Protein AF-0000000077506772 (afdb_homodimer)

Secondary structure (DSSP, 8-state):
--TTTHHHHGGGS---------------THHHHHH-TT--HHHHHHHHTS-HHHHHHHHHHHHHTT-HHHHHHHHHHHHHHHHHHHHHHHHHHHHHTT------STT-HHHHHHHHHHHHHHHHHHHHHHHHTT------HHHHHHHHTTHHHHHHHHHHHHTT-HHHHHHHHHHHHHH-TT-HHHHHHHHHHHHSTT--GGG---SS--HHHHHHHHHHHHHHTT-HHHHHHHHHHHHHHHHHHHHHHHHHTTSPP--------HHHHHHHHHHHHHHHHHHHHHHTTEETTEE-TTHHHHHHHHHHHHHHHTT-HHHHHHHHHHHHHH-TT-HHHHHHHHHHHHSTT--GGG----HHHHHHHHHHHHHHHHHHHHHHHHGGGS--TT-SS-TT----SS-----SS-------------SGGGS-PPP--SS-SS-SS--TT-EEEE-HHHHTSTT--EEETSS-HHHHHHHHHHHHTSEES-TTTS-S-SSSTT---EE--HHHHHHHHHTT-S------/--TTTHHHHGGGS---------------THHHHHH-SS--HHHHHHHHTS-HHHHHHHHHHHHHTT-HHHHHHHHHHHHHHHHHHHHHHHHHHHHHTT------STT-HHHHHHHHHHHHHHHHHHHHHHHHTT------HHHHHHHHTTHHHHHHHHHHHHHT-HHHHHHHHHHHHHH-TT-HHHHHHHHHHHHSTT--GGG---SS--HHHHHHHHHHHHHHTT-HHHHHHHHHHHHHHHHHHHHHHHHHTTSPP--------HHHHHHHHHHHHHHHHHHHHHHTTEETTEE-TTHHHHHHHHHHHHHHHTT-HHHHHHHHHHHHHH-TT-HHHHHHHHHHHHSTT--GGG----HHHHHHHHHHHHHHHHHHHHHHHHGGGS--TT-SS-TT----SS-----SS-------------SGGGS-PPP--SS-SS-SS--TT-EEEE-HHHHTSTT--EEETSS-HHHHHHHHHHHHTSEES-SSSS-SSSSSTT---EE--HHHHHHHHHTT-S------

Solvent-accessible surface area (backbone atoms only — not comparable to full-atom values): 57548 Å² total; per-residue (Å²): 129,71,74,70,57,60,71,62,59,67,63,63,71,64,74,75,78,71,78,76,69,67,72,81,67,74,78,73,66,52,68,64,48,68,74,42,69,87,53,50,70,66,54,46,55,53,48,66,67,44,53,30,64,58,31,37,49,51,12,44,50,22,48,56,65,66,36,36,71,52,15,43,50,26,31,53,49,14,52,50,34,44,51,53,52,53,53,51,52,43,53,27,48,63,72,25,62,80,56,83,64,80,88,77,44,75,95,33,66,67,62,43,49,49,50,35,45,40,51,24,28,28,45,31,51,51,43,43,33,70,71,49,70,54,60,71,67,71,59,61,48,67,57,51,50,37,56,75,45,32,44,54,26,41,53,34,16,46,27,27,43,76,71,64,38,55,57,57,11,39,12,22,43,40,36,18,33,56,67,37,70,85,40,63,62,56,53,51,33,51,52,52,47,64,68,37,82,88,52,56,79,81,35,61,35,64,74,65,83,52,67,27,58,54,26,36,51,51,10,50,52,26,47,76,67,68,35,43,70,59,13,47,56,24,38,54,51,12,51,57,41,41,54,52,52,51,50,48,48,42,56,59,36,48,46,42,68,75,67,72,74,79,52,45,36,52,48,49,36,49,39,54,54,49,50,52,31,51,53,49,39,54,45,40,60,57,60,72,18,47,54,96,62,35,56,40,74,52,43,74,45,46,53,25,54,52,45,19,52,35,24,48,78,67,66,37,56,65,55,18,35,18,24,47,38,39,28,32,75,79,43,74,79,42,65,68,62,52,49,49,53,55,52,44,53,72,38,90,88,43,54,78,85,44,55,40,57,47,64,71,60,50,52,53,50,48,52,53,50,50,53,49,50,51,52,50,50,49,29,66,58,52,39,82,77,49,77,65,82,74,62,77,65,55,83,73,55,60,76,53,86,84,62,66,65,81,58,89,75,68,70,72,74,70,74,69,74,68,66,74,78,66,72,84,67,72,62,91,76,76,69,68,53,83,57,59,61,47,66,44,90,72,53,88,72,47,40,68,66,26,43,25,75,74,54,63,21,89,87,32,62,42,41,40,56,64,42,49,71,69,20,45,51,17,36,5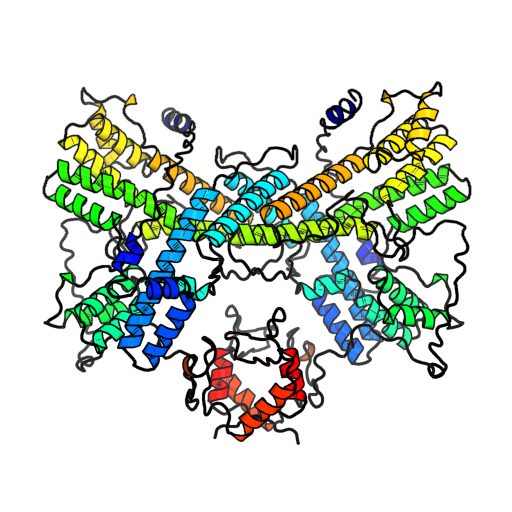2,54,22,37,64,73,20,53,75,10,28,69,63,93,65,48,37,42,66,79,37,89,84,41,75,30,45,30,42,31,73,66,39,42,52,48,24,48,68,68,64,25,44,56,75,59,74,80,132,131,70,74,72,59,61,71,63,60,68,63,63,70,64,75,74,77,70,79,75,68,67,74,80,68,74,80,73,67,51,69,64,48,67,75,42,68,86,51,50,72,68,54,46,54,53,49,68,68,44,55,29,66,58,31,39,49,51,11,43,50,23,48,57,66,67,35,37,70,52,16,41,52,26,31,53,49,15,53,50,35,44,51,52,50,52,51,51,51,43,51,27,48,62,70,25,61,80,55,84,64,80,86,77,45,77,95,34,64,67,61,44,49,48,51,36,46,40,50,24,27,28,45,30,51,51,44,44,33,71,70,49,70,52,59,71,69,69,57,61,49,66,57,53,51,38,55,74,45,33,46,56,27,39,54,35,15,46,27,28,44,77,72,62,38,55,55,58,10,40,13,21,42,40,35,18,34,56,66,36,70,84,41,65,60,56,55,51,34,52,53,53,48,65,68,36,83,88,53,55,80,83,36,61,36,63,73,63,85,53,67,26,58,54,27,36,51,50,10,51,52,24,46,76,67,67,34,42,71,59,13,46,55,24,39,54,50,13,51,55,42,40,54,52,51,49,50,48,48,42,57,60,35,48,48,43,68,75,68,73,72,78,53,42,36,51,47,48,35,50,40,53,54,48,50,51,32,53,51,46,39,54,45,39,59,58,58,72,19,46,54,97,64,36,60,41,76,52,43,75,45,44,52,26,54,54,45,19,53,34,26,50,79,68,66,37,57,64,54,20,35,18,23,48,37,39,27,32,73,80,43,74,79,42,66,67,63,52,49,49,51,54,53,45,55,72,37,91,87,42,54,79,85,45,54,41,59,47,64,70,61,50,53,52,52,48,52,53,51,51,54,50,49,49,51,51,50,47,28,68,57,52,37,82,76,49,76,65,83,72,63,80,67,54,83,73,55,62,74,54,88,85,64,68,68,82,59,88,75,68,70,70,72,70,74,69,75,65,65,76,76,68,72,83,69,73,63,92,77,75,68,70,54,84,58,63,59,50,70,44,92,72,51,87,71,42,41,71,66,25,42,22,74,75,54,49,22,91,85,32,65,42,41,39,52,66,43,49,72,70,21,44,52,13,36,52,57,21,33,66,75,19,55,72,7,45,61,60,93,66,45,40,39,59,67,41,88,85,40,74,27,45,27,40,32,74,66,37,42,52,49,20,49,69,68,66,20,47,56,73,73,77,79,132

Radius of gyration: 35.48 Å; Cα contacts (8 Å, |Δi|>4): 1233; chains: 2; bounding box: 88×103×74 Å

Sequence (1048 aa):
MSSYWLLLVCVLAVCEFPGCQPEIASFAPTLVEQHAEGTSQEELQELLGTPYFELYSKGKDAYLDEEWDRCVWFMEKAVMVHKHVAEHKFRCRQRCFNQSVEPSFNGHSTLQMMRKFMKRAACNDRCEQDRLDGMRWEGVNEIQDEMDARFPYDYMQLCYYKLGDLQKAAGSAYTFLQMNLNHNIMRTNIAFYRQIEAVQQEWFRDREKNDWKHKFMDGMDHYLMNQFEDARDSLEAALELWYEEYEKCRSSCERPNNMVIKKNDLWLSLTDRYVELLLCRRNCIVRMSHIEGRFVEQLLANMFHYLQYVYFQLKDYPNVMRNAATYLIFYPTDPMMTQNVDYFLTLPWASEDMLEVRPKAAAVYEVVELERKLLLDIQQNFGDEYVIDGLQGNAWYQDEPNASPPRPNEEEEEEEEEEEIVEEWEEKVEPRVTRDARYGYNMPGVTLVKGPRDLKGPKRMVADGVASEEECKMLSHLAKGGTEGNGYEGDKHVHTEFERFDGLTVLQAAEVCGEGGIRKIASPMSSYWLLLVCVLAVCEFPGCQPEIASFAPTLVEQHAEGTSQEELQELLGTPYFELYSKGKDAYLDEEWDRCVWFMEKAVMVHKHVAEHKFRCRQRCFNQSVEPSFNGHSTLQMMRKFMKRAACNDRCEQDRLDGMRWEGVNEIQDEMDARFPYDYMQLCYYKLGDLQKAAGSAYTFLQMNLNHNIMRTNIAFYRQIEAVQQEWFRDREKNDWKHKFMDGMDHYLMNQFEDARDSLEAALELWYEEYEKCRSSCERPNNMVIKKNDLWLSLTDRYVELLLCRRNCIVRMSHIEGRFVEQLLANMFHYLQYVYFQLKDYPNVMRNAATYLIFYPTDPMMTQNVDYFLTLPWASEDMLEVRPKAAAVYEVVELERKLLLDIQQNFGDEYVIDGLQGNAWYQDEPNASPPRPNEEEEEEEEEEEIVEEWEEKVEPRVTRDARYGYNMPGVTLVKGPRDLKGPKRMVADGVASEEECKMLSHLAKGGTEGNGYEGDKHVHTEFERFDGLTVLQAAEVCGEGGIRKIASP

Foldseek 3Di:
DVVVPVVVPVVPVFDPPPPPPPDPPDPPPPLLVVLCVPPPPVRSVVLLLDQLLLLQLQLLVCLLVLVLVSNLVSLSSSLSSLVVLLVQLLVQLVVLVDDDDPPPPPPCVVVVVVVSVVSSVVSSQVSSCVRSVNCPSLDDLVSNVCSVLLQSLLSNLQSCVVVVNLLSNLCSLLQNCLSVVPQVLSVVVNVLSVPDPVRDPVSSHHPPDDPLLVLQVQLVVCLVVVVLVSNLVSLVVSLVSLLVVLSSQLSVLLGDHPDDQPDPDPVVSVVVSVLSSLVSSLCSLQSSQGHSSAGAALVNLVSLVSNLVSCVSVVVLLSVLQSLLQSCLQPVVDPVSVVVLVVSCPDPVDDPVSNHYDSSSSVVQVVNVVSLVVLVVVCVVVPPVDDDPPSPDRSRRSPDPPRDHPDPPDPPPPPCPVPCPDDPVPPSDRRDRSDPSVVPVPDPQFAFPAACVNVVHSHDTDTPSPAPPQQVQLVVVLLVQQDQADLPPRHSADRDPPDRDSDQDVVSSVVSVVVVRRDDRPDD/DVVVPVVVPVVPVFDPPPPPPPDPPDPPPPLLVVLCVPPDPVRSVVLLLDQLLLLQLQLLVCLLVLVLVSNLVSLSSSLSSLVVLLVQLLVQCVVLVDDDDPPPPPPCVVVVVVVSVVSSVVSSQVSSCVRSVNCCSLPDQVSNVCSVLLQSLLSNLQSCVVVVNLLSNLQSLLQNCLSVVPQVLSVVVNVLSVPDPVRDPVSSHHPPDDPLLVLQVQLVVCLVVVVLVSNLVSLVVSLVSLLVVLSSQLSVLLRDHPDPQPDPDPVVSVVVSVLSSLVSSLCSLQSSQGHSSAGAALVNLVSLVSNLVSCVSVVVLLSNLQSLLQSCLQPVVDPVSVVVLVVSCPDPVDDPVSNHYDSSSVVVQVVNVVSLVVLVVVCVVVPPVDDDPPSPDRSRRSPPPPRDHPDPPDPPPPPCPVPCPDDPVPPSDRRDRSPCSVVPVPPPQFAQPAACVNLQHSHDTDTPSVAPPQQVQLVVVLLVQADQAPLPPRHSANGDPPHRDSDQDVVSSVVSVVVRRGDDPPDD

InterPro domains:
  IPR011990 Tetratricopeptide-like helical domain superfamily [G3DSA:1.25.40.10] (53-202)
  IPR052284 Collagen-modifying leprecan protein [PTHR13986] (37-428)
  IPR056585 Leprecan-like alpha-helical domain [PF23557] (54-344)

Structure (mmCIF, N/CA/C/O backbone):
data_AF-0000000077506772-model_v1
#
loop_
_entity.id
_entity.type
_entity.pdbx_description
1 polymer 'P3H2 protein'
#
loop_
_atom_site.group_PDB
_atom_site.id
_atom_site.type_symbol
_atom_site.label_atom_id
_atom_site.label_alt_id
_atom_site.label_comp_id
_atom_site.label_asym_id
_atom_site.label_entity_id
_atom_site.label_seq_id
_atom_site.pdbx_PDB_ins_code
_atom_site.Cartn_x
_atom_site.Cartn_y
_atom_site.Cartn_z
_atom_site.occupancy
_atom_site.B_iso_or_equiv
_atom_site.auth_seq_id
_atom_site.auth_comp_id
_atom_site.auth_asym_id
_atom_site.auth_atom_id
_atom_site.pdbx_PDB_model_num
ATOM 1 N N . MET A 1 1 ? 36.344 -27.406 7.359 1 26.38 1 MET A N 1
ATOM 2 C CA . MET A 1 1 ? 35.5 -26.297 7.762 1 26.38 1 MET A CA 1
ATOM 3 C C . MET A 1 1 ? 35.625 -25.125 6.781 1 26.38 1 MET A C 1
ATOM 5 O O . MET A 1 1 ? 34.75 -24.25 6.762 1 26.38 1 MET A O 1
ATOM 9 N N . SER A 1 2 ? 36.844 -24.984 6.176 1 29.03 2 SER A N 1
ATOM 10 C CA . SER A 1 2 ? 37.312 -23.906 5.297 1 29.03 2 SER A CA 1
ATOM 11 C C . SER A 1 2 ? 36.656 -24 3.926 1 29.03 2 SER A C 1
ATOM 13 O O . SER A 1 2 ? 36.406 -22.969 3.271 1 29.03 2 SER A O 1
ATOM 15 N N . SER A 1 3 ? 36.469 -25.25 3.428 1 28.92 3 SER A N 1
ATOM 16 C CA . SER A 1 3 ? 36.062 -25.484 2.039 1 28.92 3 SER A CA 1
ATOM 17 C C . SER A 1 3 ? 34.625 -25.078 1.803 1 28.92 3 SER A C 1
ATOM 19 O O . SER A 1 3 ? 34.125 -25.141 0.672 1 28.92 3 SER A O 1
ATOM 21 N N . TYR A 1 4 ? 33.812 -25.062 2.902 1 29.53 4 TYR A N 1
ATOM 22 C CA . TYR A 1 4 ? 32.406 -24.781 2.73 1 29.53 4 TYR A CA 1
ATOM 23 C C . TYR A 1 4 ? 32.188 -23.328 2.332 1 29.53 4 TYR A C 1
ATOM 25 O O . TYR A 1 4 ? 31.094 -22.984 1.853 1 29.53 4 TYR A O 1
ATOM 33 N N . TRP A 1 5 ? 33.219 -22.391 2.672 1 30.34 5 TRP A N 1
ATOM 34 C CA . TRP A 1 5 ? 33.031 -20.953 2.469 1 30.34 5 TRP A CA 1
ATOM 35 C C . TRP A 1 5 ? 33.156 -20.594 0.995 1 30.34 5 TRP A C 1
ATOM 37 O O . TRP A 1 5 ? 32.625 -19.562 0.552 1 30.34 5 TRP A O 1
ATOM 47 N N . LEU A 1 6 ? 34.062 -21.297 0.215 1 28.55 6 LEU A N 1
ATOM 48 C CA . LEU A 1 6 ? 34.406 -20.844 -1.133 1 28.55 6 LEU A CA 1
ATOM 49 C C . LEU A 1 6 ? 33.188 -20.984 -2.057 1 28.55 6 LEU A C 1
ATOM 51 O O . LEU A 1 6 ? 33 -20.172 -2.951 1 28.55 6 LEU A O 1
ATOM 55 N N . LEU A 1 7 ? 32.438 -22.094 -1.924 1 27.47 7 LEU A N 1
ATOM 56 C CA . LEU A 1 7 ? 31.359 -22.297 -2.887 1 27.47 7 LEU A CA 1
ATOM 57 C C . LEU A 1 7 ? 30.281 -21.219 -2.74 1 27.47 7 LEU A C 1
ATOM 59 O O . LEU A 1 7 ? 29.5 -20.984 -3.664 1 27.47 7 LEU A O 1
ATOM 63 N N . LEU A 1 8 ? 30.266 -20.516 -1.53 1 27.64 8 LEU A N 1
ATOM 64 C CA . LEU A 1 8 ? 29.203 -19.531 -1.335 1 27.64 8 LEU A CA 1
ATOM 65 C C . LEU A 1 8 ? 29.453 -18.281 -2.162 1 27.64 8 LEU A C 1
ATOM 67 O O . LEU A 1 8 ? 28.516 -17.609 -2.584 1 27.64 8 LEU A O 1
ATOM 71 N N . VAL A 1 9 ? 30.797 -17.891 -2.406 1 26.92 9 VAL A N 1
ATOM 72 C CA . VAL A 1 9 ? 31.109 -16.562 -2.932 1 26.92 9 VAL A CA 1
ATOM 73 C C . VAL A 1 9 ? 30.688 -16.469 -4.398 1 26.92 9 VAL A C 1
ATOM 75 O O . VAL A 1 9 ? 30.203 -15.43 -4.848 1 26.92 9 VAL A O 1
ATOM 78 N N . CYS A 1 10 ? 31.031 -17.609 -5.191 1 25.41 10 CYS A N 1
ATOM 79 C CA . CYS A 1 10 ? 30.953 -17.391 -6.629 1 25.41 10 CYS A CA 1
ATOM 80 C C . CYS A 1 10 ? 29.531 -17.125 -7.066 1 25.41 10 CYS A C 1
ATOM 82 O O . CYS A 1 10 ? 29.281 -16.781 -8.227 1 25.41 10 CYS A O 1
ATOM 84 N N . VAL A 1 11 ? 28.656 -17.641 -6.234 1 25.16 11 VAL A N 1
ATOM 85 C CA . VAL A 1 11 ? 27.344 -17.594 -6.855 1 25.16 11 VAL A CA 1
ATOM 86 C C . VAL A 1 11 ? 26.859 -16.141 -6.941 1 25.16 11 VAL A C 1
ATOM 88 O O . VAL A 1 11 ? 25.766 -15.867 -7.449 1 25.16 11 VAL A O 1
ATOM 91 N N . LEU A 1 12 ? 27.672 -15.211 -6.305 1 24.67 12 LEU A N 1
ATOM 92 C CA . LEU A 1 12 ? 27 -13.922 -6.254 1 24.67 12 LEU A CA 1
ATOM 93 C C . LEU A 1 12 ? 26.953 -13.273 -7.637 1 24.67 12 LEU A C 1
ATOM 95 O O . LEU A 1 12 ? 26.484 -12.141 -7.785 1 24.67 12 LEU A O 1
ATOM 99 N N . ALA A 1 13 ? 27.938 -13.695 -8.531 1 22.44 13 ALA A N 1
ATOM 100 C CA . ALA A 1 13 ? 27.906 -12.828 -9.703 1 22.44 13 ALA A CA 1
ATOM 101 C C . ALA A 1 13 ? 26.578 -12.938 -10.445 1 22.44 13 ALA A C 1
ATOM 103 O O . ALA A 1 13 ? 26.359 -13.891 -11.203 1 22.44 13 ALA A O 1
ATOM 104 N N . VAL A 1 14 ? 25.562 -12.992 -9.75 1 22.75 14 VAL A N 1
ATOM 105 C CA . VAL A 1 14 ? 24.297 -13.25 -10.438 1 22.75 14 VAL A CA 1
ATOM 106 C C . VAL A 1 14 ? 24.203 -12.383 -11.688 1 22.75 14 VAL A C 1
ATOM 108 O O . VAL A 1 14 ? 24.578 -11.203 -11.664 1 22.75 14 VAL A O 1
ATOM 111 N N . CYS A 1 15 ? 24.078 -13.078 -12.867 1 21.41 15 CYS A N 1
ATOM 112 C CA . CYS A 1 15 ? 23.719 -12.812 -14.258 1 21.41 15 CYS A CA 1
ATOM 113 C C . CYS A 1 15 ? 22.625 -11.758 -14.344 1 21.41 15 CYS A C 1
ATOM 115 O O . CYS A 1 15 ? 21.672 -11.766 -13.555 1 21.41 15 CYS A O 1
ATOM 117 N N . GLU A 1 16 ? 23 -10.586 -14.828 1 22.73 16 GLU A N 1
ATOM 118 C CA . GLU A 1 16 ? 22.094 -9.617 -15.445 1 22.73 16 GLU A CA 1
ATOM 119 C C . GLU A 1 16 ? 21.078 -10.305 -16.344 1 22.73 16 GLU A C 1
ATOM 121 O O . GLU A 1 16 ? 21.453 -11.086 -17.234 1 22.73 16 GLU A O 1
ATOM 126 N N . PHE A 1 17 ? 20.062 -10.914 -15.852 1 23.48 17 PHE A N 1
ATOM 127 C CA . PHE A 1 17 ? 19.047 -11.367 -16.797 1 23.48 17 PHE A CA 1
ATOM 128 C C . PHE A 1 17 ? 18.891 -10.383 -17.938 1 23.48 17 PHE A C 1
ATOM 130 O O . PHE A 1 17 ? 18.625 -9.195 -17.719 1 23.48 17 PHE A O 1
ATOM 137 N N . PRO A 1 18 ? 19.719 -10.469 -19.016 1 24.31 18 PRO A N 1
ATOM 138 C CA . PRO A 1 18 ? 19.438 -9.688 -20.219 1 24.31 18 PRO A CA 1
ATOM 139 C C . PRO A 1 18 ? 17.938 -9.539 -20.5 1 24.31 18 PRO A C 1
ATOM 141 O O . PRO A 1 18 ? 17.141 -10.32 -19.984 1 24.31 18 PRO A O 1
ATOM 144 N N . GLY A 1 19 ? 17.578 -8.375 -21.094 1 24.19 19 GLY A N 1
ATOM 145 C CA . GLY A 1 19 ? 16.344 -7.863 -21.672 1 24.19 19 GLY A CA 1
ATOM 146 C C . GLY A 1 19 ? 15.672 -8.836 -22.625 1 24.19 19 GLY A C 1
ATOM 147 O O . GLY A 1 19 ? 15.969 -8.836 -23.828 1 24.19 19 GLY A O 1
ATOM 148 N N . CYS A 1 20 ? 15.703 -10.094 -22.469 1 23.72 20 CYS A N 1
ATOM 149 C CA . CYS A 1 20 ? 15 -10.844 -23.5 1 23.72 20 CYS A CA 1
ATOM 150 C C . CYS A 1 20 ? 13.719 -10.133 -23.922 1 23.72 20 CYS A C 1
ATOM 152 O O . CYS A 1 20 ? 12.805 -9.969 -23.109 1 23.72 20 CYS A O 1
ATOM 154 N N . GLN A 1 21 ? 13.93 -9.102 -24.766 1 24.16 21 GLN A N 1
ATOM 155 C CA . GLN A 1 21 ? 12.82 -8.562 -25.547 1 24.16 21 GLN A CA 1
ATOM 156 C C . GLN A 1 21 ? 12.016 -9.68 -26.203 1 24.16 21 GLN A C 1
ATOM 158 O O . GLN A 1 21 ? 12.43 -10.219 -27.234 1 24.16 21 GLN A O 1
ATOM 163 N N . PRO A 1 22 ? 11.648 -10.703 -25.594 1 24.72 22 PRO A N 1
ATOM 164 C CA . PRO A 1 22 ? 10.984 -11.531 -26.594 1 24.72 22 PRO A CA 1
ATOM 165 C C . PRO A 1 22 ? 10.047 -10.734 -27.5 1 24.72 22 PRO A C 1
ATOM 167 O O . PRO A 1 22 ? 9.555 -9.672 -27.094 1 24.72 22 PRO A O 1
ATOM 170 N N . GLU A 1 23 ? 10.25 -10.859 -28.812 1 25.41 23 GLU A N 1
ATOM 171 C CA . GLU A 1 23 ? 9.305 -10.445 -29.844 1 25.41 23 GLU A CA 1
ATOM 172 C C . GLU A 1 23 ? 7.863 -10.586 -29.359 1 25.41 23 GLU A C 1
ATOM 174 O O . GLU A 1 23 ? 7.543 -11.516 -28.609 1 25.41 23 GLU A O 1
ATOM 179 N N . ILE A 1 24 ? 7.18 -9.555 -29.312 1 28.41 24 ILE A N 1
ATOM 180 C CA . ILE A 1 24 ? 5.727 -9.477 -29.188 1 28.41 24 ILE A CA 1
ATOM 181 C C . ILE A 1 24 ? 5.078 -10.617 -29.953 1 28.41 24 ILE A C 1
ATOM 183 O O . ILE A 1 24 ? 4.977 -10.57 -31.188 1 28.41 24 ILE A O 1
ATOM 187 N N . ALA A 1 25 ? 5.426 -11.859 -29.75 1 26.33 25 ALA A N 1
ATOM 188 C CA . ALA A 1 25 ? 4.648 -12.852 -30.484 1 26.33 25 ALA A CA 1
ATOM 189 C C . ALA A 1 25 ? 3.166 -12.5 -30.484 1 26.33 25 ALA A C 1
ATOM 191 O O . ALA A 1 25 ? 2.654 -11.945 -29.516 1 26.33 25 ALA A O 1
ATOM 192 N N . SER A 1 26 ? 2.586 -12.289 -31.641 1 28.58 26 SER A N 1
ATOM 193 C CA . SER A 1 26 ? 1.168 -12.188 -31.969 1 28.58 26 SER A CA 1
ATOM 194 C C . SER A 1 26 ? 0.313 -12.984 -30.984 1 28.58 26 SER A C 1
ATOM 196 O O . SER A 1 26 ? 0.691 -14.078 -30.562 1 28.58 26 SER A O 1
ATOM 198 N N . PHE A 1 27 ? -0.353 -12.375 -30.141 1 32.47 27 PHE A N 1
ATOM 199 C CA . PHE A 1 27 ? -1.376 -12.82 -29.203 1 32.47 27 PHE A CA 1
ATOM 200 C C . PHE A 1 27 ? -2.068 -14.078 -29.719 1 32.47 27 PHE A C 1
ATOM 202 O O . PHE A 1 27 ? -2.627 -14.078 -30.812 1 32.47 27 PHE A O 1
ATOM 209 N N . ALA A 1 28 ? -1.65 -15.234 -29.359 1 32.09 28 ALA A N 1
ATOM 210 C CA . ALA A 1 28 ? -2.109 -16.531 -29.844 1 32.09 28 ALA A CA 1
ATOM 211 C C . ALA A 1 28 ? -3.633 -16.609 -29.828 1 32.09 28 ALA A C 1
ATOM 213 O O . ALA A 1 28 ? -4.262 -16.469 -28.781 1 32.09 28 ALA A O 1
ATOM 214 N N . PRO A 1 29 ? -4.469 -16.406 -30.781 1 36.69 29 PRO A N 1
ATOM 215 C CA . PRO A 1 29 ? -5.828 -16.828 -31.141 1 36.69 29 PRO A CA 1
ATOM 216 C C . PRO A 1 29 ? -6.207 -18.172 -30.531 1 36.69 29 PRO A C 1
ATOM 218 O O . PRO A 1 29 ? -7.359 -18.594 -30.641 1 36.69 29 PRO A O 1
ATOM 221 N N . THR A 1 30 ? -5.234 -18.797 -29.938 1 38.59 30 THR A N 1
ATOM 222 C CA . THR A 1 30 ? -5.445 -20.234 -29.828 1 38.59 30 THR A CA 1
ATOM 223 C C . THR A 1 30 ? -6.32 -20.562 -28.609 1 38.59 30 THR A C 1
ATOM 225 O O . THR A 1 30 ? -7.113 -21.5 -28.641 1 38.59 30 THR A O 1
ATOM 228 N N . LEU A 1 31 ? -6.07 -19.844 -27.516 1 41.41 31 LEU A N 1
ATOM 229 C CA . LEU A 1 31 ? -6.82 -20.344 -26.375 1 41.41 31 LEU A CA 1
ATOM 230 C C . LEU A 1 31 ? -8.312 -20.125 -26.562 1 41.41 31 LEU A C 1
ATOM 232 O O . LEU A 1 31 ? -9.125 -21 -26.219 1 41.41 31 LEU A O 1
ATOM 236 N N . VAL A 1 32 ? -8.641 -18.859 -27.031 1 45.62 32 VAL A N 1
ATOM 237 C CA . VAL A 1 32 ? -10.039 -18.578 -27.344 1 45.62 32 VAL A CA 1
ATOM 238 C C . VAL A 1 32 ? -10.539 -19.547 -28.406 1 45.62 32 VAL A C 1
ATOM 240 O O . VAL A 1 32 ? -11.695 -19.969 -28.391 1 45.62 32 VAL A O 1
ATOM 243 N N . GLU A 1 33 ? -9.594 -19.891 -29.219 1 44.72 33 GLU A N 1
ATOM 244 C CA . GLU A 1 33 ? -9.992 -20.734 -30.344 1 44.72 33 GLU A CA 1
ATOM 245 C C . GLU A 1 33 ? -10.391 -22.125 -29.875 1 44.72 33 GLU A C 1
ATOM 247 O O . GLU A 1 33 ? -11.289 -22.75 -30.438 1 44.72 33 GLU A O 1
ATOM 252 N N . GLN A 1 34 ? -9.719 -22.578 -28.891 1 45.19 34 GLN A N 1
ATOM 253 C CA . GLN A 1 34 ? -10.055 -23.953 -28.516 1 45.19 34 GLN A CA 1
ATOM 254 C C . GLN A 1 34 ? -11.453 -24.031 -27.922 1 45.19 34 GLN A C 1
ATOM 256 O O . GLN A 1 34 ? -12.164 -25.016 -28.109 1 45.19 34 GLN A O 1
ATOM 261 N N . HIS A 1 35 ? -11.781 -23.047 -27.062 1 49.31 35 HIS A N 1
ATOM 262 C CA . HIS A 1 35 ? -13.062 -23.203 -26.391 1 49.31 35 HIS A CA 1
ATOM 263 C C . HIS A 1 35 ? -14.203 -22.609 -27.203 1 49.31 35 HIS A C 1
ATOM 265 O O . HIS A 1 35 ? -15.375 -22.797 -26.875 1 49.31 35 HIS A O 1
ATOM 271 N N . ALA A 1 36 ? -13.797 -21.812 -28.25 1 49.72 36 ALA A N 1
ATOM 272 C CA . ALA A 1 36 ? -14.836 -21.172 -29.062 1 49.72 36 ALA A CA 1
ATOM 273 C C . ALA A 1 36 ? -15.336 -22.125 -30.156 1 49.72 36 ALA A C 1
ATOM 275 O O . ALA A 1 36 ? -15.359 -21.781 -31.328 1 49.72 36 ALA A O 1
ATOM 276 N N . GLU A 1 37 ? -15.352 -23.344 -29.875 1 52.47 37 GLU A N 1
ATOM 277 C CA . GLU A 1 37 ? -16 -24.125 -30.906 1 52.47 37 GLU A CA 1
ATOM 278 C C . GLU A 1 37 ? -17.469 -23.734 -31.062 1 52.47 37 GLU A C 1
ATOM 280 O O . GLU A 1 37 ? -18.219 -23.688 -30.078 1 52.47 37 GLU A O 1
ATOM 285 N N . GLY A 1 38 ? -17.875 -23.266 -32.188 1 58.5 38 GLY A N 1
ATOM 286 C CA . GLY A 1 38 ? -19.219 -22.984 -32.656 1 58.5 38 GLY A CA 1
ATOM 287 C C . GLY A 1 38 ? -19.625 -21.531 -32.5 1 58.5 38 GLY A C 1
ATOM 288 O O . GLY A 1 38 ? -20.734 -21.141 -32.844 1 58.5 38 GLY A O 1
ATOM 289 N N . THR A 1 39 ? -18.812 -20.875 -31.688 1 64.19 39 THR A N 1
ATOM 290 C CA . THR A 1 39 ? -19.25 -19.5 -31.438 1 64.19 39 THR A CA 1
ATOM 291 C C . THR A 1 39 ? -18.719 -18.562 -32.531 1 64.19 39 THR A C 1
ATOM 293 O O . THR A 1 39 ? -17.562 -18.672 -32.938 1 64.19 39 THR A O 1
ATOM 296 N N . SER A 1 40 ? -19.594 -17.906 -33.219 1 73.69 40 SER A N 1
ATOM 297 C CA . SER A 1 40 ? -19.219 -16.906 -34.219 1 73.69 40 SER A CA 1
ATOM 298 C C . SER A 1 40 ? -18.234 -15.898 -33.625 1 73.69 40 SER A C 1
ATOM 300 O O . SER A 1 40 ? -18.141 -15.734 -32.406 1 73.69 40 SER A O 1
ATOM 302 N N . GLN A 1 41 ? -17.359 -15.391 -34.469 1 76.69 41 GLN A N 1
ATOM 303 C CA . GLN A 1 41 ? -16.375 -14.391 -34.094 1 76.69 41 GLN A CA 1
ATOM 304 C C . GLN A 1 41 ? -17.031 -13.227 -33.344 1 76.69 41 GLN A C 1
ATOM 306 O O . GLN A 1 41 ? -16.469 -12.703 -32.406 1 76.69 41 GLN A O 1
ATOM 311 N N . GLU A 1 42 ? -18.156 -12.836 -33.812 1 76.81 42 GLU A N 1
ATOM 312 C CA . GLU A 1 42 ? -18.875 -11.734 -33.188 1 76.81 42 GLU A CA 1
ATOM 313 C C . GLU A 1 42 ? -19.328 -12.117 -31.781 1 76.81 42 GLU A C 1
ATOM 315 O O . GLU A 1 42 ? -19.203 -11.312 -30.859 1 76.81 42 GLU A O 1
ATOM 320 N N . GLU A 1 43 ? -19.75 -13.289 -31.672 1 76.81 43 GLU A N 1
ATOM 321 C CA . GLU A 1 43 ? -20.188 -13.781 -30.359 1 76.81 43 GLU A CA 1
ATOM 322 C C . GLU A 1 43 ? -19.016 -13.883 -29.391 1 76.81 43 GLU A C 1
ATOM 324 O O . GLU A 1 43 ? -19.172 -13.57 -28.203 1 76.81 43 GLU A O 1
ATOM 329 N N . LEU A 1 44 ? -17.984 -14.242 -29.969 1 78.69 44 LEU A N 1
ATOM 330 C CA . LEU A 1 44 ? -16.781 -14.367 -29.141 1 78.69 44 LEU A CA 1
ATOM 331 C C . LEU A 1 44 ? -16.359 -13.008 -28.594 1 78.69 44 LEU A C 1
ATOM 333 O O . LEU A 1 44 ? -15.992 -12.883 -27.422 1 78.69 44 LEU A O 1
ATOM 337 N N . GLN A 1 45 ? -16.453 -12.047 -29.516 1 77.94 45 GLN A N 1
ATOM 338 C CA . GLN A 1 45 ? -16.062 -10.703 -29.109 1 77.94 45 GLN A CA 1
ATOM 339 C C . GLN A 1 45 ? -17 -10.164 -28.031 1 77.94 45 GLN A C 1
ATOM 341 O O . GLN A 1 45 ? -16.562 -9.5 -27.094 1 77.94 45 GLN A O 1
ATOM 346 N N . GLU A 1 46 ? -18.156 -10.469 -28.188 1 78.19 46 GLU A N 1
ATOM 347 C CA . GLU A 1 46 ? -19.125 -10.047 -27.188 1 78.19 46 GLU A CA 1
ATOM 348 C C . GLU A 1 46 ? -18.875 -10.742 -25.844 1 78.19 46 GLU A C 1
ATOM 350 O O . GLU A 1 46 ? -18.984 -10.125 -24.781 1 78.19 46 GLU A O 1
ATOM 355 N N . LEU A 1 47 ? -18.562 -11.969 -25.969 1 81.31 47 LEU A N 1
ATOM 356 C CA . LEU A 1 47 ? -18.312 -12.766 -24.766 1 81.31 47 LEU A CA 1
ATOM 357 C C . LEU A 1 47 ? -17.078 -12.258 -24.031 1 81.31 47 LEU A C 1
ATOM 359 O O . LEU A 1 47 ? -17.078 -12.148 -22.812 1 81.31 47 LEU A O 1
ATOM 363 N N . LEU A 1 48 ? -16.125 -11.961 -24.797 1 80.44 48 LEU A N 1
ATOM 364 C CA . LEU A 1 48 ? -14.875 -11.5 -24.203 1 80.44 48 LEU A CA 1
ATOM 365 C C . LEU A 1 48 ? -15.047 -10.125 -23.578 1 80.44 48 LEU A C 1
ATOM 367 O O . LEU A 1 48 ? -14.234 -9.719 -22.75 1 80.44 48 LEU A O 1
ATOM 371 N N . GLY A 1 49 ? -16.109 -9.5 -23.984 1 76.94 49 GLY A N 1
ATOM 372 C CA . GLY A 1 49 ? -16.406 -8.203 -23.391 1 76.94 49 GLY A CA 1
ATOM 373 C C . GLY A 1 49 ? -17.25 -8.305 -22.141 1 76.94 49 GLY A C 1
ATOM 374 O O . GLY A 1 49 ? -17.438 -7.316 -21.422 1 76.94 49 GLY A O 1
ATOM 375 N N . THR A 1 50 ? -17.703 -9.523 -21.812 1 80.12 50 THR A N 1
ATOM 376 C CA . THR A 1 50 ? -18.5 -9.75 -20.625 1 80.12 50 THR A CA 1
ATOM 377 C C . THR A 1 50 ? -17.625 -10.18 -19.453 1 80.12 50 THR A C 1
ATOM 379 O O . THR A 1 50 ? -16.812 -11.094 -19.578 1 80.12 50 THR A O 1
ATOM 382 N N . PRO A 1 51 ? -17.766 -9.438 -18.297 1 81.44 51 PRO A N 1
ATOM 383 C CA . PRO A 1 51 ? -16.969 -9.836 -17.141 1 81.44 51 PRO A CA 1
ATOM 384 C C . PRO A 1 51 ? -17.234 -11.281 -16.703 1 81.44 51 PRO A C 1
ATOM 386 O O . PRO A 1 51 ? -18.391 -11.703 -16.656 1 81.44 51 PRO A O 1
ATOM 389 N N . TYR A 1 52 ? -16.219 -12.008 -16.453 1 86.75 52 TYR A N 1
ATOM 390 C CA . TYR A 1 52 ? -16.375 -13.422 -16.125 1 86.75 52 TYR A CA 1
ATOM 391 C C . TYR A 1 52 ? -17.203 -13.609 -14.859 1 86.75 52 TYR A C 1
ATOM 393 O O . TYR A 1 52 ? -17.859 -14.633 -14.695 1 86.75 52 TYR A O 1
ATOM 401 N N . PHE A 1 53 ? -17.094 -12.641 -13.906 1 83.19 53 PHE A N 1
ATOM 402 C CA . PHE A 1 53 ? -17.844 -12.797 -12.672 1 83.19 53 PHE A CA 1
ATOM 403 C C . PHE A 1 53 ? -19.344 -12.758 -12.945 1 83.19 53 PHE A C 1
ATOM 405 O O . PHE A 1 53 ? -20.125 -13.391 -12.242 1 83.19 53 PHE A O 1
ATOM 412 N N . GLU A 1 54 ? -19.766 -12 -13.953 1 83.5 54 GLU A N 1
ATOM 413 C CA . GLU A 1 54 ? -21.172 -11.984 -14.367 1 83.5 54 GLU A CA 1
ATOM 414 C C . GLU A 1 54 ? -21.594 -13.328 -14.961 1 83.5 54 GLU A C 1
ATOM 416 O O . GLU A 1 54 ? -22.672 -13.836 -14.664 1 83.5 54 GLU A O 1
ATOM 421 N N . LEU A 1 55 ? -20.766 -13.797 -15.781 1 89.19 55 LEU A N 1
ATOM 422 C CA . LEU A 1 55 ? -21.016 -15.109 -16.375 1 89.19 55 LEU A CA 1
ATOM 423 C C . LEU A 1 55 ? -21.094 -16.188 -15.297 1 89.19 55 LEU A C 1
ATOM 425 O O . LEU A 1 55 ? -22 -17.031 -15.32 1 89.19 55 LEU A O 1
ATOM 429 N N . TYR A 1 56 ? -20.172 -16.141 -14.406 1 91.56 56 TYR A N 1
ATOM 430 C CA . TYR A 1 56 ? -20.141 -17.078 -13.305 1 91.56 56 TYR A CA 1
ATOM 431 C C . TYR A 1 56 ? -21.422 -17.016 -12.477 1 91.56 56 TYR A C 1
ATOM 433 O O . TYR A 1 56 ? -21.984 -18.047 -12.117 1 91.56 56 TYR A O 1
ATOM 441 N N . SER A 1 57 ? -21.844 -15.828 -12.219 1 86.88 57 SER A N 1
ATOM 442 C CA . SER A 1 57 ? -23.078 -15.625 -11.469 1 86.88 57 SER A CA 1
ATOM 443 C C . SER A 1 57 ? -24.281 -16.188 -12.219 1 86.88 57 SER A C 1
ATOM 445 O O . SER A 1 57 ? -25.141 -16.828 -11.625 1 86.88 57 SER A O 1
ATOM 447 N N . LYS A 1 58 ? -24.344 -15.93 -13.438 1 88.5 58 LYS A N 1
ATOM 448 C CA . LYS A 1 58 ? -25.422 -16.469 -14.258 1 88.5 58 LYS A CA 1
ATOM 449 C C . LYS A 1 58 ? -25.391 -17.984 -14.297 1 88.5 58 LYS A C 1
ATOM 451 O O . LYS A 1 58 ? -26.422 -18.641 -14.359 1 88.5 58 LYS A O 1
ATOM 456 N N . GLY A 1 59 ? -24.172 -18.5 -14.312 1 93.69 59 GLY A N 1
ATOM 457 C CA . GLY A 1 59 ? -24.016 -19.953 -14.234 1 93.69 59 GLY A CA 1
ATOM 458 C C . GLY A 1 59 ? -24.562 -20.531 -12.945 1 93.69 59 GLY A C 1
ATOM 459 O O . GLY A 1 59 ? -25.234 -21.578 -12.961 1 93.69 59 GLY A O 1
ATOM 460 N N . LYS A 1 60 ? -24.281 -19.891 -11.875 1 90.62 60 LYS A N 1
ATOM 461 C CA . LYS A 1 60 ? -24.812 -20.328 -10.586 1 90.62 60 LYS A CA 1
ATOM 462 C C . LYS A 1 60 ? -26.328 -20.266 -10.555 1 90.62 60 LYS A C 1
ATOM 464 O O . LYS A 1 60 ? -26.984 -21.172 -10.039 1 90.62 60 LYS A O 1
ATOM 469 N N . ASP A 1 61 ? -26.875 -19.219 -11.148 1 86.69 61 ASP A N 1
ATOM 470 C CA . ASP A 1 61 ? -28.328 -19.078 -11.234 1 86.69 61 ASP A CA 1
ATOM 471 C C . ASP A 1 61 ? -28.938 -20.203 -12.047 1 86.69 61 ASP A C 1
ATOM 473 O O . ASP A 1 61 ? -29.953 -20.797 -11.648 1 86.69 61 ASP A O 1
ATOM 477 N N . ALA A 1 62 ? -28.359 -20.438 -13.117 1 91.81 62 ALA A N 1
ATOM 478 C CA . ALA A 1 62 ? -28.828 -21.516 -13.977 1 91.81 62 ALA A CA 1
ATOM 479 C C . ALA A 1 62 ? -28.797 -22.859 -13.25 1 91.81 62 ALA A C 1
ATOM 481 O O . ALA A 1 62 ? -29.688 -23.688 -13.414 1 91.81 62 ALA A O 1
ATOM 482 N N . TYR A 1 63 ? -27.797 -23.016 -12.547 1 91.75 63 TYR A N 1
ATOM 483 C CA . TYR A 1 63 ? -27.656 -24.234 -11.742 1 91.75 63 TYR A CA 1
ATOM 484 C C . TYR A 1 63 ? -28.812 -24.359 -10.75 1 91.75 63 TYR A C 1
ATOM 486 O O . TYR A 1 63 ? -29.422 -25.422 -10.625 1 91.75 63 TYR A O 1
ATOM 494 N N . LEU A 1 64 ? -29.125 -23.344 -10.078 1 85.38 64 LEU A N 1
ATOM 495 C CA . LEU A 1 64 ? -30.188 -23.328 -9.078 1 85.38 64 LEU A CA 1
ATOM 496 C C . LEU A 1 64 ? -31.547 -23.547 -9.719 1 85.38 64 LEU A C 1
ATOM 498 O O . LEU A 1 64 ? -32.438 -24.172 -9.125 1 85.38 64 LEU A O 1
ATOM 502 N N . ASP A 1 65 ? -31.656 -23.109 -10.891 1 84.94 65 ASP A N 1
ATOM 503 C CA . ASP A 1 65 ? -32.906 -23.234 -11.617 1 84.94 65 ASP A CA 1
ATOM 504 C C . ASP A 1 65 ? -33 -24.578 -12.344 1 84.94 65 ASP A C 1
ATOM 506 O O . ASP A 1 65 ? -33.969 -24.844 -13.047 1 84.94 65 ASP A O 1
ATOM 510 N N . GLU A 1 66 ? -32.062 -25.328 -12.195 1 90.69 66 GLU A N 1
ATOM 511 C CA . GLU A 1 66 ? -31.953 -26.656 -12.812 1 90.69 66 GLU A CA 1
ATOM 512 C C . GLU A 1 66 ? -32 -26.562 -14.336 1 90.69 66 GLU A C 1
ATOM 514 O O . GLU A 1 66 ? -32.625 -27.391 -14.992 1 90.69 66 GLU A O 1
ATOM 519 N N . GLU A 1 67 ? -31.562 -25.453 -14.773 1 94.5 67 GLU A N 1
ATOM 520 C CA . GLU A 1 67 ? -31.328 -25.297 -16.203 1 94.5 67 GLU A CA 1
ATOM 521 C C . GLU A 1 67 ? -29.922 -25.75 -16.578 1 94.5 67 GLU A C 1
ATOM 523 O O . GLU A 1 67 ? -29.031 -24.922 -16.812 1 94.5 67 GLU A O 1
ATOM 528 N N . TRP A 1 68 ? -29.797 -26.969 -16.828 1 95.19 68 TRP A N 1
ATOM 529 C CA . TRP A 1 68 ? -28.484 -27.594 -16.859 1 95.19 68 TRP A CA 1
ATOM 530 C C . TRP A 1 68 ? -27.703 -27.188 -18.109 1 95.19 68 TRP A C 1
ATOM 532 O O . TRP A 1 68 ? -26.484 -26.984 -18.062 1 95.19 68 TRP A O 1
ATOM 542 N N . ASP A 1 69 ? -28.359 -27.031 -19.234 1 95.56 69 ASP A N 1
ATOM 543 C CA . ASP A 1 69 ? -27.688 -26.594 -20.453 1 95.56 69 ASP A CA 1
ATOM 544 C C . ASP A 1 69 ? -27.125 -25.188 -20.297 1 95.56 69 ASP A C 1
ATOM 546 O O . ASP A 1 69 ? -25.984 -24.922 -20.688 1 95.56 69 ASP A O 1
ATOM 550 N N . ARG A 1 70 ? -27.844 -24.359 -19.688 1 94.88 70 ARG A N 1
ATOM 551 C CA . ARG A 1 70 ? -27.406 -23 -19.453 1 94.88 70 ARG A CA 1
ATOM 552 C C . ARG A 1 70 ? -26.297 -22.938 -18.406 1 94.88 70 ARG A C 1
ATOM 554 O O . ARG A 1 70 ? -25.359 -22.156 -18.531 1 94.88 70 ARG A O 1
ATOM 561 N N . CYS A 1 71 ? -26.438 -23.75 -17.438 1 95.88 71 CYS A N 1
ATOM 562 C CA . CYS A 1 71 ? -25.406 -23.859 -16.422 1 95.88 71 CYS A CA 1
ATOM 563 C C . CYS A 1 71 ? -24.047 -24.141 -17.047 1 95.88 71 CYS A C 1
ATOM 565 O O . CYS A 1 71 ? -23.078 -23.406 -16.828 1 95.88 71 CYS A O 1
ATOM 567 N N . VAL A 1 72 ? -24 -25.172 -17.891 1 96.56 72 VAL A N 1
ATOM 568 C CA . VAL A 1 72 ? -22.75 -25.578 -18.516 1 96.56 72 VAL A CA 1
ATOM 569 C C . VAL A 1 72 ? -22.234 -24.453 -19.422 1 96.56 72 VAL A C 1
ATOM 571 O O . VAL A 1 72 ? -21.047 -24.141 -19.422 1 96.56 72 VAL A O 1
ATOM 574 N N . TRP A 1 73 ? -23.156 -23.844 -20.109 1 94.44 73 TRP A N 1
ATOM 575 C CA . TRP A 1 73 ? -22.766 -22.797 -21.047 1 94.44 73 TRP A CA 1
ATOM 576 C C . TRP A 1 73 ? -22.125 -21.625 -20.297 1 94.44 73 TRP A C 1
ATOM 578 O O . TRP A 1 73 ? -21.016 -21.203 -20.641 1 94.44 73 TRP A O 1
ATOM 588 N N . PHE A 1 74 ? -22.75 -21.125 -19.281 1 94.06 74 PHE A N 1
ATOM 589 C CA . PHE A 1 74 ? -22.266 -19.969 -18.547 1 94.06 74 PHE A CA 1
ATOM 590 C C . PHE A 1 74 ? -20.984 -20.297 -17.797 1 94.06 74 PHE A C 1
ATOM 592 O O . PHE A 1 74 ? -20.047 -19.484 -17.766 1 94.06 74 PHE A O 1
ATOM 599 N N . MET A 1 75 ? -20.891 -21.453 -17.234 1 96.06 75 MET A N 1
ATOM 600 C CA . MET A 1 75 ? -19.703 -21.828 -16.469 1 96.06 75 MET A CA 1
ATOM 601 C C . MET A 1 75 ? -18.5 -21.969 -17.391 1 96.06 75 MET A C 1
ATOM 603 O O . MET A 1 75 ? -17.406 -21.484 -17.062 1 96.06 75 MET A O 1
ATOM 607 N N . GLU A 1 76 ? -18.688 -22.594 -18.484 1 95.06 76 GLU A N 1
ATOM 608 C CA . GLU A 1 76 ? -17.578 -22.766 -19.422 1 95.06 76 GLU A CA 1
ATOM 609 C C . GLU A 1 76 ? -17.109 -21.406 -19.953 1 95.06 76 GLU A C 1
ATOM 611 O O . GLU A 1 76 ? -15.906 -21.188 -20.094 1 95.06 76 GLU A O 1
ATOM 616 N N . LYS A 1 77 ? -18.078 -20.594 -20.203 1 93.06 77 LYS A N 1
ATOM 617 C CA . LYS A 1 77 ? -17.719 -19.266 -20.719 1 93.06 77 LYS A CA 1
ATOM 618 C C . LYS A 1 77 ? -17.031 -18.422 -19.641 1 93.06 77 LYS A C 1
ATOM 620 O O . LYS A 1 77 ? -16.125 -17.656 -19.922 1 93.06 77 LYS A O 1
ATOM 625 N N . ALA A 1 78 ? -17.484 -18.531 -18.406 1 92.06 78 ALA A N 1
ATOM 626 C CA . ALA A 1 78 ? -16.844 -17.828 -17.297 1 92.06 78 ALA A CA 1
ATOM 627 C C . ALA A 1 78 ? -15.375 -18.25 -17.172 1 92.06 78 ALA A C 1
ATOM 629 O O . ALA A 1 78 ? -14.492 -17.391 -17 1 92.06 78 ALA A O 1
ATOM 630 N N . VAL A 1 79 ? -15.125 -19.531 -17.266 1 93.31 79 VAL A N 1
ATOM 631 C CA . VAL A 1 79 ? -13.766 -20.047 -17.156 1 93.31 79 VAL A CA 1
ATOM 632 C C . VAL A 1 79 ? -12.93 -19.547 -18.328 1 93.31 79 VAL A C 1
ATOM 634 O O . VAL A 1 79 ? -11.781 -19.141 -18.141 1 93.31 79 VAL A O 1
ATOM 637 N N . MET A 1 80 ? -13.508 -19.562 -19.438 1 90.31 80 MET A N 1
ATOM 638 C CA . MET A 1 80 ? -12.797 -19.125 -20.641 1 90.31 80 MET A CA 1
ATOM 639 C C . MET A 1 80 ? -12.391 -17.656 -20.531 1 90.31 80 MET A C 1
ATOM 641 O O . MET A 1 80 ? -11.242 -17.312 -20.797 1 90.31 80 MET A O 1
ATOM 645 N N . VAL A 1 81 ? -13.32 -16.812 -20.172 1 88.06 81 VAL A N 1
ATOM 646 C CA . VAL A 1 81 ? -13.039 -15.383 -20.078 1 88.06 81 VAL A CA 1
ATOM 647 C C . VAL A 1 81 ? -12.047 -15.125 -18.938 1 88.06 81 VAL A C 1
ATOM 649 O O . VAL A 1 81 ? -11.156 -14.281 -19.062 1 88.06 81 VAL A O 1
ATOM 652 N N . HIS A 1 82 ? -12.219 -15.812 -17.844 1 88.44 82 HIS A N 1
ATOM 653 C CA . HIS A 1 82 ? -11.281 -15.695 -16.734 1 88.44 82 HIS A CA 1
ATOM 654 C C . HIS A 1 82 ? -9.859 -16 -17.188 1 88.44 82 HIS A C 1
ATOM 656 O O . HIS A 1 82 ? -8.922 -15.281 -16.828 1 88.44 82 HIS A O 1
ATOM 662 N N . LYS A 1 83 ? -9.68 -17.031 -17.891 1 88.06 83 LYS A N 1
ATOM 663 C CA . LYS A 1 83 ? -8.367 -17.422 -18.406 1 88.06 83 LYS A CA 1
ATOM 664 C C . LYS A 1 83 ? -7.812 -16.359 -19.359 1 88.06 83 LYS A C 1
ATOM 666 O O . LYS A 1 83 ? -6.613 -16.062 -19.328 1 88.06 83 LYS A O 1
ATOM 671 N N . HIS A 1 84 ? -8.711 -15.875 -20.156 1 86.62 84 HIS A N 1
ATOM 672 C CA . HIS A 1 84 ? -8.328 -14.828 -21.094 1 86.62 84 HIS A CA 1
ATOM 673 C C . HIS A 1 84 ? -7.809 -13.594 -20.359 1 86.62 84 HIS A C 1
ATOM 675 O O . HIS A 1 84 ? -6.754 -13.062 -20.719 1 86.62 84 HIS A O 1
ATOM 681 N N . VAL A 1 85 ? -8.508 -13.203 -19.406 1 85.19 85 VAL A N 1
ATOM 682 C CA . VAL A 1 85 ? -8.133 -12.031 -18.625 1 85.19 85 VAL A CA 1
ATOM 683 C C . VAL A 1 85 ? -6.828 -12.297 -17.875 1 85.19 85 VAL A C 1
ATOM 685 O O . VAL A 1 85 ? -5.941 -11.445 -17.844 1 85.19 85 VAL A O 1
ATOM 688 N N . ALA A 1 86 ? -6.715 -13.43 -17.266 1 86 86 ALA A N 1
ATOM 689 C CA . ALA A 1 86 ? -5.523 -13.797 -16.5 1 86 86 ALA A CA 1
ATOM 690 C C . ALA A 1 86 ? -4.281 -13.781 -17.391 1 86 86 ALA A C 1
ATOM 692 O O . ALA A 1 86 ? -3.219 -13.312 -16.969 1 86 86 ALA A O 1
ATOM 693 N N . GLU A 1 87 ? -4.445 -14.297 -18.578 1 88.06 87 GLU A N 1
ATOM 694 C CA . GLU A 1 87 ? -3.322 -14.352 -19.516 1 88.06 87 GLU A CA 1
ATOM 695 C C . GLU A 1 87 ? -2.875 -12.945 -19.922 1 88.06 87 GLU A C 1
ATOM 697 O O . GLU A 1 87 ? -1.676 -12.672 -19.984 1 88.06 87 GLU A O 1
ATOM 702 N N . HIS A 1 88 ? -3.799 -12.117 -20.172 1 87.44 88 HIS A N 1
ATOM 703 C CA . HIS A 1 88 ? -3.457 -10.758 -20.578 1 87.44 88 HIS A CA 1
ATOM 704 C C . HIS A 1 88 ? -2.857 -9.977 -19.406 1 87.44 88 HIS A C 1
ATOM 706 O O . HIS A 1 88 ? -1.929 -9.188 -19.594 1 87.44 88 HIS A O 1
ATOM 712 N N . LYS A 1 89 ? -3.41 -10.164 -18.281 1 86.12 89 LYS A N 1
ATOM 713 C CA . LYS A 1 89 ? -2.836 -9.516 -17.109 1 86.12 89 LYS A CA 1
ATOM 714 C C . LYS A 1 89 ? -1.395 -9.961 -16.875 1 86.12 89 LYS A C 1
ATOM 716 O O . LYS A 1 89 ? -0.534 -9.148 -16.531 1 86.12 89 LYS A O 1
ATOM 721 N N . PHE A 1 90 ? -1.145 -11.219 -17.062 1 90.12 90 PHE A N 1
ATOM 722 C CA . PHE A 1 90 ? 0.205 -11.75 -16.922 1 90.12 90 PHE A CA 1
ATOM 723 C C . PHE A 1 90 ? 1.155 -11.094 -17.922 1 90.12 90 PHE A C 1
ATOM 725 O O . PHE A 1 90 ? 2.244 -10.656 -17.547 1 90.12 90 PHE A O 1
ATOM 732 N N . ARG A 1 91 ? 0.722 -11.016 -19.094 1 91.5 91 ARG A N 1
ATOM 733 C CA . ARG A 1 91 ? 1.563 -10.43 -20.141 1 91.5 91 ARG A CA 1
ATOM 734 C C . ARG A 1 91 ? 1.843 -8.953 -19.844 1 91.5 91 ARG A C 1
ATOM 736 O O . ARG A 1 91 ? 2.951 -8.469 -20.078 1 91.5 91 ARG A O 1
ATOM 743 N N . CYS A 1 92 ? 0.844 -8.25 -19.391 1 90.06 92 CYS A N 1
ATOM 744 C CA . CYS A 1 92 ? 1.029 -6.844 -19.047 1 90.06 92 CYS A CA 1
ATOM 745 C C . CYS A 1 92 ? 2.016 -6.695 -17.891 1 90.06 92 CYS A C 1
ATOM 747 O O . CYS A 1 92 ? 2.908 -5.848 -17.938 1 90.06 92 CYS A O 1
ATOM 749 N N . ARG A 1 93 ? 1.913 -7.516 -16.875 1 89.88 93 ARG A N 1
ATOM 750 C CA . ARG A 1 93 ? 2.795 -7.449 -15.711 1 89.88 93 ARG A CA 1
ATOM 751 C C . ARG A 1 93 ? 4.23 -7.793 -16.094 1 89.88 93 ARG A C 1
ATOM 753 O O . ARG A 1 93 ? 5.176 -7.223 -15.547 1 89.88 93 ARG A O 1
ATOM 760 N N . GLN A 1 94 ? 4.34 -8.703 -17.062 1 90.12 94 GLN A N 1
ATOM 761 C CA . GLN A 1 94 ? 5.672 -9.047 -17.547 1 90.12 94 GLN A CA 1
ATOM 762 C C . GLN A 1 94 ? 6.297 -7.887 -18.312 1 90.12 94 GLN A C 1
ATOM 764 O O . GLN A 1 94 ? 7.473 -7.57 -18.109 1 90.12 94 GLN A O 1
ATOM 769 N N . ARG A 1 95 ? 5.512 -7.273 -19.094 1 90.12 95 ARG A N 1
ATOM 770 C CA . ARG A 1 95 ? 5.984 -6.164 -19.922 1 90.12 95 ARG A CA 1
ATOM 771 C C . ARG A 1 95 ? 6.391 -4.977 -19.047 1 90.12 95 ARG A C 1
ATOM 773 O O . ARG A 1 95 ? 7.371 -4.289 -19.344 1 90.12 95 ARG A O 1
ATOM 780 N N . CYS A 1 96 ? 5.684 -4.773 -18 1 91.44 96 CYS A N 1
ATOM 781 C CA . CYS A 1 96 ? 5.844 -3.557 -17.203 1 91.44 96 CYS A CA 1
ATOM 782 C C . CYS A 1 96 ? 6.703 -3.814 -15.977 1 91.44 96 CYS A C 1
ATOM 784 O O . CYS A 1 96 ? 6.91 -2.914 -15.164 1 91.44 96 CYS A O 1
ATOM 786 N N . PHE A 1 97 ? 7.23 -4.957 -15.82 1 85.5 97 PHE A N 1
ATOM 787 C CA . PHE A 1 97 ? 7.941 -5.363 -14.617 1 85.5 97 PHE A CA 1
ATOM 788 C C . PHE A 1 97 ? 9.156 -4.477 -14.375 1 85.5 97 PHE A C 1
ATOM 790 O O . PHE A 1 97 ? 9.406 -4.051 -13.25 1 85.5 97 PHE A O 1
ATOM 797 N N . ASN A 1 98 ? 9.961 -4.219 -15.344 1 78.69 98 ASN A N 1
ATOM 798 C CA . ASN A 1 98 ? 11.211 -3.498 -15.156 1 78.69 98 ASN A CA 1
ATOM 799 C C . ASN A 1 98 ? 11.164 -2.111 -15.789 1 78.69 98 ASN A C 1
ATOM 801 O O . ASN A 1 98 ? 11.836 -1.862 -16.797 1 78.69 98 ASN A O 1
ATOM 805 N N . GLN A 1 99 ? 10.43 -1.291 -15.047 1 80.94 99 GLN A N 1
ATOM 806 C CA . GLN A 1 99 ? 10.383 0.091 -15.516 1 80.94 99 GLN A CA 1
ATOM 807 C C . GLN A 1 99 ? 11.617 0.869 -15.055 1 80.94 99 GLN A C 1
ATOM 809 O O . GLN A 1 99 ? 12.078 0.694 -13.922 1 80.94 99 GLN A O 1
ATOM 814 N N . SER A 1 100 ? 12.297 1.492 -15.953 1 79.31 100 SER A N 1
ATOM 815 C CA . SER A 1 100 ? 13.461 2.301 -15.609 1 79.31 100 SER A CA 1
ATOM 816 C C . SER A 1 100 ? 13.078 3.754 -15.359 1 79.31 100 SER A C 1
ATOM 818 O O . SER A 1 100 ? 12.18 4.285 -16.016 1 79.31 100 SER A O 1
ATOM 820 N N . VAL A 1 101 ? 13.547 4.215 -14.242 1 81.88 101 VAL A N 1
ATOM 821 C CA . VAL A 1 101 ? 13.367 5.633 -13.953 1 81.88 101 VAL A CA 1
ATOM 822 C C . VAL A 1 101 ? 14.734 6.301 -13.766 1 81.88 101 VAL A C 1
ATOM 824 O O . VAL A 1 101 ? 15.664 5.688 -13.242 1 81.88 101 VAL A O 1
ATOM 827 N N . GLU A 1 102 ? 14.844 7.504 -14.336 1 81.94 102 GLU A N 1
ATOM 828 C CA . GLU A 1 102 ? 16.062 8.273 -14.109 1 81.94 102 GLU A CA 1
ATOM 829 C C . GLU A 1 102 ? 16.266 8.547 -12.625 1 81.94 102 GLU A C 1
ATOM 831 O O . GLU A 1 102 ? 15.32 8.844 -11.898 1 81.94 102 GLU A O 1
ATOM 836 N N . PRO A 1 103 ? 17.5 8.273 -12.219 1 81.25 103 PRO A N 1
ATOM 837 C CA . PRO A 1 103 ? 17.797 8.594 -10.82 1 81.25 103 PRO A CA 1
ATOM 838 C C . PRO A 1 103 ? 17.812 10.102 -10.555 1 81.25 103 PRO A C 1
ATOM 840 O O . PRO A 1 103 ? 18.891 10.695 -10.43 1 81.25 103 PRO A O 1
ATOM 843 N N . SER A 1 104 ? 16.734 10.805 -10.555 1 79.81 104 SER A N 1
ATOM 844 C CA . SER A 1 104 ? 16.641 12.258 -10.438 1 79.81 104 SER A CA 1
ATOM 845 C C . SER A 1 104 ? 16.344 12.672 -9.008 1 79.81 104 SER A C 1
ATOM 847 O O . SER A 1 104 ? 16.359 13.867 -8.68 1 79.81 104 SER A O 1
ATOM 849 N N . PHE A 1 105 ? 16.094 11.719 -8.195 1 80.62 105 PHE A N 1
ATOM 850 C CA . PHE A 1 105 ? 15.75 12.07 -6.82 1 80.62 105 PHE A CA 1
ATOM 851 C C . PHE A 1 105 ? 16.891 11.734 -5.871 1 80.62 105 PHE A C 1
ATOM 853 O O . PHE A 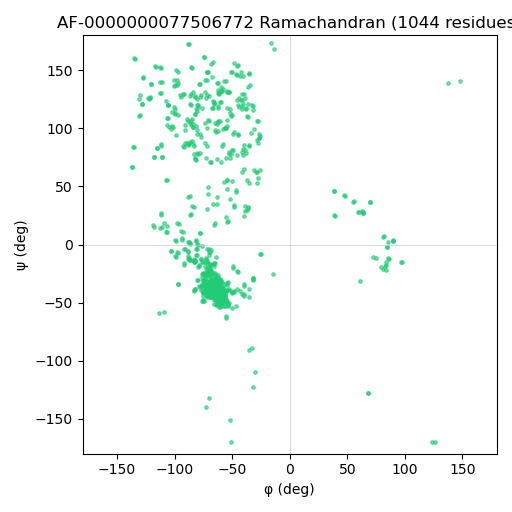1 105 ? 16.719 10.969 -4.926 1 80.62 105 PHE A O 1
ATOM 860 N N . ASN A 1 106 ? 18.047 12.281 -6.184 1 75.94 106 ASN A N 1
ATOM 861 C CA . ASN A 1 106 ? 19.234 11.992 -5.402 1 75.94 106 ASN A CA 1
ATOM 862 C C . ASN A 1 106 ? 19.016 12.273 -3.918 1 75.94 106 ASN A C 1
ATOM 864 O O . ASN A 1 106 ? 18.406 13.281 -3.557 1 75.94 106 ASN A O 1
ATOM 868 N N . GLY A 1 107 ? 19.391 11.328 -3.107 1 80 107 GLY A N 1
ATOM 869 C CA . GLY A 1 107 ? 19.297 11.484 -1.664 1 80 107 GLY A CA 1
ATOM 870 C C . GLY A 1 107 ? 17.938 11.117 -1.102 1 80 107 GLY A C 1
ATOM 871 O O . GLY A 1 107 ? 17.766 11.078 0.116 1 80 107 GLY A O 1
ATOM 872 N N . HIS A 1 108 ? 17 10.953 -1.984 1 87.69 108 HIS A N 1
ATOM 873 C CA . HIS A 1 108 ? 15.656 10.609 -1.557 1 87.69 108 HIS A CA 1
ATOM 874 C C . HIS A 1 108 ? 15.234 9.25 -2.109 1 87.69 108 HIS A C 1
ATOM 876 O O . HIS A 1 108 ? 14.367 9.172 -2.982 1 87.69 108 HIS A O 1
ATOM 882 N N . SER A 1 109 ? 15.773 8.156 -1.515 1 82.94 109 SER A N 1
ATOM 883 C CA . SER A 1 109 ? 15.617 6.793 -2.006 1 82.94 109 SER A CA 1
ATOM 884 C C . SER A 1 109 ? 14.156 6.363 -2.008 1 82.94 109 SER A C 1
ATOM 886 O O . SER A 1 109 ? 13.711 5.668 -2.92 1 82.94 109 SER A O 1
ATOM 888 N N . THR A 1 110 ? 13.438 6.824 -0.975 1 86.25 110 THR A N 1
ATOM 889 C CA . THR A 1 110 ? 12.023 6.457 -0.9 1 86.25 110 THR A CA 1
ATOM 890 C C . THR A 1 110 ? 11.25 7.059 -2.066 1 86.25 110 THR A C 1
ATOM 892 O O . THR A 1 110 ? 10.484 6.359 -2.738 1 86.25 110 THR A O 1
ATOM 895 N N . LEU A 1 111 ? 11.477 8.32 -2.326 1 90.06 111 LEU A N 1
ATOM 896 C CA . LEU A 1 111 ? 10.789 8.984 -3.428 1 90.06 111 LEU A CA 1
ATOM 897 C C . LEU A 1 111 ? 11.18 8.359 -4.766 1 90.06 111 LEU A C 1
ATOM 899 O O . LEU A 1 111 ? 10.328 8.188 -5.645 1 90.06 111 LEU A O 1
ATOM 903 N N . GLN A 1 112 ? 12.438 8.016 -4.891 1 89.38 112 GLN A N 1
ATOM 904 C CA . GLN A 1 112 ? 12.922 7.387 -6.117 1 89.38 112 GLN A CA 1
ATOM 905 C C . GLN A 1 112 ? 12.234 6.043 -6.352 1 89.38 112 GLN A C 1
ATOM 907 O O . GLN A 1 112 ? 11.836 5.734 -7.477 1 89.38 112 GLN A O 1
ATOM 912 N N . MET A 1 113 ? 12.148 5.301 -5.316 1 87.75 113 MET A N 1
ATOM 913 C CA . MET A 1 113 ? 11.539 3.979 -5.441 1 87.75 113 MET A CA 1
ATOM 914 C C . MET A 1 113 ? 10.047 4.09 -5.715 1 87.75 113 MET A C 1
ATOM 916 O O . MET A 1 113 ? 9.5 3.336 -6.523 1 87.75 113 MET A O 1
ATOM 920 N N . MET A 1 114 ? 9.445 5.012 -5.039 1 90 114 MET A N 1
ATOM 921 C CA . MET A 1 114 ? 8.016 5.211 -5.273 1 90 114 MET A CA 1
ATOM 922 C C . MET A 1 114 ? 7.754 5.625 -6.719 1 90 114 MET A C 1
ATOM 924 O O . MET A 1 114 ? 6.785 5.172 -7.332 1 90 114 MET A O 1
ATOM 928 N N . ARG A 1 115 ? 8.602 6.449 -7.219 1 90.44 115 ARG A N 1
ATOM 929 C CA . ARG A 1 115 ? 8.508 6.84 -8.625 1 90.44 115 ARG A CA 1
ATOM 930 C C . ARG A 1 115 ? 8.539 5.617 -9.531 1 90.44 115 ARG A C 1
ATOM 932 O O . ARG A 1 115 ? 7.766 5.523 -10.484 1 90.44 115 ARG A O 1
ATOM 939 N N . LYS A 1 116 ? 9.406 4.699 -9.211 1 89.44 116 LYS A N 1
ATOM 940 C CA . LYS A 1 116 ? 9.516 3.461 -9.984 1 89.44 116 LYS A CA 1
ATOM 941 C C . LYS A 1 116 ? 8.234 2.637 -9.883 1 89.44 116 LYS A C 1
ATOM 943 O O . LYS A 1 116 ? 7.742 2.131 -10.891 1 89.44 116 LYS A O 1
ATOM 948 N N . PHE A 1 117 ? 7.727 2.469 -8.703 1 89 117 PHE A N 1
ATOM 949 C CA . PHE A 1 117 ? 6.512 1.695 -8.484 1 89 117 PHE A CA 1
ATOM 950 C C . PHE A 1 117 ? 5.332 2.328 -9.219 1 89 117 PHE A C 1
ATOM 952 O O . PHE A 1 117 ? 4.52 1.625 -9.828 1 89 117 PHE A O 1
ATOM 959 N N . MET A 1 118 ? 5.305 3.594 -9.156 1 90.19 118 MET A N 1
ATOM 960 C CA . MET A 1 118 ? 4.188 4.301 -9.766 1 90.19 118 MET A CA 1
ATOM 961 C C . MET A 1 118 ? 4.262 4.227 -11.289 1 90.19 118 MET A C 1
ATOM 963 O O . MET A 1 118 ? 3.236 4.145 -11.961 1 90.19 118 MET A O 1
ATOM 967 N N . LYS A 1 119 ? 5.438 4.309 -11.805 1 90.94 119 LYS A N 1
ATOM 968 C CA . LYS A 1 119 ? 5.609 4.133 -13.242 1 90.94 119 LYS A CA 1
ATOM 969 C C . LYS A 1 119 ? 5.191 2.73 -13.68 1 90.94 119 LYS A C 1
ATOM 971 O O . LYS A 1 119 ? 4.547 2.564 -14.719 1 90.94 119 LYS A O 1
ATOM 976 N N . ARG A 1 120 ? 5.555 1.731 -12.93 1 90.25 120 ARG A N 1
ATOM 977 C CA . ARG A 1 120 ? 5.133 0.359 -13.188 1 90.25 120 ARG A CA 1
ATOM 978 C C . ARG A 1 120 ? 3.613 0.24 -13.156 1 90.25 120 ARG A C 1
ATOM 980 O O . ARG A 1 120 ? 3.02 -0.399 -14.031 1 90.25 120 ARG A O 1
ATOM 987 N N . ALA A 1 121 ? 3.041 0.813 -12.102 1 89.12 121 ALA A N 1
ATOM 988 C CA . ALA A 1 121 ? 1.587 0.78 -11.969 1 89.12 121 ALA A CA 1
ATOM 989 C C . ALA A 1 121 ? 0.908 1.417 -13.172 1 89.12 121 ALA A C 1
ATOM 991 O O . ALA A 1 121 ? -0.068 0.879 -13.703 1 89.12 121 ALA A O 1
ATOM 992 N N . ALA A 1 122 ? 1.432 2.525 -13.633 1 89.5 122 ALA A N 1
ATOM 993 C CA . ALA A 1 122 ? 0.867 3.225 -14.781 1 89.5 122 ALA A CA 1
ATOM 994 C C . ALA A 1 122 ? 1.007 2.389 -16.047 1 89.5 122 ALA A C 1
ATOM 996 O O . ALA A 1 122 ? 0.081 2.32 -16.859 1 89.5 122 ALA A O 1
ATOM 997 N N . CYS A 1 123 ? 2.174 1.832 -16.234 1 91.56 123 CYS A N 1
ATOM 998 C CA . CYS A 1 123 ? 2.416 0.951 -17.375 1 91.56 123 CYS A CA 1
ATOM 999 C C . CYS A 1 123 ? 1.417 -0.2 -17.391 1 91.56 123 CYS A C 1
ATOM 1001 O O . CYS A 1 123 ? 0.821 -0.492 -18.438 1 91.56 123 CYS A O 1
ATOM 1003 N N . ASN A 1 124 ? 1.253 -0.847 -16.25 1 88 124 ASN A N 1
ATOM 1004 C CA . ASN A 1 124 ? 0.303 -1.948 -16.141 1 88 124 ASN A CA 1
ATOM 1005 C C . ASN A 1 124 ? -1.121 -1.494 -16.453 1 88 124 ASN A C 1
ATOM 1007 O O . ASN A 1 124 ? -1.861 -2.189 -17.141 1 88 124 ASN A O 1
ATOM 1011 N N . ASP A 1 125 ? -1.481 -0.408 -15.906 1 84.31 125 ASP A N 1
ATOM 1012 C CA . ASP A 1 125 ? -2.826 0.125 -16.109 1 84.31 125 ASP A CA 1
ATOM 1013 C C . ASP A 1 125 ? -3.098 0.399 -17.578 1 84.31 125 ASP A C 1
ATOM 1015 O O . ASP A 1 125 ? -4.152 0.033 -18.109 1 84.31 125 ASP A O 1
ATOM 1019 N N . ARG A 1 126 ? -2.195 1.019 -18.25 1 86.38 126 ARG A N 1
ATOM 1020 C CA . ARG A 1 126 ? -2.332 1.317 -19.672 1 86.38 126 ARG A CA 1
ATOM 1021 C C . ARG A 1 126 ? -2.389 0.037 -20.5 1 86.38 126 ARG A C 1
ATOM 1023 O O . ARG A 1 126 ? -3.203 -0.081 -21.406 1 86.38 126 ARG A O 1
ATOM 1030 N N . CYS A 1 127 ? -1.517 -0.841 -20.172 1 88.56 127 CYS A N 1
ATOM 1031 C CA . CYS A 1 127 ? -1.466 -2.115 -20.875 1 88.56 127 CYS A CA 1
ATOM 1032 C C . CYS A 1 127 ? -2.783 -2.869 -20.734 1 88.56 127 CYS A C 1
ATOM 1034 O O . CYS A 1 127 ? -3.307 -3.402 -21.719 1 88.56 127 CYS A O 1
ATOM 1036 N N . GLU A 1 128 ? -3.279 -2.922 -19.578 1 83.62 128 GLU A N 1
ATOM 1037 C CA . GLU A 1 128 ? -4.531 -3.633 -19.344 1 83.62 128 GLU A CA 1
ATOM 1038 C C . GLU A 1 128 ? -5.707 -2.926 -20.016 1 83.62 128 GLU A C 1
ATOM 1040 O O . GLU A 1 128 ? -6.633 -3.576 -20.5 1 83.62 128 GLU A O 1
ATOM 1045 N N . GLN A 1 129 ? -5.652 -1.636 -20.016 1 80.94 129 GLN A N 1
ATOM 1046 C CA . GLN A 1 129 ? -6.699 -0.879 -20.688 1 80.94 129 GLN A CA 1
ATOM 1047 C C . GLN A 1 129 ? -6.68 -1.143 -22.203 1 80.94 129 GLN A C 1
ATOM 1049 O O . GLN A 1 129 ? -7.734 -1.272 -22.828 1 80.94 129 GLN A O 1
ATOM 1054 N N . ASP A 1 130 ? -5.594 -1.168 -22.734 1 82.94 130 ASP A N 1
ATOM 1055 C CA . ASP A 1 130 ? -5.434 -1.377 -24.172 1 82.94 130 ASP A CA 1
ATOM 1056 C C . ASP A 1 130 ? -5.867 -2.785 -24.578 1 82.94 130 ASP A C 1
ATOM 1058 O O . ASP A 1 130 ? -6.496 -2.971 -25.625 1 82.94 130 ASP A O 1
ATOM 1062 N N . ARG A 1 131 ? -5.613 -3.686 -23.719 1 80.06 131 ARG A N 1
ATOM 1063 C CA . ARG A 1 131 ? -5.785 -5.082 -24.109 1 80.06 131 ARG A CA 1
ATOM 1064 C C . ARG A 1 131 ? -7.148 -5.605 -23.656 1 80.06 131 ARG A C 1
ATOM 1066 O O . ARG A 1 131 ? -7.703 -6.516 -24.281 1 80.06 131 ARG A O 1
ATOM 1073 N N . LEU A 1 132 ? -7.652 -5.191 -22.578 1 77.75 132 LEU A N 1
ATOM 1074 C CA . LEU A 1 132 ? -8.883 -5.73 -22.016 1 77.75 132 LEU A CA 1
ATOM 1075 C C . LEU A 1 132 ? -10.008 -4.703 -22.078 1 77.75 132 LEU A C 1
ATOM 1077 O O . LEU A 1 132 ? -11.094 -4.934 -21.547 1 77.75 132 LEU A O 1
ATOM 1081 N N . ASP A 1 133 ? -9.844 -3.775 -23.141 1 64.12 133 ASP A N 1
ATOM 1082 C CA . ASP A 1 133 ? -10.805 -2.709 -23.406 1 64.12 133 ASP A CA 1
ATOM 1083 C C . ASP A 1 133 ? -11.336 -2.123 -22.094 1 64.12 133 ASP A C 1
ATOM 1085 O O . ASP A 1 133 ? -12.539 -1.929 -21.938 1 64.12 133 ASP A O 1
ATOM 1089 N N . GLY A 1 134 ? -10.516 -1.892 -21.281 1 56.44 134 GLY A N 1
ATOM 1090 C CA . GLY A 1 134 ? -10.883 -1.195 -20.062 1 56.44 134 GLY A CA 1
ATOM 1091 C C . GLY A 1 134 ? -11.641 -2.074 -19.078 1 56.44 134 GLY A C 1
ATOM 1092 O O . GLY A 1 134 ? -12.141 -1.588 -18.062 1 56.44 134 GLY A O 1
ATOM 1093 N N . MET A 1 135 ? -12.047 -3.236 -19.594 1 53.22 135 MET A N 1
ATOM 1094 C CA . MET A 1 135 ? -12.828 -4.059 -18.672 1 53.22 135 MET A CA 1
ATOM 1095 C C . MET A 1 135 ? -12.055 -4.309 -17.375 1 53.22 135 MET A C 1
ATOM 1097 O O . MET A 1 135 ? -11.062 -5.039 -17.375 1 53.22 135 MET A O 1
ATOM 1101 N N . ARG A 1 136 ? -12.008 -3.281 -16.578 1 51 136 ARG A N 1
ATOM 1102 C CA . ARG A 1 136 ? -11.461 -3.352 -15.219 1 51 136 ARG A CA 1
ATOM 1103 C C . ARG A 1 136 ? -12.148 -4.445 -14.414 1 51 136 ARG A C 1
ATOM 1105 O O . ARG A 1 136 ? -13.234 -4.23 -13.859 1 51 136 ARG A O 1
ATOM 1112 N N . TRP A 1 137 ? -12.102 -5.672 -14.977 1 51.59 137 TRP A N 1
ATOM 1113 C CA . TRP A 1 137 ? -12.828 -6.734 -14.289 1 51.59 137 TRP A CA 1
ATOM 1114 C C . TRP A 1 137 ? -12.398 -6.84 -12.836 1 51.59 137 TRP A C 1
ATOM 1116 O O . TRP A 1 137 ? -11.414 -7.512 -12.523 1 51.59 137 TRP A O 1
ATOM 1126 N N . GLU A 1 138 ? -12.344 -5.668 -12.164 1 50.75 138 GLU A N 1
ATOM 1127 C CA . GLU A 1 138 ? -12.117 -5.754 -10.727 1 50.75 138 GLU A CA 1
ATOM 1128 C C . GLU A 1 138 ? -13.148 -6.652 -10.055 1 50.75 138 GLU A C 1
ATOM 1130 O O . GLU A 1 138 ? -14.312 -6.273 -9.914 1 50.75 138 GLU A O 1
ATOM 1135 N N . GLY A 1 139 ? -13.273 -7.918 -10.523 1 50.91 139 GLY A N 1
ATOM 1136 C CA . GLY A 1 139 ? -14.148 -8.773 -9.75 1 50.91 139 GLY A CA 1
ATOM 1137 C C . GLY A 1 139 ? -13.969 -8.625 -8.25 1 50.91 139 GLY A C 1
ATOM 1138 O O . GLY A 1 139 ? -12.977 -8.055 -7.797 1 50.91 139 GLY A O 1
ATOM 1139 N N . VAL A 1 140 ? -15.023 -8.82 -7.551 1 57.34 140 VAL A N 1
ATOM 1140 C CA . VAL A 1 140 ? -15.008 -8.977 -6.102 1 57.34 140 VAL A CA 1
ATOM 1141 C C . VAL A 1 140 ? -13.992 -10.055 -5.715 1 57.34 140 VAL A C 1
ATOM 1143 O O . VAL A 1 140 ? -13.93 -11.109 -6.352 1 57.34 140 VAL A O 1
ATOM 1146 N N . ASN A 1 141 ? -12.945 -9.812 -5.004 1 62.47 141 ASN A N 1
ATOM 1147 C CA . ASN A 1 141 ? -11.883 -10.688 -4.523 1 62.47 141 ASN A CA 1
ATOM 1148 C C . ASN A 1 141 ? -12.398 -12.102 -4.25 1 62.47 141 ASN A C 1
ATOM 1150 O O . ASN A 1 141 ? -11.75 -13.086 -4.598 1 62.47 141 ASN A O 1
ATOM 1154 N N . GLU A 1 142 ? -13.633 -12.156 -3.879 1 65.5 142 GLU A N 1
ATOM 1155 C CA . GLU A 1 142 ? -14.164 -13.469 -3.514 1 65.5 142 GLU A CA 1
ATOM 1156 C C . GLU A 1 142 ? -14.398 -14.336 -4.75 1 65.5 142 GLU A C 1
ATOM 1158 O O . GLU A 1 142 ? -14.102 -15.531 -4.742 1 65.5 142 GLU A O 1
ATOM 1163 N N . ILE A 1 143 ? -14.883 -13.727 -5.746 1 76.94 143 ILE A N 1
ATOM 1164 C CA . ILE A 1 143 ? -15.18 -14.461 -6.969 1 76.94 143 ILE A CA 1
ATOM 1165 C C . ILE A 1 143 ? -13.875 -14.891 -7.641 1 76.94 143 ILE A C 1
ATOM 1167 O O . ILE A 1 143 ? -13.781 -16 -8.164 1 76.94 143 ILE A O 1
ATOM 1171 N N . GLN A 1 144 ? -12.953 -14.062 -7.594 1 78.75 144 GLN A N 1
ATOM 1172 C CA . GLN A 1 144 ? -11.656 -14.406 -8.164 1 78.75 144 GLN A CA 1
ATOM 1173 C C . GLN A 1 144 ? -11.055 -15.625 -7.465 1 78.75 144 GLN A C 1
ATOM 1175 O O . GLN A 1 144 ? -10.484 -16.5 -8.117 1 78.75 144 GLN A O 1
ATOM 1180 N N . ASP A 1 145 ? -11.211 -15.664 -6.18 1 76 145 ASP A N 1
ATOM 1181 C CA . ASP A 1 145 ? -10.711 -16.812 -5.422 1 76 145 ASP A CA 1
ATOM 1182 C C . ASP A 1 145 ? -11.406 -18.094 -5.852 1 76 145 ASP A C 1
ATOM 1184 O O . ASP A 1 145 ? -10.766 -19.141 -5.969 1 76 145 ASP A O 1
ATOM 1188 N N . GLU A 1 146 ? -12.641 -17.938 -6.066 1 84 146 GLU A N 1
ATOM 1189 C CA . GLU A 1 146 ? -13.398 -19.109 -6.496 1 84 146 GLU A CA 1
ATOM 1190 C C . GLU A 1 146 ? -12.961 -19.578 -7.883 1 84 146 GLU A C 1
ATOM 1192 O O . GLU A 1 146 ? -12.828 -20.766 -8.133 1 84 146 GLU A O 1
ATOM 1197 N N . MET A 1 147 ? -12.734 -18.625 -8.688 1 87.62 147 MET A N 1
ATOM 1198 C CA . MET A 1 147 ? -12.305 -18.953 -10.039 1 87.62 147 MET A CA 1
ATOM 1199 C C . MET A 1 147 ? -10.93 -19.609 -10.031 1 87.62 147 MET A C 1
ATOM 1201 O O . MET A 1 147 ? -10.711 -20.609 -10.711 1 87.62 147 MET A O 1
ATOM 1205 N N . ASP A 1 148 ? -10.109 -19.094 -9.211 1 80.81 148 ASP A N 1
ATOM 1206 C CA . ASP A 1 148 ? -8.75 -19.609 -9.117 1 80.81 148 ASP A CA 1
ATOM 1207 C C . ASP A 1 148 ? -8.742 -21.016 -8.5 1 80.81 148 ASP A C 1
ATOM 1209 O O . ASP A 1 148 ? -7.902 -21.844 -8.859 1 80.81 148 ASP A O 1
ATOM 1213 N N . ALA A 1 149 ? -9.719 -21.219 -7.66 1 83.06 149 ALA A N 1
ATOM 1214 C CA . ALA A 1 149 ? -9.812 -22.516 -6.988 1 83.06 149 ALA A CA 1
ATOM 1215 C C . ALA A 1 149 ? -10.625 -23.5 -7.828 1 83.06 149 ALA A C 1
ATOM 1217 O O . ALA A 1 149 ? -10.898 -24.625 -7.383 1 83.06 149 ALA A O 1
ATOM 1218 N N . ARG A 1 150 ? -11.094 -23.141 -9.023 1 91.75 150 ARG A N 1
ATOM 1219 C CA . ARG A 1 150 ? -11.766 -23.969 -10.016 1 91.75 150 ARG A CA 1
ATOM 1220 C C . ARG A 1 150 ? -13.156 -24.375 -9.531 1 91.75 150 ARG A C 1
ATOM 1222 O O . ARG A 1 150 ? -13.633 -25.469 -9.859 1 91.75 150 ARG A O 1
ATOM 1229 N N . PHE A 1 151 ? -13.789 -23.516 -8.867 1 91.62 151 PHE A N 1
ATOM 1230 C CA . PHE A 1 151 ? -15.125 -23.781 -8.344 1 91.62 151 PHE A CA 1
ATOM 1231 C C . PHE A 1 151 ? -16.125 -23.953 -9.469 1 91.62 151 PHE A C 1
ATOM 1233 O O . PHE A 1 151 ? -17.094 -24.719 -9.344 1 91.62 151 PHE A O 1
ATOM 1240 N N . PRO A 1 152 ? -15.961 -23.297 -10.531 1 95.75 152 PRO A N 1
ATOM 1241 C CA . PRO A 1 152 ? -16.906 -23.531 -11.625 1 95.75 152 PRO A CA 1
ATOM 1242 C C . PRO A 1 152 ? -17.016 -25.016 -12 1 95.75 152 PRO A C 1
ATOM 1244 O O . PRO A 1 152 ? -18.094 -25.469 -12.375 1 95.75 152 PRO A O 1
ATOM 1247 N N . TYR A 1 153 ? -16 -25.734 -11.883 1 96.12 153 TYR A N 1
ATOM 1248 C CA . TYR A 1 153 ? -16.016 -27.141 -12.25 1 96.12 153 TYR A CA 1
ATOM 1249 C C . TYR A 1 153 ? -16.812 -27.969 -11.25 1 96.12 153 TYR A C 1
ATOM 1251 O O . TYR A 1 153 ? -17.281 -29.062 -11.57 1 96.12 153 TYR A O 1
ATOM 1259 N N . ASP A 1 154 ? -16.875 -27.469 -10.039 1 94.88 154 ASP A N 1
ATOM 1260 C CA . ASP A 1 154 ? -17.734 -28.109 -9.047 1 94.88 154 ASP A CA 1
ATOM 1261 C C . ASP A 1 154 ? -19.203 -28.094 -9.508 1 94.88 154 ASP A C 1
ATOM 1263 O O . ASP A 1 154 ? -19.891 -29.109 -9.414 1 94.88 154 ASP A O 1
ATOM 1267 N N . TYR A 1 155 ? -19.625 -27.062 -10.062 1 95 155 TYR A N 1
ATOM 1268 C CA . TYR A 1 155 ? -20.984 -26.922 -10.578 1 95 155 TYR A CA 1
ATOM 1269 C C . TYR A 1 155 ? -21.156 -27.703 -11.883 1 95 155 TYR A C 1
ATOM 1271 O O . TYR A 1 155 ? -22.141 -28.406 -12.07 1 95 155 TYR A O 1
ATOM 1279 N N . MET A 1 156 ? -20.188 -27.656 -12.719 1 96.94 156 MET A N 1
ATOM 1280 C CA . MET A 1 156 ? -20.281 -28.234 -14.047 1 96.94 156 MET A CA 1
ATOM 1281 C C . MET A 1 156 ? -20.406 -29.75 -13.961 1 96.94 156 MET A C 1
ATOM 1283 O O . MET A 1 156 ? -21.094 -30.375 -14.789 1 96.94 156 MET A O 1
ATOM 1287 N N . GLN A 1 157 ? -19.719 -30.375 -13.016 1 96.31 157 GLN A N 1
ATOM 1288 C CA . GLN A 1 157 ? -19.766 -31.828 -12.961 1 96.31 157 GLN A CA 1
ATOM 1289 C C . GLN A 1 157 ? -21.203 -32.312 -12.789 1 96.31 157 GLN A C 1
ATOM 1291 O O . GLN A 1 157 ? -21.625 -33.281 -13.438 1 96.31 157 GLN A O 1
ATOM 1296 N N . LEU A 1 158 ? -22 -31.688 -11.914 1 95.06 158 LEU A N 1
ATOM 1297 C CA . LEU A 1 158 ? -23.391 -32.094 -11.727 1 95.06 158 LEU A CA 1
ATOM 1298 C C . LEU A 1 158 ? -24.234 -31.719 -12.938 1 95.06 158 LEU A C 1
ATOM 1300 O O . LEU A 1 158 ? -25.109 -32.5 -13.352 1 95.06 158 LEU A O 1
ATOM 1304 N N . CYS A 1 159 ? -23.953 -30.531 -13.445 1 96.38 159 CYS A N 1
ATOM 1305 C CA . CYS A 1 159 ? -24.703 -30.109 -14.617 1 96.38 159 CYS A CA 1
ATOM 1306 C C . CYS A 1 159 ? -24.5 -31.062 -15.773 1 96.38 159 CYS A C 1
ATOM 1308 O O . CYS A 1 159 ? -25.453 -31.453 -16.438 1 96.38 159 CYS A O 1
ATOM 1310 N N . TYR A 1 160 ? -23.328 -31.422 -16.094 1 97.25 160 TYR A N 1
ATOM 1311 C CA . TYR A 1 160 ? -23.031 -32.375 -17.156 1 97.25 160 TYR A CA 1
ATOM 1312 C C . TYR A 1 160 ? -23.672 -33.75 -16.859 1 97.25 160 TYR A C 1
ATOM 1314 O O . TYR A 1 160 ? -24.156 -34.406 -17.766 1 97.25 160 TYR A O 1
ATOM 1322 N N . TYR A 1 161 ? -23.609 -34.156 -15.609 1 96 161 TYR A N 1
ATOM 1323 C CA . TYR A 1 161 ? -24.219 -35.406 -15.219 1 96 161 TYR A CA 1
ATOM 1324 C C . TYR A 1 161 ? -25.719 -35.406 -15.547 1 96 161 TYR A C 1
ATOM 1326 O O . TYR A 1 161 ? -26.234 -36.375 -16.125 1 96 161 TYR A O 1
ATOM 1334 N N . LYS A 1 162 ? -26.359 -34.312 -15.148 1 95.5 162 LYS A N 1
ATOM 1335 C CA . LYS A 1 162 ? -27.781 -34.188 -15.391 1 95.5 162 LYS A CA 1
ATOM 1336 C C . LYS A 1 162 ? -28.094 -34.188 -16.891 1 95.5 162 LYS A C 1
ATOM 1338 O O . LYS A 1 162 ? -29.172 -34.594 -17.312 1 95.5 162 LYS A O 1
ATOM 1343 N N . LEU A 1 163 ? -27.172 -33.781 -17.688 1 96.5 163 LEU A N 1
ATOM 1344 C CA . LEU A 1 163 ? -27.344 -33.719 -19.125 1 96.5 163 LEU A CA 1
ATOM 1345 C C . LEU A 1 163 ? -26.953 -35.062 -19.766 1 96.5 163 LEU A C 1
ATOM 1347 O O . LEU A 1 163 ? -27.125 -35.25 -20.969 1 96.5 163 LEU A O 1
ATOM 1351 N N . GLY A 1 164 ? -26.344 -35.906 -18.922 1 94.75 164 GLY A N 1
ATOM 1352 C CA . GLY A 1 164 ? -25.984 -37.219 -19.391 1 94.75 164 GLY A CA 1
ATOM 1353 C C . GLY A 1 164 ? -24.594 -37.281 -20.016 1 94.75 164 GLY A C 1
ATOM 1354 O O . GLY A 1 164 ? -24.219 -38.281 -20.594 1 94.75 164 GLY A O 1
ATOM 1355 N N . ASP A 1 165 ? -23.938 -36.25 -20 1 96.12 165 ASP A N 1
ATOM 1356 C CA . ASP A 1 165 ? -22.562 -36.219 -20.484 1 96.12 165 ASP A CA 1
ATOM 1357 C C . ASP A 1 165 ? -21.578 -36.688 -19.406 1 96.12 165 ASP A C 1
ATOM 1359 O O . ASP A 1 165 ? -20.906 -35.875 -18.781 1 96.12 165 ASP A O 1
ATOM 1363 N N . LEU A 1 166 ? -21.391 -37.938 -19.297 1 95.81 166 LEU A N 1
ATOM 1364 C CA . LEU A 1 166 ? -20.641 -38.531 -18.203 1 95.81 166 LEU A CA 1
ATOM 1365 C C . LEU A 1 166 ? -19.141 -38.25 -18.344 1 95.81 166 LEU A C 1
ATOM 1367 O O . LEU A 1 166 ? -18.438 -38.094 -17.328 1 95.81 166 LEU A O 1
ATOM 1371 N N . GLN A 1 167 ? -18.688 -38.156 -19.562 1 95.94 167 GLN A N 1
ATOM 1372 C CA . GLN A 1 167 ? -17.281 -37.844 -19.781 1 95.94 167 GLN A CA 1
ATOM 1373 C C . GLN A 1 167 ? -16.906 -36.469 -19.219 1 95.94 167 GLN A C 1
ATOM 1375 O O . GLN A 1 167 ? -15.93 -36.344 -18.469 1 95.94 167 GLN A O 1
ATOM 1380 N N . LYS A 1 168 ? -17.672 -35.5 -19.531 1 96.19 168 LYS A N 1
ATOM 1381 C CA . LYS A 1 168 ? -17.391 -34.156 -19.031 1 96.19 168 LYS A CA 1
ATOM 1382 C C . LYS A 1 168 ? -17.703 -34.031 -17.547 1 96.19 168 LYS A C 1
ATOM 1384 O O . LYS A 1 168 ? -17.047 -33.281 -16.828 1 96.19 168 LYS A O 1
ATOM 1389 N N . ALA A 1 169 ? -18.656 -34.75 -17.094 1 96.62 169 ALA A N 1
ATOM 1390 C CA . ALA A 1 169 ? -18.969 -34.781 -15.672 1 96.62 169 ALA A CA 1
ATOM 1391 C C . ALA A 1 169 ? -17.781 -35.281 -14.859 1 96.62 169 ALA A C 1
ATOM 1393 O O . ALA A 1 169 ? -17.344 -34.625 -13.922 1 96.62 169 ALA A O 1
ATOM 1394 N N . ALA A 1 170 ? -17.297 -36.438 -15.258 1 94.88 170 ALA A N 1
ATOM 1395 C CA . ALA A 1 170 ? -16.141 -37.031 -14.57 1 94.88 170 ALA A CA 1
ATOM 1396 C C . ALA A 1 170 ? -14.914 -36.125 -14.672 1 94.88 170 ALA A C 1
ATOM 1398 O O . ALA A 1 170 ? -14.203 -35.938 -13.688 1 94.88 170 ALA A O 1
ATOM 1399 N N . GLY A 1 171 ? -14.664 -35.562 -15.844 1 94.38 171 GLY A N 1
ATOM 1400 C CA . GLY A 1 171 ? -13.555 -34.656 -16.047 1 94.38 171 GLY A CA 1
ATOM 1401 C C . GLY A 1 171 ? -13.656 -33.406 -15.211 1 94.38 171 GLY A C 1
ATOM 1402 O O . GLY A 1 171 ? -12.648 -32.906 -14.703 1 94.38 171 GLY A O 1
ATOM 1403 N N . SER A 1 172 ? -14.828 -32.906 -15.117 1 95.81 172 SER A N 1
ATOM 1404 C CA . SER A 1 172 ? -15.039 -31.688 -14.312 1 95.81 172 SER A CA 1
ATOM 1405 C C . SER A 1 172 ? -14.828 -31.969 -12.828 1 95.81 172 SER A C 1
ATOM 1407 O O . SER A 1 172 ? -14.227 -31.172 -12.117 1 95.81 172 SER A O 1
ATOM 1409 N N . ALA A 1 173 ? -15.312 -33.062 -12.414 1 94.12 173 ALA A N 1
ATOM 1410 C CA . ALA A 1 173 ? -15.109 -33.469 -11.023 1 94.12 173 ALA A CA 1
ATOM 1411 C C . ALA A 1 173 ? -13.617 -33.594 -10.703 1 94.12 173 ALA A C 1
ATOM 1413 O O . ALA A 1 173 ? -13.148 -33.094 -9.68 1 94.12 173 ALA A O 1
ATOM 1414 N N . TYR A 1 174 ? -12.953 -34.25 -11.578 1 90.38 174 TYR A N 1
ATOM 1415 C CA . TYR A 1 174 ? -11.523 -34.438 -11.406 1 90.38 174 TYR A CA 1
ATOM 1416 C C . TYR A 1 174 ? -10.781 -33.125 -11.422 1 90.38 174 TYR A C 1
ATOM 1418 O O . TYR A 1 174 ? -9.875 -32.875 -10.617 1 90.38 174 TYR A O 1
ATOM 1426 N N . THR A 1 175 ? -11.125 -32.219 -12.32 1 91.5 175 THR A N 1
ATOM 1427 C CA . THR A 1 175 ? -10.5 -30.906 -12.461 1 91.5 175 THR A CA 1
ATOM 1428 C C . THR A 1 175 ? -10.656 -30.094 -11.18 1 91.5 175 THR A C 1
ATOM 1430 O O . THR A 1 175 ? -9.695 -29.469 -10.719 1 91.5 175 THR A O 1
ATOM 1433 N N . PHE A 1 176 ? -11.781 -30.078 -10.617 1 92.12 176 PHE A N 1
ATOM 1434 C CA . PHE A 1 176 ? -12.016 -29.375 -9.359 1 92.12 176 PHE A CA 1
ATOM 1435 C C . PHE A 1 176 ? -11.148 -29.953 -8.25 1 92.12 176 PHE A C 1
ATOM 1437 O O . PHE A 1 176 ? -10.539 -29.219 -7.484 1 92.12 176 PHE A O 1
ATOM 1444 N N . LEU A 1 177 ? -11.102 -31.219 -8.164 1 85.06 177 LEU A N 1
ATOM 1445 C CA . LEU A 1 177 ? -10.406 -31.906 -7.078 1 85.06 177 LEU A CA 1
ATOM 1446 C C . LEU A 1 177 ? -8.914 -31.609 -7.113 1 85.06 177 LEU A C 1
ATOM 1448 O O . LEU A 1 177 ? -8.25 -31.594 -6.07 1 85.06 177 LEU A O 1
ATOM 1452 N N . GLN A 1 178 ? -8.406 -31.344 -8.289 1 79.94 178 GLN A N 1
ATOM 1453 C CA . GLN A 1 178 ? -6.977 -31.062 -8.43 1 79.94 178 GLN A CA 1
ATOM 1454 C C . GLN A 1 178 ? -6.574 -29.844 -7.617 1 79.94 178 GLN A C 1
ATOM 1456 O O . GLN A 1 178 ? -5.434 -29.734 -7.164 1 79.94 178 GLN A O 1
ATOM 1461 N N . MET A 1 179 ? -7.504 -28.891 -7.434 1 80.56 179 MET A N 1
ATOM 1462 C CA . MET A 1 179 ? -7.211 -27.688 -6.668 1 80.56 179 MET A CA 1
ATOM 1463 C C . MET A 1 179 ? -7.824 -27.766 -5.273 1 80.56 179 MET A C 1
ATOM 1465 O O . MET A 1 179 ? -7.566 -26.906 -4.43 1 80.56 179 MET A O 1
ATOM 1469 N N . ASN A 1 180 ? -8.57 -28.812 -5.102 1 81.31 180 ASN A N 1
ATOM 1470 C CA . ASN A 1 180 ? -9.273 -29 -3.836 1 81.31 180 ASN A CA 1
ATOM 1471 C C . ASN A 1 180 ? -9.18 -30.453 -3.359 1 81.31 180 ASN A C 1
ATOM 1473 O O . ASN A 1 180 ? -10.195 -31.125 -3.203 1 81.31 180 ASN A O 1
ATOM 1477 N N . LEU A 1 181 ? -8.062 -30.859 -3.033 1 75.62 181 LEU A N 1
ATOM 1478 C CA . LEU A 1 181 ? -7.715 -32.25 -2.836 1 75.62 181 LEU A CA 1
ATOM 1479 C C . LEU A 1 181 ? -8.422 -32.844 -1.61 1 75.62 181 LEU A C 1
ATOM 1481 O O . LEU A 1 181 ? -8.734 -34.031 -1.564 1 75.62 181 LEU A O 1
ATOM 1485 N N . ASN A 1 182 ? -8.656 -32.031 -0.616 1 74.56 182 ASN A N 1
ATOM 1486 C CA . ASN A 1 182 ? -9.25 -32.5 0.627 1 74.56 182 ASN A CA 1
ATOM 1487 C C . ASN A 1 182 ? -10.758 -32.281 0.662 1 74.56 182 ASN A C 1
ATOM 1489 O O . ASN A 1 182 ? -11.375 -32.344 1.727 1 74.56 182 ASN A O 1
ATOM 1493 N N . HIS A 1 183 ? -11.234 -32.094 -0.434 1 83.25 183 HIS A N 1
ATOM 1494 C CA . HIS A 1 183 ? -12.672 -31.844 -0.499 1 83.25 183 HIS A CA 1
ATOM 1495 C C . HIS A 1 183 ? -13.461 -33.156 -0.475 1 83.25 183 HIS A C 1
ATOM 1497 O O . HIS A 1 183 ? -13.57 -33.844 -1.498 1 83.25 183 HIS A O 1
ATOM 1503 N N . ASN A 1 184 ? -14.211 -33.469 0.535 1 79 184 ASN A N 1
ATOM 1504 C CA . ASN A 1 184 ? -14.828 -34.75 0.779 1 79 184 ASN A CA 1
ATOM 1505 C C . ASN A 1 184 ? -15.984 -35.031 -0.184 1 79 184 ASN A C 1
ATOM 1507 O O . ASN A 1 184 ? -16.125 -36.125 -0.692 1 79 184 ASN A O 1
ATOM 1511 N N . ILE A 1 185 ? -16.781 -34.031 -0.401 1 86.44 185 ILE A N 1
ATOM 1512 C CA . ILE A 1 185 ? -17.938 -34.219 -1.269 1 86.44 185 ILE A CA 1
ATOM 1513 C C . ILE A 1 185 ? -17.484 -34.625 -2.67 1 86.44 185 ILE A C 1
ATOM 1515 O O . ILE A 1 185 ? -18.031 -35.531 -3.26 1 86.44 185 ILE A O 1
ATOM 1519 N N . MET A 1 186 ? -16.5 -33.969 -3.164 1 90.19 186 MET A N 1
ATOM 1520 C CA . MET A 1 186 ? -16.047 -34.25 -4.523 1 90.19 186 MET A CA 1
ATOM 1521 C C . MET A 1 186 ? -15.352 -35.594 -4.598 1 90.19 186 MET A C 1
ATOM 1523 O O . MET A 1 186 ? -15.461 -36.312 -5.609 1 90.19 186 MET A O 1
ATOM 1527 N N . ARG A 1 187 ? -14.672 -35.969 -3.594 1 85.44 187 ARG A N 1
ATOM 1528 C CA . ARG A 1 187 ? -14.086 -37.312 -3.545 1 85.44 187 ARG A CA 1
ATOM 1529 C C . ARG A 1 187 ? -15.164 -38.375 -3.645 1 85.44 187 ARG A C 1
ATOM 1531 O O . ARG A 1 187 ? -15 -39.375 -4.355 1 85.44 187 ARG A O 1
ATOM 1538 N N . THR A 1 188 ? -16.25 -38.094 -2.918 1 86.88 188 THR A N 1
ATOM 1539 C CA . THR A 1 188 ? -17.375 -39 -2.971 1 86.88 188 THR A CA 1
ATOM 1540 C C . THR A 1 188 ? -17.984 -39.031 -4.371 1 86.88 188 THR A C 1
ATOM 1542 O O . THR A 1 188 ? -18.359 -40.094 -4.871 1 86.88 188 THR A O 1
ATOM 1545 N N . ASN A 1 189 ? -18.062 -37.906 -4.988 1 90.44 189 ASN A N 1
ATOM 1546 C CA . ASN A 1 189 ? -18.594 -37.844 -6.352 1 90.44 189 ASN A CA 1
ATOM 1547 C C . ASN A 1 189 ? -17.719 -38.625 -7.328 1 90.44 189 ASN A C 1
ATOM 1549 O O . ASN A 1 189 ? -18.219 -39.281 -8.234 1 90.44 189 ASN A O 1
ATOM 1553 N N . ILE A 1 190 ? -16.406 -38.5 -7.195 1 92.31 190 ILE A N 1
ATOM 1554 C CA . ILE A 1 190 ? -15.484 -39.219 -8.062 1 92.31 190 ILE A CA 1
ATOM 1555 C C . ILE A 1 190 ? -15.68 -40.719 -7.898 1 92.31 190 ILE A C 1
ATOM 1557 O O . ILE A 1 190 ? -15.719 -41.438 -8.891 1 92.31 190 ILE A O 1
ATOM 1561 N N . ALA A 1 191 ? -15.898 -41.125 -6.656 1 87.31 191 ALA A N 1
ATOM 1562 C CA . ALA A 1 191 ? -16.172 -42.531 -6.391 1 87.31 191 ALA A CA 1
ATOM 1563 C C . ALA A 1 191 ? -17.484 -42.969 -7.047 1 87.31 191 ALA A C 1
ATOM 1565 O O . ALA A 1 191 ? -17.562 -44.094 -7.602 1 87.31 191 ALA A O 1
ATOM 1566 N N . PHE A 1 192 ? -18.422 -42.156 -6.965 1 90.62 192 PHE A N 1
ATOM 1567 C CA . PHE A 1 192 ? -19.703 -42.406 -7.605 1 90.62 192 PHE A CA 1
ATOM 1568 C C . PHE A 1 192 ? -19.547 -42.594 -9.109 1 90.62 192 PHE A C 1
ATOM 1570 O O . PHE A 1 192 ? -20.047 -43.531 -9.68 1 90.62 192 PHE A O 1
ATOM 1577 N N . TYR A 1 193 ? -18.859 -41.656 -9.734 1 93.31 193 TYR A N 1
ATOM 1578 C CA . TYR A 1 193 ? -18.656 -41.719 -11.18 1 93.31 193 TYR A CA 1
ATOM 1579 C C . TYR A 1 193 ? -17.875 -43 -11.547 1 93.31 193 TYR A C 1
ATOM 1581 O O . TYR A 1 193 ? -18.141 -43.594 -12.594 1 93.31 193 TYR A O 1
ATOM 1589 N N . ARG A 1 194 ? -17 -43.406 -10.734 1 91.19 194 ARG A N 1
ATOM 1590 C CA . ARG A 1 194 ? -16.188 -44.594 -11 1 91.19 194 ARG A CA 1
ATOM 1591 C C . ARG A 1 194 ? -17.031 -45.875 -10.977 1 91.19 194 ARG A C 1
ATOM 1593 O O . ARG A 1 194 ? -16.688 -46.844 -11.609 1 91.19 194 ARG A O 1
ATOM 1600 N N . GLN A 1 195 ? -18.156 -45.812 -10.273 1 89.5 195 GLN A N 1
ATOM 1601 C CA . GLN A 1 195 ? -19.031 -46.969 -10.125 1 89.5 195 GLN A CA 1
ATOM 1602 C C . GLN A 1 195 ? -19.953 -47.125 -11.328 1 89.5 195 GLN A C 1
ATOM 1604 O O . GLN A 1 195 ? -20.547 -48.188 -11.539 1 89.5 195 GLN A O 1
ATOM 1609 N N . ILE A 1 196 ? -20 -46.094 -12.039 1 91.75 196 ILE A N 1
ATOM 1610 C CA . ILE A 1 196 ? -20.844 -46.188 -13.227 1 91.75 196 ILE A CA 1
ATOM 1611 C C . ILE A 1 196 ? -20.125 -47 -14.32 1 91.75 196 ILE A C 1
ATOM 1613 O O . ILE A 1 196 ? -19 -46.656 -14.703 1 91.75 196 ILE A O 1
ATOM 1617 N N . GLU A 1 197 ? -20.703 -47.938 -14.852 1 90.94 197 GLU A N 1
ATOM 1618 C CA . GLU A 1 197 ? -20.094 -48.875 -15.789 1 90.94 197 GLU A CA 1
ATOM 1619 C C . GLU A 1 197 ? -19.641 -48.156 -17.062 1 90.94 197 GLU A C 1
ATOM 1621 O O . GLU A 1 197 ? -18.594 -48.469 -17.625 1 90.94 197 GLU A O 1
ATOM 1626 N N . ALA A 1 198 ? -20.406 -47.219 -17.484 1 93.19 198 ALA A N 1
ATOM 1627 C CA . ALA A 1 198 ? -20.156 -46.531 -18.75 1 93.19 198 ALA A CA 1
ATOM 1628 C C . ALA A 1 198 ? -18.969 -45.562 -18.641 1 93.19 198 ALA A C 1
ATOM 1630 O O . ALA A 1 198 ? -18.422 -45.125 -19.641 1 93.19 198 ALA A O 1
ATOM 1631 N N . VAL A 1 199 ? -18.562 -45.25 -17.484 1 93.94 199 VAL A N 1
ATOM 1632 C CA . VAL A 1 199 ? -17.531 -44.25 -17.25 1 93.94 199 VAL A CA 1
ATOM 1633 C C . VAL A 1 199 ? -16.156 -44.906 -17.359 1 93.94 199 VAL A C 1
ATOM 1635 O O . VAL A 1 199 ? -15.906 -45.938 -16.75 1 93.94 199 VAL A O 1
ATOM 1638 N N . GLN A 1 200 ? -15.32 -44.281 -18.141 1 92.81 200 GLN A N 1
ATOM 1639 C CA . GLN A 1 200 ? -13.969 -44.812 -18.359 1 92.81 200 GLN A CA 1
ATOM 1640 C C . GLN A 1 200 ? -12.961 -44.094 -17.469 1 92.81 200 GLN A C 1
ATOM 1642 O O . GLN A 1 200 ? -13.086 -42.875 -17.219 1 92.81 200 GLN A O 1
ATOM 1647 N N . GLN A 1 201 ? -11.938 -44.844 -17.125 1 88 201 GLN A N 1
ATOM 1648 C CA . GLN A 1 201 ? -10.906 -44.312 -16.234 1 88 201 GLN A CA 1
ATOM 1649 C C . GLN A 1 201 ? -10.164 -43.156 -16.891 1 88 201 GLN A C 1
ATOM 1651 O O . GLN A 1 201 ? -9.75 -42.188 -16.219 1 88 201 GLN A O 1
ATOM 1656 N N . GLU A 1 202 ? -10.062 -43.125 -18.141 1 86.88 202 GLU A N 1
ATOM 1657 C CA . GLU A 1 202 ? -9.336 -42.125 -18.906 1 86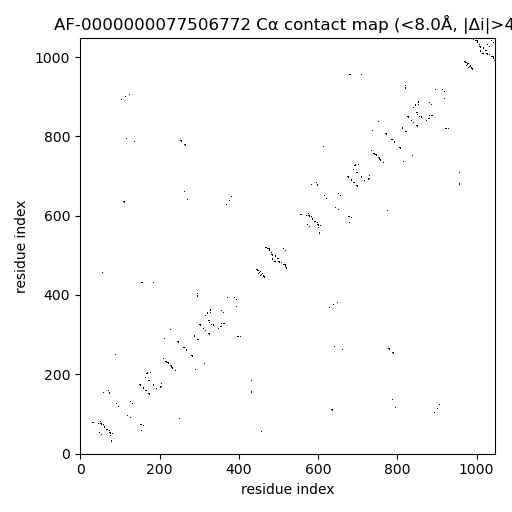.88 202 GLU A CA 1
ATOM 1658 C C . GLU A 1 202 ? -10.078 -40.781 -18.906 1 86.88 202 GLU A C 1
ATOM 1660 O O . GLU A 1 202 ? -9.508 -39.75 -19.234 1 86.88 202 GLU A O 1
ATOM 1665 N N . TRP A 1 203 ? -11.297 -40.812 -18.469 1 91 203 TRP A N 1
ATOM 1666 C CA . TRP A 1 203 ? -12.109 -39.594 -18.5 1 91 203 TRP A CA 1
ATOM 1667 C C . TRP A 1 203 ? -11.812 -38.719 -17.297 1 91 203 TRP A C 1
ATOM 1669 O O . TRP A 1 203 ? -12.188 -37.531 -17.266 1 91 203 TRP A O 1
ATOM 1679 N N . PHE A 1 204 ? -11.133 -39.312 -16.297 1 88.94 204 PHE A N 1
ATOM 1680 C CA . PHE A 1 204 ? -10.727 -38.531 -15.125 1 88.94 204 PHE A CA 1
ATOM 1681 C C . PHE A 1 204 ? -9.445 -37.781 -15.406 1 88.94 204 PHE A C 1
ATOM 1683 O O . PHE A 1 204 ? -8.398 -38.062 -14.812 1 88.94 204 PHE A O 1
ATOM 1690 N N . ARG A 1 205 ? -9.625 -36.719 -16.219 1 83.81 205 ARG A N 1
ATOM 1691 C CA . ARG A 1 205 ? -8.508 -35.906 -16.656 1 83.81 205 ARG A CA 1
ATOM 1692 C C . ARG A 1 205 ? -8.766 -34.406 -16.359 1 83.81 205 ARG A C 1
ATOM 1694 O O . ARG A 1 205 ? -9.891 -33.938 -16.516 1 83.81 205 ARG A O 1
ATOM 1701 N N . ASP A 1 206 ? -7.645 -33.812 -16.016 1 86.06 206 ASP A N 1
ATOM 1702 C CA . ASP A 1 206 ? -7.734 -32.375 -15.758 1 86.06 206 ASP A CA 1
ATOM 1703 C C . ASP A 1 206 ? -8.062 -31.625 -17.047 1 86.06 206 ASP A C 1
ATOM 1705 O O . ASP A 1 206 ? -7.332 -31.719 -18.031 1 86.06 206 ASP A O 1
ATOM 1709 N N . ARG A 1 207 ? -9.094 -30.906 -17 1 88.19 207 ARG A N 1
ATOM 1710 C CA . ARG A 1 207 ? -9.555 -30.172 -18.172 1 88.19 207 ARG A CA 1
ATOM 1711 C C . ARG A 1 207 ? -8.75 -28.891 -18.359 1 88.19 207 ARG A C 1
ATOM 1713 O O . ARG A 1 207 ? -8.812 -28.266 -19.422 1 88.19 207 ARG A O 1
ATOM 1720 N N . GLU A 1 208 ? -8.148 -28.516 -17.344 1 82.62 208 GLU A N 1
ATOM 1721 C CA . GLU A 1 208 ? -7.27 -27.344 -17.469 1 82.62 208 GLU A CA 1
ATOM 1722 C C . GLU A 1 208 ? -5.855 -27.766 -17.859 1 82.62 208 GLU A C 1
ATOM 1724 O O . GLU A 1 208 ? -5.297 -28.703 -17.297 1 82.62 208 GLU A O 1
ATOM 1729 N N . LYS A 1 209 ? -5.598 -27.469 -19.016 1 66.12 209 LYS A N 1
ATOM 1730 C CA . LYS A 1 209 ? -4.324 -27.875 -19.594 1 66.12 209 LYS A CA 1
ATOM 1731 C C . LYS A 1 209 ? -3.154 -27.469 -18.703 1 66.12 209 LYS A C 1
ATOM 1733 O O . LYS A 1 209 ? -3.018 -26.281 -18.359 1 66.12 209 LYS A O 1
ATOM 1738 N N . ASN A 1 210 ? -2.578 -28.422 -18.172 1 77 210 ASN A N 1
ATOM 1739 C CA . ASN A 1 210 ? -1.291 -28.188 -17.531 1 77 210 ASN A CA 1
ATOM 1740 C C . ASN A 1 210 ? -0.15 -28.859 -18.281 1 77 210 ASN A C 1
ATOM 1742 O O . ASN A 1 210 ? 0.224 -29.984 -17.969 1 77 210 ASN A O 1
ATOM 1746 N N . ASP A 1 211 ? 0.389 -28.125 -19.281 1 83.19 211 ASP A N 1
ATOM 1747 C CA . ASP A 1 211 ? 1.33 -28.672 -20.25 1 83.19 211 ASP A CA 1
ATOM 1748 C C . ASP A 1 211 ? 2.594 -29.188 -19.578 1 83.19 211 ASP A C 1
ATOM 1750 O O . ASP A 1 211 ? 3.129 -30.234 -19.953 1 83.19 211 ASP A O 1
ATOM 1754 N N . TRP A 1 212 ? 2.963 -28.578 -18.562 1 89.69 212 TRP A N 1
ATOM 1755 C CA . TRP A 1 212 ? 4.215 -29 -17.938 1 89.69 212 TRP A CA 1
ATOM 1756 C C . TRP A 1 212 ? 4.047 -30.328 -17.219 1 89.69 212 TRP A C 1
ATOM 1758 O O . TRP A 1 212 ? 4.941 -31.172 -17.234 1 89.69 212 TRP A O 1
ATOM 1768 N N . LYS A 1 213 ? 2.877 -30.594 -16.625 1 87.75 213 LYS A N 1
ATOM 1769 C CA . LYS A 1 213 ? 2.598 -31.844 -15.914 1 87.75 213 LYS A CA 1
ATOM 1770 C C . LYS A 1 213 ? 2.609 -33.031 -16.875 1 87.75 213 LYS A C 1
ATOM 1772 O O . LYS A 1 213 ? 3.18 -34.062 -16.578 1 87.75 213 LYS A O 1
ATOM 1777 N N . HIS A 1 214 ? 1.959 -32.781 -18.016 1 86 214 HIS A N 1
ATOM 1778 C CA . HIS A 1 214 ? 1.92 -33.812 -19.031 1 86 214 HIS A CA 1
ATOM 1779 C C . HIS A 1 214 ? 3.322 -34.188 -19.516 1 86 214 HIS A C 1
ATOM 1781 O O . HIS A 1 214 ? 3.662 -35.344 -19.641 1 86 214 HIS A O 1
ATOM 1787 N N . LYS A 1 215 ? 4.062 -33.156 -19.766 1 92.88 215 LYS A N 1
ATOM 1788 C CA . LYS A 1 215 ? 5.426 -33.375 -20.234 1 92.88 215 LYS A CA 1
ATOM 1789 C C . LYS A 1 215 ? 6.258 -34.062 -19.156 1 92.88 215 LYS A C 1
ATOM 1791 O O . LYS A 1 215 ? 7.105 -34.906 -19.453 1 92.88 215 LYS A O 1
ATOM 1796 N N . PHE A 1 216 ? 6.059 -33.75 -17.969 1 93 216 PHE A N 1
ATOM 1797 C CA . PHE A 1 216 ? 6.762 -34.406 -16.859 1 93 216 PHE A CA 1
ATOM 1798 C C . PHE A 1 216 ? 6.402 -35.875 -16.781 1 93 216 PHE A C 1
ATOM 1800 O O . PHE A 1 216 ? 7.285 -36.719 -16.672 1 93 216 PHE A O 1
ATOM 1807 N N . MET A 1 217 ? 5.129 -36.156 -16.859 1 88.31 217 MET A N 1
ATOM 1808 C CA . MET A 1 217 ? 4.668 -37.531 -16.797 1 88.31 217 MET A CA 1
ATOM 1809 C C . MET A 1 217 ? 5.199 -38.344 -17.984 1 88.31 217 MET A C 1
ATOM 1811 O O . MET A 1 217 ? 5.613 -39.5 -17.812 1 88.31 217 MET A O 1
ATOM 1815 N N . ASP A 1 218 ? 5.164 -37.719 -19.141 1 91.56 218 ASP A N 1
ATOM 1816 C CA . ASP A 1 218 ? 5.766 -38.375 -20.297 1 91.56 218 ASP A CA 1
ATOM 1817 C C . ASP A 1 218 ? 7.238 -38.688 -20.047 1 91.56 218 ASP A C 1
ATOM 1819 O O . ASP A 1 218 ? 7.707 -39.781 -20.375 1 91.56 218 ASP A O 1
ATOM 1823 N N . GLY A 1 219 ? 7.918 -37.656 -19.562 1 94.62 219 GLY A N 1
ATOM 1824 C CA . GLY A 1 219 ? 9.328 -37.844 -19.25 1 94.62 219 GLY A CA 1
ATOM 1825 C C . GLY A 1 219 ? 9.586 -38.969 -18.266 1 94.62 219 GLY A C 1
ATOM 1826 O O . GLY A 1 219 ? 10.5 -39.781 -18.469 1 94.62 219 GLY A O 1
ATOM 1827 N N . MET A 1 220 ? 8.766 -39.062 -17.266 1 91.06 220 MET A N 1
ATOM 1828 C CA . MET A 1 220 ? 8.906 -40.094 -16.266 1 91.06 220 MET A CA 1
ATOM 1829 C C . MET A 1 220 ? 8.617 -41.469 -16.859 1 91.06 220 MET A C 1
ATOM 1831 O O . MET A 1 220 ? 9.297 -42.469 -16.547 1 91.06 220 MET A O 1
ATOM 1835 N N . ASP A 1 221 ? 7.594 -41.562 -17.719 1 90.38 221 ASP A N 1
ATOM 1836 C CA . ASP A 1 221 ? 7.281 -42.812 -18.406 1 90.38 221 ASP A CA 1
ATOM 1837 C C . ASP A 1 221 ? 8.461 -43.281 -19.266 1 90.38 221 ASP A C 1
ATOM 1839 O O . ASP A 1 221 ? 8.859 -44.438 -19.188 1 90.38 221 ASP A O 1
ATOM 1843 N N . HIS A 1 222 ? 8.969 -42.375 -20.031 1 95.75 222 HIS A N 1
ATOM 1844 C CA . HIS A 1 222 ? 10.125 -42.688 -20.859 1 95.75 222 HIS A CA 1
ATOM 1845 C C . HIS A 1 222 ? 11.32 -43.125 -20.016 1 95.75 222 HIS A C 1
ATOM 1847 O O . HIS A 1 222 ? 12.047 -44.062 -20.375 1 95.75 222 HIS A O 1
ATOM 1853 N N . TYR A 1 223 ? 11.492 -42.406 -18.953 1 93.69 223 TYR A N 1
ATOM 1854 C CA . TYR A 1 223 ? 12.57 -42.688 -18.016 1 93.69 223 TYR A CA 1
ATOM 1855 C C . TYR A 1 223 ? 12.453 -44.125 -17.5 1 93.69 223 TYR A C 1
ATOM 1857 O O . TYR A 1 223 ? 13.43 -44.875 -17.5 1 93.69 223 TYR A O 1
ATOM 1865 N N . LEU A 1 224 ? 11.297 -44.531 -17.109 1 90.88 224 LEU A N 1
ATOM 1866 C CA . LEU A 1 224 ? 11.047 -45.875 -16.547 1 90.88 224 LEU A CA 1
ATOM 1867 C C . LEU A 1 224 ? 11.188 -46.938 -17.625 1 90.88 224 LEU A C 1
ATOM 1869 O O . LEU A 1 224 ? 11.523 -48.094 -17.312 1 90.88 224 LEU A O 1
ATOM 1873 N N . MET A 1 225 ? 11.008 -46.562 -18.875 1 93.62 225 MET A N 1
ATOM 1874 C CA . MET A 1 225 ? 11.109 -47.5 -19.984 1 93.62 225 MET A CA 1
ATOM 1875 C C . MET A 1 225 ? 12.516 -47.5 -20.578 1 93.62 225 MET A C 1
ATOM 1877 O O . MET A 1 225 ? 12.766 -48.125 -21.609 1 93.62 225 MET A O 1
ATOM 1881 N N . ASN A 1 226 ? 13.383 -46.781 -19.953 1 92.81 226 ASN A N 1
ATOM 1882 C CA . ASN A 1 226 ? 14.781 -46.688 -20.344 1 92.81 226 ASN A CA 1
ATOM 1883 C C . ASN A 1 226 ? 14.93 -46.062 -21.734 1 92.81 226 ASN A C 1
ATOM 1885 O O . ASN A 1 226 ? 15.805 -46.438 -22.5 1 92.81 226 ASN A O 1
ATOM 1889 N N . GLN A 1 227 ? 13.977 -45.25 -22.109 1 96.88 227 GLN A N 1
ATOM 1890 C CA . GLN A 1 227 ? 14.047 -44.438 -23.312 1 96.88 227 GLN A CA 1
ATOM 1891 C C . GLN A 1 227 ? 14.609 -43.062 -23 1 96.88 227 GLN A C 1
ATOM 1893 O O . GLN A 1 227 ? 13.867 -42.062 -22.953 1 96.88 227 GLN A O 1
ATOM 1898 N N . PHE A 1 228 ? 15.898 -42.938 -22.969 1 96.75 228 PHE A N 1
ATOM 1899 C CA . PHE A 1 228 ? 16.531 -41.812 -22.312 1 96.75 228 PHE A CA 1
ATOM 1900 C C . PHE A 1 228 ? 16.531 -40.562 -23.219 1 96.75 228 PHE A C 1
ATOM 1902 O O . PHE A 1 228 ? 16.453 -39.438 -22.75 1 96.75 228 PHE A O 1
ATOM 1909 N N . GLU A 1 229 ? 16.578 -40.75 -24.531 1 98.06 229 GLU A N 1
ATOM 1910 C CA . GLU A 1 229 ? 16.484 -39.594 -25.438 1 98.06 229 GLU A CA 1
ATOM 1911 C C . GLU A 1 229 ? 15.117 -38.906 -25.312 1 98.06 229 GLU A C 1
ATOM 1913 O O . GLU A 1 229 ? 15.047 -37.688 -25.188 1 98.06 229 GLU A O 1
ATOM 1918 N N . ASP A 1 230 ? 14.141 -39.719 -25.312 1 97.88 230 ASP A N 1
ATOM 1919 C CA . ASP A 1 230 ? 12.781 -39.219 -25.172 1 97.88 230 ASP A CA 1
ATOM 1920 C C . ASP A 1 230 ? 12.555 -38.625 -23.781 1 97.88 230 ASP A C 1
ATOM 1922 O O . ASP A 1 230 ? 11.859 -37.625 -23.625 1 97.88 230 ASP A O 1
ATOM 1926 N N . ALA A 1 231 ? 13.109 -39.25 -22.75 1 97.44 231 ALA A N 1
ATOM 1927 C CA . ALA A 1 231 ? 13 -38.75 -21.375 1 97.44 231 ALA A CA 1
ATOM 1928 C C . ALA A 1 231 ? 13.633 -37.375 -21.234 1 97.44 231 ALA A C 1
ATOM 1930 O O . ALA A 1 231 ? 13.039 -36.469 -20.641 1 97.44 231 ALA A O 1
ATOM 1931 N N . ARG A 1 232 ? 14.836 -37.188 -21.828 1 98.38 232 ARG A N 1
ATOM 1932 C CA . ARG A 1 232 ? 15.516 -35.906 -21.828 1 98.38 232 ARG A CA 1
ATOM 1933 C C . ARG A 1 232 ? 14.625 -34.812 -22.422 1 98.38 232 ARG A C 1
ATOM 1935 O O . ARG A 1 232 ? 14.391 -33.781 -21.781 1 98.38 232 ARG A O 1
ATOM 1942 N N . ASP A 1 233 ? 14.156 -35.125 -23.609 1 98.25 233 ASP A N 1
ATOM 1943 C CA . ASP A 1 233 ? 13.383 -34.125 -24.344 1 98.25 233 ASP A CA 1
ATOM 1944 C C . ASP A 1 233 ? 12.117 -33.75 -23.578 1 98.25 233 ASP A C 1
ATOM 1946 O O . ASP A 1 233 ? 11.781 -32.562 -23.469 1 98.25 233 ASP A O 1
ATOM 1950 N N . SER A 1 234 ? 11.461 -34.719 -23 1 97.31 234 SER A N 1
ATOM 1951 C CA . SER A 1 234 ? 10.227 -34.469 -22.266 1 97.31 234 SER A CA 1
ATOM 1952 C C . SER A 1 234 ? 10.5 -33.75 -20.953 1 97.31 234 SER A C 1
ATOM 1954 O O . SER A 1 234 ? 9.789 -32.812 -20.609 1 97.31 234 SER A O 1
ATOM 1956 N N . LEU A 1 235 ? 11.5 -34.125 -20.234 1 97.5 235 LEU A N 1
ATOM 1957 C CA . LEU A 1 235 ? 11.812 -33.5 -18.953 1 97.5 235 LEU A CA 1
ATOM 1958 C C . LEU A 1 235 ? 12.312 -32.062 -19.141 1 97.5 235 LEU A C 1
ATOM 1960 O O . LEU A 1 235 ? 11.969 -31.172 -18.359 1 97.5 235 LEU A O 1
ATOM 1964 N N . GLU A 1 236 ? 13.164 -31.875 -20.156 1 98.38 236 GLU A N 1
ATOM 1965 C CA . GLU A 1 236 ? 13.617 -30.531 -20.469 1 98.38 236 GLU A CA 1
ATOM 1966 C C . GLU A 1 236 ? 12.445 -29.625 -20.844 1 98.38 236 GLU A C 1
ATOM 1968 O O . GLU A 1 236 ? 12.398 -28.453 -20.438 1 98.38 236 GLU A O 1
ATOM 1973 N N . ALA A 1 237 ? 11.562 -30.156 -21.641 1 97.5 237 ALA A N 1
ATOM 1974 C CA . ALA A 1 237 ? 10.359 -29.406 -22 1 97.5 237 ALA A CA 1
ATOM 1975 C C . ALA A 1 237 ? 9.508 -29.109 -20.766 1 97.5 237 ALA A C 1
ATOM 1977 O O . ALA A 1 237 ? 8.945 -28.031 -20.641 1 97.5 237 ALA A O 1
ATOM 1978 N N . ALA A 1 238 ? 9.367 -30.078 -19.875 1 96.06 238 ALA A N 1
ATOM 1979 C CA . ALA A 1 238 ? 8.602 -29.906 -18.641 1 96.06 238 ALA A CA 1
ATOM 1980 C C . ALA A 1 238 ? 9.195 -28.781 -17.797 1 96.06 238 ALA A C 1
ATOM 1982 O O . ALA A 1 238 ? 8.453 -27.969 -17.234 1 96.06 238 ALA A O 1
ATOM 1983 N N . LEU A 1 239 ? 10.508 -28.734 -17.734 1 97.06 239 LEU A N 1
ATOM 1984 C CA . LEU A 1 239 ? 11.188 -27.703 -16.953 1 97.06 239 LEU A CA 1
ATOM 1985 C C . LEU A 1 239 ? 10.898 -26.312 -17.5 1 97.06 239 LEU A C 1
ATOM 1987 O O . LEU A 1 239 ? 10.609 -25.375 -16.75 1 97.06 239 LEU A O 1
ATOM 1991 N N . GLU A 1 240 ? 10.992 -26.203 -18.797 1 96.88 240 GLU A N 1
ATOM 1992 C CA . GLU A 1 240 ? 10.734 -24.906 -19.422 1 96.88 240 GLU A CA 1
ATOM 1993 C C . GLU A 1 240 ? 9.289 -24.469 -19.188 1 96.88 240 GLU A C 1
ATOM 1995 O O . GLU A 1 240 ? 9.039 -23.297 -18.875 1 96.88 240 GLU A O 1
ATOM 2000 N N . LEU A 1 241 ? 8.406 -25.359 -19.375 1 94.56 241 LEU A N 1
ATOM 2001 C CA . LEU A 1 241 ? 6.992 -25.062 -19.156 1 94.56 241 LEU A CA 1
ATOM 2002 C C . LEU A 1 241 ? 6.715 -24.797 -17.688 1 94.56 241 LEU A C 1
ATOM 2004 O O . LEU A 1 241 ? 5.867 -23.969 -17.344 1 94.56 241 LEU A O 1
ATOM 2008 N N . TRP A 1 242 ? 7.398 -25.469 -16.812 1 94.12 242 TRP A N 1
ATOM 2009 C CA . TRP A 1 242 ? 7.266 -25.25 -15.375 1 94.12 242 TRP A CA 1
ATOM 2010 C C . TRP A 1 242 ? 7.645 -23.828 -14.992 1 94.12 242 TRP A C 1
ATOM 2012 O O . TRP A 1 242 ? 6.922 -23.156 -14.242 1 94.12 242 TRP A O 1
ATOM 2022 N N . TYR A 1 243 ? 8.797 -23.375 -15.508 1 95.06 243 TYR A N 1
ATOM 2023 C CA . TYR A 1 243 ? 9.242 -22.031 -15.211 1 95.06 243 TYR A CA 1
ATOM 2024 C C . TYR A 1 243 ? 8.203 -21 -15.648 1 95.06 243 TYR A C 1
ATOM 2026 O O . TYR A 1 243 ? 7.945 -20.016 -14.945 1 95.06 243 TYR A O 1
ATOM 2034 N N . GLU A 1 244 ? 7.66 -21.219 -16.75 1 91.94 244 GLU A N 1
ATOM 2035 C CA . GLU A 1 244 ? 6.652 -20.312 -17.281 1 91.94 244 GLU A CA 1
ATOM 2036 C C . GLU A 1 244 ? 5.418 -20.266 -16.391 1 91.94 244 GLU A C 1
ATOM 2038 O O . GLU A 1 244 ? 4.902 -19.203 -16.078 1 91.94 244 GLU A O 1
ATOM 2043 N N . GLU A 1 245 ? 4.957 -21.438 -16.047 1 91 245 GLU A N 1
ATOM 2044 C CA . GLU A 1 245 ? 3.773 -21.531 -15.195 1 91 245 GLU A CA 1
ATOM 2045 C C . GLU A 1 245 ? 4.047 -20.938 -13.812 1 91 245 GLU A C 1
ATOM 2047 O O . GLU A 1 245 ? 3.158 -20.344 -13.203 1 91 245 GLU A O 1
ATO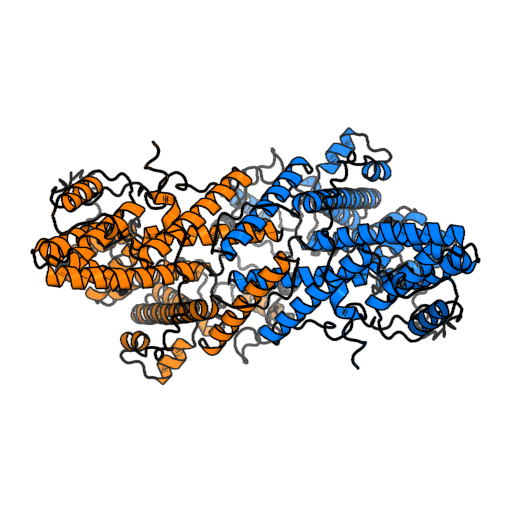M 2052 N N . TYR A 1 246 ? 5.223 -21.156 -13.336 1 92.19 246 TYR A N 1
ATOM 2053 C CA . TYR A 1 246 ? 5.629 -20.609 -12.047 1 92.19 246 TYR A CA 1
ATOM 2054 C C . TYR A 1 246 ? 5.598 -19.094 -12.07 1 92.19 246 TYR A C 1
ATOM 2056 O O . TYR A 1 246 ? 5.105 -18.453 -11.133 1 92.19 246 TYR A O 1
ATOM 2064 N N . GLU A 1 247 ? 6.082 -18.547 -13.117 1 92.38 247 GLU A N 1
ATOM 2065 C CA . GLU A 1 247 ? 6.074 -17.094 -13.266 1 92.38 247 GLU A CA 1
ATOM 2066 C C . GLU A 1 247 ? 4.645 -16.562 -13.336 1 92.38 247 GLU A C 1
ATOM 2068 O O . GLU A 1 247 ? 4.355 -15.484 -12.812 1 92.38 247 GLU A O 1
ATOM 2073 N N . LYS A 1 248 ? 3.805 -17.281 -14.047 1 90.19 248 LYS A N 1
ATOM 2074 C CA . LYS A 1 248 ? 2.398 -16.891 -14.117 1 90.19 248 LYS A CA 1
ATOM 2075 C C . LYS A 1 248 ? 1.761 -16.906 -12.727 1 90.19 248 LYS A C 1
ATOM 2077 O O . LYS A 1 248 ? 1.021 -15.984 -12.375 1 90.19 248 LYS A O 1
ATOM 2082 N N . CYS A 1 249 ? 2.035 -17.938 -12.031 1 89.94 249 CYS A N 1
ATOM 2083 C CA . CYS A 1 249 ? 1.502 -18.047 -10.68 1 89.94 249 CYS A CA 1
ATOM 2084 C C . CYS A 1 249 ? 1.968 -16.891 -9.805 1 89.94 249 CYS A C 1
ATOM 2086 O O . CYS A 1 249 ? 1.16 -16.266 -9.117 1 89.94 249 CYS A O 1
ATOM 2088 N N . ARG A 1 250 ? 3.232 -16.594 -9.812 1 91.94 250 ARG A N 1
ATOM 2089 C CA . ARG A 1 250 ? 3.799 -15.523 -9.016 1 91.94 250 ARG A CA 1
ATOM 2090 C C . ARG A 1 250 ? 3.17 -14.18 -9.375 1 91.94 250 ARG A C 1
ATOM 2092 O O . ARG A 1 250 ? 2.834 -13.391 -8.492 1 91.94 250 ARG A O 1
ATOM 2099 N N . SER A 1 251 ? 3.064 -13.945 -10.656 1 89.5 251 SER A N 1
ATOM 2100 C CA . SER A 1 251 ? 2.496 -12.695 -11.148 1 89.5 251 SER A CA 1
ATOM 2101 C C . SER A 1 251 ? 1.049 -12.531 -10.695 1 89.5 251 SER A C 1
ATOM 2103 O O . SER A 1 251 ? 0.6 -11.414 -10.43 1 89.5 251 SER A O 1
ATOM 2105 N N . SER A 1 252 ? 0.325 -13.617 -10.648 1 86.81 252 SER A N 1
ATOM 2106 C CA . SER A 1 252 ? -1.086 -13.57 -10.273 1 86.81 252 SER A CA 1
ATOM 2107 C C . SER A 1 252 ? -1.263 -13.125 -8.828 1 86.81 252 SER A C 1
ATOM 2109 O O . SER A 1 252 ? -2.348 -12.688 -8.438 1 86.81 252 SER A O 1
ATOM 2111 N N . CYS A 1 253 ? -0.197 -13.164 -8.031 1 87 253 CYS A N 1
ATOM 2112 C CA . CYS A 1 253 ? -0.255 -12.797 -6.621 1 87 253 CYS A CA 1
ATOM 2113 C C . CYS A 1 253 ? -0.322 -11.281 -6.453 1 87 253 CYS A C 1
ATOM 2115 O O . CYS A 1 253 ? -0.642 -10.781 -5.371 1 87 253 CYS A O 1
ATOM 2117 N N . GLU A 1 254 ? -0.035 -10.547 -7.453 1 83.94 254 GLU A N 1
ATOM 2118 C CA . GLU A 1 254 ? -0.084 -9.086 -7.375 1 83.94 254 GLU A CA 1
ATOM 2119 C C . GLU A 1 254 ? -1.519 -8.578 -7.465 1 83.94 254 GLU A C 1
ATOM 2121 O O . GLU A 1 254 ? -1.754 -7.367 -7.477 1 83.94 254 GLU A O 1
ATOM 2126 N N . ARG A 1 255 ? -2.471 -9.438 -7.402 1 74.44 255 ARG A N 1
ATOM 2127 C CA . ARG A 1 255 ? -3.891 -9.117 -7.496 1 74.44 255 ARG A CA 1
ATOM 2128 C C . ARG A 1 255 ? -4.387 -8.461 -6.211 1 74.44 255 ARG A C 1
ATOM 2130 O O . ARG A 1 255 ? -3.732 -8.547 -5.172 1 74.44 255 ARG A O 1
ATOM 2137 N N . PRO A 1 256 ? -5.594 -7.773 -6.445 1 61.56 256 PRO A N 1
ATOM 2138 C CA . PRO A 1 256 ? -6.188 -7.148 -5.262 1 61.56 256 PRO A CA 1
ATOM 2139 C C . PRO A 1 256 ? -6.652 -8.172 -4.223 1 61.56 256 PRO A C 1
ATOM 2141 O O . PRO A 1 256 ? -7.094 -9.266 -4.586 1 61.56 256 PRO A O 1
ATOM 2144 N N . ASN A 1 257 ? -6.129 -8.125 -2.986 1 57.06 257 ASN A N 1
ATOM 2145 C CA . ASN A 1 257 ? -6.648 -9.008 -1.945 1 57.06 257 ASN A CA 1
ATOM 2146 C C . ASN A 1 257 ? -7.613 -8.273 -1.018 1 57.06 257 ASN A C 1
ATOM 2148 O O . ASN A 1 257 ? -7.637 -7.039 -0.991 1 57.06 257 ASN A O 1
ATOM 2152 N N . ASN A 1 258 ? -8.648 -8.961 -0.634 1 49.78 258 ASN A N 1
ATOM 2153 C CA . ASN A 1 258 ? -9.727 -8.484 0.224 1 49.78 258 ASN A CA 1
ATOM 2154 C C . ASN A 1 258 ? -9.227 -8.164 1.629 1 49.78 258 ASN A C 1
ATOM 2156 O O . ASN A 1 258 ? -10.016 -8.078 2.57 1 49.78 258 ASN A O 1
ATOM 2160 N N . MET A 1 259 ? -7.902 -8.016 1.642 1 50.12 259 MET A N 1
ATOM 2161 C CA . MET A 1 259 ? -7.531 -7.887 3.049 1 50.12 259 MET A CA 1
ATOM 2162 C C . MET A 1 259 ? -8.086 -6.598 3.645 1 50.12 259 MET A C 1
ATOM 2164 O O . MET A 1 259 ? -8.047 -5.547 3.002 1 50.12 259 MET A O 1
ATOM 2168 N N . VAL A 1 260 ? -8.898 -6.883 4.586 1 50.16 260 VAL A N 1
ATOM 2169 C CA . VAL A 1 260 ? -9.336 -5.777 5.43 1 50.16 260 VAL A CA 1
ATOM 2170 C C . VAL A 1 260 ? -8.125 -5.062 6.023 1 50.16 260 VAL A C 1
ATOM 2172 O O . VAL A 1 260 ? -7.309 -5.68 6.707 1 50.16 260 VAL A O 1
ATOM 2175 N N . ILE A 1 261 ? -7.832 -4.012 5.414 1 52.53 261 ILE A N 1
ATOM 2176 C CA . ILE A 1 261 ? -6.762 -3.227 6.02 1 52.53 261 ILE A CA 1
ATOM 2177 C C . ILE A 1 261 ? -7.184 -2.77 7.414 1 52.53 261 ILE A C 1
ATOM 2179 O O . ILE A 1 261 ? -8.102 -1.965 7.559 1 52.53 261 ILE A O 1
ATOM 2183 N N . LYS A 1 262 ? -6.672 -3.594 8.422 1 50.5 262 LYS A N 1
ATOM 2184 C CA . LYS A 1 262 ? -7.023 -3.289 9.805 1 50.5 262 LYS A CA 1
ATOM 2185 C C . LYS A 1 262 ? -6.32 -2.025 10.289 1 50.5 262 LYS A C 1
ATOM 2187 O O . LYS A 1 262 ? -6.895 -1.236 11.039 1 50.5 262 LYS A O 1
ATOM 2192 N N . LYS A 1 263 ? -5 -2.066 9.836 1 58 263 LYS A N 1
ATOM 2193 C CA . LYS A 1 263 ? -4.23 -0.952 10.383 1 58 263 LYS A CA 1
ATOM 2194 C C . LYS A 1 263 ? -3.936 0.089 9.305 1 58 263 LYS A C 1
ATOM 2196 O O . LYS A 1 263 ? -3.469 -0.251 8.219 1 58 263 LYS A O 1
ATOM 2201 N N . ASN A 1 264 ? -4.363 1.246 9.641 1 61.03 264 ASN A N 1
ATOM 2202 C CA . ASN A 1 264 ? -4.5 2.23 8.57 1 61.03 264 ASN A CA 1
ATOM 2203 C C . ASN A 1 264 ? -3.24 3.078 8.422 1 61.03 264 ASN A C 1
ATOM 2205 O O . ASN A 1 264 ? -3.248 4.094 7.727 1 61.03 264 ASN A O 1
ATOM 2209 N N . ASP A 1 265 ? -2.182 2.717 9.062 1 73.25 265 ASP A N 1
ATOM 2210 C CA . ASP A 1 265 ? -0.941 3.418 8.75 1 73.25 265 ASP A CA 1
ATOM 2211 C C . ASP A 1 265 ? -0.397 2.99 7.391 1 73.25 265 ASP A C 1
ATOM 2213 O O . ASP A 1 265 ? -0.481 1.815 7.023 1 73.25 265 ASP A O 1
ATOM 2217 N N . LEU A 1 266 ? 0.133 3.869 6.625 1 79.06 266 LEU A N 1
ATOM 2218 C CA . LEU A 1 266 ? 0.584 3.633 5.258 1 79.06 266 LEU A CA 1
ATOM 2219 C C . LEU A 1 266 ? 1.567 2.469 5.203 1 79.06 266 LEU A C 1
ATOM 2221 O O . LEU A 1 266 ? 1.379 1.526 4.43 1 79.06 266 LEU A O 1
ATOM 2225 N N . TRP A 1 267 ? 2.562 2.504 6.082 1 84.19 267 TRP A N 1
ATOM 2226 C CA . TRP A 1 267 ? 3.641 1.526 5.996 1 84.19 267 TRP A CA 1
ATOM 2227 C C . TRP A 1 267 ? 3.189 0.17 6.527 1 84.19 267 TRP A C 1
ATOM 2229 O O . TRP A 1 267 ? 3.602 -0.874 6.016 1 84.19 267 TRP A O 1
ATOM 2239 N N . LEU A 1 268 ? 2.369 0.221 7.531 1 82.12 268 LEU A N 1
ATOM 2240 C CA . LEU A 1 268 ? 1.829 -1.028 8.055 1 82.12 268 LEU A CA 1
ATOM 2241 C C . LEU A 1 268 ? 0.89 -1.681 7.047 1 82.12 268 LEU A C 1
ATOM 2243 O O . LEU A 1 268 ? 0.901 -2.902 6.883 1 82.12 268 LEU A O 1
ATOM 2247 N N . SER A 1 269 ? 0.098 -0.869 6.43 1 79.38 269 SER A N 1
ATOM 2248 C CA . SER A 1 269 ? -0.801 -1.399 5.41 1 79.38 269 SER A CA 1
ATOM 2249 C C . SER A 1 269 ? -0.022 -1.995 4.242 1 79.38 269 SER A C 1
ATOM 2251 O O . SER A 1 269 ? -0.401 -3.039 3.705 1 79.38 269 SER A O 1
ATOM 2253 N N . LEU A 1 270 ? 0.996 -1.303 3.807 1 82.88 270 LEU A N 1
ATOM 2254 C CA . LEU A 1 270 ? 1.855 -1.832 2.754 1 82.88 270 LEU A CA 1
ATOM 2255 C C . LEU A 1 270 ? 2.484 -3.154 3.18 1 82.88 270 LEU A C 1
ATOM 2257 O O . LEU A 1 270 ? 2.572 -4.09 2.381 1 82.88 270 LEU A O 1
ATOM 2261 N N . THR A 1 271 ? 2.91 -3.193 4.445 1 84.44 271 THR A N 1
ATOM 2262 C CA . THR A 1 271 ? 3.516 -4.41 4.969 1 84.44 271 THR A CA 1
ATOM 2263 C C . THR A 1 271 ? 2.525 -5.57 4.922 1 84.44 271 THR A C 1
ATOM 2265 O O . THR A 1 271 ? 2.861 -6.664 4.461 1 84.44 271 THR A O 1
ATOM 2268 N N . ASP A 1 272 ? 1.326 -5.277 5.328 1 80.31 272 ASP A N 1
ATOM 2269 C CA . ASP A 1 272 ? 0.293 -6.309 5.316 1 80.31 272 ASP A CA 1
ATOM 2270 C C . ASP A 1 272 ? 0.069 -6.844 3.904 1 80.31 272 ASP A C 1
ATOM 2272 O O . ASP A 1 272 ? 0.024 -8.055 3.695 1 80.31 272 ASP A O 1
ATOM 2276 N N . ARG A 1 273 ? -0.06 -5.984 3.027 1 81.88 273 ARG A N 1
ATOM 2277 C CA . ARG A 1 273 ? -0.317 -6.367 1.643 1 81.88 273 ARG A CA 1
ATOM 2278 C C . ARG A 1 273 ? 0.867 -7.129 1.057 1 81.88 273 ARG A C 1
ATOM 2280 O O . ARG A 1 273 ? 0.685 -8.094 0.313 1 81.88 273 ARG A O 1
ATOM 2287 N N . TYR A 1 274 ? 2.006 -6.711 1.351 1 86.94 274 TYR A N 1
ATOM 2288 C CA . TYR A 1 274 ? 3.182 -7.359 0.779 1 86.94 274 TYR A CA 1
ATOM 2289 C C . TYR A 1 274 ? 3.412 -8.727 1.406 1 86.94 274 TYR A C 1
ATOM 2291 O O . TYR A 1 274 ? 3.896 -9.648 0.744 1 86.94 274 TYR A O 1
ATOM 2299 N N . VAL A 1 275 ? 3.146 -8.828 2.682 1 85.31 275 VAL A N 1
ATOM 2300 C CA . VAL A 1 275 ? 3.227 -10.133 3.324 1 85.31 275 VAL A CA 1
ATOM 2301 C C . VAL A 1 275 ? 2.266 -11.102 2.645 1 85.31 275 VAL A C 1
ATOM 2303 O O . VAL A 1 275 ? 2.619 -12.258 2.383 1 85.31 275 VAL A O 1
ATOM 2306 N N . GLU A 1 276 ? 1.097 -10.617 2.391 1 82.94 276 GLU A N 1
ATOM 2307 C CA . GLU A 1 276 ? 0.136 -11.453 1.677 1 82.94 276 GLU A CA 1
ATOM 2308 C C . GLU A 1 276 ? 0.684 -11.883 0.32 1 82.94 276 GLU A C 1
ATOM 2310 O O . GLU A 1 276 ? 0.503 -13.031 -0.09 1 82.94 276 GLU A O 1
ATOM 2315 N N . LEU A 1 277 ? 1.264 -10.977 -0.377 1 87.56 277 LEU A N 1
ATOM 2316 C CA . LEU A 1 277 ? 1.873 -11.281 -1.668 1 87.56 277 LEU A CA 1
ATOM 2317 C C . LEU A 1 277 ? 2.951 -12.352 -1.524 1 87.56 277 LEU A C 1
ATOM 2319 O O . LEU A 1 277 ? 3.004 -13.297 -2.316 1 87.56 277 LEU A O 1
ATOM 2323 N N . LEU A 1 278 ? 3.791 -12.188 -0.493 1 89.19 278 LEU A N 1
ATOM 2324 C CA . LEU A 1 278 ? 4.887 -13.125 -0.283 1 89.19 278 LEU A CA 1
ATOM 2325 C C . LEU A 1 278 ? 4.352 -14.516 0.044 1 89.19 278 LEU A C 1
ATOM 2327 O O . LEU A 1 278 ? 4.887 -15.523 -0.432 1 89.19 278 LEU A O 1
ATOM 2331 N N . LEU A 1 279 ? 3.312 -14.555 0.819 1 85.69 279 LEU A N 1
ATOM 2332 C CA . LEU A 1 279 ? 2.711 -15.836 1.172 1 85.69 279 LEU A CA 1
ATOM 2333 C C . LEU A 1 279 ? 2.061 -16.484 -0.045 1 85.69 279 LEU A C 1
ATOM 2335 O O . LEU A 1 279 ? 2.162 -17.703 -0.233 1 85.69 279 LEU A O 1
ATOM 2339 N N . CYS A 1 280 ? 1.364 -15.688 -0.793 1 85.69 280 CYS A N 1
ATOM 2340 C CA . CYS A 1 280 ? 0.797 -16.172 -2.045 1 85.69 280 CYS A CA 1
ATOM 2341 C C . CYS A 1 280 ? 1.883 -16.75 -2.947 1 85.69 280 CYS A C 1
ATOM 2343 O O . CYS A 1 280 ? 1.717 -17.828 -3.516 1 85.69 280 CYS A O 1
ATOM 2345 N N . ARG A 1 281 ? 3.018 -16.078 -3.088 1 90.25 281 ARG A N 1
ATOM 2346 C CA . ARG A 1 281 ? 4.117 -16.516 -3.939 1 90.25 281 ARG A CA 1
ATOM 2347 C C . ARG A 1 281 ? 4.758 -17.781 -3.391 1 90.25 281 ARG A C 1
ATOM 2349 O O . ARG A 1 281 ? 5.172 -18.656 -4.152 1 90.25 281 ARG A O 1
ATOM 2356 N N . ARG A 1 282 ? 4.809 -17.891 -2.141 1 87.12 282 ARG A N 1
ATOM 2357 C CA . ARG A 1 282 ? 5.309 -19.109 -1.52 1 87.12 282 ARG A CA 1
ATOM 2358 C C . ARG A 1 282 ? 4.41 -20.297 -1.847 1 87.12 282 ARG A C 1
ATOM 2360 O O . ARG A 1 282 ? 4.898 -21.406 -2.082 1 87.12 282 ARG A O 1
ATOM 2367 N N . ASN A 1 283 ? 3.168 -20.031 -1.893 1 83.31 283 ASN A N 1
ATOM 2368 C CA . ASN A 1 283 ? 2.207 -21.094 -2.188 1 83.31 283 ASN A CA 1
ATOM 2369 C C . ASN A 1 283 ? 2.326 -21.578 -3.633 1 83.31 283 ASN A C 1
ATOM 2371 O O . ASN A 1 283 ? 1.854 -22.656 -3.973 1 83.31 283 ASN A O 1
ATOM 2375 N N . CYS A 1 284 ? 2.883 -20.75 -4.453 1 87.88 284 CYS A N 1
ATOM 2376 C CA . CYS A 1 284 ? 3.082 -21.172 -5.836 1 87.88 284 CYS A CA 1
ATOM 2377 C C . CYS A 1 284 ? 3.977 -22.406 -5.914 1 87.88 284 CYS A C 1
ATOM 2379 O O . CYS A 1 284 ? 3.742 -23.297 -6.73 1 87.88 284 CYS A O 1
ATOM 2381 N N . ILE A 1 285 ? 4.988 -22.453 -5.062 1 84.31 285 ILE A N 1
ATOM 2382 C CA . ILE A 1 285 ? 5.887 -23.594 -5.055 1 84.31 285 ILE A CA 1
ATOM 2383 C C . ILE A 1 285 ? 5.117 -24.844 -4.645 1 84.31 285 ILE A C 1
ATOM 2385 O O . ILE A 1 285 ? 5.305 -25.922 -5.227 1 84.31 285 ILE A O 1
ATOM 2389 N N . VAL A 1 286 ? 4.242 -24.688 -3.729 1 78.31 286 VAL A N 1
ATOM 2390 C CA . VAL A 1 286 ? 3.441 -25.797 -3.229 1 78.31 286 VAL A CA 1
ATOM 2391 C C . VAL A 1 286 ? 2.459 -26.25 -4.309 1 78.31 286 VAL A C 1
ATOM 2393 O O . VAL A 1 286 ? 2.346 -27.453 -4.586 1 78.31 286 VAL A O 1
ATOM 2396 N N . ARG A 1 287 ? 1.849 -25.312 -4.898 1 77.88 287 ARG A N 1
ATOM 2397 C CA . ARG A 1 287 ? 0.869 -25.625 -5.938 1 77.88 287 ARG A CA 1
ATOM 2398 C C . ARG A 1 287 ? 1.523 -26.328 -7.117 1 77.88 287 ARG A C 1
ATOM 2400 O O . ARG A 1 287 ? 0.942 -27.25 -7.695 1 77.88 287 ARG A O 1
ATOM 2407 N N . MET A 1 288 ? 2.732 -25.906 -7.398 1 84.19 288 MET A N 1
ATOM 2408 C CA . MET A 1 288 ? 3.449 -26.453 -8.547 1 84.19 288 MET A CA 1
ATOM 2409 C C . MET A 1 288 ? 4.082 -27.797 -8.195 1 84.19 288 MET A C 1
ATOM 2411 O O . MET A 1 288 ? 4.707 -28.438 -9.039 1 84.19 288 MET A O 1
ATOM 2415 N N . SER A 1 289 ? 3.84 -28.266 -7.004 1 80.62 289 SER A N 1
ATOM 2416 C CA . SER A 1 289 ? 4.363 -29.562 -6.574 1 80.62 289 SER A CA 1
ATOM 2417 C C . SER A 1 289 ? 3.26 -30.609 -6.523 1 80.62 289 SER A C 1
ATOM 2419 O O . SER A 1 289 ? 3.459 -31.703 -5.98 1 80.62 289 SER A O 1
ATOM 2421 N N . HIS A 1 290 ? 2.162 -30.266 -7.039 1 74.75 290 HIS A N 1
ATOM 2422 C CA . HIS A 1 290 ? 1.053 -31.203 -7.105 1 74.75 290 HIS A CA 1
ATOM 2423 C C . HIS A 1 290 ? 0.852 -31.719 -8.523 1 74.75 290 HIS A C 1
ATOM 2425 O O . HIS A 1 290 ? 0.749 -30.938 -9.469 1 74.75 290 HIS A O 1
ATOM 2431 N N . ILE A 1 291 ? 0.966 -33 -8.641 1 76.31 291 ILE A N 1
ATOM 2432 C CA . ILE A 1 291 ? 0.719 -33.656 -9.914 1 76.31 291 ILE A CA 1
ATOM 2433 C C . ILE A 1 291 ? -0.401 -34.688 -9.742 1 76.31 291 ILE A C 1
ATOM 2435 O O . ILE A 1 291 ? -0.33 -35.562 -8.867 1 76.31 291 ILE A O 1
ATOM 2439 N N . GLU A 1 292 ? -1.414 -34.531 -10.617 1 69.44 292 GLU A N 1
ATOM 2440 C CA . GLU A 1 292 ? -2.547 -35.438 -10.609 1 69.44 292 GLU A CA 1
ATOM 2441 C C . GLU A 1 292 ? -3.086 -35.656 -9.195 1 69.44 292 GLU A C 1
ATOM 2443 O O . GLU A 1 292 ? -3.27 -36.781 -8.75 1 69.44 292 GLU A O 1
ATOM 2448 N N . GLY A 1 293 ? -3.182 -34.594 -8.445 1 63.59 293 GLY A N 1
ATOM 2449 C CA . GLY A 1 293 ? -3.811 -34.594 -7.133 1 63.59 293 GLY A CA 1
ATOM 2450 C C . GLY A 1 293 ? -2.873 -35.031 -6.023 1 63.59 293 GLY A C 1
ATOM 2451 O O . GLY A 1 293 ? -3.266 -35.094 -4.859 1 63.59 293 GLY A O 1
ATOM 2452 N N . ARG A 1 294 ? -1.689 -35.375 -6.332 1 66.5 294 ARG A N 1
ATOM 2453 C CA . ARG A 1 294 ? -0.728 -35.812 -5.324 1 66.5 294 ARG A CA 1
ATOM 2454 C C . ARG A 1 294 ? 0.405 -34.812 -5.172 1 66.5 294 ARG A C 1
ATOM 2456 O O . ARG A 1 294 ? 0.875 -34.25 -6.156 1 66.5 294 ARG A O 1
ATOM 2463 N N . PHE A 1 295 ? 0.724 -34.656 -4.023 1 73.94 295 PHE A N 1
ATOM 2464 C CA . PHE A 1 295 ? 1.854 -33.812 -3.725 1 73.94 295 PHE A CA 1
ATOM 2465 C C . PHE A 1 295 ? 3.174 -34.531 -3.947 1 73.94 295 PHE A C 1
ATOM 2467 O O . PHE A 1 295 ? 3.373 -35.625 -3.434 1 73.94 295 PHE A O 1
ATOM 2474 N N . VAL A 1 296 ? 3.947 -34 -4.82 1 75.56 296 VAL A N 1
ATOM 2475 C CA . VAL A 1 296 ? 5.281 -34.531 -5.07 1 75.56 296 VAL A CA 1
ATOM 2476 C C . VAL A 1 296 ? 6.324 -33.688 -4.344 1 75.56 296 VAL A C 1
ATOM 2478 O O . VAL A 1 296 ? 6.512 -32.5 -4.668 1 75.56 296 VAL A O 1
ATOM 2481 N N . GLU A 1 297 ? 6.906 -34.281 -3.414 1 74 297 GLU A N 1
ATOM 2482 C CA . GLU A 1 297 ? 7.918 -33.562 -2.645 1 74 297 GLU A CA 1
ATOM 2483 C C . GLU A 1 297 ? 9.102 -33.156 -3.521 1 74 297 GLU A C 1
ATOM 2485 O O . GLU A 1 297 ? 9.547 -33.938 -4.363 1 74 297 GLU A O 1
ATOM 2490 N N . GLN A 1 298 ? 9.656 -32 -3.398 1 79.94 298 GLN A N 1
ATOM 2491 C CA . GLN A 1 298 ? 10.875 -31.531 -4.031 1 79.94 298 GLN A CA 1
ATOM 2492 C C . GLN A 1 298 ? 10.812 -31.672 -5.547 1 79.94 298 GLN A C 1
ATOM 2494 O O . GLN A 1 298 ? 11.781 -32.094 -6.176 1 79.94 298 GLN A O 1
ATOM 2499 N N . LEU A 1 299 ? 9.656 -31.438 -6.066 1 86.69 299 LEU A N 1
ATOM 2500 C CA . LEU A 1 299 ? 9.398 -31.719 -7.473 1 86.69 299 LEU A CA 1
ATOM 2501 C C . LEU A 1 299 ? 10.438 -31.062 -8.367 1 86.69 299 LEU A C 1
ATOM 2503 O O . LEU A 1 299 ? 11.055 -31.719 -9.211 1 86.69 299 LEU A O 1
ATOM 2507 N N . LEU A 1 300 ? 10.688 -29.797 -8.195 1 91 300 LEU A N 1
ATOM 2508 C CA . LEU A 1 300 ? 11.633 -29.078 -9.047 1 91 300 LEU A CA 1
ATOM 2509 C C . LEU A 1 300 ? 13.023 -29.688 -8.945 1 91 300 LEU A C 1
ATOM 2511 O O . LEU A 1 300 ? 13.664 -29.969 -9.961 1 91 300 LEU A O 1
ATOM 2515 N N . ALA A 1 301 ? 13.484 -29.938 -7.793 1 92.44 301 ALA A N 1
ATOM 2516 C CA . ALA A 1 301 ? 14.805 -30.531 -7.574 1 92.44 301 ALA A CA 1
ATOM 2517 C C . ALA A 1 301 ? 14.883 -31.922 -8.172 1 92.44 301 ALA A C 1
ATOM 2519 O O . ALA A 1 301 ? 15.906 -32.312 -8.766 1 92.44 301 ALA A O 1
ATOM 2520 N N . ASN A 1 302 ? 13.797 -32.625 -8.047 1 90.81 302 ASN A N 1
ATOM 2521 C CA . ASN A 1 302 ? 13.773 -34 -8.531 1 90.81 302 ASN A CA 1
ATOM 2522 C C . ASN A 1 302 ? 13.883 -34.062 -10.055 1 90.81 302 ASN A C 1
ATOM 2524 O O . ASN A 1 302 ? 14.438 -35.031 -10.602 1 90.81 302 ASN A O 1
ATOM 2528 N N . MET A 1 303 ? 13.391 -33.094 -10.688 1 95 303 MET A N 1
ATOM 2529 C CA . MET A 1 303 ? 13.555 -33.031 -12.141 1 95 303 MET A CA 1
ATOM 2530 C C . MET A 1 303 ? 15.031 -33 -12.516 1 95 303 MET A C 1
ATOM 2532 O O . MET A 1 303 ? 15.453 -33.656 -13.469 1 95 303 MET A O 1
ATOM 2536 N N . PHE A 1 304 ? 15.812 -32.344 -11.758 1 96.88 304 PHE A N 1
ATOM 2537 C CA . PHE A 1 304 ? 17.25 -32.281 -12.023 1 96.88 304 PHE A CA 1
ATOM 2538 C C . PHE A 1 304 ? 17.906 -33.625 -11.641 1 96.88 304 PHE A C 1
ATOM 2540 O O . PHE A 1 304 ? 18.875 -34.031 -12.273 1 96.88 304 PHE A O 1
ATOM 2547 N N . HIS A 1 305 ? 17.359 -34.219 -10.609 1 94.44 305 HIS A N 1
ATOM 2548 C CA . HIS A 1 305 ? 17.812 -35.562 -10.211 1 94.44 305 HIS A CA 1
ATOM 2549 C C . HIS A 1 305 ? 17.609 -36.562 -11.336 1 94.44 305 HIS A C 1
ATOM 2551 O O . HIS A 1 305 ? 18.531 -37.344 -11.664 1 94.44 305 HIS A O 1
ATOM 2557 N N . TYR A 1 306 ? 16.453 -36.562 -11.953 1 95.56 306 TYR A N 1
ATOM 2558 C CA . TYR A 1 306 ? 16.172 -37.438 -13.062 1 95.56 306 TYR A CA 1
ATOM 2559 C C . TYR A 1 306 ? 17.031 -37.094 -14.273 1 95.56 306 TYR A C 1
ATOM 2561 O O . TYR A 1 306 ? 17.578 -38 -14.938 1 95.56 306 TYR A O 1
ATOM 2569 N N . LEU A 1 307 ? 17.219 -35.812 -14.523 1 97.88 307 LEU A N 1
ATOM 2570 C CA . LEU A 1 307 ? 17.938 -35.375 -15.703 1 97.88 307 LEU A CA 1
ATOM 2571 C C . LEU A 1 307 ? 19.422 -35.75 -15.609 1 97.88 307 LEU A C 1
ATOM 2573 O O . LEU A 1 307 ? 20.047 -36.094 -16.609 1 97.88 307 LEU A O 1
ATOM 2577 N N . GLN A 1 308 ? 20.047 -35.625 -14.383 1 96.75 308 GLN A N 1
ATOM 2578 C CA . GLN A 1 308 ? 21.453 -36 -14.258 1 96.75 308 GLN A CA 1
ATOM 2579 C C . GLN A 1 308 ? 21.688 -37.438 -14.656 1 96.75 308 GLN A C 1
ATOM 2581 O O . GLN A 1 308 ? 22.672 -37.75 -15.328 1 96.75 308 GLN A O 1
ATOM 2586 N N . TYR A 1 309 ? 20.781 -38.375 -14.305 1 96.12 309 TYR A N 1
ATOM 2587 C CA . TYR A 1 309 ? 20.906 -39.781 -14.672 1 96.12 309 TYR A CA 1
ATOM 2588 C C . TYR A 1 309 ? 20.656 -39.969 -16.172 1 96.12 309 TYR A C 1
ATOM 2590 O O . TYR A 1 309 ? 21.375 -40.75 -16.828 1 96.12 309 TYR A O 1
ATOM 2598 N N . VAL A 1 310 ? 19.609 -39.25 -16.625 1 97.56 310 VAL A N 1
ATOM 2599 C CA . VAL A 1 310 ? 19.297 -39.344 -18.047 1 97.56 310 VAL A CA 1
ATOM 2600 C C . VAL A 1 310 ? 20.5 -38.906 -18.891 1 97.56 310 VAL A C 1
ATOM 2602 O O . VAL A 1 310 ? 20.891 -39.625 -19.812 1 97.56 310 VAL A O 1
ATOM 2605 N N . TYR A 1 311 ? 21.109 -37.844 -18.578 1 97.75 311 TYR A N 1
ATOM 2606 C CA . TYR A 1 311 ? 22.266 -37.344 -19.328 1 97.75 311 TYR A CA 1
ATOM 2607 C C . TYR A 1 311 ? 23.453 -38.25 -19.172 1 97.75 311 TYR A C 1
ATOM 2609 O O . TYR A 1 311 ? 24.266 -38.406 -20.078 1 97.75 311 TYR A O 1
ATOM 2617 N N . PHE A 1 312 ? 23.594 -38.906 -18.016 1 95.69 312 PHE A N 1
ATOM 2618 C CA . PHE A 1 312 ? 24.656 -39.906 -17.812 1 95.69 312 PHE A CA 1
ATOM 2619 C C . PHE A 1 312 ? 24.5 -41.062 -18.781 1 95.69 312 PHE A C 1
ATOM 2621 O O . PHE A 1 312 ? 25.484 -41.5 -19.391 1 95.69 312 PHE A O 1
ATOM 2628 N N . GLN A 1 313 ? 23.266 -41.594 -18.906 1 95.5 313 GLN A N 1
ATOM 2629 C CA . GLN A 1 313 ? 22.984 -42.688 -19.812 1 95.5 313 GLN A CA 1
ATOM 2630 C C . GLN A 1 313 ? 23.25 -42.281 -21.266 1 95.5 313 GLN A C 1
ATOM 2632 O O . GLN A 1 313 ? 23.641 -43.125 -22.078 1 95.5 313 GLN A O 1
ATOM 2637 N N . LEU A 1 314 ? 23.094 -41 -21.531 1 97.12 314 LEU A N 1
ATOM 2638 C CA . LEU A 1 314 ? 23.281 -40.5 -22.875 1 97.12 314 LEU A CA 1
ATOM 2639 C C . LEU A 1 314 ? 24.719 -40.062 -23.094 1 97.12 314 LEU A C 1
ATOM 2641 O O . LEU A 1 314 ? 25.062 -39.562 -24.172 1 97.12 314 LEU A O 1
ATOM 2645 N N . LYS A 1 315 ? 25.531 -40.125 -22.062 1 94.94 315 LYS A N 1
ATOM 2646 C CA . LYS A 1 315 ? 26.953 -39.75 -22.078 1 94.94 315 LYS A CA 1
ATOM 2647 C C . LYS A 1 315 ? 27.141 -38.281 -22.406 1 94.94 315 LYS A C 1
ATOM 2649 O O . LYS A 1 315 ? 28.062 -37.906 -23.141 1 94.94 315 LYS A O 1
ATOM 2654 N N . ASP A 1 316 ? 26.156 -37.5 -22.047 1 95.75 316 ASP A N 1
ATOM 2655 C CA . ASP A 1 316 ? 26.281 -36.062 -22.078 1 95.75 316 ASP A CA 1
ATOM 2656 C C . ASP A 1 316 ? 26.797 -35.531 -20.734 1 95.75 316 ASP A C 1
ATOM 2658 O O . ASP A 1 316 ? 26.031 -35.031 -19.922 1 95.75 316 ASP A O 1
ATOM 2662 N N . TYR A 1 317 ? 28.047 -35.5 -20.609 1 93.06 317 TYR A N 1
ATOM 2663 C CA . TYR A 1 317 ? 28.703 -35.375 -19.297 1 93.06 317 TYR A CA 1
ATOM 2664 C C . TYR A 1 317 ? 28.609 -33.938 -18.766 1 93.06 317 TYR A C 1
ATOM 2666 O O . TYR A 1 317 ? 28.328 -33.75 -17.594 1 93.06 317 TYR A O 1
ATOM 2674 N N . PRO A 1 318 ? 28.781 -32.938 -19.594 1 94.75 318 PRO A N 1
ATOM 2675 C CA . PRO A 1 318 ? 28.609 -31.578 -19.062 1 94.75 318 PRO A CA 1
ATOM 2676 C C . PRO A 1 318 ? 27.234 -31.391 -18.422 1 94.75 318 PRO A C 1
ATOM 2678 O O . PRO A 1 318 ? 27.141 -30.781 -17.344 1 94.75 318 PRO A O 1
ATOM 2681 N N . ASN A 1 319 ? 26.234 -31.938 -19.047 1 97.31 319 ASN A N 1
ATOM 2682 C CA . ASN A 1 319 ? 24.891 -31.766 -18.516 1 97.31 319 ASN A CA 1
ATOM 2683 C C . ASN A 1 319 ? 24.656 -32.656 -17.281 1 97.31 319 ASN A C 1
ATOM 2685 O O . ASN A 1 319 ? 23.828 -32.312 -16.438 1 97.31 319 ASN A O 1
ATOM 2689 N N . VAL A 1 320 ? 25.375 -33.75 -17.141 1 97.19 320 VAL A N 1
ATOM 2690 C CA . VAL A 1 320 ? 25.328 -34.562 -15.922 1 97.19 320 VAL A CA 1
ATOM 2691 C C . VAL A 1 320 ? 25.734 -33.688 -14.734 1 97.19 320 VAL A C 1
ATOM 2693 O O . VAL A 1 320 ? 24.984 -33.594 -13.75 1 97.19 320 VAL A O 1
ATOM 2696 N N . MET A 1 321 ? 26.875 -33.031 -14.93 1 97.25 321 MET A N 1
ATOM 2697 C CA . MET A 1 321 ? 27.453 -32.25 -13.852 1 97.25 321 MET A CA 1
ATOM 2698 C C . MET A 1 321 ? 26.594 -31.016 -13.547 1 97.25 321 MET A C 1
ATOM 2700 O O . MET A 1 321 ? 26.422 -30.656 -12.391 1 97.25 321 MET A O 1
ATOM 2704 N N . ARG A 1 322 ? 26.016 -30.375 -14.562 1 97.69 322 ARG A N 1
ATOM 2705 C CA . ARG A 1 322 ? 25.172 -29.188 -14.414 1 97.69 322 ARG A CA 1
ATOM 2706 C C . ARG A 1 322 ? 23.906 -29.516 -13.617 1 97.69 322 ARG A C 1
ATOM 2708 O O . ARG A 1 322 ? 23.5 -28.75 -12.742 1 97.69 322 ARG A O 1
ATOM 2715 N N . ASN A 1 323 ? 23.281 -30.594 -13.93 1 98 323 ASN A N 1
ATOM 2716 C CA . ASN A 1 323 ? 22.047 -30.953 -13.242 1 98 323 ASN A CA 1
ATOM 2717 C C . ASN A 1 323 ? 22.312 -31.438 -11.82 1 98 323 ASN A C 1
ATOM 2719 O O . ASN A 1 323 ? 21.516 -31.188 -10.914 1 98 323 ASN A O 1
ATOM 2723 N N . ALA A 1 324 ? 23.438 -32.125 -11.586 1 96.94 324 ALA A N 1
ATOM 2724 C CA . ALA A 1 324 ? 23.828 -32.5 -10.227 1 96.94 324 ALA A CA 1
ATOM 2725 C C . ALA A 1 324 ? 24.062 -31.281 -9.359 1 96.94 324 ALA A C 1
ATOM 2727 O O . ALA A 1 324 ? 23.562 -31.188 -8.242 1 96.94 324 ALA A O 1
ATOM 2728 N N . ALA A 1 325 ? 24.828 -30.344 -9.938 1 97.38 325 ALA A N 1
ATOM 2729 C CA . ALA A 1 325 ? 25.094 -29.109 -9.227 1 97.38 325 ALA A CA 1
ATOM 2730 C C . ALA A 1 325 ? 23.797 -28.359 -8.922 1 97.38 325 ALA A C 1
ATOM 2732 O O . ALA A 1 325 ? 23.641 -27.797 -7.828 1 97.38 325 ALA A O 1
ATOM 2733 N N . THR A 1 326 ? 22.875 -28.297 -9.891 1 97.75 326 THR A N 1
ATOM 2734 C CA . THR A 1 326 ? 21.609 -27.594 -9.727 1 97.75 326 THR A CA 1
ATOM 2735 C C . THR A 1 326 ? 20.766 -28.219 -8.633 1 97.75 326 THR A C 1
ATOM 2737 O O . THR A 1 326 ? 20.188 -27.531 -7.797 1 97.75 326 THR A O 1
ATOM 2740 N N . TYR A 1 327 ? 20.719 -29.562 -8.648 1 95.81 327 TYR A N 1
ATOM 2741 C CA . TYR A 1 327 ? 20 -30.266 -7.586 1 95.81 327 TYR A CA 1
ATOM 2742 C C . TYR A 1 327 ? 20.562 -29.875 -6.219 1 95.81 327 TYR A C 1
ATOM 2744 O O . TYR A 1 327 ? 19.797 -29.672 -5.273 1 95.81 327 TYR A O 1
ATOM 2752 N N . LEU A 1 328 ? 21.797 -29.703 -6.07 1 95.06 328 LEU A N 1
ATOM 2753 C CA . LEU A 1 328 ? 22.484 -29.547 -4.789 1 95.06 328 LEU A CA 1
ATOM 2754 C C . LEU A 1 328 ? 22.281 -28.141 -4.242 1 95.06 328 LEU A C 1
ATOM 2756 O O . LEU A 1 328 ? 22.531 -27.891 -3.061 1 95.06 328 LEU A O 1
ATOM 2760 N N . ILE A 1 329 ? 21.781 -27.156 -5.004 1 94.06 329 ILE A N 1
ATOM 2761 C CA . ILE A 1 329 ? 21.484 -25.859 -4.434 1 94.06 329 ILE A CA 1
ATOM 2762 C C . ILE A 1 329 ? 20.219 -25.938 -3.574 1 94.06 329 ILE A C 1
ATOM 2764 O O . ILE A 1 329 ? 20.062 -25.188 -2.615 1 94.06 329 ILE A O 1
ATOM 2768 N N . PHE A 1 330 ? 19.375 -26.891 -3.947 1 91.5 330 PHE A N 1
ATOM 2769 C CA . PHE A 1 330 ? 18.141 -27.078 -3.189 1 91.5 330 PHE A CA 1
ATOM 2770 C C . PHE A 1 330 ? 18.391 -27.938 -1.961 1 91.5 330 PHE A C 1
ATOM 2772 O O . PHE A 1 330 ? 17.828 -27.688 -0.892 1 91.5 330 PHE A O 1
ATOM 2779 N N . TYR A 1 331 ? 19.25 -28.953 -2.166 1 89.12 331 TYR A N 1
ATOM 2780 C CA . TYR A 1 331 ? 19.578 -29.906 -1.099 1 89.12 331 TYR A CA 1
ATOM 2781 C C . TYR A 1 331 ? 21.078 -30.156 -1.044 1 89.12 331 TYR A C 1
ATOM 2783 O O . TYR A 1 331 ? 21.547 -31.219 -1.46 1 89.12 331 TYR A O 1
ATOM 2791 N N . PRO A 1 332 ? 21.75 -29.281 -0.376 1 90.12 332 PRO A N 1
ATOM 2792 C CA . PRO A 1 332 ? 23.219 -29.312 -0.428 1 90.12 332 PRO A CA 1
ATOM 2793 C C . PRO A 1 332 ? 23.812 -30.5 0.307 1 90.12 332 PRO A C 1
ATOM 2795 O O . PRO A 1 332 ? 24.922 -30.938 -0.006 1 90.12 332 PRO A O 1
ATOM 2798 N N . THR A 1 333 ? 23.094 -31.125 1.234 1 88.88 333 THR A N 1
ATOM 2799 C CA . THR A 1 333 ? 23.656 -32.219 2.045 1 88.88 333 THR A CA 1
ATOM 2800 C C . THR A 1 333 ? 23.016 -33.531 1.68 1 88.88 333 THR A C 1
ATOM 2802 O O . THR A 1 333 ? 23.078 -34.5 2.459 1 88.88 333 THR A O 1
ATOM 2805 N N . ASP A 1 334 ? 22.344 -33.594 0.595 1 88.5 334 ASP A N 1
ATOM 2806 C CA . ASP A 1 334 ? 21.75 -34.844 0.172 1 88.5 334 ASP A CA 1
ATOM 2807 C C . ASP A 1 334 ? 22.828 -35.906 -0.045 1 88.5 334 ASP A C 1
ATOM 2809 O O . ASP A 1 334 ? 23.734 -35.719 -0.859 1 88.5 334 ASP A O 1
ATOM 2813 N N . PRO A 1 335 ? 22.797 -37.031 0.609 1 90.56 335 PRO A N 1
ATOM 2814 C CA . PRO A 1 335 ? 23.875 -38.031 0.551 1 90.56 335 PRO A CA 1
ATOM 2815 C C . PRO A 1 335 ? 24 -38.688 -0.818 1 90.56 335 PRO A C 1
ATOM 2817 O O . PRO A 1 335 ? 25.109 -38.938 -1.292 1 90.56 335 PRO A O 1
ATOM 2820 N N . MET A 1 336 ? 22.875 -38.969 -1.406 1 91.38 336 MET A N 1
ATOM 2821 C CA . MET A 1 336 ? 22.891 -39.656 -2.688 1 91.38 336 MET A CA 1
ATOM 2822 C C . MET A 1 336 ? 23.547 -38.812 -3.768 1 91.38 336 MET A C 1
ATOM 2824 O O . MET A 1 336 ? 24.453 -39.25 -4.477 1 91.38 336 MET A O 1
ATOM 2828 N N . MET A 1 337 ? 23.109 -37.562 -3.936 1 93.56 337 MET A N 1
ATOM 2829 C CA . MET A 1 337 ? 23.625 -36.688 -4.992 1 93.56 337 MET A CA 1
ATOM 2830 C C . MET A 1 337 ? 25.078 -36.312 -4.727 1 93.56 337 MET A C 1
ATOM 2832 O O . MET A 1 337 ? 25.875 -36.188 -5.66 1 93.56 337 MET A O 1
ATOM 2836 N N . THR A 1 338 ? 25.422 -36.125 -3.453 1 93.06 338 THR A N 1
ATOM 2837 C CA . THR A 1 338 ? 26.812 -35.875 -3.117 1 93.06 338 THR A CA 1
ATOM 2838 C C . THR A 1 338 ? 27.703 -37.031 -3.506 1 93.06 338 THR A C 1
ATOM 2840 O O . THR A 1 338 ? 28.797 -36.844 -4.02 1 93.06 338 THR A O 1
ATOM 2843 N N . GLN A 1 339 ? 27.203 -38.25 -3.262 1 93 339 GLN A N 1
ATOM 2844 C CA . GLN A 1 339 ? 27.938 -39.469 -3.656 1 93 339 GLN A CA 1
ATOM 2845 C C . GLN A 1 339 ? 28.062 -39.562 -5.172 1 93 339 GLN A C 1
ATOM 2847 O O . GLN A 1 339 ? 29.094 -39.969 -5.688 1 93 339 GLN A O 1
ATOM 2852 N N . ASN A 1 340 ? 27 -39.219 -5.848 1 92.06 340 ASN A N 1
ATOM 2853 C CA . ASN A 1 340 ? 27.047 -39.188 -7.305 1 92.06 340 ASN A CA 1
ATOM 2854 C C . ASN A 1 340 ? 28.125 -38.25 -7.816 1 92.06 340 ASN A C 1
ATOM 2856 O O . ASN A 1 340 ? 28.922 -38.625 -8.688 1 92.06 340 ASN A O 1
ATOM 2860 N N . VAL A 1 341 ? 28.188 -37.031 -7.266 1 94.44 341 VAL A N 1
ATOM 2861 C CA . VAL A 1 341 ? 29.172 -36.031 -7.699 1 94.44 341 VAL A CA 1
ATOM 2862 C C . VAL A 1 341 ? 30.578 -36.531 -7.41 1 94.44 341 VAL A C 1
ATOM 2864 O O . VAL A 1 341 ? 31.469 -36.406 -8.25 1 94.44 341 VAL A O 1
ATOM 2867 N N . ASP A 1 342 ? 30.688 -37.156 -6.234 1 93 342 ASP A N 1
ATOM 2868 C CA . ASP A 1 342 ? 32 -37.719 -5.887 1 93 342 ASP A CA 1
ATOM 2869 C C . ASP A 1 342 ? 32.406 -38.812 -6.891 1 93 342 ASP A C 1
ATOM 2871 O O . ASP A 1 342 ? 33.562 -38.844 -7.312 1 93 342 ASP A O 1
ATOM 2875 N N . TYR A 1 343 ? 31.484 -39.594 -7.211 1 93.69 343 TYR A N 1
ATOM 2876 C CA . TYR A 1 343 ? 31.734 -40.656 -8.195 1 93.69 343 TYR A CA 1
ATOM 2877 C C . TYR A 1 343 ? 32.094 -40.062 -9.547 1 93.69 343 TYR A C 1
ATOM 2879 O O . TYR A 1 343 ? 33.062 -40.5 -10.188 1 93.69 343 TYR A O 1
ATOM 2887 N N . PHE A 1 344 ? 31.312 -39.062 -9.984 1 93.81 344 PHE A N 1
ATOM 2888 C CA . PHE A 1 344 ? 31.578 -38.438 -11.281 1 93.81 344 PHE A CA 1
ATOM 2889 C C . PHE A 1 344 ? 32.969 -37.844 -11.328 1 93.81 344 PHE A C 1
ATOM 2891 O O . PHE A 1 344 ? 33.688 -37.969 -12.336 1 93.81 344 PHE A O 1
ATOM 2898 N N . LEU A 1 345 ? 33.375 -37.281 -10.242 1 93.56 345 LEU A N 1
ATOM 2899 C CA . LEU A 1 345 ? 34.656 -36.562 -10.195 1 93.56 345 LEU A CA 1
ATOM 2900 C C . LEU A 1 345 ? 35.812 -37.562 -10.242 1 93.56 345 LEU A C 1
ATOM 2902 O O . LEU A 1 345 ? 36.938 -37.156 -10.469 1 93.56 345 LEU A O 1
ATOM 2906 N N . THR A 1 346 ? 35.531 -38.938 -10 1 92.69 346 THR A N 1
ATOM 2907 C CA . THR A 1 346 ? 36.562 -39.938 -10.141 1 92.69 346 THR A CA 1
ATOM 2908 C C . THR A 1 346 ? 36.719 -40.344 -11.602 1 92.69 346 THR A C 1
ATOM 2910 O O . THR A 1 346 ? 37.719 -40.969 -11.969 1 92.69 346 THR A O 1
ATOM 2913 N N . LEU A 1 347 ? 35.781 -39.969 -12.383 1 92 347 LEU A N 1
ATOM 2914 C CA . LEU A 1 347 ? 35.812 -40.344 -13.797 1 92 347 LEU A CA 1
ATOM 2915 C C . LEU A 1 347 ? 36.656 -39.375 -14.602 1 92 347 LEU A C 1
ATOM 2917 O O . LEU A 1 347 ? 36.75 -38.188 -14.273 1 92 347 LEU A O 1
ATOM 2921 N N . PRO A 1 348 ? 37.25 -39.781 -15.672 1 92.88 348 PRO A N 1
ATOM 2922 C CA . PRO A 1 348 ? 38.25 -39 -16.391 1 92.88 348 PRO A CA 1
ATOM 2923 C C . PRO A 1 348 ? 37.656 -37.75 -17.062 1 92.88 348 PRO A C 1
ATOM 2925 O O . PRO A 1 348 ? 38.344 -36.781 -17.281 1 92.88 348 PRO A O 1
ATOM 2928 N N . TRP A 1 349 ? 36.406 -37.781 -17.375 1 91.19 349 TRP A N 1
ATOM 2929 C CA . TRP A 1 349 ? 35.781 -36.688 -18.125 1 91.19 349 TRP A CA 1
ATOM 2930 C C . TRP A 1 349 ? 35.312 -35.594 -17.203 1 91.19 349 TRP A C 1
ATOM 2932 O O . TRP A 1 349 ? 35.031 -34.469 -17.656 1 91.19 349 TRP A O 1
ATOM 2942 N N . ALA A 1 350 ? 35.25 -35.781 -15.953 1 89.56 350 ALA A N 1
ATOM 2943 C CA . ALA A 1 350 ? 34.594 -34.875 -15.016 1 89.56 350 ALA A CA 1
ATOM 2944 C C . ALA A 1 350 ? 35.625 -34 -14.305 1 89.56 350 ALA A C 1
ATOM 2946 O O . ALA A 1 350 ? 36.719 -34.469 -13.953 1 89.56 350 ALA A O 1
ATOM 2947 N N . SER A 1 351 ? 35.375 -32.75 -14.164 1 92.69 351 SER A N 1
ATOM 2948 C CA . SER A 1 351 ? 36.156 -31.797 -13.375 1 92.69 351 SER A CA 1
ATOM 2949 C C . SER A 1 351 ? 35.25 -30.891 -12.539 1 92.69 351 SER A C 1
ATOM 2951 O O . SER A 1 351 ? 34.062 -30.75 -12.844 1 92.69 351 SER A O 1
ATOM 2953 N N . GLU A 1 352 ? 35.812 -30.328 -11.57 1 92.25 352 GLU A N 1
ATOM 2954 C CA . GLU A 1 352 ? 35.031 -29.5 -10.641 1 92.25 352 GLU A CA 1
ATOM 2955 C C . GLU A 1 352 ? 34.469 -28.266 -11.344 1 92.25 352 GLU A C 1
ATOM 2957 O O . GLU A 1 352 ? 33.406 -27.766 -10.977 1 92.25 352 GLU A O 1
ATOM 2962 N N . ASP A 1 353 ? 35.094 -27.797 -12.328 1 92.88 353 ASP A N 1
ATOM 2963 C CA . ASP A 1 353 ? 34.688 -26.609 -13.062 1 92.88 353 ASP A CA 1
ATOM 2964 C C . ASP A 1 353 ? 33.406 -26.859 -13.852 1 92.88 353 ASP A C 1
ATOM 2966 O O . ASP A 1 353 ? 32.75 -25.922 -14.289 1 92.88 353 ASP A O 1
ATOM 2970 N N . MET A 1 354 ? 33.094 -28.156 -14.039 1 94.56 354 MET A N 1
ATOM 2971 C CA . MET A 1 354 ? 31.891 -28.516 -14.797 1 94.56 354 MET A CA 1
ATOM 2972 C C . MET A 1 354 ? 30.641 -28.406 -13.922 1 94.56 354 MET A C 1
ATOM 2974 O O . MET A 1 354 ? 29.516 -28.469 -14.43 1 94.56 354 MET A O 1
ATOM 2978 N N . LEU A 1 355 ? 30.844 -28.203 -12.602 1 95.75 355 LEU A N 1
ATOM 2979 C CA . LEU A 1 355 ? 29.719 -28.078 -11.672 1 95.75 355 LEU A CA 1
ATOM 2980 C C . LEU A 1 355 ? 29.125 -26.688 -11.727 1 95.75 355 LEU A C 1
ATOM 2982 O O . LEU A 1 355 ? 29.312 -25.891 -10.797 1 95.75 355 LEU A O 1
ATOM 2986 N N . GLU A 1 356 ? 28.328 -26.438 -12.773 1 96 356 GLU A N 1
ATOM 2987 C CA . GLU A 1 356 ? 27.656 -25.156 -12.992 1 96 356 GLU A CA 1
ATOM 2988 C C . GLU A 1 356 ? 26.141 -25.281 -12.82 1 96 356 GLU A C 1
ATOM 2990 O O . GLU A 1 356 ? 25.516 -26.156 -13.422 1 96 356 GLU A O 1
ATOM 2995 N N . VAL A 1 357 ? 25.594 -24.391 -12.047 1 97.12 357 VAL A N 1
ATOM 2996 C CA . VAL A 1 357 ? 24.172 -24.422 -11.781 1 97.12 357 VAL A CA 1
ATOM 2997 C C . VAL A 1 357 ? 23.406 -23.828 -12.961 1 97.12 357 VAL A C 1
ATOM 2999 O O . VAL A 1 357 ? 23.828 -22.812 -13.539 1 97.12 357 VAL A O 1
ATOM 3002 N N . ARG A 1 358 ? 22.359 -24.422 -13.32 1 97.38 358 ARG A N 1
ATOM 3003 C CA . ARG A 1 358 ? 21.516 -23.859 -14.367 1 97.38 358 ARG A CA 1
ATOM 3004 C C . ARG A 1 358 ? 20.969 -22.5 -13.969 1 97.38 358 ARG A C 1
ATOM 3006 O O . ARG A 1 358 ? 20.375 -22.359 -12.891 1 97.38 358 ARG A O 1
ATOM 3013 N N . PRO A 1 359 ? 21.094 -21.547 -14.805 1 96.25 359 PRO A N 1
ATOM 3014 C CA . PRO A 1 359 ? 20.781 -20.156 -14.422 1 96.25 359 PRO A CA 1
ATOM 3015 C C . PRO A 1 359 ? 19.328 -19.969 -14.031 1 96.25 359 PRO A C 1
ATOM 3017 O O . PRO A 1 359 ? 19.016 -19.25 -13.086 1 96.25 359 PRO A O 1
ATOM 3020 N N . LYS A 1 360 ? 18.375 -20.547 -14.734 1 95.94 360 LYS A N 1
ATOM 3021 C CA . LYS A 1 360 ? 16.969 -20.344 -14.422 1 95.94 360 LYS A CA 1
ATOM 3022 C C . LYS A 1 360 ? 16.625 -20.922 -13.047 1 95.94 360 LYS A C 1
ATOM 3024 O O . LYS A 1 360 ? 15.859 -20.312 -12.289 1 95.94 360 LYS A O 1
ATOM 3029 N N . ALA A 1 361 ? 17.188 -22.062 -12.789 1 96.06 361 ALA A N 1
ATOM 3030 C CA . ALA A 1 361 ? 16.984 -22.672 -11.484 1 96.06 361 ALA A CA 1
ATOM 3031 C C . ALA A 1 361 ? 17.594 -21.812 -10.375 1 96.06 361 ALA A C 1
ATOM 3033 O O . ALA A 1 361 ? 16.984 -21.656 -9.305 1 96.06 361 ALA A O 1
ATOM 3034 N N . ALA A 1 362 ? 18.75 -21.281 -10.602 1 94.75 362 ALA A N 1
ATOM 3035 C CA . ALA A 1 362 ? 19.406 -20.422 -9.633 1 94.75 362 ALA A CA 1
ATOM 3036 C C . ALA A 1 362 ? 18.562 -19.172 -9.344 1 94.75 362 ALA A C 1
ATOM 3038 O O . ALA A 1 362 ? 18.469 -18.734 -8.195 1 94.75 362 ALA A O 1
ATOM 3039 N N . ALA A 1 363 ? 18.016 -18.609 -10.391 1 93 363 ALA A N 1
ATOM 3040 C CA . ALA A 1 363 ? 17.188 -17.422 -10.234 1 93 363 ALA A CA 1
ATOM 3041 C C . ALA A 1 363 ? 15.961 -17.703 -9.367 1 93 363 ALA A C 1
ATOM 3043 O O . ALA A 1 363 ? 15.609 -16.922 -8.492 1 93 363 ALA A O 1
ATOM 3044 N N . VAL A 1 364 ? 15.312 -18.844 -9.641 1 93.5 364 VAL A N 1
ATOM 3045 C CA . VAL A 1 364 ? 14.156 -19.234 -8.852 1 93.5 364 VAL A CA 1
ATOM 3046 C C . VAL A 1 364 ? 14.562 -19.438 -7.395 1 93.5 364 VAL A C 1
ATOM 3048 O O . VAL A 1 364 ? 13.906 -18.922 -6.484 1 93.5 364 VAL A O 1
ATOM 3051 N N . TYR A 1 365 ? 15.648 -20.125 -7.199 1 92.38 365 TYR A N 1
ATOM 3052 C CA . TYR A 1 365 ? 16.141 -20.406 -5.855 1 92.38 365 TYR A CA 1
ATOM 3053 C C . TYR A 1 365 ? 16.438 -19.109 -5.109 1 92.38 365 TYR A C 1
ATOM 3055 O O . TYR A 1 365 ? 16.047 -18.938 -3.951 1 92.38 365 TYR A O 1
ATOM 3063 N N . GLU A 1 366 ? 17.062 -18.234 -5.707 1 91.31 366 GLU A N 1
ATOM 3064 C CA . GLU A 1 366 ? 17.484 -16.969 -5.094 1 91.31 366 GLU A CA 1
ATOM 3065 C C . GLU A 1 366 ? 16.281 -16.156 -4.629 1 91.31 366 GLU A C 1
ATOM 3067 O O . GLU A 1 366 ? 16.234 -15.703 -3.484 1 91.31 366 GLU A O 1
ATOM 3072 N N . VAL A 1 367 ? 15.367 -15.922 -5.488 1 91.5 367 VAL A N 1
ATOM 3073 C CA . VAL A 1 367 ? 14.227 -15.078 -5.168 1 91.5 367 VAL A CA 1
ATOM 3074 C C . VAL A 1 367 ? 13.406 -15.711 -4.047 1 91.5 367 VAL A C 1
ATOM 3076 O O . VAL A 1 367 ? 12.953 -15.023 -3.131 1 91.5 367 VAL A O 1
ATOM 3079 N N . VAL A 1 368 ? 13.266 -17.016 -4.152 1 90.94 368 VAL A N 1
ATOM 3080 C CA . VAL A 1 368 ? 12.492 -17.719 -3.131 1 90.94 368 VAL A CA 1
ATOM 3081 C C . VAL A 1 368 ? 13.188 -17.578 -1.777 1 90.94 368 VAL A C 1
ATOM 3083 O O . VAL A 1 368 ? 12.539 -17.328 -0.761 1 90.94 368 VAL A O 1
ATOM 3086 N N . GLU A 1 369 ? 14.477 -17.719 -1.775 1 89.69 369 GLU A N 1
ATOM 3087 C CA . GLU A 1 369 ? 15.234 -17.609 -0.533 1 89.69 369 GLU A CA 1
ATOM 3088 C C . GLU A 1 369 ? 15.203 -16.203 0.021 1 89.69 369 GLU A C 1
ATOM 3090 O O . GLU A 1 369 ? 15.102 -16 1.234 1 89.69 369 GLU A O 1
ATOM 3095 N N . LEU A 1 370 ? 15.328 -15.234 -0.822 1 91.38 370 LEU A N 1
ATOM 3096 C CA . LEU A 1 370 ? 15.289 -13.844 -0.384 1 91.38 370 LEU A CA 1
ATOM 3097 C C . LEU A 1 370 ? 13.914 -13.492 0.171 1 91.38 370 LEU A C 1
ATOM 3099 O O . LEU A 1 370 ? 13.812 -12.789 1.178 1 91.38 370 LEU A O 1
ATOM 3103 N N . GLU A 1 371 ? 12.875 -13.906 -0.513 1 91.69 371 GLU A N 1
ATOM 3104 C CA . GLU A 1 371 ? 11.516 -13.664 -0.029 1 91.69 371 GLU A CA 1
ATOM 3105 C C . GLU A 1 371 ? 11.281 -14.344 1.313 1 91.69 371 GLU A C 1
ATOM 3107 O O . GLU A 1 371 ? 10.602 -13.797 2.186 1 91.69 371 GLU A O 1
ATOM 3112 N N . ARG A 1 372 ? 11.805 -15.539 1.474 1 89.12 372 ARG A N 1
ATOM 3113 C CA . ARG A 1 372 ? 11.727 -16.234 2.756 1 89.12 372 ARG A CA 1
ATOM 3114 C C . ARG A 1 372 ? 12.438 -15.438 3.848 1 89.12 372 ARG A C 1
ATOM 3116 O O . ARG A 1 372 ? 11.922 -15.305 4.957 1 89.12 372 ARG A O 1
ATOM 3123 N N . LYS A 1 373 ? 13.609 -14.992 3.555 1 88.44 373 LYS A N 1
ATOM 3124 C CA . LYS A 1 373 ? 14.359 -14.18 4.508 1 88.44 373 LYS A CA 1
ATOM 3125 C C . LYS A 1 373 ? 13.57 -12.938 4.918 1 88.44 373 LYS A C 1
ATOM 3127 O O . LYS A 1 373 ? 13.594 -12.539 6.086 1 88.44 373 LYS A O 1
ATOM 3132 N N . LEU A 1 374 ? 12.984 -12.32 3.912 1 90.38 374 LEU A N 1
ATOM 3133 C CA . LEU A 1 374 ? 12.172 -11.141 4.203 1 90.38 374 LEU A CA 1
ATOM 3134 C C . LEU A 1 374 ? 11.031 -11.492 5.152 1 90.38 374 LEU A C 1
ATOM 3136 O O . LEU A 1 374 ? 10.742 -10.742 6.086 1 90.38 374 LEU A O 1
ATOM 3140 N N . LEU A 1 375 ? 10.391 -12.617 4.938 1 89.25 375 LEU A N 1
ATOM 3141 C CA . LEU A 1 375 ? 9.312 -13.07 5.812 1 89.25 375 LEU A CA 1
ATOM 3142 C C . LEU A 1 375 ? 9.828 -13.328 7.223 1 89.25 375 LEU A C 1
ATOM 3144 O O . LEU A 1 375 ? 9.156 -13.008 8.203 1 89.25 375 LEU A O 1
ATOM 3148 N N . LEU A 1 376 ? 11 -13.859 7.332 1 87.19 376 LEU A N 1
ATOM 3149 C CA . LEU A 1 376 ? 11.617 -14.094 8.633 1 87.19 376 LEU A CA 1
ATOM 3150 C C . LEU A 1 376 ? 11.891 -12.773 9.344 1 87.19 376 LEU A C 1
ATOM 3152 O O . LEU A 1 376 ? 11.672 -12.656 10.555 1 87.19 376 LEU A O 1
ATOM 3156 N N . ASP A 1 377 ? 12.391 -11.789 8.586 1 86.62 377 ASP A N 1
ATOM 3157 C CA . ASP A 1 377 ? 12.617 -10.453 9.141 1 86.62 377 ASP A CA 1
ATOM 3158 C C . ASP A 1 377 ? 11.32 -9.875 9.719 1 86.62 377 ASP A C 1
ATOM 3160 O O . ASP A 1 377 ? 11.328 -9.273 10.789 1 86.62 377 ASP A O 1
ATOM 3164 N N . ILE A 1 378 ? 10.297 -10.055 8.961 1 85.88 378 ILE A N 1
ATOM 3165 C CA . ILE A 1 378 ? 9 -9.523 9.375 1 85.88 378 ILE A CA 1
ATOM 3166 C C . ILE A 1 378 ? 8.555 -10.203 10.664 1 85.88 378 ILE A C 1
ATOM 3168 O O . ILE A 1 378 ? 8.102 -9.531 11.594 1 85.88 378 ILE A O 1
ATOM 3172 N N . GLN A 1 379 ? 8.68 -11.469 10.695 1 84.12 379 GLN A N 1
ATOM 3173 C CA . GLN A 1 379 ? 8.312 -12.211 11.898 1 84.12 379 GLN A CA 1
ATOM 3174 C C . GLN A 1 379 ? 9.133 -11.766 13.102 1 84.12 379 GLN A C 1
ATOM 3176 O O . GLN A 1 379 ? 8.609 -11.641 14.211 1 84.12 379 GLN A O 1
ATOM 3181 N N . GLN A 1 380 ? 10.336 -11.555 12.891 1 83.94 380 GLN A N 1
ATOM 3182 C CA . GLN A 1 380 ? 11.234 -11.133 13.961 1 83.94 380 GLN A CA 1
ATOM 3183 C C . GLN A 1 380 ? 10.883 -9.727 14.438 1 83.94 380 GLN A C 1
ATOM 3185 O O . GLN A 1 380 ? 10.906 -9.445 15.641 1 83.94 380 GLN A O 1
ATOM 3190 N N . ASN A 1 381 ? 10.594 -8.898 13.469 1 84.12 381 ASN A N 1
ATOM 3191 C CA . ASN A 1 381 ? 10.383 -7.492 13.797 1 84.12 381 ASN A CA 1
ATOM 3192 C C . ASN A 1 381 ? 9 -7.258 14.398 1 84.12 381 ASN A C 1
ATOM 3194 O O . ASN A 1 381 ? 8.828 -6.387 15.25 1 84.12 381 ASN A O 1
ATOM 3198 N N . PHE A 1 382 ? 7.98 -7.949 13.938 1 80.69 382 PHE A N 1
ATOM 3199 C CA . PHE A 1 382 ? 6.617 -7.703 14.391 1 80.69 382 PHE A CA 1
ATOM 3200 C C . PHE A 1 382 ? 6.207 -8.719 15.453 1 80.69 382 PHE A C 1
ATOM 3202 O O . PHE A 1 382 ? 5.188 -8.547 16.125 1 80.69 382 PHE A O 1
ATOM 3209 N N . GLY A 1 383 ? 7.012 -9.68 15.586 1 69.38 383 GLY A N 1
ATOM 3210 C CA . GLY A 1 383 ? 6.699 -10.703 16.562 1 69.38 383 GLY A CA 1
ATOM 3211 C C . GLY A 1 383 ? 5.488 -11.539 16.203 1 69.38 383 GLY A C 1
ATOM 3212 O O . GLY A 1 383 ? 5.387 -12.031 15.07 1 69.38 383 GLY A O 1
ATOM 3213 N N . ASP A 1 384 ? 4.566 -11.602 17.188 1 64.94 384 ASP A N 1
ATOM 3214 C CA . ASP A 1 384 ? 3.457 -12.555 17.109 1 64.94 384 ASP A CA 1
ATOM 3215 C C . ASP A 1 384 ? 2.342 -12.031 16.219 1 64.94 384 ASP A C 1
ATOM 3217 O O . ASP A 1 384 ? 1.362 -12.734 15.961 1 64.94 384 ASP A O 1
ATOM 3221 N N . GLU A 1 385 ? 2.576 -10.867 15.688 1 67.31 385 GLU A N 1
ATOM 3222 C CA . GLU A 1 385 ? 1.517 -10.32 14.844 1 67.31 385 GLU A CA 1
ATOM 3223 C C . GLU A 1 385 ? 1.453 -11.039 13.5 1 67.31 385 GLU A C 1
ATOM 3225 O O . GLU A 1 385 ? 0.386 -11.133 12.891 1 67.31 385 GLU A O 1
ATOM 3230 N N . TYR A 1 386 ? 2.645 -11.445 13.07 1 67.88 386 TYR A N 1
ATOM 3231 C CA . TYR A 1 386 ? 2.701 -12.188 11.82 1 67.88 386 TYR A CA 1
ATOM 3232 C C . TYR A 1 386 ? 3.18 -13.617 12.047 1 67.88 386 TYR A C 1
ATOM 3234 O O . TYR A 1 386 ? 4.379 -13.859 12.203 1 67.88 386 TYR A O 1
ATOM 3242 N N . VAL A 1 387 ? 2.309 -14.445 12.414 1 61.66 387 VAL A N 1
ATOM 3243 C CA . VAL A 1 387 ? 2.693 -15.844 12.578 1 61.66 387 VAL A CA 1
ATOM 3244 C C . VAL A 1 387 ? 2.639 -16.562 11.234 1 61.66 387 VAL A C 1
ATOM 3246 O O . VAL A 1 387 ? 1.564 -16.719 10.648 1 61.66 387 VAL A O 1
ATOM 3249 N N . ILE A 1 388 ? 3.748 -16.688 10.742 1 67.31 388 ILE A N 1
ATOM 3250 C CA . ILE A 1 388 ? 3.846 -17.375 9.461 1 67.31 388 ILE A CA 1
ATOM 3251 C C . ILE A 1 388 ? 4.414 -18.781 9.664 1 67.31 388 ILE A C 1
ATOM 3253 O O . ILE A 1 388 ? 5.562 -18.938 10.078 1 67.31 388 ILE A O 1
ATOM 3257 N N . ASP A 1 389 ? 3.57 -19.75 9.492 1 60.97 389 ASP A N 1
ATOM 3258 C CA . ASP A 1 389 ? 3.973 -21.125 9.688 1 60.97 389 ASP A CA 1
ATOM 3259 C C . ASP A 1 389 ? 4.887 -21.594 8.562 1 60.97 389 ASP A C 1
ATOM 3261 O O . ASP A 1 389 ? 4.738 -21.172 7.414 1 60.97 389 ASP A O 1
ATOM 3265 N N . GLY A 1 390 ? 5.82 -22.5 8.867 1 61.62 390 GLY A N 1
ATOM 3266 C CA . GLY A 1 390 ? 6.613 -23.203 7.875 1 61.62 390 GLY A CA 1
ATOM 3267 C C . GLY A 1 390 ? 7.785 -22.406 7.355 1 61.62 390 GLY A C 1
ATOM 3268 O O . GLY A 1 390 ? 8.297 -22.672 6.27 1 61.62 390 GLY A O 1
ATOM 3269 N N . LEU A 1 391 ? 7.914 -21.266 8.047 1 62.25 391 LEU A N 1
ATOM 3270 C CA . LEU A 1 391 ? 9.023 -20.453 7.559 1 62.25 391 LEU A CA 1
ATOM 3271 C C . LEU A 1 391 ? 10.359 -21.031 8.008 1 62.25 391 LEU A C 1
ATOM 3273 O O . LEU A 1 391 ? 11.391 -20.797 7.367 1 62.25 391 LEU A O 1
ATOM 3277 N N . GLN A 1 392 ? 10.195 -21.797 9.188 1 57.06 392 GLN A N 1
ATOM 3278 C CA . GLN A 1 392 ? 11.43 -22.375 9.711 1 57.06 392 GLN A CA 1
ATOM 3279 C C . GLN A 1 392 ? 11.797 -23.656 8.961 1 57.06 392 GLN A C 1
ATOM 3281 O O . GLN A 1 392 ? 10.922 -24.422 8.562 1 57.06 392 GLN A O 1
ATOM 3286 N N . GLY A 1 393 ? 12.938 -23.734 8.242 1 54.53 393 GLY A N 1
ATOM 3287 C CA . GLY A 1 393 ? 13.453 -24.828 7.453 1 54.53 393 GLY A CA 1
ATOM 3288 C C . GLY A 1 393 ? 13.727 -24.453 6.008 1 54.53 393 GLY A C 1
ATOM 3289 O O . GLY A 1 393 ? 13.805 -23.281 5.676 1 54.53 393 GLY A O 1
ATOM 3290 N N . ASN A 1 394 ? 13.992 -25.453 5.227 1 51.06 394 ASN A N 1
ATOM 3291 C CA . ASN A 1 394 ? 14.258 -25.25 3.805 1 51.06 394 ASN A CA 1
ATOM 3292 C C . ASN A 1 394 ? 12.984 -24.859 3.055 1 51.06 394 ASN A C 1
ATOM 3294 O O . ASN A 1 394 ? 11.938 -25.469 3.232 1 51.06 394 ASN A O 1
ATOM 3298 N N . ALA A 1 395 ? 12.875 -23.516 2.641 1 52.84 395 ALA A N 1
ATOM 3299 C CA . ALA A 1 395 ? 11.742 -22.984 1.895 1 52.84 395 ALA A CA 1
ATOM 3300 C C . ALA A 1 395 ? 11.148 -24.047 0.97 1 52.84 395 ALA A C 1
ATOM 3302 O O . ALA A 1 395 ? 9.984 -23.953 0.583 1 52.84 395 ALA A O 1
ATOM 3303 N N . TRP A 1 396 ? 12.016 -24.875 0.605 1 51.94 396 TRP A N 1
ATOM 3304 C CA . TRP A 1 396 ? 11.672 -25.891 -0.379 1 51.94 396 TRP A CA 1
ATOM 3305 C C . TRP A 1 396 ? 11.188 -27.172 0.305 1 51.94 396 TRP A C 1
ATOM 3307 O O . TRP A 1 396 ? 10.648 -28.062 -0.348 1 51.94 396 TRP A O 1
ATOM 3317 N N . TYR A 1 397 ? 11.531 -27.266 1.69 1 45.53 397 TYR A N 1
ATOM 3318 C CA . TYR A 1 397 ? 11.102 -28.438 2.461 1 45.53 397 TYR A CA 1
ATOM 3319 C C . TYR A 1 397 ? 9.695 -28.234 3.014 1 45.53 397 TYR A C 1
ATOM 3321 O O . TYR A 1 397 ? 9.508 -27.531 4.012 1 45.53 397 TYR A O 1
ATOM 3329 N N . GLN A 1 398 ? 8.883 -27.719 2.287 1 48.56 398 GLN A N 1
ATOM 3330 C CA . GLN A 1 398 ? 7.582 -27.641 2.947 1 48.56 398 GLN A CA 1
ATOM 3331 C C . GLN A 1 398 ? 7.102 -29.031 3.361 1 48.56 398 GLN A C 1
ATOM 3333 O O . GLN A 1 398 ? 7.008 -29.938 2.527 1 48.56 398 GLN A O 1
ATOM 3338 N N . ASP A 1 399 ? 7.426 -29.625 4.5 1 39.09 399 ASP A N 1
ATOM 3339 C CA . ASP A 1 399 ? 6.789 -30.859 4.961 1 39.09 399 ASP A CA 1
ATOM 3340 C C . ASP A 1 399 ? 5.34 -30.938 4.484 1 39.09 399 ASP A C 1
ATOM 3342 O O . ASP A 1 399 ? 4.582 -29.984 4.617 1 39.09 399 ASP A O 1
ATOM 3346 N N . GLU A 1 400 ? 5.109 -31.656 3.438 1 38.47 400 GLU A N 1
ATOM 3347 C CA . GLU A 1 400 ? 3.705 -31.969 3.203 1 38.47 400 GLU A CA 1
ATOM 3348 C C . GLU A 1 400 ? 2.959 -32.188 4.52 1 38.47 400 GLU A C 1
ATOM 3350 O O . GLU A 1 400 ? 3.482 -32.781 5.449 1 38.47 400 GLU A O 1
ATOM 3355 N N . PRO A 1 401 ? 1.998 -31.656 5.035 1 35.62 401 PRO A N 1
ATOM 3356 C CA . PRO A 1 401 ? 1.478 -32.656 5.98 1 35.62 401 PRO A CA 1
ATOM 3357 C C . PRO A 1 401 ? 1.702 -34.094 5.512 1 35.62 401 PRO A C 1
ATOM 3359 O O . PRO A 1 401 ? 2.619 -34.75 5.988 1 35.62 401 PRO A O 1
ATOM 3362 N N . ASN A 1 402 ? 0.687 -35.125 5.297 1 30.28 402 ASN A N 1
ATOM 3363 C CA . ASN A 1 402 ? 0.629 -36.562 5.137 1 30.28 402 ASN A CA 1
ATOM 3364 C C . ASN A 1 402 ? 1.18 -37 3.783 1 30.28 402 ASN A C 1
ATOM 3366 O O . ASN A 1 402 ? 0.889 -38.094 3.316 1 30.28 402 ASN A O 1
ATOM 3370 N N . ALA A 1 403 ? 1.568 -36.312 2.867 1 32.06 403 ALA A N 1
ATOM 3371 C CA . ALA A 1 403 ? 1.688 -37 1.585 1 32.06 403 ALA A CA 1
ATOM 3372 C C . ALA A 1 403 ? 3.037 -37.719 1.465 1 32.06 403 ALA A C 1
ATOM 3374 O O . ALA A 1 403 ? 4.086 -37.062 1.508 1 32.06 403 ALA A O 1
ATOM 3375 N N . SER A 1 404 ? 3.248 -38.969 1.876 1 28.42 404 SER A N 1
ATOM 3376 C CA . SER A 1 404 ? 4.324 -39.906 1.589 1 28.42 404 SER A CA 1
ATOM 3377 C C . SER A 1 404 ? 4.75 -39.812 0.126 1 28.42 404 SER A C 1
ATOM 3379 O O . SER A 1 404 ? 3.908 -39.656 -0.762 1 28.42 404 SER A O 1
ATOM 3381 N N . PRO A 1 405 ? 5.891 -39.625 -0.247 1 28.52 405 PRO A N 1
ATOM 3382 C CA . PRO A 1 405 ? 6.379 -39.688 -1.625 1 28.52 405 PRO A CA 1
ATOM 3383 C C . PRO A 1 405 ? 5.82 -40.906 -2.379 1 28.52 405 PRO A C 1
ATOM 3385 O O . PRO A 1 405 ? 5.641 -41.969 -1.791 1 28.52 405 PRO A O 1
ATOM 3388 N N . PRO A 1 406 ? 5.055 -40.781 -3.465 1 29.69 406 PRO A N 1
ATOM 3389 C CA . PRO A 1 406 ? 4.754 -42.062 -4.129 1 29.69 406 PRO A CA 1
ATOM 3390 C C . PRO A 1 406 ? 6.008 -42.875 -4.43 1 29.69 406 PRO A C 1
ATOM 3392 O O . PRO A 1 406 ? 6.934 -42.375 -5.082 1 29.69 406 PRO A O 1
ATOM 3395 N N . ARG A 1 407 ? 6.637 -43.594 -3.562 1 31.36 407 ARG A N 1
ATOM 3396 C CA . ARG A 1 407 ? 7.645 -44.562 -3.939 1 31.36 407 ARG A CA 1
ATOM 3397 C C . ARG A 1 407 ? 7.219 -45.344 -5.188 1 31.36 407 ARG A C 1
ATOM 3399 O O . ARG A 1 407 ? 6.031 -45.625 -5.379 1 31.36 407 ARG A O 1
ATOM 3406 N N . PRO A 1 408 ? 8.117 -45.438 -6.23 1 31.02 408 PRO A N 1
ATOM 3407 C CA . PRO A 1 408 ? 7.695 -46.219 -7.402 1 31.02 408 PRO A CA 1
ATOM 3408 C C . PRO A 1 408 ? 6.793 -47.375 -7.043 1 31.02 408 PRO A C 1
ATOM 3410 O O . PRO A 1 408 ? 5.73 -47.562 -7.645 1 31.02 408 PRO A O 1
ATOM 3413 N N . ASN A 1 409 ? 7.484 -48.562 -6.746 1 28.14 409 ASN A N 1
ATOM 3414 C CA . ASN A 1 409 ? 6.934 -49.906 -6.773 1 28.14 409 ASN A CA 1
ATOM 3415 C C . ASN A 1 409 ? 6.059 -50.188 -5.555 1 28.14 409 ASN A C 1
ATOM 3417 O O . ASN A 1 409 ? 5.727 -51.344 -5.27 1 28.14 409 ASN A O 1
ATOM 3421 N N . GLU A 1 410 ? 6.359 -49.531 -4.473 1 27.72 410 GLU A N 1
ATOM 3422 C CA . GLU A 1 410 ? 5.68 -50.25 -3.404 1 27.72 410 GLU A CA 1
ATOM 3423 C C . GLU A 1 410 ? 4.164 -50.188 -3.555 1 27.72 410 GLU A C 1
ATOM 3425 O O . GLU A 1 410 ? 3.607 -49.062 -3.643 1 27.72 410 GLU A O 1
ATOM 3430 N N . GLU A 1 411 ? 3.5 -51.219 -4.105 1 28.12 411 GLU A N 1
ATOM 3431 C CA . GLU A 1 411 ? 2.074 -51.531 -4.016 1 28.12 411 GLU A CA 1
ATOM 3432 C C . GLU A 1 411 ? 1.484 -51.031 -2.699 1 28.12 411 GLU A C 1
ATOM 3434 O O . GLU A 1 411 ? 1.873 -51.5 -1.624 1 28.12 411 GLU A O 1
ATOM 3439 N N . GLU A 1 412 ? 1.471 -49.844 -2.432 1 29.95 412 GLU A N 1
ATOM 3440 C CA . GLU A 1 412 ? 0.659 -49.594 -1.25 1 29.95 412 GLU A CA 1
ATOM 3441 C C . GLU A 1 412 ? -0.453 -50.625 -1.094 1 29.95 412 GLU A C 1
ATOM 3443 O O . GLU A 1 412 ? -1.282 -50.781 -1.99 1 29.95 412 GLU A O 1
ATOM 3448 N N . GLU A 1 413 ? -0.191 -51.688 -0.408 1 26.92 413 GLU A N 1
ATOM 3449 C CA . GLU A 1 413 ? -1.312 -52.438 0.151 1 26.92 413 GLU A CA 1
ATOM 3450 C C . GLU A 1 413 ? -2.383 -51.5 0.705 1 26.92 413 GLU A C 1
ATOM 3452 O O . GLU A 1 413 ? -2.111 -50.688 1.607 1 26.92 413 GLU A O 1
ATOM 3457 N N . GLU A 1 414 ? -3.236 -51 -0.141 1 29.58 414 GLU A N 1
ATOM 3458 C CA . GLU A 1 414 ? -4.531 -50.5 0.299 1 29.58 414 GLU A CA 1
ATOM 3459 C C . GLU A 1 414 ? -5 -51.219 1.568 1 29.58 414 GLU A C 1
ATOM 3461 O O . GLU A 1 414 ? -5.395 -52.375 1.527 1 29.58 414 GLU A O 1
ATOM 3466 N N . GLU A 1 415 ? -4.238 -51.188 2.594 1 28.14 415 GLU A N 1
ATOM 3467 C CA . GLU A 1 415 ? -5.062 -51.688 3.699 1 28.14 415 GLU A CA 1
ATOM 3468 C C . GLU A 1 415 ? -6.453 -51.031 3.666 1 28.14 415 GLU A C 1
ATOM 3470 O O . GLU A 1 415 ? -6.582 -49.812 3.725 1 28.14 415 GLU A O 1
ATOM 3475 N N . GLU A 1 416 ? -7.352 -51.75 3.016 1 28.77 416 GLU A N 1
ATOM 3476 C CA . GLU A 1 416 ? -8.812 -51.688 3.053 1 28.77 416 GLU A CA 1
ATOM 3477 C C . GLU A 1 416 ? -9.32 -51.438 4.469 1 28.77 416 GLU A C 1
ATOM 3479 O O . GLU A 1 416 ? -9.516 -52.375 5.242 1 28.77 416 GLU A O 1
ATOM 3484 N N . GLU A 1 417 ? -8.617 -50.812 5.281 1 28.62 417 GLU A N 1
ATOM 3485 C CA . GLU A 1 417 ? -9.531 -50.719 6.414 1 28.62 417 GLU A CA 1
ATOM 3486 C C . GLU A 1 417 ? -10.906 -50.219 5.961 1 28.62 417 GLU A C 1
ATOM 3488 O O . GLU A 1 417 ? -11.047 -49.062 5.523 1 28.62 417 GLU A O 1
ATOM 3493 N N . GLU A 1 418 ? -11.695 -51.156 5.434 1 27.47 418 GLU A N 1
ATOM 3494 C CA . GLU A 1 418 ? -13.148 -51.188 5.316 1 27.47 418 GLU A CA 1
ATOM 3495 C C . GLU A 1 418 ? -13.812 -50.562 6.539 1 27.47 418 GLU A C 1
ATOM 3497 O O . GLU A 1 418 ? -14.016 -51.219 7.555 1 27.47 418 GLU A O 1
ATOM 3502 N N . GLU A 1 419 ? -13.266 -49.625 7.164 1 29.78 419 GLU A N 1
ATOM 3503 C CA . GLU A 1 419 ? -14.305 -49.219 8.094 1 29.78 419 GLU A CA 1
ATOM 3504 C C . GLU A 1 419 ? -15.688 -49.281 7.445 1 29.78 419 GLU A C 1
ATOM 3506 O O . GLU A 1 419 ? -15.844 -48.938 6.277 1 29.78 419 GLU A O 1
ATOM 3511 N N . GLU A 1 420 ? -16.531 -50.125 7.988 1 27.81 420 GLU A N 1
ATOM 3512 C CA . GLU A 1 420 ? -17.969 -50.344 7.781 1 27.81 420 GLU A CA 1
ATOM 3513 C C . GLU A 1 420 ? -18.688 -49.031 7.539 1 27.81 420 GLU A C 1
ATOM 3515 O O . GLU A 1 420 ? -19.062 -48.312 8.484 1 27.81 420 GLU A O 1
ATOM 3520 N N . ILE A 1 421 ? -18.094 -48.062 6.988 1 30.41 421 ILE A N 1
ATOM 3521 C CA . ILE A 1 421 ? -19.109 -47.188 6.453 1 30.41 421 ILE A CA 1
ATOM 3522 C C . ILE A 1 421 ? -20.25 -48 5.84 1 30.41 421 ILE A C 1
ATOM 3524 O O . ILE A 1 421 ? -20.047 -48.688 4.828 1 30.41 421 ILE A O 1
ATOM 3528 N N . VAL A 1 422 ? -21.016 -48.781 6.617 1 28.97 422 VAL A N 1
ATOM 3529 C CA . VAL A 1 422 ? -22.25 -49.531 6.512 1 28.97 422 VAL A CA 1
ATOM 3530 C C . VAL A 1 422 ? -23.016 -49.125 5.266 1 28.97 422 VAL A C 1
ATOM 3532 O O . VAL A 1 422 ? -22.781 -48.031 4.719 1 28.97 422 VAL A O 1
ATOM 3535 N N . GLU A 1 423 ? -24.172 -49.938 4.824 1 31.34 423 GLU A N 1
ATOM 3536 C CA . GLU A 1 423 ? -25.266 -50.406 3.969 1 31.34 423 GLU A CA 1
ATOM 3537 C C . GLU A 1 423 ? -26.172 -49.219 3.572 1 31.34 423 GLU A C 1
ATOM 3539 O O . GLU A 1 423 ? -26.938 -49.344 2.613 1 31.34 423 GLU A O 1
ATOM 3544 N N . GLU A 1 424 ? -26.422 -48.281 4.48 1 30.66 424 GLU A N 1
ATOM 3545 C CA . GLU A 1 424 ? -27.609 -47.5 4.18 1 30.66 424 GLU A CA 1
ATOM 3546 C C . GLU A 1 424 ? -27.391 -46.594 2.971 1 30.66 424 GLU A C 1
ATOM 3548 O O . GLU A 1 424 ? -28.25 -45.781 2.645 1 30.66 424 GLU A O 1
ATOM 3553 N N . TRP A 1 425 ? -26.219 -46.5 2.506 1 33.66 425 TRP A N 1
ATOM 3554 C CA . TRP A 1 425 ? -26.016 -45.75 1.268 1 33.66 425 TRP A CA 1
ATOM 3555 C C . TRP A 1 425 ? -26.609 -46.5 0.08 1 33.66 425 TRP A C 1
ATOM 3557 O O . TRP A 1 425 ? -26.188 -46.281 -1.062 1 33.66 425 TRP A O 1
ATOM 3567 N N . GLU A 1 426 ? -27.125 -47.625 0.124 1 35.72 426 GLU A N 1
ATOM 3568 C CA . GLU A 1 426 ? -27.781 -48.375 -0.958 1 35.72 426 GLU A CA 1
ATOM 3569 C C . GLU A 1 426 ? -28.547 -47.406 -1.873 1 35.72 426 GLU A C 1
ATOM 3571 O O . GLU A 1 426 ? -29.094 -47.844 -2.891 1 35.72 426 GLU A O 1
ATOM 3576 N N . GLU A 1 427 ? -29.188 -46.375 -1.316 1 38.78 427 GLU A N 1
ATOM 3577 C CA . GLU A 1 427 ? -30.031 -45.688 -2.279 1 38.78 427 GLU A CA 1
ATOM 3578 C C . GLU A 1 427 ? -29.203 -44.875 -3.289 1 38.78 427 GLU A C 1
ATOM 3580 O O . GLU A 1 427 ? -28.172 -44.312 -2.939 1 38.78 427 GLU A O 1
ATOM 3585 N N . LYS A 1 428 ? -29.25 -44.938 -4.633 1 47.41 428 LYS A N 1
ATOM 3586 C CA . LYS A 1 428 ? -28.797 -44.25 -5.84 1 47.41 428 LYS A CA 1
ATOM 3587 C C . LYS A 1 428 ? -28.562 -42.781 -5.586 1 47.41 428 LYS A C 1
ATOM 3589 O O . LYS A 1 428 ? -29.469 -41.938 -5.812 1 47.41 428 LYS A O 1
ATOM 3594 N N . VAL A 1 429 ? -27.625 -42.25 -4.738 1 60.16 429 VAL A N 1
ATOM 3595 C CA . VAL A 1 429 ? -27.516 -40.812 -4.422 1 60.16 429 VAL A CA 1
ATOM 3596 C C . VAL A 1 429 ? -26.781 -40.094 -5.555 1 60.16 429 VAL A C 1
ATOM 3598 O O . VAL A 1 429 ? -25.75 -40.562 -6.039 1 60.16 429 VAL A O 1
ATOM 3601 N N . GLU A 1 430 ? -27.281 -39.125 -6.324 1 71.62 430 GLU A N 1
ATOM 3602 C CA . GLU A 1 430 ? -26.797 -38.219 -7.355 1 71.62 430 GLU A CA 1
ATOM 3603 C C . GLU A 1 430 ? -25.594 -37.406 -6.863 1 71.62 430 GLU A C 1
ATOM 3605 O O . GLU A 1 430 ? -25.422 -37.219 -5.656 1 71.62 430 GLU A O 1
ATOM 3610 N N . PRO A 1 431 ? -24.562 -37.188 -7.797 1 75.94 431 PRO A N 1
ATOM 3611 C CA . PRO A 1 431 ? -23.453 -36.312 -7.422 1 75.94 431 PRO A CA 1
ATOM 3612 C C . PRO A 1 431 ? -23.922 -35 -6.781 1 75.94 431 PRO A C 1
ATOM 3614 O O . PRO A 1 431 ? -25.016 -34.5 -7.094 1 75.94 431 PRO A O 1
ATOM 3617 N N . ARG A 1 432 ? -23.125 -34.5 -5.848 1 71.88 432 ARG A N 1
ATOM 3618 C CA . ARG A 1 432 ? -23.484 -33.312 -5.098 1 71.88 432 ARG A CA 1
ATOM 3619 C C . ARG A 1 432 ? -22.5 -32.156 -5.383 1 71.88 432 ARG A C 1
ATOM 3621 O O . ARG A 1 432 ? -21.453 -32.375 -5.988 1 71.88 432 ARG A O 1
ATOM 3628 N N . VAL A 1 433 ? -22.938 -30.984 -5.254 1 73.5 433 VAL A N 1
ATOM 3629 C CA . VAL A 1 433 ? -22.062 -29.812 -5.355 1 73.5 433 VAL A CA 1
ATOM 3630 C C . VAL A 1 433 ? -21.672 -29.344 -3.959 1 73.5 433 VAL A C 1
ATOM 3632 O O . VAL A 1 433 ? -22.375 -29.609 -2.982 1 73.5 433 VAL A O 1
ATOM 3635 N N . THR A 1 434 ? -20.344 -29.016 -3.867 1 58.53 434 THR A N 1
ATOM 3636 C CA . THR A 1 434 ? -19.766 -28.578 -2.6 1 58.53 434 THR A CA 1
ATOM 3637 C C . THR A 1 434 ? -20.641 -27.531 -1.934 1 58.53 434 THR A C 1
ATOM 3639 O O . THR A 1 434 ? -20.781 -27.5 -0.708 1 58.53 434 THR A O 1
ATOM 3642 N N . ARG A 1 435 ? -20.922 -26.531 -2.701 1 52.22 435 ARG A N 1
ATOM 3643 C CA . ARG A 1 435 ? -21.656 -25.406 -2.107 1 52.22 435 ARG A CA 1
ATOM 3644 C C . ARG A 1 435 ? -23.125 -25.422 -2.559 1 52.22 435 ARG A C 1
ATOM 3646 O O . ARG A 1 435 ? -23.422 -25.719 -3.717 1 52.22 435 ARG A O 1
ATOM 3653 N N . ASP A 1 436 ? -24.125 -25.969 -1.583 1 44.41 436 ASP A N 1
ATOM 3654 C CA . ASP A 1 436 ? -25.5 -25.734 -1.998 1 44.41 436 ASP A CA 1
ATOM 3655 C C . ASP A 1 436 ? -25.609 -24.5 -2.889 1 44.41 436 ASP A C 1
ATOM 3657 O O . ASP A 1 436 ? -25.281 -23.391 -2.463 1 44.41 436 ASP A O 1
ATOM 3661 N N . ALA A 1 437 ? -25.484 -24.969 -4.266 1 45.41 437 ALA A N 1
ATOM 3662 C CA . ALA A 1 437 ? -25.594 -23.875 -5.227 1 45.41 437 ALA A CA 1
ATOM 3663 C C . ALA A 1 437 ? -26.672 -22.875 -4.816 1 45.41 437 ALA A C 1
ATOM 3665 O O . ALA A 1 437 ? -26.688 -21.734 -5.289 1 45.41 437 ALA A O 1
ATOM 3666 N N . ARG A 1 438 ? -27.844 -23.703 -4.379 1 37.53 438 ARG A N 1
ATOM 3667 C CA . ARG A 1 438 ? -29 -22.938 -3.908 1 37.53 438 ARG A CA 1
ATOM 3668 C C . ARG A 1 438 ? -28.609 -21.969 -2.805 1 37.53 438 ARG A C 1
ATOM 3670 O O . ARG A 1 438 ? -29.438 -21.172 -2.342 1 37.53 438 ARG A O 1
ATOM 3677 N N . TYR A 1 439 ? -27.812 -22.641 -2.17 1 33.97 439 TYR A N 1
ATOM 3678 C CA . TYR A 1 439 ? -27.5 -21.75 -1.053 1 33.97 439 TYR A CA 1
ATOM 3679 C C . TYR A 1 439 ? -27.031 -20.391 -1.552 1 33.97 439 TYR A C 1
ATOM 3681 O O . TYR A 1 439 ? -25.875 -20.016 -1.385 1 33.97 439 TYR A O 1
ATOM 3689 N N . GLY A 1 440 ? -27.484 -20.344 -2.812 1 33.22 440 GLY A N 1
ATOM 3690 C CA . GLY A 1 440 ? -27.656 -18.906 -2.947 1 33.22 440 GLY A CA 1
ATOM 3691 C C . GLY A 1 440 ? -28.469 -18.297 -1.824 1 33.22 440 GLY A C 1
ATOM 3692 O O . GLY A 1 440 ? -28.922 -19 -0.923 1 33.22 440 GLY A O 1
ATOM 3693 N N . TYR A 1 441 ? -29.266 -17.094 -2.066 1 32.25 441 TYR A N 1
ATOM 3694 C CA . TYR A 1 441 ? -30.125 -16.516 -1.034 1 32.25 441 TYR A CA 1
ATOM 3695 C C . TYR A 1 441 ? -31.344 -17.391 -0.802 1 32.25 441 TYR A C 1
ATOM 3697 O O . TYR A 1 441 ? -32.375 -17.203 -1.449 1 32.25 441 TYR A O 1
ATOM 3705 N N . ASN A 1 442 ? -31.5 -18.609 -0.901 1 31.25 442 ASN A N 1
ATOM 3706 C CA . ASN A 1 442 ? -32.688 -19.406 -0.607 1 31.25 442 ASN A CA 1
ATOM 3707 C C . ASN A 1 442 ? -33.312 -19.016 0.735 1 31.25 442 ASN A C 1
ATOM 3709 O O . ASN A 1 442 ? -32.844 -19.469 1.785 1 31.25 442 ASN A O 1
ATOM 3713 N N . MET A 1 443 ? -34.031 -17.875 0.716 1 35.16 443 MET A N 1
ATOM 3714 C CA . MET A 1 443 ? -34.938 -17.594 1.821 1 35.16 443 MET A CA 1
ATOM 3715 C C . MET A 1 443 ? -36.25 -18.359 1.65 1 35.16 443 MET A C 1
ATOM 3717 O O . MET A 1 443 ? -36.906 -18.25 0.608 1 35.16 443 MET A O 1
ATOM 3721 N N . PRO A 1 444 ? -36.688 -19.328 2.055 1 38.06 444 PRO A N 1
ATOM 3722 C CA . PRO A 1 444 ? -38.031 -19.938 1.908 1 38.06 444 PRO A CA 1
ATOM 3723 C C . PRO A 1 444 ? -39.156 -18.906 1.89 1 38.06 444 PRO A C 1
ATOM 3725 O O . PRO A 1 444 ? -39.156 -18 2.723 1 38.06 444 PRO A O 1
ATOM 3728 N N . GLY A 1 445 ? -40.188 -18.969 0.997 1 40.62 445 GLY A N 1
ATOM 3729 C CA . GLY A 1 445 ? -41.344 -18.109 0.691 1 40.62 445 GLY A CA 1
ATOM 3730 C C . GLY A 1 445 ? -40.969 -16.969 -0.242 1 40.62 445 GLY A C 1
ATOM 3731 O O . GLY A 1 445 ? -41.844 -16.141 -0.576 1 40.62 445 GLY A O 1
ATOM 3732 N N . VAL A 1 446 ? -39.812 -16.703 -0.319 1 41.81 446 VAL A N 1
ATOM 3733 C CA . VAL A 1 446 ? -39.438 -15.742 -1.357 1 41.81 446 VAL A CA 1
ATOM 3734 C C . VAL A 1 446 ? -39.219 -16.469 -2.682 1 41.81 446 VAL A C 1
ATOM 3736 O O . VAL A 1 446 ? -38.438 -17.422 -2.758 1 41.81 446 VAL A O 1
ATOM 3739 N N . THR A 1 447 ? -40.156 -16.328 -3.459 1 41.78 447 THR A N 1
ATOM 3740 C CA . THR A 1 447 ? -40.062 -16.828 -4.824 1 41.78 447 THR A CA 1
ATOM 3741 C C . THR A 1 447 ? -39.375 -15.828 -5.742 1 41.78 447 THR A C 1
ATOM 3743 O O . THR A 1 447 ? -39.781 -14.656 -5.797 1 41.78 447 THR A O 1
ATOM 3746 N N . LEU A 1 448 ? -38.406 -16.078 -6.055 1 42.31 448 LEU A N 1
ATOM 3747 C CA . LEU A 1 448 ? -37.781 -15.258 -7.086 1 42.31 448 LEU A CA 1
ATOM 3748 C C . LEU A 1 448 ? -38.625 -15.234 -8.352 1 42.31 448 LEU A C 1
ATOM 3750 O O . LEU A 1 448 ? -38.938 -16.281 -8.914 1 42.31 448 LEU A O 1
ATOM 3754 N N . VAL A 1 449 ? -39.281 -14.156 -8.359 1 47.97 449 VAL A N 1
ATOM 3755 C CA . VAL A 1 449 ? -40.188 -14.039 -9.5 1 47.97 449 VAL A CA 1
ATOM 3756 C C . VAL A 1 449 ? -39.406 -13.695 -10.758 1 47.97 449 VAL A C 1
ATOM 3758 O O . VAL A 1 449 ? -39.656 -14.242 -11.828 1 47.97 449 VAL A O 1
ATOM 3761 N N . LYS A 1 450 ? -38.5 -12.594 -10.508 1 45.41 450 LYS A N 1
ATOM 3762 C CA . LYS A 1 450 ? -37.688 -12.242 -11.68 1 45.41 450 LYS A CA 1
ATOM 3763 C C . LYS A 1 450 ? -36.188 -12.188 -11.328 1 45.41 450 LYS A C 1
ATOM 3765 O O . LYS A 1 450 ? -35.844 -11.672 -10.266 1 45.41 450 LYS A O 1
ATOM 3770 N N . GLY A 1 451 ? -35.5 -12.859 -11.883 1 41.84 451 GLY A N 1
ATOM 3771 C CA . GLY A 1 451 ? -34.062 -12.969 -11.68 1 41.84 451 GLY A CA 1
ATOM 3772 C C . GLY A 1 451 ? -33.25 -11.984 -12.508 1 41.84 451 GLY A C 1
ATOM 3773 O O . GLY A 1 451 ? -33.844 -11.133 -13.188 1 41.84 451 GLY A O 1
ATOM 3774 N N . PRO A 1 452 ? -32.094 -11.852 -12.375 1 41.28 452 PRO A N 1
ATOM 3775 C CA . PRO A 1 452 ? -31.266 -10.914 -13.125 1 41.28 452 PRO A CA 1
ATOM 3776 C C . PRO A 1 452 ? -31.562 -10.922 -14.625 1 41.28 452 PRO A C 1
ATOM 3778 O O . PRO A 1 452 ? -31.484 -9.883 -15.281 1 41.28 452 PRO A O 1
ATOM 3781 N N . ARG A 1 453 ? -32.062 -11.914 -15.039 1 45.88 453 ARG A N 1
ATOM 3782 C CA . ARG A 1 453 ? -32.438 -12 -16.438 1 45.88 453 ARG A CA 1
ATOM 3783 C C . ARG A 1 453 ? -33.719 -11.195 -16.703 1 45.88 453 ARG A C 1
ATOM 3785 O O . ARG A 1 453 ? -33.812 -10.5 -17.719 1 45.88 453 ARG A O 1
ATOM 3792 N N . ASP A 1 454 ? -34.625 -11.414 -15.898 1 45.56 454 ASP A N 1
ATOM 3793 C CA . ASP A 1 454 ? -35.906 -10.727 -16.094 1 45.56 454 ASP A CA 1
ATOM 3794 C C . ASP A 1 454 ? -35.75 -9.234 -15.82 1 45.56 454 ASP A C 1
ATOM 3796 O O . ASP A 1 454 ? -36.469 -8.414 -16.422 1 45.56 454 ASP A O 1
ATOM 3800 N N . LEU A 1 455 ? -34.75 -8.977 -14.961 1 45.38 455 LEU A N 1
ATOM 3801 C CA . LEU A 1 455 ? -34.625 -7.594 -14.516 1 45.38 455 LEU A CA 1
ATOM 3802 C C . LEU A 1 455 ? -33.438 -6.902 -15.156 1 45.38 455 LEU A C 1
ATOM 3804 O O . LEU A 1 455 ? -33.156 -5.742 -14.859 1 45.38 455 LEU A O 1
ATOM 3808 N N . LYS A 1 456 ? -32.906 -7.449 -16.203 1 42.03 456 LYS A N 1
ATOM 3809 C CA . LYS A 1 456 ? -31.781 -6.996 -17.047 1 42.03 456 LYS A CA 1
ATOM 3810 C C . LYS A 1 456 ? -30.688 -6.367 -16.203 1 42.03 456 LYS A C 1
ATOM 3812 O O . LYS A 1 456 ? -30.156 -5.312 -16.547 1 42.03 456 LYS A O 1
ATOM 3817 N N . GLY A 1 457 ? -30.562 -6.645 -15.102 1 43.47 457 GLY A N 1
ATOM 3818 C CA . GLY A 1 457 ? -29.453 -6.238 -14.242 1 43.47 457 GLY A CA 1
ATOM 3819 C C . GLY A 1 457 ? -28.828 -7.398 -13.492 1 43.47 457 GLY A C 1
ATOM 3820 O O . GLY A 1 457 ? -29.531 -8.195 -12.875 1 43.47 457 GLY A O 1
ATOM 3821 N N . PRO A 1 458 ? -27.609 -7.797 -13.797 1 42.62 458 PRO A N 1
ATOM 3822 C CA . PRO A 1 458 ? -26.984 -9.039 -13.336 1 42.62 458 PRO A CA 1
ATOM 3823 C C . PRO A 1 458 ? -27.109 -9.234 -11.828 1 42.62 458 PRO A C 1
ATOM 3825 O O . PRO A 1 458 ? -27.047 -10.367 -11.344 1 42.62 458 PRO A O 1
ATOM 3828 N N . LYS A 1 459 ? -27.328 -8.25 -11.156 1 42.84 459 LYS A N 1
ATOM 3829 C CA . LYS A 1 459 ? -27.422 -8.328 -9.703 1 42.84 459 LYS A CA 1
ATOM 3830 C C . LYS A 1 459 ? -28.812 -7.918 -9.219 1 42.84 459 LYS A C 1
ATOM 3832 O O . LYS A 1 459 ? -28.984 -7.551 -8.055 1 42.84 459 LYS A O 1
ATOM 3837 N N . ARG A 1 460 ? -29.672 -7.914 -10.258 1 43.97 460 ARG A N 1
ATOM 3838 C CA . ARG A 1 460 ? -31.031 -7.508 -9.953 1 43.97 460 ARG A CA 1
ATOM 3839 C C . ARG A 1 460 ? -31.953 -8.719 -9.797 1 43.97 460 ARG A C 1
ATOM 3841 O O . ARG A 1 460 ? -31.797 -9.711 -10.516 1 43.97 460 ARG A O 1
ATOM 3848 N N . MET A 1 461 ? -32.531 -9.055 -8.844 1 46.12 461 MET A N 1
ATOM 3849 C CA . MET A 1 461 ? -33.594 -10.047 -8.758 1 46.12 461 MET A CA 1
ATOM 3850 C C . MET A 1 461 ? -34.844 -9.422 -8.18 1 46.12 461 MET A C 1
ATOM 3852 O O . MET A 1 461 ? -34.781 -8.414 -7.473 1 46.12 461 MET A O 1
ATOM 3856 N N . VAL A 1 462 ? -35.938 -9.633 -9.07 1 48.62 462 VAL A N 1
ATOM 3857 C CA . VAL A 1 462 ? -37.25 -9.352 -8.508 1 48.62 462 VAL A CA 1
ATOM 3858 C C . VAL A 1 462 ? -37.844 -10.609 -7.875 1 48.62 462 VAL A C 1
ATOM 3860 O O . VAL A 1 462 ? -37.906 -11.664 -8.516 1 48.62 462 VAL A O 1
ATOM 3863 N N . ALA A 1 463 ? -37.812 -10.82 -6.859 1 46.88 463 ALA A N 1
ATOM 3864 C CA . ALA A 1 463 ? -38.438 -11.961 -6.176 1 46.88 463 ALA A CA 1
ATOM 3865 C C . ALA A 1 463 ? -39.781 -11.578 -5.582 1 46.88 463 ALA A C 1
ATOM 3867 O O . ALA A 1 463 ? -39.969 -10.438 -5.16 1 46.88 463 ALA A O 1
ATOM 3868 N N . ASP A 1 464 ? -40.688 -12.148 -6.199 1 46.28 464 ASP A N 1
ATOM 3869 C CA . ASP A 1 464 ? -42.031 -12.07 -5.656 1 46.28 464 ASP A CA 1
ATOM 3870 C C . ASP A 1 464 ? -42.125 -12.836 -4.34 1 46.28 464 ASP A C 1
ATOM 3872 O O . ASP A 1 464 ? -41.406 -13.797 -4.109 1 46.28 464 ASP A O 1
ATOM 3876 N N . GLY A 1 465 ? -42.875 -12.227 -3.633 1 43.34 465 GLY A N 1
ATOM 3877 C CA . GLY A 1 465 ? -43.188 -12.82 -2.338 1 43.34 465 GLY A CA 1
ATOM 3878 C C . GLY A 1 465 ? -42.219 -12.383 -1.249 1 43.34 465 GLY A C 1
ATOM 3879 O O . GLY A 1 465 ? -42.219 -12.961 -0.161 1 43.34 465 GLY A O 1
ATOM 3880 N N . VAL A 1 466 ? -41.438 -11.508 -1.886 1 45.44 466 VAL A N 1
ATOM 3881 C CA . VAL A 1 466 ? -40.469 -10.914 -0.986 1 45.44 466 VAL A CA 1
ATOM 3882 C C . VAL A 1 466 ? -41.125 -9.875 -0.092 1 45.44 466 VAL A C 1
ATOM 3884 O O . VAL A 1 466 ? -40.781 -9.727 1.076 1 45.44 466 VAL A O 1
ATOM 3887 N N . ALA A 1 467 ? -42 -9.07 -0.973 1 45.94 467 ALA A N 1
ATOM 3888 C CA . ALA A 1 467 ? -42.938 -8.141 -0.325 1 45.94 467 ALA A CA 1
ATOM 3889 C C . ALA A 1 467 ? -44.344 -8.312 -0.87 1 45.94 467 ALA A C 1
ATOM 3891 O O . ALA A 1 467 ? -44.531 -8.75 -2.006 1 45.94 467 ALA A O 1
ATOM 3892 N N . SER A 1 468 ? -45.406 -8.477 -0.251 1 45 468 SER A N 1
ATOM 3893 C CA . SER A 1 468 ? -46.781 -8.469 -0.768 1 45 468 SER A CA 1
ATOM 3894 C C . SER A 1 468 ? -47.031 -7.254 -1.656 1 45 468 SER A C 1
ATOM 3896 O O . SER A 1 468 ? -46.219 -6.312 -1.667 1 45 468 SER A O 1
ATOM 3898 N N . GLU A 1 469 ? -47.875 -7.32 -2.447 1 46.47 469 GLU A N 1
ATOM 3899 C CA . GLU A 1 469 ? -48.281 -6.277 -3.373 1 46.47 469 GLU A CA 1
ATOM 3900 C C . GLU A 1 469 ? -48.344 -4.918 -2.684 1 46.47 469 GLU A C 1
ATOM 3902 O O . GLU A 1 469 ? -47.938 -3.908 -3.258 1 46.47 469 GLU A O 1
ATOM 3907 N N . GLU A 1 470 ? -48.812 -4.867 -1.521 1 47.34 470 GLU A N 1
ATOM 3908 C CA . GLU A 1 470 ? -48.906 -3.619 -0.771 1 47.34 470 GLU A CA 1
ATOM 3909 C C . GLU A 1 470 ? -47.562 -3.104 -0.346 1 47.34 470 GLU A C 1
ATOM 3911 O O . GLU A 1 470 ? -47.281 -1.904 -0.426 1 47.34 470 GLU A O 1
ATOM 3916 N N . GLU A 1 471 ? -46.688 -4.031 -0.089 1 45.31 471 GLU A N 1
ATOM 3917 C CA . GLU A 1 471 ? -45.344 -3.623 0.286 1 45.31 471 GLU A CA 1
ATOM 3918 C C . GLU A 1 471 ? -44.562 -3.086 -0.918 1 45.31 471 GLU A C 1
ATOM 3920 O O . GLU A 1 471 ? -43.812 -2.107 -0.803 1 45.31 471 GLU A O 1
ATOM 3925 N N . CYS A 1 472 ? -44.781 -3.658 -1.984 1 45.56 472 CYS A N 1
ATOM 3926 C CA . CYS A 1 472 ? -44.156 -3.219 -3.229 1 45.56 472 CYS A CA 1
ATOM 3927 C C . CYS A 1 472 ? -44.656 -1.83 -3.623 1 45.56 472 CYS A C 1
ATOM 3929 O O . CYS A 1 472 ? -43.875 -0.992 -4.062 1 45.56 472 CYS A O 1
ATOM 3931 N N . LYS A 1 473 ? -45.812 -1.647 -3.547 1 46.91 473 LYS A N 1
ATOM 3932 C CA . LYS A 1 473 ? -46.344 -0.324 -3.816 1 46.91 473 LYS A CA 1
ATOM 3933 C C . LYS A 1 473 ? -45.75 0.724 -2.885 1 46.91 473 LYS A C 1
ATOM 3935 O O . LYS A 1 473 ? -45.438 1.831 -3.316 1 46.91 473 LYS A O 1
ATOM 3940 N N . MET A 1 474 ? -45.531 0.334 -1.74 1 44.12 474 MET A N 1
ATOM 3941 C CA . MET A 1 474 ? -44.906 1.266 -0.798 1 44.12 474 MET A CA 1
ATOM 3942 C C . MET A 1 474 ? -43.438 1.521 -1.158 1 44.12 474 MET A C 1
ATOM 3944 O O . MET A 1 474 ? -43 2.664 -1.122 1 44.12 474 MET A O 1
ATOM 3948 N N . LEU A 1 475 ? -42.875 0.514 -1.562 1 44 475 LEU A N 1
ATOM 3949 C CA . LEU A 1 475 ? -41.5 0.692 -2.006 1 44 475 LEU A CA 1
ATOM 3950 C C . LEU A 1 475 ? -41.438 1.511 -3.293 1 44 475 LEU A C 1
ATOM 3952 O O . LEU A 1 475 ? -40.562 2.352 -3.459 1 44 475 LEU A O 1
ATOM 3956 N N . SER A 1 476 ? -42.25 1.212 -4.133 1 45.59 476 SER A N 1
ATOM 3957 C CA . SER A 1 476 ? -42.344 1.988 -5.363 1 45.59 476 SER A CA 1
ATOM 3958 C C . SER A 1 476 ? -42.625 3.461 -5.07 1 45.59 476 SER A C 1
ATOM 3960 O O . SER A 1 476 ? -42.094 4.34 -5.742 1 45.59 476 SER A O 1
ATOM 3962 N N . HIS A 1 477 ? -43.438 3.703 -4.168 1 46.03 477 HIS A N 1
ATOM 3963 C CA . HIS A 1 477 ? -43.688 5.082 -3.775 1 46.03 477 HIS A CA 1
ATOM 3964 C C . HIS A 1 477 ? -42.469 5.711 -3.1 1 46.03 477 HIS A C 1
ATOM 3966 O O . HIS A 1 477 ? -42.188 6.891 -3.309 1 46.03 477 HIS A O 1
ATOM 3972 N N . LEU A 1 478 ? -41.781 4.922 -2.357 1 41.91 478 LEU A N 1
ATOM 3973 C CA . LEU A 1 478 ? -40.562 5.414 -1.751 1 41.91 478 LEU A CA 1
ATOM 3974 C C . LEU A 1 478 ? -39.469 5.625 -2.807 1 41.91 478 LEU A C 1
ATOM 3976 O O . LEU A 1 478 ? -38.688 6.562 -2.709 1 41.91 478 LEU A O 1
ATOM 3980 N N . ALA A 1 479 ? -39.438 4.766 -3.75 1 43.53 479 ALA A N 1
ATOM 3981 C CA . ALA A 1 479 ? -38.5 4.875 -4.867 1 43.53 479 ALA A CA 1
ATOM 3982 C C . ALA A 1 479 ? -38.781 6.117 -5.707 1 43.53 479 ALA A C 1
ATOM 3984 O O . ALA A 1 479 ? -37.875 6.676 -6.336 1 43.53 479 ALA A O 1
ATOM 3985 N N . LYS A 1 480 ? -39.938 6.43 -5.73 1 45.31 480 LYS A N 1
ATOM 3986 C CA . LYS A 1 480 ? -40.281 7.641 -6.48 1 45.31 480 LYS A CA 1
ATOM 3987 C C . LYS A 1 480 ? -39.625 8.867 -5.848 1 45.31 480 LYS A C 1
ATOM 3989 O O . LYS A 1 480 ? -39.344 9.852 -6.539 1 45.31 480 LYS A O 1
ATOM 3994 N N . GLY A 1 481 ? -39.406 8.969 -4.543 1 41.38 481 GLY A N 1
ATOM 3995 C CA . GLY A 1 481 ? -38.656 10.078 -3.965 1 41.38 481 GLY A CA 1
ATOM 3996 C C . GLY A 1 481 ? -37.156 9.906 -4.074 1 41.38 481 GLY A C 1
ATOM 3997 O O . GLY A 1 481 ? -36.406 10.68 -3.498 1 41.38 481 GLY A O 1
ATOM 3998 N N . GLY A 1 482 ? -36.719 8.742 -4.602 1 41.28 482 GLY A N 1
ATOM 3999 C CA . GLY A 1 482 ? -35.344 8.453 -4.852 1 41.28 482 GLY A CA 1
ATOM 4000 C C . GLY A 1 482 ? -34.75 9.25 -6 1 41.28 482 GLY A C 1
ATOM 4001 O O . GLY A 1 482 ? -35.5 9.789 -6.828 1 41.28 482 GLY A O 1
ATOM 4002 N N . THR A 1 483 ? -33.594 9.906 -5.664 1 40.97 483 THR A N 1
ATOM 4003 C CA . THR A 1 483 ? -33 10.633 -6.777 1 40.97 483 THR A CA 1
ATOM 4004 C C . THR A 1 483 ? -32.594 9.672 -7.898 1 40.97 483 THR A C 1
ATOM 4006 O O . THR A 1 483 ? -32.281 8.508 -7.641 1 40.97 483 THR A O 1
ATOM 4009 N N . GLU A 1 484 ? -33 10.07 -8.883 1 42.75 484 GLU A N 1
ATOM 4010 C CA . GLU A 1 484 ? -32.562 9.461 -10.141 1 42.75 484 GLU A CA 1
ATOM 4011 C C . GLU A 1 484 ? -31.047 9.398 -10.227 1 42.75 484 GLU A C 1
ATOM 4013 O O . GLU A 1 484 ? -30.344 10.367 -9.891 1 42.75 484 GLU A O 1
ATOM 4018 N N . GLY A 1 485 ? -30.438 8.398 -10.227 1 40.06 485 GLY A N 1
ATOM 4019 C CA . GLY A 1 485 ? -29.031 8.117 -10.484 1 40.06 485 GLY A CA 1
ATOM 4020 C C . GLY A 1 485 ? -28.438 7.121 -9.508 1 40.06 485 GLY A C 1
ATOM 4021 O O . GLY A 1 485 ? -29.047 6.793 -8.492 1 40.06 485 GLY A O 1
ATOM 4022 N N . ASN A 1 486 ? -27.656 6.234 -9.961 1 38.34 486 ASN A N 1
ATOM 4023 C CA . ASN A 1 486 ? -27.031 5.234 -9.109 1 38.34 486 ASN A CA 1
ATOM 4024 C C . ASN A 1 486 ? -26.266 5.879 -7.961 1 38.34 486 ASN A C 1
ATOM 4026 O O . ASN A 1 486 ? -25.844 7.035 -8.062 1 38.34 486 ASN A O 1
ATOM 4030 N N . GLY A 1 487 ? -26.672 5.957 -6.82 1 34.69 487 GLY A N 1
ATOM 4031 C CA . GLY A 1 487 ? -26.031 6.477 -5.617 1 34.69 487 GLY A CA 1
ATOM 4032 C C . GLY A 1 487 ? -24.547 6.668 -5.758 1 34.69 487 GLY A C 1
ATOM 4033 O O . GLY A 1 487 ? -23.875 7.121 -4.828 1 34.69 487 GLY A O 1
ATOM 4034 N N . TYR A 1 488 ? -23.938 5.82 -6.762 1 32.12 488 TYR A N 1
ATOM 4035 C CA . TYR A 1 488 ? -22.516 6.133 -6.961 1 32.12 488 TYR A CA 1
ATOM 4036 C C . TYR A 1 488 ? -22.359 7.457 -7.699 1 32.12 488 TYR A C 1
ATOM 4038 O O . TYR A 1 488 ? -23.328 8.164 -7.953 1 32.12 488 TYR A O 1
ATOM 4046 N N . GLU A 1 489 ? -21.344 7.496 -8.68 1 35.38 489 GLU A N 1
ATOM 4047 C CA . GLU A 1 489 ? -20.812 8.633 -9.414 1 35.38 489 GLU A CA 1
ATOM 4048 C C . GLU A 1 489 ? -21.812 9.164 -10.43 1 35.38 489 GLU A C 1
ATOM 4050 O O . GLU A 1 489 ? -21.453 9.594 -11.523 1 35.38 489 GLU A O 1
ATOM 4055 N N . GLY A 1 490 ? -23.109 9.461 -10.195 1 37.78 490 GLY A N 1
ATOM 4056 C CA . GLY A 1 490 ? -24 10.234 -11.047 1 37.78 490 GLY A CA 1
ATOM 4057 C C . GLY A 1 490 ? -24.641 9.406 -12.148 1 37.78 490 GLY A C 1
ATOM 4058 O O . GLY A 1 490 ? -25.266 9.953 -13.055 1 37.78 490 GLY A O 1
ATOM 4059 N N . ASP A 1 491 ? -24 8.203 -12.539 1 37.34 491 ASP A N 1
ATOM 4060 C CA . ASP A 1 491 ? -24.625 7.543 -13.672 1 37.34 491 ASP A CA 1
ATOM 4061 C C . ASP A 1 491 ? -26.062 7.113 -13.336 1 37.34 491 ASP A C 1
ATOM 4063 O O . ASP A 1 491 ? -26.297 6.488 -12.297 1 37.34 491 ASP A O 1
ATOM 4067 N N . LYS A 1 492 ? -26.984 7.793 -13.859 1 43.28 492 LYS A N 1
ATOM 4068 C CA . LYS A 1 492 ? -28.422 7.637 -13.789 1 43.28 492 LYS A CA 1
ATOM 4069 C C . LYS A 1 492 ? -28.844 6.195 -14.07 1 43.28 492 LYS A C 1
ATOM 4071 O O . LYS A 1 492 ? -29.953 5.789 -13.734 1 43.28 492 LYS A O 1
ATOM 4076 N N . HIS A 1 493 ? -28.141 5.621 -15.055 1 39 493 HIS A N 1
ATOM 4077 C CA . HIS A 1 493 ? -28.469 4.277 -15.516 1 39 493 HIS A CA 1
ATOM 4078 C C . HIS A 1 493 ? -27.547 3.236 -14.898 1 39 493 HIS A C 1
ATOM 4080 O O . HIS A 1 493 ? -26.312 3.395 -14.945 1 39 493 HIS A O 1
ATOM 4086 N N . VAL A 1 494 ? -27.859 2.611 -13.859 1 39.59 494 VAL A N 1
ATOM 4087 C CA . VAL A 1 494 ? -26.953 1.761 -13.102 1 39.59 494 VAL A CA 1
ATOM 4088 C C . VAL A 1 494 ? -26.359 0.688 -14.008 1 39.59 494 VAL A C 1
ATOM 4090 O O . VAL A 1 494 ? -25.141 0.457 -14 1 39.59 494 VAL A O 1
ATOM 4093 N N . HIS A 1 495 ? -27.141 -0.346 -14.664 1 35.09 495 HIS A N 1
ATOM 4094 C CA . HIS A 1 495 ? -26.656 -1.479 -15.445 1 35.09 495 HIS A CA 1
ATOM 4095 C C . HIS A 1 495 ? -26.969 -1.301 -16.922 1 35.09 495 HIS A C 1
ATOM 4097 O O . HIS A 1 495 ? -26.172 -1.701 -17.781 1 35.09 495 HIS A O 1
ATOM 4103 N N . THR A 1 496 ? -28.281 -1.124 -17.516 1 34.47 496 THR A N 1
ATOM 4104 C CA . THR A 1 496 ? -28.656 -0.884 -18.906 1 34.47 496 THR A CA 1
ATOM 4105 C C . THR A 1 496 ? -29.25 0.514 -19.078 1 34.47 496 THR A C 1
ATOM 4107 O O . THR A 1 496 ? -29.641 1.151 -18.094 1 34.47 496 THR A O 1
ATOM 4110 N N . GLU A 1 497 ? -29.141 1.119 -20.297 1 40.25 497 GLU A N 1
ATOM 4111 C CA . GLU A 1 497 ? -29.656 2.422 -20.719 1 40.25 497 GLU A CA 1
ATOM 4112 C C . GLU A 1 497 ? -31.125 2.586 -20.328 1 40.25 497 GLU A C 1
ATOM 4114 O O . GLU A 1 497 ? -31.594 3.709 -20.141 1 40.25 497 GLU A O 1
ATOM 4119 N N . PHE A 1 498 ? -31.953 1.534 -20.484 1 34.34 498 PHE A N 1
ATOM 4120 C CA . PHE A 1 498 ? -33.406 1.63 -20.281 1 34.34 498 PHE A CA 1
ATOM 4121 C C . PHE A 1 498 ? -33.75 1.49 -18.797 1 34.34 498 PHE A C 1
ATOM 4123 O O . PHE A 1 498 ? -34.906 1.452 -18.422 1 34.34 498 PHE A O 1
ATOM 4130 N N . GLU A 1 499 ? -32.75 1.03 -18.094 1 32.09 499 GLU A N 1
ATOM 4131 C CA . GLU A 1 499 ? -33.062 0.867 -16.672 1 32.09 499 GLU A CA 1
ATOM 4132 C C . GLU A 1 499 ? -32.875 2.182 -15.914 1 32.09 499 GLU A C 1
ATOM 4134 O O . GLU A 1 499 ? -31.953 2.945 -16.188 1 32.09 499 GLU A O 1
ATOM 4139 N N . ARG A 1 500 ? -33.906 2.762 -15.625 1 39.19 500 ARG A N 1
ATOM 4140 C CA . ARG A 1 500 ? -33.969 3.926 -14.742 1 39.19 500 ARG A CA 1
ATOM 4141 C C . ARG A 1 500 ? -33.75 3.525 -13.289 1 39.19 500 ARG A C 1
ATOM 4143 O O . ARG A 1 500 ? -34.406 2.613 -12.789 1 39.19 500 ARG A O 1
ATOM 4150 N N . PHE A 1 501 ? -32.562 3.465 -12.836 1 37.06 501 PHE A N 1
ATOM 4151 C CA . PHE A 1 501 ? -32.344 3.127 -11.43 1 37.06 501 PHE A CA 1
ATOM 4152 C C . PHE A 1 501 ? -32.562 4.344 -10.547 1 37.06 501 PHE A C 1
ATOM 4154 O O . PHE A 1 501 ? -31.984 5.402 -10.773 1 37.06 501 PHE A O 1
ATOM 4161 N N . ASP A 1 502 ? -33.562 4.398 -10.133 1 40.62 502 ASP A N 1
ATOM 4162 C CA . ASP A 1 502 ? -33.844 5.34 -9.055 1 40.62 502 ASP A CA 1
ATOM 4163 C C . ASP A 1 502 ? -33.438 4.754 -7.703 1 40.62 502 ASP A C 1
ATOM 4165 O O . ASP A 1 502 ? -33.875 3.66 -7.34 1 40.62 502 ASP A O 1
ATOM 4169 N N . GLY A 1 503 ? -32.188 4.797 -7.473 1 40.28 503 GLY A N 1
ATOM 4170 C CA . GLY A 1 503 ? -31.719 4.18 -6.246 1 40.28 503 GLY A CA 1
ATOM 4171 C C . GLY A 1 503 ? -31.766 5.113 -5.047 1 40.28 503 GLY A C 1
ATOM 4172 O O . GLY A 1 503 ? -31.781 6.332 -5.207 1 40.28 503 GLY A O 1
ATOM 4173 N N . LEU A 1 504 ? -32.312 4.711 -4.133 1 40.44 504 LEU A N 1
ATOM 4174 C CA . LEU A 1 504 ? -32.25 5.453 -2.877 1 40.44 504 LEU A CA 1
ATOM 4175 C C . LEU A 1 504 ? -30.891 5.32 -2.223 1 40.44 504 LEU A C 1
ATOM 4177 O O . LEU A 1 504 ? -30.312 4.227 -2.182 1 40.44 504 LEU A O 1
ATOM 4181 N N . THR A 1 505 ? -30.219 6.25 -2.311 1 38.69 505 THR A N 1
ATOM 4182 C CA . THR A 1 505 ? -29.016 6.176 -1.485 1 38.69 505 THR A CA 1
ATOM 4183 C C . THR A 1 505 ? -29.344 5.629 -0.1 1 38.69 505 THR A C 1
ATOM 4185 O O . THR A 1 505 ? -30.5 5.602 0.302 1 38.69 505 THR A O 1
ATOM 4188 N N . VAL A 1 506 ? -28.547 4.953 0.414 1 35.72 506 VAL A N 1
ATOM 4189 C CA . VAL A 1 506 ? -28.797 4.508 1.779 1 35.72 506 VAL A CA 1
ATOM 4190 C C . VAL A 1 506 ? -29.422 5.652 2.584 1 35.72 506 VAL A C 1
ATOM 4192 O O . VAL A 1 506 ? -30.359 5.441 3.35 1 35.72 506 VAL A O 1
ATOM 4195 N N . LEU A 1 507 ? -28.969 6.766 2.254 1 34.84 507 LEU A N 1
ATOM 4196 C CA . LEU A 1 507 ? -29.531 7.941 2.906 1 34.84 507 LEU A CA 1
ATOM 4197 C C . LEU A 1 507 ? -30.938 8.211 2.396 1 34.84 507 LEU A C 1
ATOM 4199 O O . LEU A 1 507 ? -31.844 8.5 3.184 1 34.84 507 LEU A O 1
ATOM 4203 N N . GLN A 1 508 ? -31.062 7.992 1.164 1 41.91 508 GLN A N 1
ATOM 4204 C CA . GLN A 1 508 ? -32.375 8.266 0.602 1 41.91 508 GLN A CA 1
ATOM 4205 C C . GLN A 1 508 ? -33.375 7.168 0.976 1 41.91 508 GLN A C 1
ATOM 4207 O O . GLN A 1 508 ? -34.531 7.453 1.294 1 41.91 508 GLN A O 1
ATOM 4212 N N . ALA A 1 509 ? -32.906 6.07 0.936 1 41.72 509 ALA A N 1
ATOM 4213 C CA . ALA A 1 509 ? -33.719 4.93 1.344 1 41.72 509 ALA A CA 1
ATOM 4214 C C . ALA A 1 509 ? -34.094 5.035 2.814 1 41.72 509 ALA A C 1
ATOM 4216 O O . ALA A 1 509 ? -35.25 4.738 3.184 1 41.72 509 ALA A O 1
ATOM 4217 N N . ALA A 1 510 ? -33.219 5.527 3.549 1 39.97 510 ALA A N 1
ATOM 4218 C CA . ALA A 1 510 ? -33.469 5.805 4.961 1 39.97 510 ALA A CA 1
ATOM 4219 C C . ALA A 1 510 ? -34.469 6.957 5.121 1 39.97 510 ALA A C 1
ATOM 4221 O O . ALA A 1 510 ? -35.344 6.918 5.984 1 39.97 510 ALA A O 1
ATOM 4222 N N . GLU A 1 511 ? -34.312 7.836 4.215 1 41.91 511 GLU A N 1
ATOM 4223 C CA . GLU A 1 511 ? -35.25 8.969 4.199 1 41.91 511 GLU A CA 1
ATOM 4224 C C . GLU A 1 511 ? -36.656 8.523 3.773 1 41.91 511 GLU A C 1
ATOM 4226 O O . GLU A 1 511 ? -37.656 8.93 4.379 1 41.91 511 GLU A O 1
ATOM 4231 N N . VAL A 1 512 ? -36.719 7.719 2.756 1 43.28 512 VAL A N 1
ATOM 4232 C CA . VAL A 1 512 ? -37.969 7.266 2.195 1 43.28 512 VAL A CA 1
ATOM 4233 C C . VAL A 1 512 ? -38.656 6.289 3.158 1 43.28 512 VAL A C 1
ATOM 4235 O O . VAL A 1 512 ? -39.875 6.273 3.283 1 43.28 512 VAL A O 1
ATOM 4238 N N . CYS A 1 513 ? -37.844 5.602 3.785 1 40.56 513 CYS A N 1
ATOM 4239 C CA . CYS A 1 513 ? -38.375 4.742 4.844 1 40.56 513 CYS A CA 1
ATOM 4240 C C . CYS A 1 513 ? -38.969 5.574 5.977 1 40.56 513 CYS A C 1
ATOM 4242 O O . CYS A 1 513 ? -40 5.199 6.562 1 40.56 513 CYS A O 1
ATOM 4244 N N . GLY A 1 514 ? -38.344 6.656 6.219 1 37.72 514 GLY A N 1
ATOM 4245 C CA . GLY A 1 514 ? -38.875 7.609 7.176 1 37.72 514 GLY A CA 1
ATOM 4246 C C . GLY A 1 514 ? -40.219 8.195 6.742 1 37.72 514 GLY A C 1
ATOM 4247 O O . GLY A 1 514 ? -41.094 8.445 7.574 1 37.72 514 GLY A O 1
ATOM 4248 N N . GLU A 1 515 ? -40.375 8.43 5.406 1 41.66 515 GLU A N 1
ATOM 4249 C CA . GLU A 1 515 ? -41.625 9.07 4.961 1 41.66 515 GLU A CA 1
ATOM 4250 C C . GLU A 1 515 ? -42.719 8.039 4.746 1 41.66 515 GLU A C 1
ATOM 4252 O O . GLU A 1 515 ? -43.812 8.375 4.262 1 41.66 515 GLU A O 1
ATOM 4257 N N . GLY A 1 516 ? -42.938 6.898 5.227 1 38.84 516 GLY A N 1
ATOM 4258 C CA . GLY A 1 516 ? -44 5.918 5.289 1 38.84 516 GLY A CA 1
ATOM 4259 C C . GLY A 1 516 ? -44.062 5.023 4.066 1 38.84 516 GLY A C 1
ATOM 4260 O O . GLY A 1 516 ? -45.031 4.289 3.879 1 38.84 516 GLY A O 1
ATOM 4261 N N . GLY A 1 517 ? -43.5 5.328 3.016 1 35.19 517 GLY A N 1
ATOM 4262 C CA . GLY A 1 517 ? -43.812 4.633 1.771 1 35.19 517 GLY A CA 1
ATOM 4263 C C . GLY A 1 517 ? -43.438 3.162 1.805 1 35.19 517 GLY A C 1
ATOM 4264 O O . GLY A 1 517 ? -43.906 2.387 0.96 1 35.19 517 GLY A O 1
ATOM 4265 N N . ILE A 1 518 ? -42.438 2.656 2.262 1 34.34 518 ILE A N 1
ATOM 4266 C CA . ILE A 1 518 ? -42.156 1.234 2.102 1 34.34 518 ILE A CA 1
ATOM 4267 C C . ILE A 1 518 ? -42.469 0.497 3.402 1 34.34 518 ILE A C 1
ATOM 4269 O O . ILE A 1 518 ? -42 0.883 4.473 1 34.34 518 ILE A O 1
ATOM 4273 N N . ARG A 1 519 ? -43.844 -0.264 3.502 1 31.36 519 ARG A N 1
ATOM 4274 C CA . ARG A 1 519 ? -44.344 -1.046 4.629 1 31.36 519 ARG A CA 1
ATOM 4275 C C . ARG A 1 519 ? -43.5 -2.301 4.84 1 31.36 519 ARG A C 1
ATOM 4277 O O . ARG A 1 519 ? -42.906 -2.83 3.895 1 31.36 519 ARG A O 1
ATOM 4284 N N . LYS A 1 520 ? -43.531 -2.838 6.055 1 29.94 520 LYS A N 1
ATOM 4285 C CA . LYS A 1 520 ? -43 -4.039 6.68 1 29.94 520 LYS A CA 1
ATOM 4286 C C . LYS A 1 520 ? -43.75 -5.285 6.227 1 29.94 520 LYS A C 1
ATOM 4288 O O . LYS A 1 520 ? -44.969 -5.367 6.367 1 29.94 520 LYS A O 1
ATOM 4293 N N . ILE A 1 521 ? -43.719 -5.98 5.02 1 25.64 521 ILE A N 1
ATOM 4294 C CA . ILE A 1 521 ? -44.531 -7.172 4.785 1 25.64 521 ILE A CA 1
ATOM 4295 C C . ILE A 1 521 ? -44.125 -8.266 5.766 1 25.64 521 ILE A C 1
ATOM 4297 O O . ILE A 1 521 ? -42.969 -8.68 5.805 1 25.64 521 ILE A O 1
ATOM 4301 N N . ALA A 1 522 ? -44.969 -8.562 6.855 1 21.98 522 ALA A N 1
ATOM 4302 C CA . ALA A 1 522 ? -45.094 -9.617 7.855 1 21.98 522 ALA A CA 1
ATOM 4303 C C . ALA A 1 522 ? -45.406 -10.961 7.203 1 21.98 522 ALA A C 1
ATOM 4305 O O . ALA A 1 522 ? -46.375 -11.102 6.488 1 21.98 522 ALA A O 1
ATOM 4306 N N . SER A 1 523 ? -44.594 -11.703 6.527 1 20.17 523 SER A N 1
ATOM 4307 C CA . SER A 1 523 ? -45.125 -13.016 6.164 1 20.17 523 SER A CA 1
ATOM 4308 C C . SER A 1 523 ? -45.656 -13.758 7.387 1 20.17 523 SER A C 1
ATOM 4310 O O . SER A 1 523 ? -45.031 -13.719 8.453 1 20.17 523 SER A O 1
ATOM 4312 N N . PRO A 1 524 ? -46.906 -14.344 7.34 1 23.38 524 PRO A N 1
ATOM 4313 C CA . PRO A 1 524 ? -47.469 -15.367 8.234 1 23.38 524 PRO A CA 1
ATOM 4314 C C . PRO A 1 524 ? -46.625 -16.656 8.227 1 23.38 524 PRO A C 1
ATOM 4316 O O . PRO A 1 524 ? -45.969 -16.969 7.23 1 23.38 524 PRO A O 1
ATOM 4319 N N . MET B 1 1 ? 23.312 33.875 -21.297 1 26.72 1 MET B N 1
ATOM 4320 C CA . MET B 1 1 ? 22.562 32.594 -21.312 1 26.72 1 MET B CA 1
ATOM 4321 C C . MET B 1 1 ? 23.281 31.531 -20.5 1 26.72 1 MET B C 1
ATOM 4323 O O . MET B 1 1 ? 22.688 30.516 -20.156 1 26.72 1 MET B O 1
ATOM 4327 N N . SER B 1 2 ? 24.656 31.609 -20.438 1 28.66 2 SER B N 1
ATOM 4328 C CA . SER B 1 2 ? 25.641 30.719 -19.844 1 28.66 2 SER B CA 1
ATOM 4329 C C . SER B 1 2 ? 25.594 30.75 -18.328 1 28.66 2 SER B C 1
ATOM 4331 O O . SER B 1 2 ? 25.859 29.75 -17.656 1 28.66 2 SER B O 1
ATOM 4333 N N . SER B 1 3 ? 25.359 32 -17.75 1 28.56 3 SER B N 1
ATOM 4334 C CA . SER B 1 3 ? 25.562 32.219 -16.328 1 28.56 3 SER B CA 1
ATOM 4335 C C . SER B 1 3 ? 24.453 31.547 -15.508 1 28.56 3 SER B C 1
ATOM 4337 O O . SER B 1 3 ? 24.484 31.578 -14.273 1 28.56 3 SER B O 1
ATOM 4339 N N . TYR B 1 4 ? 23.297 31.281 -16.156 1 29.14 4 TYR B N 1
ATOM 4340 C CA . TYR B 1 4 ? 22.172 30.734 -15.398 1 29.14 4 TYR B CA 1
ATOM 4341 C C . TYR B 1 4 ? 22.453 29.297 -14.977 1 29.14 4 TYR B C 1
ATOM 4343 O O . TYR B 1 4 ? 21.781 28.766 -14.086 1 29.14 4 TYR B O 1
ATOM 4351 N N . TRP B 1 5 ? 23.438 28.562 -15.742 1 30.05 5 TRP B N 1
ATOM 4352 C CA . TRP B 1 5 ? 23.672 27.141 -15.516 1 30.05 5 TRP B CA 1
ATOM 4353 C C . TRP B 1 5 ? 24.484 26.906 -14.25 1 30.05 5 TRP B C 1
ATOM 4355 O O . TRP B 1 5 ? 24.438 25.828 -13.664 1 30.05 5 TRP B O 1
ATOM 4365 N N . LEU B 1 6 ? 25.453 27.859 -13.906 1 27.7 6 LEU B N 1
ATOM 4366 C CA . LEU B 1 6 ? 26.406 27.578 -12.844 1 27.7 6 LEU B CA 1
ATOM 4367 C C . LEU B 1 6 ? 25.719 27.5 -11.484 1 27.7 6 LEU B C 1
ATOM 4369 O O . LEU B 1 6 ? 26.094 26.719 -10.625 1 27.7 6 LEU B O 1
ATOM 4373 N N . LEU B 1 7 ? 24.734 28.406 -11.242 1 26.77 7 LEU B N 1
ATOM 4374 C CA . LEU B 1 7 ? 24.172 28.422 -9.898 1 26.77 7 LEU B CA 1
ATOM 4375 C C . LEU B 1 7 ? 23.422 27.141 -9.609 1 26.77 7 LEU B C 1
ATOM 4377 O O . LEU B 1 7 ? 23.234 26.766 -8.445 1 26.77 7 LEU B O 1
ATOM 4381 N N . LEU B 1 8 ? 23.062 26.344 -10.727 1 27.2 8 LEU B N 1
ATOM 4382 C CA . LEU B 1 8 ? 22.266 25.156 -10.469 1 27.2 8 LEU B CA 1
ATOM 4383 C C . LEU B 1 8 ? 23.125 24.047 -9.867 1 27.2 8 LEU B C 1
ATOM 4385 O O . LEU B 1 8 ? 22.625 23.203 -9.109 1 27.2 8 LEU B O 1
ATOM 4389 N N . VAL B 1 9 ? 24.5 23.984 -10.219 1 26.34 9 VAL B N 1
ATOM 4390 C CA . VAL B 1 9 ? 25.281 22.797 -9.914 1 26.34 9 VAL B CA 1
ATOM 4391 C C . VAL B 1 9 ? 25.531 22.703 -8.406 1 26.34 9 VAL B C 1
ATOM 4393 O O . VAL B 1 9 ? 25.516 21.625 -7.832 1 26.34 9 VAL B O 1
ATOM 4396 N N . CYS B 1 10 ? 25.922 23.922 -7.777 1 24.83 10 CYS B N 1
ATOM 4397 C CA . CYS B 1 10 ? 26.5 23.781 -6.449 1 24.83 10 CYS B CA 1
ATOM 4398 C C . CYS B 1 10 ? 25.484 23.219 -5.457 1 24.83 10 CYS B C 1
ATOM 4400 O O . CYS B 1 10 ? 25.844 22.891 -4.324 1 24.83 10 CYS B O 1
ATOM 4402 N N . VAL B 1 11 ? 24.25 23.5 -5.816 1 24.83 11 VAL B N 1
ATOM 4403 C CA . VAL B 1 11 ? 23.375 23.219 -4.68 1 24.83 11 VAL B CA 1
ATOM 4404 C C . VAL B 1 11 ? 23.312 21.703 -4.449 1 24.83 11 VAL B C 1
ATOM 4406 O O . VAL B 1 11 ? 22.609 21.25 -3.537 1 24.83 11 VAL B O 1
ATOM 4409 N N . LEU B 1 12 ? 23.953 20.938 -5.41 1 24.22 12 LEU B N 1
ATOM 4410 C CA . LEU B 1 12 ? 23.594 19.531 -5.219 1 24.22 12 LEU B CA 1
ATOM 4411 C C . LEU B 1 12 ? 24.266 18.969 -3.977 1 24.22 12 LEU B C 1
ATOM 4413 O O . LEU B 1 12 ? 24.141 17.766 -3.688 1 24.22 12 LEU B O 1
ATOM 4417 N N . ALA B 1 13 ? 25.406 19.625 -3.566 1 22.44 13 ALA B N 1
ATOM 4418 C CA . ALA B 1 13 ? 26.078 18.844 -2.537 1 22.44 13 ALA B CA 1
ATOM 4419 C C . ALA B 1 13 ? 25.188 18.703 -1.295 1 22.44 13 ALA B C 1
ATOM 4421 O O . ALA B 1 13 ? 25.156 19.609 -0.459 1 22.44 13 ALA B O 1
ATOM 4422 N N . VAL B 1 14 ? 23.984 18.609 -1.446 1 22.41 14 VAL B N 1
ATOM 4423 C CA . VAL B 1 14 ? 23.156 18.688 -0.246 1 22.41 14 VAL B CA 1
ATOM 4424 C C . VAL B 1 14 ? 23.75 17.812 0.848 1 22.41 14 VAL B C 1
ATOM 4426 O O . VAL B 1 14 ? 24.25 16.719 0.57 1 22.41 14 VAL B O 1
ATOM 4429 N N . CYS B 1 15 ? 24 18.469 2.02 1 20.92 15 CYS B N 1
ATOM 4430 C CA . CYS B 1 15 ? 24.328 18.156 3.404 1 20.92 15 CYS B CA 1
ATOM 4431 C C . CYS B 1 15 ? 23.594 16.906 3.873 1 20.92 15 CYS B C 1
ATOM 4433 O O . CYS B 1 15 ? 22.422 16.719 3.557 1 20.92 15 CYS B O 1
ATOM 4435 N N . GLU B 1 16 ? 24.359 15.852 4.074 1 22.41 16 GLU B N 1
ATOM 4436 C CA . GLU B 1 16 ? 24.016 14.727 4.934 1 22.41 16 GLU B CA 1
ATOM 4437 C C . GLU B 1 16 ? 23.359 15.195 6.227 1 22.41 16 GLU B C 1
ATOM 4439 O O . GLU B 1 16 ? 23.875 16.062 6.922 1 22.41 16 GLU B O 1
ATOM 4444 N N . PHE B 1 17 ? 22.109 15.523 6.23 1 23.23 17 PHE B N 1
ATOM 4445 C CA . PHE B 1 17 ? 21.484 15.773 7.527 1 23.23 17 PHE B CA 1
ATOM 4446 C C . PHE B 1 17 ? 22.062 14.828 8.586 1 23.23 17 PHE B C 1
ATOM 4448 O O . PHE B 1 17 ? 22 13.609 8.43 1 23.23 17 PHE B O 1
ATOM 4455 N N . PRO B 1 18 ? 23.203 15.164 9.219 1 24.25 18 PRO B N 1
ATOM 4456 C CA . PRO B 1 18 ? 23.625 14.391 10.391 1 24.25 18 PRO B CA 1
ATOM 4457 C C . PRO B 1 18 ? 22.438 13.93 11.242 1 24.25 18 PRO B C 1
ATOM 4459 O O . PRO B 1 18 ? 21.344 14.492 11.156 1 24.25 18 PRO B O 1
ATOM 4462 N N . GLY B 1 19 ? 22.609 12.734 11.844 1 24.16 19 GLY B N 1
ATOM 4463 C CA . GLY B 1 19 ? 21.859 12 12.859 1 24.16 19 GLY B CA 1
ATOM 4464 C C . GLY B 1 19 ? 21.5 12.852 14.062 1 24.16 19 GLY B C 1
ATOM 4465 O O . GLY B 1 19 ? 22.266 12.914 15.031 1 24.16 19 GLY B O 1
ATOM 4466 N N . CYS B 1 20 ? 21.266 14.094 13.961 1 23.8 20 CYS B N 1
ATOM 4467 C CA . CYS B 1 20 ? 20.953 14.734 15.234 1 23.8 20 CYS B CA 1
ATOM 4468 C C . CYS B 1 20 ? 20.094 13.82 16.109 1 23.8 20 CYS B C 1
ATOM 4470 O O . CYS B 1 20 ? 18.969 13.492 15.75 1 23.8 20 CYS B O 1
ATOM 4472 N N . GLN B 1 21 ? 20.812 12.891 16.766 1 24.16 21 GLN B N 1
ATOM 4473 C CA . GLN B 1 21 ? 20.266 12.18 17.922 1 24.16 21 GLN B CA 1
ATOM 4474 C C . GLN B 1 21 ? 19.594 13.141 18.891 1 24.16 21 GLN B C 1
ATOM 4476 O O . GLN B 1 21 ? 20.266 13.812 19.672 1 24.16 21 GLN B O 1
ATOM 4481 N N . PRO B 1 22 ? 18.812 14.047 18.531 1 24.84 22 PRO B N 1
ATOM 4482 C CA . PRO B 1 22 ? 18.453 14.773 19.75 1 24.84 22 PRO B CA 1
ATOM 4483 C C . PRO B 1 22 ? 18.172 13.836 20.922 1 24.84 22 PRO B C 1
ATOM 4485 O O . PRO B 1 22 ? 17.797 12.68 20.719 1 24.84 22 PRO B O 1
ATOM 4488 N N . GLU B 1 23 ? 18.875 14.047 22.016 1 25.48 23 GLU B N 1
ATOM 4489 C CA . GLU B 1 23 ? 18.562 13.5 23.328 1 25.48 23 GLU B CA 1
ATOM 4490 C C . GLU B 1 23 ? 17.047 13.352 23.516 1 25.48 23 GLU B C 1
ATOM 4492 O O . GLU B 1 23 ? 16.281 14.195 23.047 1 25.48 23 GLU B O 1
ATOM 4497 N N . ILE B 1 24 ? 16.641 12.188 23.656 1 28.08 24 ILE B N 1
ATOM 4498 C CA . ILE B 1 24 ? 15.312 11.805 24.109 1 28.08 24 ILE B CA 1
ATOM 4499 C C . ILE B 1 24 ? 14.844 12.789 25.188 1 28.08 24 ILE B C 1
ATOM 4501 O O . ILE B 1 24 ? 15.297 12.719 26.344 1 28.08 24 ILE B O 1
ATOM 4505 N N . ALA B 1 25 ? 14.805 14.094 24.938 1 27.06 25 ALA B N 1
ATOM 4506 C CA . ALA B 1 25 ? 14.219 14.914 26 1 27.06 25 ALA B CA 1
ATOM 4507 C C . ALA B 1 25 ? 12.992 14.227 26.609 1 27.06 25 ALA B C 1
ATOM 4509 O O . ALA B 1 25 ? 12.266 13.516 25.906 1 27.06 25 ALA B O 1
ATOM 4510 N N . SER B 1 26 ? 13.016 13.969 27.891 1 28.3 26 SER B N 1
ATOM 4511 C CA . SER B 1 26 ? 11.953 13.562 28.797 1 28.3 26 SER B CA 1
ATOM 4512 C C . SER B 1 26 ? 10.594 14.078 28.328 1 28.3 26 SER B C 1
ATOM 4514 O O . SER B 1 26 ? 10.484 15.211 27.859 1 28.3 26 SER B O 1
ATOM 4516 N N . PHE B 1 27 ? 9.789 13.289 27.828 1 31.61 27 PHE B N 1
ATOM 4517 C CA . PHE B 1 27 ? 8.391 13.438 27.453 1 31.61 27 PHE B CA 1
ATOM 4518 C C . PHE B 1 27 ? 7.719 14.516 28.297 1 31.61 27 PHE B C 1
ATOM 4520 O O . PHE B 1 27 ? 7.727 14.438 29.531 1 31.61 27 PHE B O 1
ATOM 4527 N N . ALA B 1 28 ? 7.629 15.727 27.875 1 31.28 28 ALA B N 1
ATOM 4528 C CA . ALA B 1 28 ? 7.137 16.906 28.594 1 31.28 28 ALA B CA 1
ATOM 4529 C C . ALA B 1 28 ? 5.785 16.625 29.25 1 31.28 28 ALA B C 1
ATOM 4531 O O . ALA B 1 28 ? 4.812 16.297 28.547 1 31.28 28 ALA B O 1
ATOM 4532 N N . PRO B 1 29 ? 5.512 16.25 30.438 1 36.66 29 PRO B N 1
ATOM 4533 C CA . PRO B 1 29 ? 4.375 16.359 31.359 1 36.66 29 PRO B CA 1
ATOM 4534 C C . PRO B 1 29 ? 3.492 17.562 31.062 1 36.66 29 PRO B C 1
ATOM 4536 O O . PRO B 1 29 ? 2.432 17.719 31.672 1 36.66 29 PRO B O 1
ATOM 4539 N N . THR B 1 30 ? 3.961 18.375 30.172 1 38.34 30 THR B N 1
ATOM 4540 C CA . THR B 1 30 ? 3.395 19.719 30.219 1 38.34 30 THR B CA 1
ATOM 4541 C C . THR B 1 30 ? 2.055 19.766 29.484 1 38.34 30 THR B C 1
ATOM 4543 O O . THR B 1 30 ? 1.152 20.516 29.891 1 38.34 30 THR B O 1
ATOM 4546 N N . LEU B 1 31 ? 1.983 19.047 28.375 1 41.16 31 LEU B N 1
ATOM 4547 C CA . LEU B 1 31 ? 0.739 19.312 27.656 1 41.16 31 LEU B CA 1
ATOM 4548 C C . LEU B 1 31 ? -0.459 18.781 28.438 1 41.16 31 LEU B C 1
ATOM 4550 O O . LEU B 1 31 ? -1.504 19.438 28.5 1 41.16 31 LEU B O 1
ATOM 4554 N N . VAL B 1 32 ? -0.28 17.516 28.953 1 45.62 32 VAL B N 1
ATOM 4555 C CA . VAL B 1 32 ? -1.34 16.953 29.797 1 45.62 32 VAL B CA 1
ATOM 4556 C C . VAL B 1 32 ? -1.554 17.859 31.016 1 45.62 32 VAL B C 1
ATOM 4558 O O . VAL B 1 32 ? -2.682 18 31.484 1 45.62 32 VAL B O 1
ATOM 4561 N N . GLU B 1 33 ? -0.465 18.453 31.375 1 44.25 33 GLU B N 1
ATOM 4562 C CA . GLU B 1 33 ? -0.541 19.25 32.594 1 44.25 33 GLU B CA 1
ATOM 4563 C C . GLU B 1 33 ? -1.4 20.5 32.375 1 44.25 33 GLU B C 1
ATOM 4565 O O . GLU B 1 33 ? -2.094 20.938 33.312 1 44.25 33 GLU B O 1
ATOM 4570 N N . GLN B 1 34 ? -1.298 21.016 31.219 1 44.81 34 GLN B N 1
ATOM 4571 C CA . GLN B 1 34 ? -2.053 22.266 31.094 1 44.81 34 GLN B CA 1
ATOM 4572 C C . GLN B 1 34 ? -3.555 22 31.156 1 44.81 34 GLN B C 1
ATOM 4574 O O . GLN B 1 34 ? -4.309 22.812 31.672 1 44.81 34 GLN B O 1
ATOM 4579 N N . HIS B 1 35 ? -3.992 20.938 30.453 1 48.62 35 HIS B N 1
ATOM 4580 C CA . HIS B 1 35 ? -5.441 20.781 30.406 1 48.62 35 HIS B CA 1
ATOM 4581 C C . HIS B 1 35 ? -5.957 20 31.609 1 48.62 35 HIS B C 1
ATOM 4583 O O . HIS B 1 35 ? -7.168 19.906 31.828 1 48.62 35 HIS B O 1
ATOM 4589 N N . ALA B 1 36 ? -4.984 19.359 32.344 1 49.09 36 ALA B N 1
ATOM 4590 C CA . ALA B 1 36 ? -5.414 18.578 33.5 1 49.09 36 ALA B CA 1
ATOM 4591 C C . ALA B 1 36 ? -5.613 19.453 34.719 1 49.09 36 ALA B C 1
ATOM 4593 O O . ALA B 1 36 ? -4.992 19.234 35.781 1 49.09 36 ALA B O 1
ATOM 4594 N N . GLU B 1 37 ? -6.004 20.594 34.5 1 51.88 37 GLU B N 1
ATOM 4595 C CA . GLU B 1 37 ? -6.324 21.281 35.75 1 51.88 37 GLU B CA 1
ATOM 4596 C C . GLU B 1 37 ? -7.465 20.578 36.5 1 51.88 37 GLU B C 1
ATOM 4598 O O . GLU B 1 37 ? -8.523 20.328 35.906 1 51.88 37 GLU B O 1
ATOM 4603 N N . GLY B 1 38 ? -7.227 20.078 37.656 1 58.09 38 GLY B N 1
ATOM 4604 C CA . GLY B 1 38 ? -8.156 19.531 38.625 1 58.09 38 GLY B CA 1
ATOM 4605 C C . GLY B 1 38 ? -8.258 18.016 38.562 1 58.09 38 GLY B C 1
ATOM 4606 O O . GLY B 1 38 ? -9.016 17.422 39.344 1 58.09 38 GLY B O 1
ATOM 4607 N N . THR B 1 39 ? -7.746 17.516 37.469 1 63.97 39 THR B N 1
ATOM 4608 C CA . THR B 1 39 ? -7.938 16.062 37.344 1 63.97 39 THR B CA 1
ATOM 4609 C C . THR B 1 39 ? -6.82 15.32 38.062 1 63.97 39 THR B C 1
ATOM 4611 O O . THR B 1 39 ? -5.648 15.695 37.969 1 63.97 39 THR B O 1
ATOM 4614 N N . SER B 1 40 ? -7.188 14.523 39.031 1 73.25 40 SER B N 1
ATOM 4615 C CA . SER B 1 40 ? -6.227 13.672 39.719 1 73.25 40 SER B CA 1
ATOM 4616 C C . SER B 1 40 ? -5.379 12.867 38.75 1 73.25 40 SER B C 1
ATOM 4618 O O . SER B 1 40 ? -5.77 12.672 37.594 1 73.25 40 SER B O 1
ATOM 4620 N N . GLN B 1 41 ? -4.145 12.594 39.125 1 76.12 41 GLN B N 1
ATOM 4621 C CA . GLN B 1 41 ? -3.217 11.812 38.312 1 76.12 41 GLN B CA 1
ATOM 4622 C C . GLN B 1 41 ? -3.854 10.508 37.875 1 76.12 41 GLN B C 1
ATOM 4624 O O . GLN B 1 41 ? -3.641 10.062 36.75 1 76.12 41 GLN B O 1
ATOM 4629 N N . GLU B 1 42 ? -4.578 9.898 38.75 1 76.62 42 GLU B N 1
ATOM 4630 C CA . GLU B 1 42 ? -5.25 8.648 38.438 1 76.62 42 GLU B CA 1
ATOM 4631 C C . GLU B 1 42 ? -6.316 8.852 37.344 1 76.62 42 GLU B C 1
ATOM 4633 O O . GLU B 1 42 ? -6.43 8.055 36.406 1 76.62 42 GLU B O 1
ATOM 4638 N N . GLU B 1 43 ? -6.984 9.906 37.469 1 76.62 43 GLU B N 1
ATOM 4639 C CA . GLU B 1 43 ? -8.023 10.234 36.5 1 76.62 43 GLU B CA 1
ATOM 4640 C C . GLU B 1 43 ? -7.422 10.531 35.125 1 76.62 43 GLU B C 1
ATOM 4642 O O . GLU B 1 43 ? -7.984 10.148 34.094 1 76.62 43 GLU B O 1
ATOM 4647 N N . LEU B 1 44 ? -6.352 11.133 35.25 1 78.44 44 LEU B N 1
ATOM 4648 C CA . LEU B 1 44 ? -5.664 11.469 34 1 78.44 44 LEU B CA 1
ATOM 4649 C C . LEU B 1 44 ? -5.223 10.203 33.281 1 78.44 44 LEU B C 1
ATOM 4651 O O . LEU B 1 44 ? -5.371 10.109 32.062 1 78.44 44 LEU B O 1
ATOM 4655 N N . GLN B 1 45 ? -4.723 9.289 34.09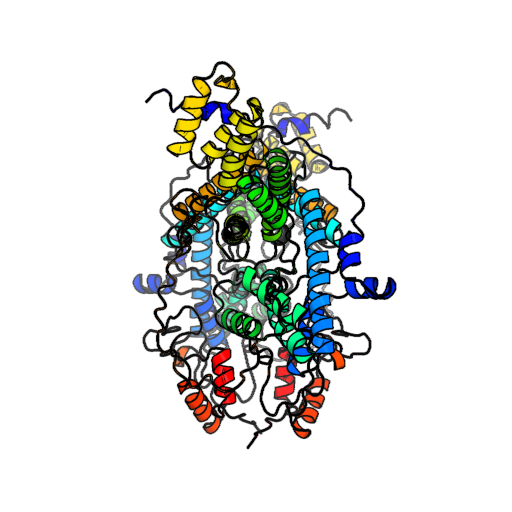4 1 77.75 45 GLN B N 1
ATOM 4656 C CA . GLN B 1 45 ? -4.266 8.039 33.5 1 77.75 45 GLN B CA 1
ATOM 4657 C C . GLN B 1 45 ? -5.426 7.266 32.875 1 77.75 45 GLN B C 1
ATOM 4659 O O . GLN B 1 45 ? -5.277 6.66 31.812 1 77.75 45 GLN B O 1
ATOM 4664 N N . GLU B 1 46 ? -6.426 7.328 33.5 1 78.19 46 GLU B N 1
ATOM 4665 C CA . GLU B 1 46 ? -7.613 6.664 32.969 1 78.19 46 GLU B CA 1
ATOM 4666 C C . GLU B 1 46 ? -8.102 7.336 31.703 1 78.19 46 GLU B C 1
ATOM 4668 O O . GLU B 1 46 ? -8.508 6.66 30.75 1 78.19 46 GLU B O 1
ATOM 4673 N N . LEU B 1 47 ? -8.047 8.602 31.734 1 81 47 LEU B N 1
ATOM 4674 C CA . LEU B 1 47 ? -8.492 9.375 30.578 1 81 47 LEU B CA 1
ATOM 4675 C C . LEU B 1 47 ? -7.605 9.102 29.359 1 81 47 LEU B C 1
ATOM 4677 O O . LEU B 1 47 ? -8.102 8.938 28.25 1 81 47 LEU B O 1
ATOM 4681 N N . LEU B 1 48 ? -6.387 9.047 29.672 1 79.88 48 LEU B N 1
ATOM 4682 C CA . LEU B 1 48 ? -5.426 8.836 28.594 1 79.88 48 LEU B CA 1
ATOM 4683 C C . LEU B 1 48 ? -5.543 7.426 28.031 1 79.88 48 LEU B C 1
ATOM 4685 O O . LEU B 1 48 ? -5.082 7.156 26.922 1 79.88 48 LEU B O 1
ATOM 4689 N N . GLY B 1 49 ? -6.18 6.605 28.812 1 76.81 49 GLY B N 1
ATOM 4690 C CA . GLY B 1 49 ? -6.418 5.25 28.359 1 76.81 49 GLY B CA 1
ATOM 4691 C C . GLY B 1 49 ? -7.711 5.102 27.578 1 76.81 49 GLY B C 1
ATOM 4692 O O . GLY B 1 49 ? -7.953 4.066 26.953 1 76.81 49 GLY B O 1
ATOM 4693 N N . THR B 1 50 ? -8.492 6.184 27.531 1 79.81 50 THR B N 1
ATOM 4694 C CA . THR B 1 50 ? -9.75 6.168 26.781 1 79.81 50 THR B CA 1
ATOM 4695 C C . THR B 1 50 ? -9.555 6.723 25.375 1 79.81 50 THR B C 1
ATOM 4697 O O . THR B 1 50 ? -8.984 7.797 25.203 1 79.81 50 THR B O 1
ATOM 4700 N N . PRO B 1 51 ? -10.023 5.93 24.359 1 81.31 51 PRO B N 1
ATOM 4701 C CA . PRO B 1 51 ? -9.891 6.445 23 1 81.31 51 PRO B CA 1
ATOM 4702 C C . PRO B 1 51 ? -10.617 7.773 22.797 1 81.31 51 PRO B C 1
ATOM 4704 O O . PRO B 1 51 ? -11.758 7.938 23.25 1 81.31 51 PRO B O 1
ATOM 4707 N N . TYR B 1 52 ? -9.992 8.695 22.156 1 86.62 52 TYR B N 1
ATOM 4708 C CA . TYR B 1 52 ? -10.555 10.023 22 1 86.62 52 TYR B CA 1
ATOM 4709 C C . TYR B 1 52 ? -11.859 9.969 21.219 1 86.62 52 TYR B C 1
ATOM 4711 O O . TYR B 1 52 ? -12.742 10.812 21.406 1 86.62 52 TYR B O 1
ATOM 4719 N N . PHE B 1 53 ? -11.969 9.008 20.266 1 83.06 53 PHE B N 1
ATOM 4720 C CA . PHE B 1 53 ? -13.195 8.938 19.469 1 83.06 53 PHE B CA 1
ATOM 4721 C C . PHE B 1 53 ? -14.383 8.578 20.344 1 83.06 53 PHE B C 1
ATOM 4723 O O . PHE B 1 53 ? -15.516 8.992 20.078 1 83.06 53 PHE B O 1
ATOM 4730 N N . GLU B 1 54 ? -14.156 7.801 21.406 1 83.5 54 GLU B N 1
ATOM 4731 C CA . GLU B 1 54 ? -15.211 7.504 22.359 1 83.5 54 GLU B CA 1
ATOM 4732 C C . GLU B 1 54 ? -15.617 8.75 23.141 1 83.5 54 GLU B C 1
ATOM 4734 O O . GLU B 1 54 ? -16.812 9 23.359 1 83.5 54 GLU B O 1
ATOM 4739 N N . LEU B 1 55 ? -14.648 9.422 23.562 1 89.12 55 LEU B N 1
ATOM 4740 C CA . LEU B 1 55 ? -14.906 10.664 24.266 1 89.12 55 LEU B CA 1
ATOM 4741 C C . LEU B 1 55 ? -15.664 11.648 23.375 1 89.12 55 LEU B C 1
ATOM 4743 O O . LEU B 1 55 ? -16.625 12.281 23.828 1 89.12 55 LEU B O 1
ATOM 4747 N N . TYR B 1 56 ? -15.203 11.766 22.188 1 91.56 56 TYR B N 1
ATOM 4748 C CA . TYR B 1 56 ? -15.836 12.648 21.203 1 91.56 56 TYR B CA 1
ATOM 4749 C C . TYR B 1 56 ? -17.297 12.258 21 1 91.56 56 TYR B C 1
ATOM 4751 O O . TYR B 1 56 ? -18.172 13.117 20.969 1 91.56 56 TYR B O 1
ATOM 4759 N N . SER B 1 57 ? -17.531 11 20.891 1 87.06 57 SER B N 1
ATOM 4760 C CA . SER B 1 57 ? -18.891 10.492 20.719 1 87.06 57 SER B CA 1
ATOM 4761 C C . SER B 1 57 ? -19.766 10.812 21.922 1 87.06 57 SER B C 1
ATOM 4763 O O . SER B 1 57 ? -20.906 11.227 21.781 1 87.06 57 SER B O 1
ATOM 4765 N N . LYS B 1 58 ? -19.25 10.617 23.047 1 88.56 58 LYS B N 1
ATOM 4766 C CA . LYS B 1 58 ? -19.969 10.945 24.266 1 88.56 58 LYS B CA 1
ATOM 4767 C C . LYS B 1 58 ? -20.25 12.445 24.359 1 88.56 58 LYS B C 1
ATOM 4769 O O . LYS B 1 58 ? -21.281 12.859 24.875 1 88.56 58 LYS B O 1
ATOM 4774 N N . GLY B 1 59 ? -19.281 13.203 23.891 1 93.75 59 GLY B N 1
ATOM 4775 C CA . GLY B 1 59 ? -19.5 14.633 23.828 1 93.75 59 GLY B CA 1
ATOM 4776 C C . GLY B 1 59 ? -20.641 15.031 22.906 1 93.75 59 GLY B C 1
ATOM 4777 O O . GLY B 1 59 ? -21.453 15.898 23.25 1 93.75 59 GLY B O 1
ATOM 4778 N N . LYS B 1 60 ? -20.703 14.43 21.781 1 90.88 60 LYS B N 1
ATOM 4779 C CA . LYS B 1 60 ? -21.797 14.68 20.859 1 90.88 60 LYS B CA 1
ATOM 4780 C C . LYS B 1 60 ? -23.141 14.289 21.469 1 90.88 60 LYS B C 1
ATOM 4782 O O . LYS B 1 60 ? -24.125 15.008 21.328 1 90.88 60 LYS B O 1
ATOM 4787 N N . ASP B 1 61 ? -23.141 13.164 22.188 1 86.88 61 ASP B N 1
ATOM 4788 C CA . ASP B 1 61 ? -24.344 12.719 22.875 1 86.88 61 ASP B CA 1
ATOM 4789 C C . ASP B 1 61 ? -24.797 13.734 23.922 1 86.88 61 ASP B C 1
ATOM 4791 O O . ASP B 1 61 ? -25.984 14.062 24.016 1 86.88 61 ASP B O 1
ATOM 4795 N N . ALA B 1 62 ? -23.875 14.125 24.656 1 92.12 62 ALA B N 1
ATOM 4796 C CA . ALA B 1 62 ? -24.188 15.117 25.688 1 92.12 62 ALA B CA 1
ATOM 4797 C C . ALA B 1 62 ? -24.734 16.391 25.078 1 92.12 62 ALA B C 1
ATOM 4799 O O . ALA B 1 62 ? -25.641 17.016 25.641 1 92.12 62 ALA B O 1
ATOM 4800 N N . TYR B 1 63 ? -24.188 16.75 24.016 1 91.81 63 TYR B N 1
ATOM 4801 C CA . TYR B 1 63 ? -24.672 17.922 23.297 1 91.81 63 TYR B CA 1
ATOM 4802 C C . TYR B 1 63 ? -26.125 17.75 22.875 1 91.81 63 TYR B C 1
ATOM 4804 O O . TYR B 1 63 ? -26.938 18.656 23.078 1 91.81 63 TYR B O 1
ATOM 4812 N N . LEU B 1 64 ? -26.469 16.656 22.359 1 85.44 64 LEU B N 1
ATOM 4813 C CA . LEU B 1 64 ? -27.812 16.359 21.906 1 85.44 64 LEU B CA 1
ATOM 4814 C C . LEU B 1 64 ? -28.797 16.297 23.062 1 85.44 64 LEU B C 1
ATOM 4816 O O . LEU B 1 64 ? -29.953 16.688 22.922 1 85.44 64 LEU B O 1
ATOM 4820 N N . ASP B 1 65 ? -28.281 15.906 24.141 1 85.75 65 ASP B N 1
ATOM 4821 C CA . ASP B 1 65 ? -29.109 15.789 25.344 1 85.75 65 ASP B CA 1
ATOM 4822 C C . ASP B 1 65 ? -29.188 17.109 26.094 1 85.75 65 ASP B C 1
ATOM 4824 O O . ASP B 1 65 ? -29.797 17.203 27.156 1 85.75 65 ASP B O 1
ATOM 4828 N N . GLU B 1 66 ? -28.578 18.047 25.594 1 91.19 66 GLU B N 1
ATOM 4829 C CA . GLU B 1 66 ? -28.516 19.391 26.188 1 91.19 66 GLU B CA 1
ATOM 4830 C C . GLU B 1 66 ? -27.891 19.359 27.578 1 91.19 66 GLU B C 1
ATOM 4832 O O . GLU B 1 66 ? -28.359 20.062 28.484 1 91.19 66 GLU B O 1
ATOM 4837 N N . GLU B 1 67 ? -27.078 18.422 27.734 1 94.88 67 GLU B N 1
ATOM 4838 C CA . GLU B 1 67 ? -26.234 18.375 28.922 1 94.88 67 GLU B CA 1
ATOM 4839 C C . GLU B 1 67 ? -24.922 19.141 28.703 1 94.88 67 GLU B C 1
ATOM 4841 O O . GLU B 1 67 ? -23.875 18.531 28.516 1 94.88 67 GLU B O 1
ATOM 4846 N N . TRP B 1 68 ? -24.984 20.359 28.938 1 95.31 68 TRP B N 1
ATOM 4847 C CA . TRP B 1 68 ? -23.938 21.266 28.438 1 95.31 68 TRP B CA 1
ATOM 4848 C C . TRP B 1 68 ? -22.656 21.094 29.219 1 95.31 68 TRP B C 1
ATOM 4850 O O . TRP B 1 68 ? -21.562 21.172 28.656 1 95.31 68 TRP B O 1
ATOM 4860 N N . ASP B 1 69 ? -22.719 20.859 30.5 1 95.69 69 ASP B N 1
ATOM 4861 C CA . ASP B 1 69 ? -21.516 20.625 31.312 1 95.69 69 ASP B CA 1
ATOM 4862 C C . ASP B 1 69 ? -20.781 19.375 30.859 1 95.69 69 ASP B C 1
ATOM 4864 O O . ASP B 1 69 ? -19.547 19.375 30.734 1 95.69 69 ASP B O 1
ATOM 4868 N N . ARG B 1 70 ? -21.531 18.391 30.578 1 95 70 ARG B N 1
ATOM 4869 C CA . ARG B 1 70 ? -20.938 17.141 30.109 1 95 70 ARG B CA 1
ATOM 4870 C C . ARG B 1 70 ? -20.391 17.281 28.688 1 95 70 ARG B C 1
ATOM 4872 O O . ARG B 1 70 ? -19.344 16.719 28.375 1 95 70 ARG B O 1
ATOM 4879 N N . CYS B 1 71 ? -21.078 17.984 27.922 1 96 71 CYS B N 1
ATOM 4880 C CA . CYS B 1 71 ? -20.625 18.266 26.562 1 96 71 CYS B CA 1
ATOM 4881 C C . CYS B 1 71 ? -19.219 18.859 26.578 1 96 71 CYS B C 1
ATOM 4883 O O . CYS B 1 71 ? -18.312 18.344 25.922 1 96 71 CYS B O 1
ATOM 4885 N N . VAL B 1 72 ? -19.047 19.922 27.375 1 96.62 72 VAL B N 1
ATOM 4886 C CA . VAL B 1 72 ? -17.766 20.609 27.438 1 96.62 72 VAL B CA 1
ATOM 4887 C C . VAL B 1 72 ? -16.703 19.672 27.984 1 96.62 72 VAL B C 1
ATOM 4889 O O . VAL B 1 72 ? -15.578 19.625 27.469 1 96.62 72 VAL B O 1
ATOM 4892 N N . TRP B 1 73 ? -17.109 18.922 28.969 1 94.44 73 TRP B N 1
ATOM 4893 C CA . TRP B 1 73 ? -16.125 18.031 29.594 1 94.44 73 TRP B CA 1
ATOM 4894 C C . TRP B 1 73 ? -15.625 17 28.594 1 94.44 73 TRP B C 1
ATOM 4896 O O . TRP B 1 73 ? -14.414 16.828 28.422 1 94.44 73 TRP B O 1
ATOM 4906 N N . PHE B 1 74 ? -16.5 16.328 27.922 1 94.12 74 PHE B N 1
ATOM 4907 C CA . PHE B 1 74 ? -16.125 15.258 26.984 1 94.12 74 PHE B CA 1
ATOM 4908 C C . PHE B 1 74 ? -15.383 15.82 25.781 1 94.12 74 PHE B C 1
ATOM 4910 O O . PHE B 1 74 ? -14.406 15.227 25.328 1 94.12 74 PHE B O 1
ATOM 4917 N N . MET B 1 75 ? -15.805 16.938 25.281 1 96.12 75 MET B N 1
ATOM 4918 C CA . MET B 1 75 ? -15.156 17.531 24.109 1 96.12 75 MET B CA 1
ATOM 4919 C C . MET B 1 75 ? -13.734 17.969 24.438 1 96.12 75 MET B C 1
ATOM 4921 O O . MET B 1 75 ? -12.812 17.719 23.656 1 96.12 75 MET B O 1
ATOM 4925 N N . GLU B 1 76 ? -13.578 18.578 25.547 1 95.06 76 GLU B N 1
ATOM 4926 C CA . GLU B 1 76 ? -12.242 19.016 25.953 1 95.06 76 GLU B CA 1
ATOM 4927 C C . GLU B 1 76 ? -11.305 17.828 26.172 1 95.06 76 GLU B C 1
ATOM 4929 O O . GLU B 1 76 ? -10.141 17.875 25.781 1 95.06 76 GLU B O 1
ATOM 4934 N N . LYS B 1 77 ? -11.883 16.844 26.766 1 93 77 LYS B N 1
ATOM 4935 C CA . LYS B 1 77 ? -11.062 15.656 27 1 93 77 LYS B CA 1
ATOM 4936 C C . LYS B 1 77 ? -10.742 14.93 25.703 1 93 77 LYS B C 1
ATOM 4938 O O . LYS B 1 77 ? -9.648 14.383 25.547 1 93 77 LYS B O 1
ATOM 4943 N N . ALA B 1 78 ? -11.672 14.875 24.781 1 92.06 78 ALA B N 1
ATOM 4944 C CA . ALA B 1 78 ? -11.414 14.281 23.469 1 92.06 78 ALA B CA 1
ATOM 4945 C C . ALA B 1 78 ? -10.273 14.992 22.766 1 92.06 78 ALA B C 1
ATOM 4947 O O . ALA B 1 78 ? -9.383 14.352 22.203 1 92.06 78 ALA B O 1
ATOM 4948 N N . VAL B 1 79 ? -10.281 16.312 22.797 1 93.31 79 VAL B N 1
ATOM 4949 C CA . VAL B 1 79 ? -9.242 17.109 22.156 1 93.31 79 VAL B CA 1
ATOM 4950 C C . VAL B 1 79 ? -7.902 16.859 22.844 1 93.31 79 VAL B C 1
ATOM 4952 O O . VAL B 1 79 ? -6.879 16.703 22.172 1 93.31 79 VAL B O 1
ATOM 4955 N N . MET B 1 80 ? -7.945 16.797 24.109 1 90.31 80 MET B N 1
ATOM 4956 C CA . MET B 1 80 ? -6.727 16.562 24.875 1 90.31 80 MET B CA 1
ATOM 4957 C C . MET B 1 80 ? -6.098 15.227 24.516 1 90.31 80 MET B C 1
ATOM 4959 O O . MET B 1 80 ? -4.895 15.148 24.266 1 90.31 80 MET B O 1
ATOM 4963 N N . VAL B 1 81 ? -6.895 14.18 24.547 1 87.88 81 VAL B N 1
ATOM 4964 C CA . VAL B 1 81 ? -6.383 12.844 24.266 1 87.88 81 VAL B CA 1
ATOM 4965 C C . VAL B 1 81 ? -5.922 12.758 22.812 1 87.88 81 VAL B C 1
ATOM 4967 O O . VAL B 1 81 ? -4.91 12.125 22.516 1 87.88 81 VAL B O 1
ATOM 4970 N N . HIS B 1 82 ? -6.688 13.336 21.938 1 88.38 82 HIS B N 1
ATOM 4971 C CA . HIS B 1 82 ? -6.301 13.367 20.531 1 88.38 82 HIS B CA 1
ATOM 4972 C C . HIS B 1 82 ? -4.926 14 20.344 1 88.38 82 HIS B C 1
ATOM 4974 O O . HIS B 1 82 ? -4.094 13.484 19.594 1 88.38 82 HIS B O 1
ATOM 4980 N N . LYS B 1 83 ? -4.691 15.078 20.969 1 88.06 83 LYS B N 1
ATOM 4981 C CA . LYS B 1 83 ? -3.402 15.766 20.891 1 88.06 83 LYS B CA 1
ATOM 4982 C C . LYS B 1 83 ? -2.285 14.898 21.484 1 88.06 83 LYS B C 1
ATOM 4984 O O . LYS B 1 83 ? -1.174 14.875 20.938 1 88.06 83 LYS B O 1
ATOM 4989 N N . HIS B 1 84 ? -2.629 14.258 22.562 1 86.5 84 HIS B N 1
ATOM 4990 C CA . HIS B 1 84 ? -1.668 13.359 23.203 1 86.5 84 HIS B CA 1
ATOM 4991 C C . HIS B 1 84 ? -1.253 12.242 22.25 1 86.5 84 HIS B C 1
ATOM 4993 O O . HIS B 1 84 ? -0.062 11.961 22.094 1 86.5 84 HIS B O 1
ATOM 4999 N N . VAL B 1 85 ? -2.191 11.672 21.656 1 85.12 85 VAL B N 1
ATOM 5000 C CA . VAL B 1 85 ? -1.941 10.57 20.719 1 85.12 85 VAL B CA 1
ATOM 5001 C C . VAL B 1 85 ? -1.16 11.078 19.516 1 85.12 85 VAL B C 1
ATOM 5003 O O . VAL B 1 85 ? -0.206 10.438 19.078 1 85.12 85 VAL B O 1
ATOM 5006 N N . ALA B 1 86 ? -1.563 12.188 18.953 1 85.88 86 ALA B N 1
ATOM 5007 C CA . ALA B 1 86 ? -0.912 12.766 17.781 1 85.88 86 ALA B CA 1
ATOM 5008 C C . ALA B 1 86 ? 0.558 13.062 18.062 1 85.88 86 ALA B C 1
ATOM 5010 O O . ALA B 1 86 ? 1.419 12.82 17.219 1 85.88 86 ALA B O 1
ATOM 5011 N N . GLU B 1 87 ? 0.793 13.578 19.234 1 88.12 87 GLU B N 1
ATOM 5012 C CA . GLU B 1 87 ? 2.162 13.922 19.609 1 88.12 87 GLU B CA 1
ATOM 5013 C C . GLU B 1 87 ? 3.033 12.68 19.719 1 88.12 87 GLU B C 1
ATOM 5015 O O . GLU B 1 87 ? 4.18 12.672 19.266 1 88.12 87 GLU B O 1
ATOM 5020 N N . HIS B 1 88 ? 2.512 11.688 20.312 1 87.38 88 HIS B N 1
ATOM 5021 C CA . HIS B 1 88 ? 3.279 10.453 20.469 1 87.38 88 HIS B CA 1
ATOM 5022 C C . HIS B 1 88 ? 3.488 9.766 19.125 1 87.38 88 HIS B C 1
ATOM 5024 O O . HIS B 1 88 ? 4.562 9.211 18.859 1 87.38 88 HIS B O 1
ATOM 5030 N N . LYS B 1 89 ? 2.49 9.773 18.328 1 86.12 89 LYS B N 1
ATOM 5031 C CA . LYS B 1 89 ? 2.646 9.203 17 1 86.12 89 LYS B CA 1
ATOM 5032 C C . LYS B 1 89 ? 3.723 9.945 16.203 1 86.12 89 LYS B C 1
ATOM 5034 O O . LYS B 1 89 ? 4.512 9.32 15.492 1 86.12 89 LYS B O 1
ATOM 5039 N N . PHE B 1 90 ? 3.748 11.234 16.344 1 90.12 90 PHE B N 1
ATOM 5040 C CA . PHE B 1 90 ? 4.758 12.047 15.672 1 90.12 90 PHE B CA 1
ATOM 5041 C C . PHE B 1 90 ? 6.156 11.656 16.141 1 90.12 90 PHE B C 1
ATOM 5043 O O . PHE B 1 90 ? 7.059 11.453 15.32 1 90.12 90 PHE B O 1
ATOM 5050 N N . ARG B 1 91 ? 6.285 11.539 17.375 1 91.5 91 ARG B N 1
ATOM 5051 C CA . ARG B 1 91 ? 7.594 11.203 17.938 1 91.5 91 ARG B CA 1
ATOM 5052 C C . ARG B 1 91 ? 8.039 9.812 17.484 1 91.5 91 ARG B C 1
ATOM 5054 O O . ARG B 1 91 ? 9.219 9.594 17.219 1 91.5 91 ARG B O 1
ATOM 5061 N N . CYS B 1 92 ? 7.133 8.891 17.469 1 90.12 92 CYS B N 1
ATOM 5062 C CA . CYS B 1 92 ? 7.457 7.543 17 1 90.12 92 CYS B CA 1
ATOM 5063 C C . CYS B 1 92 ? 7.875 7.559 15.539 1 90.12 92 CYS B C 1
ATOM 5065 O O . CYS B 1 92 ? 8.867 6.934 15.164 1 90.12 92 CYS B O 1
ATOM 5067 N N . ARG B 1 93 ? 7.172 8.289 14.703 1 89.88 93 ARG B N 1
ATOM 5068 C CA . ARG B 1 93 ? 7.473 8.359 13.273 1 89.88 93 ARG B CA 1
ATOM 5069 C C . ARG B 1 93 ? 8.828 9.023 13.039 1 89.88 93 ARG B C 1
ATOM 5071 O O . ARG B 1 93 ? 9.555 8.648 12.117 1 89.88 93 ARG B O 1
ATOM 5078 N N . GLN B 1 94 ? 9.133 9.977 13.906 1 90.19 94 GLN B N 1
ATOM 5079 C CA . GLN B 1 94 ? 10.43 10.633 13.797 1 90.19 94 GLN B CA 1
ATOM 5080 C C . GLN B 1 94 ? 11.555 9.672 14.18 1 90.19 94 GLN B C 1
ATOM 5082 O O . GLN B 1 94 ? 12.586 9.609 13.492 1 90.19 94 GLN B O 1
ATOM 5087 N N . ARG B 1 95 ? 11.32 8.953 15.195 1 90.25 95 ARG B N 1
ATOM 5088 C CA . ARG B 1 95 ? 12.32 8.016 15.68 1 90.25 95 ARG B CA 1
ATOM 5089 C C . ARG B 1 95 ? 12.578 6.898 14.672 1 90.25 95 ARG B C 1
ATOM 5091 O O . ARG B 1 95 ? 13.711 6.457 14.5 1 90.25 95 ARG B O 1
ATOM 5098 N N . CYS B 1 96 ? 11.555 6.492 14.016 1 91.56 96 CYS B N 1
ATOM 5099 C CA . CYS B 1 96 ? 11.625 5.301 13.172 1 91.56 96 CYS B CA 1
ATOM 5100 C C . CYS B 1 96 ? 11.82 5.68 11.711 1 91.56 96 CYS B C 1
ATOM 5102 O O . CYS B 1 96 ? 11.859 4.809 10.836 1 91.56 96 CYS B O 1
ATOM 5104 N N . PHE B 1 97 ? 11.953 6.887 11.391 1 85.56 97 PHE B N 1
ATOM 5105 C CA . PHE B 1 97 ? 11.984 7.375 10.016 1 85.56 97 PHE B CA 1
ATOM 5106 C C . PHE B 1 97 ? 13.148 6.766 9.25 1 85.56 97 PHE B C 1
ATOM 5108 O O . PHE B 1 97 ? 12.992 6.355 8.094 1 85.56 97 PHE B O 1
ATOM 5115 N N . ASN B 1 98 ? 14.32 6.742 9.781 1 78.94 98 ASN B N 1
ATOM 5116 C CA . ASN B 1 98 ? 15.5 6.309 9.039 1 78.94 98 ASN B CA 1
ATOM 5117 C C . ASN B 1 98 ? 16.031 4.973 9.562 1 78.94 98 ASN B C 1
ATOM 5119 O O . ASN B 1 98 ? 17.078 4.918 10.188 1 78.94 98 ASN B O 1
ATOM 5123 N N . GLN B 1 99 ? 15.258 3.982 9.148 1 81.06 99 GLN B N 1
ATOM 5124 C CA . GLN B 1 99 ? 15.711 2.645 9.508 1 81.06 99 GLN B CA 1
ATOM 5125 C C . GLN B 1 99 ? 16.766 2.143 8.531 1 81.06 99 GLN B C 1
ATOM 5127 O O . GLN B 1 99 ? 16.672 2.383 7.324 1 81.06 99 GLN B O 1
ATOM 5132 N N . SER B 1 100 ? 17.875 1.707 9.039 1 79.44 100 SER B N 1
ATOM 5133 C CA . SER B 1 100 ? 18.938 1.161 8.195 1 79.44 100 SER B CA 1
ATOM 5134 C C . SER B 1 100 ? 18.812 -0.354 8.062 1 79.44 100 SER B C 1
ATOM 5136 O O . SER B 1 100 ? 18.422 -1.033 9.016 1 79.44 100 SER B O 1
ATOM 5138 N N . VAL B 1 101 ? 18.859 -0.759 6.824 1 81.88 101 VAL B N 1
ATOM 5139 C CA . VAL B 1 101 ? 18.891 -2.197 6.578 1 81.88 101 VAL B CA 1
ATOM 5140 C C . VAL B 1 101 ? 20.156 -2.559 5.805 1 81.88 101 VAL B C 1
ATOM 5142 O O . VAL B 1 101 ? 20.625 -1.785 4.961 1 81.88 101 VAL B O 1
ATOM 5145 N N . GLU B 1 102 ? 20.766 -3.672 6.219 1 81.94 102 GLU B N 1
ATOM 5146 C CA . GLU B 1 102 ? 21.906 -4.172 5.457 1 81.94 102 GLU B CA 1
ATOM 5147 C C . GLU B 1 102 ? 21.516 -4.465 4.012 1 81.94 102 GLU B C 1
ATOM 5149 O O . GLU B 1 102 ? 20.438 -4.996 3.744 1 81.94 102 GLU B O 1
ATOM 5154 N N . PRO B 1 103 ? 22.359 -3.967 3.143 1 81.31 103 PRO B N 1
ATOM 5155 C CA . PRO B 1 103 ? 22.094 -4.281 1.735 1 81.31 103 PRO B CA 1
ATOM 5156 C C . PRO B 1 103 ? 22.328 -5.754 1.405 1 81.31 103 PRO B C 1
ATOM 5158 O O . PRO B 1 103 ? 23.328 -6.098 0.768 1 81.31 103 PRO B O 1
ATOM 5161 N N . SER B 1 104 ? 21.531 -6.66 1.839 1 80.06 104 SER B N 1
ATOM 5162 C CA . SER B 1 104 ? 21.719 -8.102 1.697 1 80.06 104 SER B CA 1
ATOM 5163 C C . SER B 1 104 ? 20.938 -8.641 0.501 1 80.06 104 SER B C 1
ATOM 5165 O O . SER B 1 104 ? 21.078 -9.812 0.138 1 80.06 104 SER B O 1
ATOM 5167 N N . PHE B 1 105 ? 20.156 -7.816 -0.074 1 80.75 105 PHE B N 1
ATOM 5168 C CA . PHE B 1 105 ? 19.359 -8.297 -1.193 1 80.75 105 PHE B CA 1
ATOM 5169 C C . PHE B 1 105 ? 19.906 -7.762 -2.514 1 80.75 105 PHE B C 1
ATOM 5171 O O . PHE B 1 105 ? 19.172 -7.098 -3.26 1 80.75 105 PHE B O 1
ATOM 5178 N N . ASN B 1 106 ? 21.156 -8.023 -2.748 1 76.06 106 ASN B N 1
ATOM 5179 C CA . ASN B 1 106 ? 21.812 -7.516 -3.945 1 76.06 106 ASN B CA 1
ATOM 5180 C C . ASN B 1 106 ? 21.062 -7.914 -5.211 1 76.06 106 ASN B C 1
ATOM 5182 O O . ASN B 1 106 ? 20.594 -9.055 -5.332 1 76.06 106 ASN B O 1
ATOM 5186 N N . GLY B 1 107 ? 20.844 -6.957 -6.059 1 80.19 107 GLY B N 1
ATOM 5187 C CA . GLY B 1 107 ? 20.203 -7.203 -7.336 1 80.19 107 GLY B CA 1
ATOM 5188 C C . GLY B 1 107 ? 18.688 -7.168 -7.258 1 80.19 107 GLY B C 1
ATOM 5189 O O . GLY B 1 107 ? 18 -7.234 -8.281 1 80.19 107 GLY B O 1
ATOM 5190 N N . HIS B 1 108 ? 18.188 -7.172 -6.043 1 87.75 108 HIS B N 1
ATOM 5191 C CA . HIS B 1 108 ? 16.75 -7.145 -5.848 1 87.75 108 HIS B CA 1
ATOM 5192 C C . HIS B 1 108 ? 16.312 -5.883 -5.105 1 87.75 108 HIS B C 1
ATOM 5194 O O . HIS B 1 108 ? 15.906 -5.953 -3.943 1 87.75 108 HIS B O 1
ATOM 5200 N N . SER B 1 109 ? 16.297 -4.734 -5.816 1 83.12 109 SER B N 1
ATOM 5201 C CA . SER B 1 109 ? 16.078 -3.41 -5.242 1 83.12 109 SER B CA 1
ATOM 5202 C C . SER B 1 109 ? 14.695 -3.311 -4.602 1 83.12 109 SER B C 1
ATOM 5204 O O . SER B 1 109 ? 14.539 -2.684 -3.553 1 83.12 109 SER B O 1
ATOM 5206 N N . THR B 1 110 ? 13.727 -3.967 -5.266 1 86.12 110 THR B N 1
ATOM 5207 C CA . THR B 1 110 ? 12.375 -3.918 -4.719 1 86.12 110 THR B CA 1
ATOM 5208 C C . THR B 1 110 ? 12.312 -4.617 -3.365 1 86.12 110 THR B C 1
ATOM 5210 O O . THR B 1 110 ? 11.773 -4.07 -2.4 1 86.12 110 THR B O 1
ATOM 5213 N N . LEU B 1 111 ? 12.906 -5.773 -3.281 1 90.12 111 LEU B N 1
ATOM 5214 C CA . LEU B 1 111 ? 12.906 -6.516 -2.025 1 90.12 111 LEU B CA 1
ATOM 5215 C C . LEU B 1 111 ? 13.68 -5.758 -0.948 1 90.12 111 LEU B C 1
ATOM 5217 O O . LEU B 1 111 ? 13.266 -5.73 0.214 1 90.12 111 LEU B O 1
ATOM 5221 N N . GLN B 1 112 ? 14.766 -5.145 -1.353 1 89.38 112 GLN B N 1
ATOM 5222 C CA . GLN B 1 112 ? 15.57 -4.371 -0.416 1 89.38 112 GLN B CA 1
ATOM 5223 C C . GLN B 1 112 ? 14.781 -3.193 0.149 1 89.38 112 GLN B C 1
ATOM 5225 O O . GLN B 1 112 ? 14.836 -2.922 1.35 1 89.38 112 GLN B O 1
ATOM 5230 N N . MET B 1 113 ? 14.102 -2.537 -0.713 1 87.75 113 MET B N 1
ATOM 5231 C CA . MET B 1 113 ? 13.336 -1.373 -0.281 1 87.75 113 MET B CA 1
ATOM 5232 C C . MET B 1 113 ? 12.156 -1.792 0.59 1 87.75 113 MET B C 1
ATOM 5234 O O . MET B 1 113 ? 11.852 -1.138 1.589 1 87.75 113 MET B O 1
ATOM 5238 N N . MET B 1 114 ? 11.539 -2.859 0.19 1 90.06 114 MET B N 1
ATOM 5239 C CA . MET B 1 114 ? 10.43 -3.348 0.995 1 90.06 114 MET B CA 1
ATOM 5240 C C . MET B 1 114 ? 10.898 -3.738 2.393 1 90.06 114 MET B C 1
ATOM 5242 O O . MET B 1 114 ? 10.203 -3.479 3.379 1 90.06 114 MET B O 1
ATOM 5246 N N . ARG B 1 115 ? 12.031 -4.332 2.451 1 90.44 115 ARG B N 1
ATOM 5247 C CA . ARG B 1 115 ? 12.625 -4.664 3.742 1 90.44 115 ARG B CA 1
ATOM 5248 C C . ARG B 1 115 ? 12.773 -3.422 4.613 1 90.44 115 ARG B C 1
ATOM 5250 O O . ARG B 1 115 ? 12.469 -3.455 5.809 1 90.44 115 ARG B O 1
ATOM 5257 N N . LYS B 1 116 ? 13.203 -2.35 4.012 1 89.5 116 LYS B N 1
ATOM 5258 C CA . LYS B 1 116 ? 13.359 -1.084 4.723 1 89.5 116 LYS B CA 1
ATOM 5259 C C . LYS B 1 116 ? 12.008 -0.565 5.215 1 89.5 116 LYS B C 1
ATOM 5261 O O . LYS B 1 116 ? 11.891 -0.131 6.363 1 89.5 116 LYS B O 1
ATOM 5266 N N . PHE B 1 117 ? 11.016 -0.568 4.355 1 89.06 117 PHE B N 1
ATOM 5267 C CA . PHE B 1 117 ? 9.688 -0.09 4.711 1 89.06 117 PHE B CA 1
ATOM 5268 C C . PHE B 1 117 ? 9.102 -0.927 5.84 1 89.06 117 PHE B C 1
ATOM 5270 O O . PHE B 1 117 ? 8.484 -0.389 6.766 1 89.06 117 PHE B O 1
ATOM 5277 N N . MET B 1 118 ? 9.328 -2.172 5.734 1 90.25 118 MET B N 1
ATOM 5278 C CA . MET B 1 118 ? 8.75 -3.078 6.723 1 90.25 118 MET B CA 1
ATOM 5279 C C . MET B 1 118 ? 9.445 -2.92 8.07 1 90.25 118 MET B C 1
ATOM 5281 O O . MET B 1 118 ? 8.805 -3.035 9.117 1 90.25 118 MET B O 1
ATOM 5285 N N . LYS B 1 119 ? 10.719 -2.703 8.039 1 91.06 119 LYS B N 1
ATOM 5286 C CA . LYS B 1 119 ? 11.438 -2.426 9.281 1 91.06 119 LYS B CA 1
ATOM 5287 C C . LYS B 1 119 ? 10.945 -1.133 9.922 1 91.06 119 LYS B C 1
ATOM 5289 O O . LYS B 1 119 ? 10.781 -1.065 11.141 1 91.06 119 LYS B O 1
ATOM 5294 N N . ARG B 1 120 ? 10.727 -0.117 9.133 1 90.44 120 ARG B N 1
ATOM 5295 C CA . ARG B 1 120 ? 10.164 1.139 9.617 1 90.44 120 ARG B CA 1
ATOM 5296 C C . ARG B 1 120 ? 8.789 0.918 10.234 1 90.44 120 ARG B C 1
ATOM 5298 O O . ARG B 1 120 ? 8.492 1.454 11.305 1 90.44 120 ARG B O 1
ATOM 5305 N N . ALA B 1 121 ? 7.965 0.172 9.5 1 89.19 121 ALA B N 1
ATOM 5306 C CA . ALA B 1 121 ? 6.621 -0.122 9.984 1 89.19 121 ALA B CA 1
ATOM 5307 C C . ALA B 1 121 ? 6.668 -0.834 11.336 1 89.19 121 ALA B C 1
ATOM 5309 O O . ALA B 1 121 ? 5.91 -0.502 12.25 1 89.19 121 ALA B O 1
ATOM 5310 N N . ALA B 1 122 ? 7.566 -1.769 11.477 1 89.62 122 ALA B N 1
ATOM 5311 C CA . ALA B 1 122 ? 7.707 -2.518 12.719 1 89.62 122 ALA B CA 1
ATOM 5312 C C . ALA B 1 122 ? 8.18 -1.613 13.852 1 89.62 122 ALA B C 1
ATOM 5314 O O . ALA B 1 122 ? 7.691 -1.717 14.984 1 89.62 122 ALA B O 1
ATOM 5315 N N . CYS B 1 123 ? 9.164 -0.808 13.562 1 91.56 123 CYS B N 1
ATOM 5316 C CA . CYS B 1 123 ? 9.656 0.159 14.531 1 91.56 123 CYS B CA 1
ATOM 5317 C C . CYS B 1 123 ? 8.531 1.061 15.031 1 91.56 123 CYS B C 1
ATOM 5319 O O . CYS B 1 123 ? 8.383 1.264 16.234 1 91.56 123 CYS B O 1
ATOM 5321 N N . ASN B 1 124 ? 7.766 1.599 14.086 1 88 124 ASN B N 1
ATOM 5322 C CA . ASN B 1 124 ? 6.641 2.457 14.438 1 88 124 ASN B CA 1
ATOM 5323 C C . ASN B 1 124 ? 5.621 1.715 15.297 1 88 124 ASN B C 1
ATOM 5325 O O . ASN B 1 124 ? 5.105 2.264 16.281 1 88 124 ASN B O 1
ATOM 5329 N N . ASP B 1 125 ? 5.32 0.558 14.914 1 84.25 125 ASP B N 1
ATOM 5330 C CA . ASP B 1 125 ? 4.336 -0.249 15.625 1 84.25 125 ASP B CA 1
ATOM 5331 C C . ASP B 1 125 ? 4.777 -0.503 17.062 1 84.25 125 ASP B C 1
ATOM 5333 O O . ASP B 1 125 ? 3.986 -0.354 18 1 84.25 125 ASP B O 1
ATOM 5337 N N . ARG B 1 126 ? 5.98 -0.868 17.25 1 86.44 126 ARG B N 1
ATOM 5338 C CA . ARG B 1 126 ? 6.523 -1.118 18.594 1 86.44 126 ARG B CA 1
ATOM 5339 C C . ARG B 1 126 ? 6.539 0.158 19.422 1 86.44 126 ARG B C 1
ATOM 5341 O O . ARG B 1 126 ? 6.184 0.138 20.609 1 86.44 126 ARG B O 1
ATOM 5348 N N . CYS B 1 127 ? 6.984 1.19 18.812 1 88.69 127 CYS B N 1
ATOM 5349 C CA . CYS B 1 127 ? 7.043 2.479 19.5 1 88.69 127 CYS B CA 1
ATOM 5350 C C . CYS B 1 127 ? 5.66 2.916 19.953 1 88.69 127 CYS B C 1
ATOM 5352 O O . CYS B 1 127 ? 5.492 3.369 21.094 1 88.69 127 CYS B O 1
ATOM 5354 N N . GLU B 1 128 ? 4.723 2.803 19.109 1 83.69 128 GLU B N 1
ATOM 5355 C CA . GLU B 1 128 ? 3.363 3.207 19.453 1 83.69 128 GLU B CA 1
ATOM 5356 C C . GLU B 1 128 ? 2.766 2.295 20.516 1 83.69 128 GLU B C 1
ATOM 5358 O O . GLU B 1 128 ? 2.008 2.748 21.375 1 83.69 128 GLU B O 1
ATOM 5363 N N . GLN B 1 129 ? 3.096 1.052 20.438 1 80.94 129 GLN B N 1
ATOM 5364 C CA . GLN B 1 129 ? 2.625 0.119 21.469 1 80.94 129 GLN B CA 1
ATOM 5365 C C . GLN B 1 129 ? 3.215 0.452 22.828 1 80.94 129 GLN B C 1
ATOM 5367 O O . GLN B 1 129 ? 2.521 0.378 23.844 1 80.94 129 GLN B O 1
ATOM 5372 N N . ASP B 1 130 ? 4.402 0.746 22.859 1 83.19 130 ASP B N 1
ATOM 5373 C CA . ASP B 1 130 ? 5.098 1.057 24.094 1 83.19 130 ASP B CA 1
ATOM 5374 C C . ASP B 1 130 ? 4.574 2.352 24.719 1 83.19 130 ASP B C 1
ATOM 5376 O O . ASP B 1 130 ? 4.434 2.451 25.938 1 83.19 130 ASP B O 1
ATOM 5380 N N . ARG B 1 131 ? 4.238 3.238 23.875 1 80.56 131 ARG B N 1
ATOM 5381 C CA . ARG B 1 131 ? 3.939 4.582 24.375 1 80.56 131 ARG B CA 1
ATOM 5382 C C . ARG B 1 131 ? 2.439 4.773 24.562 1 80.56 131 ARG B C 1
ATOM 5384 O O . ARG B 1 131 ? 2.01 5.566 25.391 1 80.56 131 ARG B O 1
ATOM 5391 N N . LEU B 1 132 ? 1.628 4.199 23.766 1 77.88 132 LEU B N 1
ATOM 5392 C CA . LEU B 1 132 ? 0.188 4.43 23.766 1 77.88 132 LEU B CA 1
ATOM 5393 C C . LEU B 1 132 ? -0.56 3.184 24.234 1 77.88 132 LEU B C 1
ATOM 5395 O O . LEU B 1 132 ? -1.792 3.154 24.219 1 77.88 132 LEU B O 1
ATOM 5399 N N . ASP B 1 133 ? 0.232 2.342 25.078 1 64.25 133 ASP B N 1
ATOM 5400 C CA . ASP B 1 133 ? -0.287 1.097 25.625 1 64.25 133 ASP B CA 1
ATOM 5401 C C . ASP B 1 133 ? -1.171 0.371 24.609 1 64.25 133 ASP B C 1
ATOM 5403 O O . ASP B 1 133 ? -2.262 -0.091 24.953 1 64.25 133 ASP B O 1
ATOM 5407 N N . GLY B 1 134 ? -0.74 0.293 23.531 1 56 134 GLY B N 1
ATOM 5408 C CA . GLY B 1 134 ? -1.429 -0.5 22.516 1 56 134 GLY B CA 1
ATOM 5409 C C . GLY B 1 134 ? -2.707 0.147 22.031 1 56 134 GLY B C 1
ATOM 5410 O O . GLY B 1 134 ? -3.484 -0.478 21.297 1 56 134 GLY B O 1
ATOM 5411 N N . MET B 1 135 ? -3.117 1.205 22.75 1 52.28 135 MET B N 1
ATOM 5412 C CA . MET B 1 135 ? -4.375 1.791 22.297 1 52.28 135 MET B CA 1
ATOM 5413 C C . MET B 1 135 ? -4.328 2.096 20.797 1 52.28 135 MET B C 1
ATOM 5415 O O . MET B 1 135 ? -3.592 2.982 20.359 1 52.28 135 MET B O 1
ATOM 5419 N N . ARG B 1 136 ? -4.43 1.031 20.031 1 51.16 136 ARG B N 1
ATOM 5420 C CA . ARG B 1 136 ? -4.57 1.069 18.578 1 51.16 136 ARG B CA 1
ATOM 5421 C C . ARG B 1 136 ? -5.691 2.018 18.172 1 51.16 136 ARG B C 1
ATOM 5423 O O . ARG B 1 136 ? -6.863 1.635 18.141 1 51.16 136 ARG B O 1
ATOM 5430 N N . TRP B 1 137 ? -5.562 3.246 18.656 1 51.28 137 TRP B N 1
ATOM 5431 C CA . TRP B 1 137 ? -6.617 4.227 18.422 1 51.28 137 TRP B CA 1
ATOM 5432 C C . TRP B 1 137 ? -6.957 4.312 16.938 1 51.28 137 TRP B C 1
ATOM 5434 O O . TRP B 1 137 ? -6.441 5.176 16.219 1 51.28 137 TRP B O 1
ATOM 5444 N N . GLU B 1 138 ? -6.953 3.113 16.297 1 51.19 138 GLU B N 1
ATOM 5445 C CA . GLU B 1 138 ? -7.406 3.129 14.914 1 51.19 138 GLU B CA 1
ATOM 5446 C C . GLU B 1 138 ? -8.82 3.701 14.797 1 51.19 138 GLU B C 1
ATOM 5448 O O . GLU B 1 138 ? -9.789 3.061 15.211 1 51.19 138 GLU B O 1
ATOM 5453 N N . GLY B 1 139 ? -9.047 4.957 15.352 1 51.31 139 GLY B N 1
ATOM 5454 C CA . GLY B 1 139 ? -10.352 5.523 15.07 1 51.31 139 GLY B CA 1
ATOM 5455 C C . GLY B 1 139 ? -10.75 5.398 13.609 1 51.31 139 GLY B C 1
ATOM 5456 O O . GLY B 1 139 ? -9.922 5.094 12.758 1 51.31 139 GLY B O 1
ATOM 5457 N N . VAL B 1 140 ? -12.008 5.375 13.414 1 57.5 140 VAL B N 1
ATOM 5458 C CA . VAL B 1 140 ? -12.609 5.477 12.094 1 57.5 140 VAL B CA 1
ATOM 5459 C C . VAL B 1 140 ? -12.109 6.73 11.391 1 57.5 140 VAL B C 1
ATOM 5461 O O . VAL B 1 140 ? -11.992 7.793 12.008 1 57.5 140 VAL B O 1
ATOM 5464 N N . ASN B 1 141 ? -11.438 6.707 10.305 1 62.38 141 ASN B N 1
ATOM 5465 C CA . ASN B 1 141 ? -10.898 7.77 9.461 1 62.38 141 ASN B CA 1
ATOM 5466 C C . ASN B 1 141 ? -11.773 9.016 9.492 1 62.38 141 ASN B C 1
ATOM 5468 O O . ASN B 1 141 ? -11.258 10.133 9.586 1 62.38 141 ASN B O 1
ATOM 5472 N N . GLU B 1 142 ? -13.023 8.789 9.688 1 65.44 142 GLU B N 1
ATOM 5473 C CA . GLU B 1 142 ? -13.922 9.938 9.648 1 65.44 142 GLU B CA 1
ATOM 5474 C C . GLU B 1 142 ? -13.797 10.781 10.914 1 65.44 142 GLU B C 1
ATOM 5476 O O . GLU B 1 142 ? -13.789 12.016 10.844 1 65.44 142 GLU B O 1
ATOM 5481 N N . ILE B 1 143 ? -13.656 10.148 11.984 1 77.06 143 ILE B N 1
ATOM 5482 C CA . ILE B 1 143 ? -13.562 10.852 13.258 1 77.06 143 ILE B CA 1
ATOM 5483 C C . ILE B 1 143 ? -12.227 11.586 13.344 1 77.06 143 ILE B C 1
ATOM 5485 O O . ILE B 1 143 ? -12.156 12.711 13.836 1 77.06 143 ILE B O 1
ATOM 5489 N N . GLN B 1 144 ? -11.266 10.969 12.852 1 78.69 144 GLN B N 1
ATOM 5490 C CA . GLN B 1 144 ? -9.961 11.617 12.844 1 78.69 144 GLN B CA 1
ATOM 5491 C C . GLN B 1 144 ? -9.992 12.898 12.016 1 78.69 144 GLN B C 1
ATOM 5493 O O . GLN B 1 144 ? -9.398 13.906 12.406 1 78.69 144 GLN B O 1
ATOM 5498 N N . ASP B 1 145 ? -10.672 12.852 10.914 1 76.12 145 ASP B N 1
ATOM 5499 C CA . ASP B 1 145 ? -10.805 14.031 10.07 1 76.12 145 ASP B CA 1
ATOM 5500 C C . ASP B 1 145 ? -11.516 15.164 10.82 1 76.12 145 ASP B C 1
ATOM 5502 O O . ASP B 1 145 ? -11.133 16.328 10.703 1 76.12 145 ASP B O 1
ATOM 5506 N N . GLU B 1 146 ? -12.469 14.742 11.547 1 84.06 146 GLU B N 1
ATOM 5507 C CA . GLU B 1 146 ? -13.211 15.742 12.312 1 84.06 146 GLU B CA 1
ATOM 5508 C C . GLU B 1 146 ? -12.344 16.344 13.406 1 84.06 146 GLU B C 1
ATOM 5510 O O . GLU B 1 146 ? -12.391 17.562 13.641 1 84.06 146 GLU B O 1
ATOM 5515 N N . MET B 1 147 ? -11.594 15.523 13.984 1 87.69 147 MET B N 1
ATOM 5516 C CA . MET B 1 147 ? -10.711 16 15.047 1 87.69 147 MET B CA 1
ATOM 5517 C C . MET B 1 147 ? -9.648 16.938 14.492 1 87.69 147 MET B C 1
ATOM 5519 O O . MET B 1 147 ? -9.383 18 15.07 1 87.69 147 MET B O 1
ATOM 5523 N N . ASP B 1 148 ? -9.172 16.562 13.375 1 81 148 ASP B N 1
ATOM 5524 C CA . ASP B 1 148 ? -8.133 17.359 12.734 1 81 148 ASP B CA 1
ATOM 5525 C C . ASP B 1 148 ? -8.688 18.703 12.25 1 81 148 ASP B C 1
ATOM 5527 O O . ASP B 1 148 ? -7.98 19.719 12.25 1 81 148 ASP B O 1
ATOM 5531 N N . ALA B 1 149 ? -9.938 18.656 11.906 1 83.12 149 ALA B N 1
ATOM 5532 C CA . ALA B 1 149 ? -10.594 19.875 11.406 1 83.12 149 ALA B CA 1
ATOM 5533 C C . ALA B 1 149 ? -11.164 20.703 12.555 1 83.12 149 ALA B C 1
ATOM 5535 O O . ALA B 1 149 ? -11.836 21.703 12.328 1 83.12 149 ALA B O 1
ATOM 5536 N N . ARG B 1 150 ? -10.992 20.297 13.828 1 91.69 150 ARG B N 1
ATOM 5537 C CA . ARG B 1 150 ? -11.344 21 15.047 1 91.69 150 ARG B CA 1
ATOM 5538 C C . ARG B 1 150 ? -12.859 21.078 15.219 1 91.69 150 ARG B C 1
ATOM 5540 O O . ARG B 1 150 ? -13.375 22.047 15.766 1 91.69 150 ARG B O 1
ATOM 5547 N N . PHE B 1 151 ? -13.508 20.078 14.852 1 91.75 151 PHE B N 1
ATOM 5548 C CA . PHE B 1 151 ? -14.961 20.016 14.945 1 91.75 151 PHE B CA 1
ATOM 5549 C C . PHE B 1 151 ? -15.414 20.016 16.406 1 91.75 151 PHE B C 1
ATOM 5551 O O . PHE B 1 151 ? -16.469 20.547 16.734 1 91.75 151 PHE B O 1
ATOM 5558 N N . PRO B 1 152 ? -14.656 19.469 17.266 1 95.88 152 PRO B N 1
ATOM 5559 C CA . PRO B 1 152 ? -15.078 19.547 18.656 1 95.88 152 PRO B CA 1
ATOM 5560 C C . PRO B 1 152 ? -15.344 20.984 19.109 1 95.88 152 PRO B C 1
ATOM 5562 O O . PRO B 1 152 ? -16.234 21.219 19.938 1 95.88 152 PRO B O 1
ATOM 5565 N N . TYR B 1 153 ? -14.648 21.906 18.609 1 96.12 153 TYR B N 1
ATOM 5566 C CA . TYR B 1 153 ? -14.805 23.297 19.016 1 96.12 153 TYR B CA 1
ATOM 5567 C C . TYR B 1 153 ? -16.109 23.875 18.484 1 96.12 153 TYR B C 1
ATOM 5569 O O . TYR B 1 153 ? -16.625 24.859 19.016 1 96.12 153 TYR B O 1
ATOM 5577 N N . ASP B 1 154 ? -16.562 23.328 17.375 1 94.88 154 ASP B N 1
ATOM 5578 C CA . ASP B 1 154 ? -17.891 23.703 16.875 1 94.88 154 ASP B CA 1
ATOM 5579 C C . ASP B 1 154 ? -18.969 23.406 17.906 1 94.88 154 ASP B C 1
ATOM 5581 O O . ASP B 1 154 ? -19.844 24.234 18.156 1 94.88 154 ASP B O 1
ATOM 5585 N N . TYR B 1 155 ? -18.891 22.328 18.547 1 95.12 155 TYR B N 1
ATOM 5586 C CA . TYR B 1 155 ? -19.844 21.922 19.578 1 95.12 155 TYR B CA 1
ATOM 5587 C C . TYR B 1 155 ? -19.609 22.703 20.859 1 95.12 155 TYR B C 1
ATOM 5589 O O . TYR B 1 155 ? -20.562 23.188 21.484 1 95.12 155 TYR B O 1
ATOM 5597 N N . MET B 1 156 ? -18.406 22.906 21.203 1 97.06 156 MET B N 1
ATOM 5598 C CA . MET B 1 156 ? -18.047 23.531 22.484 1 97.06 156 MET B CA 1
ATOM 5599 C C . MET B 1 156 ? -18.531 24.984 22.531 1 97.06 156 MET B C 1
ATOM 5601 O O . MET B 1 156 ? -18.922 25.469 23.594 1 97.06 156 MET B O 1
ATOM 5605 N N . GLN B 1 157 ? -18.453 25.688 21.406 1 96.31 157 GLN B N 1
ATOM 5606 C CA . GLN B 1 157 ? -18.828 27.094 21.453 1 96.31 157 GLN B CA 1
ATOM 5607 C C . GLN B 1 157 ? -20.281 27.25 21.922 1 96.31 157 GLN B C 1
ATOM 5609 O O . GLN B 1 157 ? -20.578 28.125 22.734 1 96.31 157 GLN B O 1
ATOM 5614 N N . LEU B 1 158 ? -21.203 26.406 21.422 1 95.06 158 LEU B N 1
ATOM 5615 C CA . LEU B 1 158 ? -22.594 26.484 21.859 1 95.06 158 LEU B CA 1
ATOM 5616 C C . LEU B 1 158 ? -22.75 26 23.297 1 95.06 158 LEU B C 1
ATOM 5618 O O . LEU B 1 158 ? -23.516 26.578 24.062 1 95.06 158 LEU B O 1
ATOM 5622 N N . CYS B 1 159 ? -22.031 24.938 23.578 1 96.5 159 CYS B N 1
ATOM 5623 C CA . CYS B 1 159 ? -22.125 24.406 24.938 1 96.5 159 CYS B CA 1
ATOM 5624 C C . CYS B 1 159 ? -21.656 25.453 25.938 1 96.5 159 CYS B C 1
ATOM 5626 O O . CYS B 1 159 ? -22.312 25.656 26.969 1 96.5 159 CYS B O 1
ATOM 5628 N N . TYR B 1 160 ? -20.578 26.078 25.766 1 97.31 160 TYR B N 1
ATOM 5629 C CA . TYR B 1 160 ? -20.078 27.125 26.656 1 97.31 160 TYR B CA 1
ATOM 5630 C C . TYR B 1 160 ? -21.062 28.297 26.703 1 97.31 160 TYR B C 1
ATOM 5632 O O . TYR B 1 160 ? -21.25 28.906 27.766 1 97.31 160 TYR B O 1
ATOM 5640 N N . TYR B 1 161 ? -21.625 28.641 25.531 1 95.88 161 TYR B N 1
ATOM 5641 C CA . TYR B 1 161 ? -22.609 29.719 25.5 1 95.88 161 TYR B CA 1
ATOM 5642 C C . TYR B 1 161 ? -23.781 29.422 26.422 1 95.88 161 TYR B C 1
ATOM 5644 O O . TYR B 1 161 ? -24.203 30.281 27.203 1 95.88 161 TYR B O 1
ATOM 5652 N N . LYS B 1 162 ? -24.25 28.188 26.312 1 95.81 162 LYS B N 1
ATOM 5653 C CA . LYS B 1 162 ? -25.391 27.766 27.125 1 95.81 162 LYS B CA 1
ATOM 5654 C C . LYS B 1 162 ? -25.016 27.75 28.609 1 95.81 162 LYS B C 1
ATOM 5656 O O . LYS B 1 162 ? -25.891 27.953 29.469 1 95.81 162 LYS B O 1
ATOM 5661 N N . LEU B 1 163 ? -23.797 27.594 28.938 1 96.44 163 LEU B N 1
ATOM 5662 C CA . LEU B 1 163 ? -23.312 27.578 30.312 1 96.44 163 LEU B CA 1
ATOM 5663 C C . LEU B 1 163 ? -23 29 30.797 1 96.44 163 LEU B C 1
ATOM 5665 O O . LEU B 1 163 ? -22.703 29.203 31.969 1 96.44 163 LEU B O 1
ATOM 5669 N N . GLY B 1 164 ? -23 29.922 29.812 1 94.75 164 GLY B N 1
ATOM 5670 C CA . GLY B 1 164 ? -22.766 31.312 30.156 1 94.75 164 GLY B CA 1
ATOM 5671 C C . GLY B 1 164 ? -21.297 31.703 30.141 1 94.75 164 GLY B C 1
ATOM 5672 O O . GLY B 1 164 ? -20.938 32.781 30.547 1 94.75 164 GLY B O 1
ATOM 5673 N N . ASP B 1 165 ? -20.5 30.828 29.797 1 96.19 165 ASP B N 1
ATOM 5674 C CA . ASP B 1 165 ? -19.078 31.141 29.656 1 96.19 165 ASP B CA 1
ATOM 5675 C C . ASP B 1 165 ? -18.781 31.734 28.281 1 96.19 165 ASP B C 1
ATOM 5677 O O . ASP B 1 165 ? -18.281 31.047 27.391 1 96.19 165 ASP B O 1
ATOM 5681 N N . LEU B 1 166 ? -18.922 33 28.156 1 95.81 166 LEU B N 1
ATOM 5682 C CA . LEU B 1 166 ? -18.844 33.688 26.875 1 95.81 166 LEU B CA 1
ATOM 5683 C C . LEU B 1 166 ? -17.406 33.719 26.359 1 95.81 166 LEU B C 1
ATOM 5685 O O . LEU B 1 166 ? -17.188 33.688 25.156 1 95.81 166 LEU B O 1
ATOM 5689 N N . GLN B 1 167 ? -16.469 33.781 27.266 1 95.88 167 GLN B N 1
ATOM 5690 C CA . GLN B 1 167 ? -15.07 33.812 26.859 1 95.88 167 GLN B CA 1
ATOM 5691 C C . GLN B 1 167 ? -14.688 32.531 26.141 1 95.88 167 GLN B C 1
ATOM 5693 O O . GLN B 1 167 ? -14.109 32.594 25.047 1 95.88 167 GLN B O 1
ATOM 5698 N N . LYS B 1 168 ? -15.023 31.438 26.688 1 96.19 168 LYS B N 1
ATOM 5699 C CA . LYS B 1 168 ? -14.695 30.156 26.062 1 96.19 168 LYS B CA 1
ATOM 5700 C C . LYS B 1 168 ? -15.562 29.906 24.844 1 96.19 168 LYS B C 1
ATOM 5702 O O . LYS B 1 168 ? -15.125 29.25 23.891 1 96.19 168 LYS B O 1
ATOM 5707 N N . ALA B 1 169 ? -16.75 30.375 24.859 1 96.62 169 ALA B N 1
ATOM 5708 C CA . ALA B 1 169 ? -17.625 30.25 23.703 1 96.62 169 ALA B CA 1
ATOM 5709 C C . ALA B 1 169 ? -17.047 30.969 22.484 1 96.62 169 ALA B C 1
ATOM 5711 O O . ALA B 1 169 ? -16.906 30.375 21.422 1 96.62 169 ALA B O 1
ATOM 5712 N N . ALA B 1 170 ? -16.688 32.219 22.703 1 94.81 170 ALA B N 1
ATOM 5713 C CA . ALA B 1 170 ? -16.094 33.031 21.625 1 94.81 170 ALA B CA 1
ATOM 5714 C C . ALA B 1 170 ? -14.781 32.406 21.156 1 94.81 170 ALA B C 1
ATOM 5716 O O . ALA B 1 170 ? -14.523 32.312 19.953 1 94.81 170 ALA B O 1
ATOM 5717 N N . GLY B 1 171 ? -13.945 31.984 22.109 1 94.31 171 GLY B N 1
ATOM 5718 C CA . GLY B 1 171 ? -12.68 31.344 21.781 1 94.31 171 GLY B CA 1
ATOM 5719 C C . GLY B 1 171 ? -12.844 30.047 21 1 94.31 171 GLY B C 1
ATOM 5720 O O . GLY B 1 171 ? -12.062 29.75 20.094 1 94.31 171 GLY B O 1
ATOM 5721 N N . SER B 1 172 ? -13.812 29.297 21.375 1 95.75 172 SER B N 1
ATOM 5722 C CA . SER B 1 172 ? -14.078 28.031 20.688 1 95.75 172 SER B CA 1
ATOM 5723 C C . SER B 1 172 ? -14.57 28.281 19.266 1 95.75 172 SER B C 1
ATOM 5725 O O . SER B 1 172 ? -14.164 27.578 18.328 1 95.75 172 SER B O 1
ATOM 5727 N N . ALA B 1 173 ? -15.414 29.203 19.141 1 93.94 173 ALA B N 1
ATOM 5728 C CA . ALA B 1 173 ? -15.906 29.578 17.812 1 93.94 173 ALA B CA 1
ATOM 5729 C C . ALA B 1 173 ? -14.758 30.016 16.906 1 93.94 173 ALA B C 1
ATOM 5731 O O . ALA B 1 173 ? -14.664 29.562 15.758 1 93.94 173 ALA B O 1
ATOM 5732 N N . TYR B 1 174 ? -13.945 30.828 17.453 1 90.19 174 TYR B N 1
ATOM 5733 C CA . TYR B 1 174 ? -12.797 31.328 16.688 1 90.19 174 TYR B CA 1
ATOM 5734 C C . TYR B 1 174 ? -11.844 30.188 16.328 1 90.19 174 TYR B C 1
ATOM 5736 O O . TYR B 1 174 ? -11.336 30.125 15.211 1 90.19 174 TYR B O 1
ATOM 5744 N N . THR B 1 175 ? -11.57 29.297 17.266 1 91.44 175 THR B N 1
ATOM 5745 C CA . THR B 1 175 ? -10.68 28.156 17.062 1 91.44 175 THR B CA 1
ATOM 5746 C C . THR B 1 175 ? -11.18 27.266 15.93 1 91.44 175 THR B C 1
ATOM 5748 O O . THR B 1 175 ? -10.391 26.844 15.078 1 91.44 175 THR B O 1
ATOM 5751 N N . PHE B 1 176 ? -12.398 26.984 15.891 1 92 176 PHE B N 1
ATOM 5752 C CA . PHE B 1 176 ? -12.984 26.188 14.812 1 92 176 PHE B CA 1
ATOM 5753 C C . PHE B 1 176 ? -12.812 26.891 13.477 1 92 176 PHE B C 1
ATOM 5755 O O . PHE B 1 176 ? -12.438 26.266 12.484 1 92 176 PHE B O 1
ATOM 5762 N N . LEU B 1 177 ? -13.102 28.125 13.422 1 84.62 177 LEU B N 1
ATOM 5763 C CA . LEU B 1 177 ? -13.094 28.891 12.188 1 84.62 177 LEU B CA 1
ATOM 5764 C C . LEU B 1 177 ? -11.695 28.922 11.578 1 84.62 177 LEU B C 1
ATOM 5766 O O . LEU B 1 177 ? -11.547 29.016 10.352 1 84.62 177 LEU B O 1
ATOM 5770 N N . GLN B 1 178 ? -10.695 28.828 12.422 1 79.62 178 GLN B N 1
ATOM 5771 C CA . GLN B 1 178 ? -9.32 28.875 11.938 1 79.62 178 GLN B CA 1
ATOM 5772 C C . GLN B 1 178 ? -9.039 27.734 10.969 1 79.62 178 GLN B C 1
ATOM 5774 O O . GLN B 1 178 ? -8.195 27.859 10.078 1 79.62 178 GLN B O 1
ATOM 5779 N N . MET B 1 179 ? -9.727 26.594 11.156 1 80.44 179 MET B N 1
ATOM 5780 C CA . MET B 1 179 ? -9.531 25.438 10.281 1 80.44 179 MET B CA 1
ATOM 5781 C C . MET B 1 179 ? -10.672 25.312 9.281 1 80.44 179 MET B C 1
ATOM 5783 O O . MET B 1 179 ? -10.609 24.5 8.359 1 80.44 179 MET B O 1
ATOM 5787 N N . ASN B 1 180 ? -11.617 26.156 9.477 1 81.31 180 ASN B N 1
ATOM 5788 C CA . ASN B 1 180 ? -12.812 26.141 8.641 1 81.31 180 ASN B CA 1
ATOM 5789 C C . ASN B 1 180 ? -13.242 27.547 8.234 1 81.31 180 ASN B C 1
ATOM 5791 O O . ASN B 1 180 ? -14.352 27.969 8.555 1 81.31 180 ASN B O 1
ATOM 5795 N N . LEU B 1 181 ? -12.5 28.172 7.496 1 75.44 181 LEU B N 1
ATOM 5796 C CA . LEU B 1 181 ? -12.578 29.609 7.238 1 75.44 181 LEU B CA 1
ATOM 5797 C C . LEU B 1 181 ? -13.836 29.953 6.449 1 75.44 181 LEU B C 1
ATOM 5799 O O . LEU B 1 181 ? -14.383 31.047 6.594 1 75.44 181 LEU B O 1
ATOM 5803 N N . ASN B 1 182 ? -14.289 29.062 5.609 1 74.31 182 ASN B N 1
ATOM 5804 C CA . ASN B 1 182 ? -15.43 29.359 4.75 1 74.31 182 ASN B CA 1
ATOM 5805 C C . ASN B 1 182 ? -16.719 28.797 5.336 1 74.31 182 ASN B C 1
ATOM 5807 O O . ASN B 1 182 ? -17.719 28.656 4.629 1 74.31 182 ASN B O 1
ATOM 5811 N N . HIS B 1 183 ? -16.641 28.547 6.527 1 83.44 183 HIS B N 1
ATOM 5812 C CA . HIS B 1 183 ? -17.828 27.984 7.172 1 83.44 183 HIS B CA 1
ATOM 5813 C C . HIS B 1 183 ? -18.812 29.094 7.543 1 83.44 183 HIS B C 1
ATOM 5815 O O . HIS B 1 183 ? -18.641 29.781 8.555 1 83.44 183 HIS B O 1
ATOM 5821 N N . ASN B 1 184 ? -19.984 29.203 6.945 1 79.06 184 ASN B N 1
ATOM 5822 C CA . ASN B 1 184 ? -20.906 30.312 7.047 1 79.06 184 ASN B CA 1
ATOM 5823 C C . ASN B 1 184 ? -21.578 30.375 8.422 1 79.06 184 ASN B C 1
ATOM 5825 O O . ASN B 1 184 ? -21.75 31.453 8.992 1 79.06 184 ASN B O 1
ATOM 5829 N N . ILE B 1 185 ? -21.953 29.234 8.914 1 86.31 185 ILE B N 1
ATOM 5830 C CA . ILE B 1 185 ? -22.656 29.188 10.195 1 86.31 185 ILE B CA 1
ATOM 5831 C C . ILE B 1 185 ? -21.75 29.75 11.297 1 86.31 185 ILE B C 1
ATOM 5833 O O . ILE B 1 185 ? -22.188 30.562 12.109 1 86.31 185 ILE B O 1
ATOM 5837 N N . MET B 1 186 ? -20.531 29.375 11.297 1 90.06 186 MET B N 1
ATOM 5838 C CA . MET B 1 186 ? -19.625 29.812 12.352 1 90.06 186 MET B CA 1
ATOM 5839 C C . MET B 1 186 ? -19.266 31.297 12.195 1 90.06 186 MET B C 1
ATOM 5841 O O . MET B 1 186 ? -19.094 32 13.188 1 90.06 186 MET B O 1
ATOM 5845 N N . ARG B 1 187 ? -19.188 31.75 11.008 1 85.38 187 ARG B N 1
ATOM 5846 C CA . ARG B 1 187 ? -18.984 33.188 10.781 1 85.38 187 ARG B CA 1
ATOM 5847 C C . ARG B 1 187 ? -20.125 34 11.383 1 85.38 187 ARG B C 1
ATOM 5849 O O . ARG B 1 187 ? -19.891 35.031 12 1 85.38 187 ARG B O 1
ATOM 5856 N N . THR B 1 188 ? -21.328 33.438 11.156 1 86.69 188 THR B N 1
ATOM 5857 C CA . THR B 1 188 ? -22.5 34.094 11.727 1 86.69 188 THR B CA 1
ATOM 5858 C C . THR B 1 188 ? -22.453 34.062 13.258 1 86.69 188 THR B C 1
ATOM 5860 O O . THR B 1 188 ? -22.797 35.031 13.914 1 86.69 188 THR B O 1
ATOM 5863 N N . ASN B 1 189 ? -22 32.969 13.797 1 90.38 189 ASN B N 1
ATOM 5864 C CA . ASN B 1 189 ? -21.875 32.875 15.25 1 90.38 189 ASN B CA 1
ATOM 5865 C C . ASN B 1 189 ? -20.859 33.875 15.805 1 90.38 189 ASN B C 1
ATOM 5867 O O . ASN B 1 189 ? -21.078 34.438 16.859 1 90.38 189 ASN B O 1
ATOM 5871 N N . ILE B 1 190 ? -19.75 34 15.133 1 92.12 190 ILE B N 1
ATOM 5872 C CA . ILE B 1 190 ? -18.719 34.938 15.562 1 92.12 190 ILE B CA 1
ATOM 5873 C C . ILE B 1 190 ? -19.281 36.375 15.562 1 92.12 190 ILE B C 1
ATOM 5875 O O . ILE B 1 190 ? -19.062 37.125 16.516 1 92.12 190 ILE B O 1
ATOM 5879 N N . ALA B 1 191 ? -20.078 36.688 14.539 1 87.06 191 ALA B N 1
ATOM 5880 C CA . ALA B 1 191 ? -20.734 37.969 14.477 1 87.06 191 ALA B CA 1
ATOM 5881 C C . ALA B 1 191 ? -21.703 38.156 15.641 1 87.06 191 ALA B C 1
ATOM 5883 O O . ALA B 1 191 ? -21.797 39.25 16.219 1 87.06 191 ALA B O 1
ATOM 5884 N N . PHE B 1 192 ? -22.375 37.156 15.953 1 90.19 192 PHE B N 1
ATOM 5885 C CA . PHE B 1 192 ? -23.297 37.125 17.078 1 90.19 192 PHE B CA 1
ATOM 5886 C C . PHE B 1 192 ? -22.562 37.438 18.375 1 90.19 192 PHE B C 1
ATOM 5888 O O . PHE B 1 192 ? -22.984 38.281 19.156 1 90.19 192 PHE B O 1
ATOM 5895 N N . TYR B 1 193 ? -21.5 36.719 18.625 1 93.25 193 TYR B N 1
ATOM 5896 C CA . TYR B 1 193 ? -20.719 36.906 19.844 1 93.25 193 TYR B CA 1
ATOM 5897 C C . TYR B 1 193 ? -20.172 38.312 19.922 1 93.25 193 TYR B C 1
ATOM 5899 O O . TYR B 1 193 ? -20.078 38.906 21 1 93.25 193 TYR B O 1
ATOM 5907 N N . ARG B 1 194 ? -19.828 38.875 18.828 1 91.06 194 ARG B N 1
ATOM 5908 C CA . ARG B 1 194 ? -19.25 40.219 18.781 1 91.06 194 ARG B CA 1
ATOM 5909 C C . ARG B 1 194 ? -20.281 41.25 19.172 1 91.06 194 ARG B C 1
ATOM 5911 O O . ARG B 1 194 ? -19.922 42.344 19.656 1 91.06 194 ARG B O 1
ATOM 5918 N N . GLN B 1 195 ? -21.562 40.938 19.016 1 89.19 195 GLN B N 1
ATOM 5919 C CA . GLN B 1 195 ? -22.641 41.875 19.297 1 89.19 195 GLN B CA 1
ATOM 5920 C C . GLN B 1 195 ? -22.984 41.875 20.781 1 89.19 195 GLN B C 1
ATOM 5922 O O . GLN B 1 195 ? -23.641 42.781 21.266 1 89.19 195 GLN B O 1
ATOM 5927 N N . ILE B 1 196 ? -22.5 40.906 21.406 1 91.62 196 ILE B N 1
ATOM 5928 C CA . ILE B 1 196 ? -22.766 40.875 22.844 1 91.62 196 ILE B CA 1
ATOM 5929 C C . ILE B 1 196 ? -21.844 41.844 23.562 1 91.62 196 ILE B C 1
ATOM 5931 O O . ILE B 1 196 ? -20.625 41.781 23.438 1 91.62 196 ILE B O 1
ATOM 5935 N N . GLU B 1 197 ? -22.359 42.688 24.328 1 90.94 197 GLU B N 1
ATOM 5936 C CA . GLU B 1 197 ? -21.625 43.781 24.969 1 90.94 197 GLU B CA 1
ATOM 5937 C C . GLU B 1 197 ? -20.547 43.25 25.906 1 90.94 197 GLU B C 1
ATOM 5939 O O . GLU B 1 197 ? -19.453 43.812 25.984 1 90.94 197 GLU B O 1
ATOM 5944 N N . ALA B 1 198 ? -20.812 42.188 26.562 1 93.06 198 ALA B N 1
ATOM 5945 C CA . ALA B 1 198 ? -19.922 41.625 27.578 1 93.06 198 ALA B CA 1
ATOM 5946 C C . ALA B 1 198 ? -18.719 40.969 26.938 1 93.06 198 ALA B C 1
ATOM 5948 O O . ALA B 1 198 ? -17.703 40.688 27.594 1 93.06 198 ALA B O 1
ATOM 5949 N N . VAL B 1 199 ? -18.781 40.656 25.688 1 93.88 199 VAL B N 1
ATOM 5950 C CA . VAL B 1 199 ? -17.734 39.875 25 1 93.88 199 VAL B CA 1
ATOM 5951 C C . VAL B 1 199 ? -16.625 40.844 24.562 1 93.88 199 VAL B C 1
ATOM 5953 O O . VAL B 1 199 ? -16.891 41.875 23.953 1 93.88 199 VAL B O 1
ATOM 5956 N N . GLN B 1 200 ? -15.414 40.469 24.875 1 92.75 200 GLN B N 1
ATOM 5957 C CA . GLN B 1 200 ? -14.242 41.25 24.531 1 92.75 200 GLN B CA 1
ATOM 5958 C C . GLN B 1 200 ? -13.578 40.75 23.266 1 92.75 200 GLN B C 1
ATOM 5960 O O . GLN B 1 200 ? -13.531 39.531 23.031 1 92.75 200 GLN B O 1
ATOM 5965 N N . GLN B 1 201 ? -13 41.688 22.562 1 87.62 201 GLN B N 1
ATOM 5966 C CA . GLN B 1 201 ? -12.352 41.344 21.297 1 87.62 201 GLN B CA 1
ATOM 5967 C C . GLN B 1 201 ? -11.172 40.406 21.516 1 87.62 201 GLN B C 1
ATOM 5969 O O . GLN B 1 201 ? -10.891 39.531 20.688 1 87.62 201 GLN B O 1
ATOM 5974 N N . GLU B 1 202 ? -10.547 40.469 22.625 1 86.44 202 GLU B N 1
ATOM 5975 C CA . GLU B 1 202 ? -9.367 39.688 22.953 1 86.44 202 GLU B CA 1
ATOM 5976 C C . GLU B 1 202 ? -9.734 38.219 23.203 1 86.44 202 GLU B C 1
ATOM 5978 O O . GLU B 1 202 ? -8.859 37.344 23.203 1 86.44 202 GLU B O 1
ATOM 5983 N N . TRP B 1 203 ? -10.984 37.969 23.312 1 90.75 203 TRP B N 1
ATOM 5984 C CA . TRP B 1 203 ? -11.422 36.594 23.625 1 90.75 203 TRP B CA 1
ATOM 5985 C C . TRP B 1 203 ? -11.484 35.75 22.359 1 90.75 203 TRP B C 1
ATOM 5987 O O . TRP B 1 203 ? -11.57 34.531 22.438 1 90.75 203 TRP B O 1
ATOM 5997 N N . PHE B 1 204 ? -11.445 36.438 21.188 1 88.75 204 PHE B N 1
ATOM 5998 C CA . PHE B 1 204 ? -11.414 35.719 19.922 1 88.75 204 PHE B CA 1
ATOM 5999 C C . PHE B 1 204 ? -10 35.25 19.594 1 88.75 204 PHE B C 1
ATOM 6001 O O . PHE B 1 204 ? -9.391 35.719 18.641 1 88.75 204 PHE B O 1
ATOM 6008 N N . ARG B 1 205 ? -9.586 34.219 20.359 1 83.69 205 ARG B N 1
ATOM 6009 C CA . ARG B 1 205 ? -8.234 33.688 20.234 1 83.69 205 ARG B CA 1
ATOM 6010 C C . ARG B 1 205 ? -8.273 32.156 20.016 1 83.69 205 ARG B C 1
ATOM 6012 O O . ARG B 1 205 ? -9.102 31.469 20.594 1 83.69 205 ARG B O 1
ATOM 6019 N N . ASP B 1 206 ? -7.312 31.797 19.188 1 85.5 206 ASP B N 1
ATOM 6020 C CA . ASP B 1 206 ? -7.188 30.359 18.938 1 85.5 206 ASP B CA 1
ATOM 6021 C C . ASP B 1 206 ? -6.762 29.609 20.188 1 85.5 206 ASP B C 1
ATOM 6023 O O . ASP B 1 206 ? -5.719 29.922 20.781 1 85.5 206 ASP B O 1
ATOM 6027 N N . ARG B 1 207 ? -7.543 28.688 20.562 1 88 207 ARG B N 1
ATOM 6028 C CA . ARG B 1 207 ? -7.289 27.938 21.781 1 88 207 ARG B CA 1
ATOM 6029 C C . ARG B 1 207 ? -6.223 26.875 21.562 1 88 207 ARG B C 1
ATOM 6031 O O . ARG B 1 207 ? -5.684 26.312 22.516 1 88 207 ARG B O 1
ATOM 6038 N N . GLU B 1 208 ? -6.035 26.594 20.359 1 82.44 208 GLU B N 1
ATOM 6039 C CA . GLU B 1 208 ? -4.965 25.656 20.031 1 82.44 208 GLU B CA 1
ATOM 6040 C C . GLU B 1 208 ? -3.639 26.375 19.828 1 82.44 208 GLU B C 1
ATOM 6042 O O . GLU B 1 208 ? -3.588 27.406 19.141 1 82.44 208 GLU B O 1
ATOM 6047 N N . LYS B 1 209 ? -2.865 26.203 20.766 1 65.5 209 LYS B N 1
ATOM 6048 C CA . LYS B 1 209 ? -1.591 26.922 20.766 1 65.5 209 LYS B CA 1
ATOM 6049 C C . LYS B 1 209 ? -0.863 26.75 19.438 1 65.5 209 LYS B C 1
ATOM 6051 O O . LYS B 1 209 ? -0.629 25.625 18.984 1 65.5 209 LYS B O 1
ATOM 6056 N N . ASN B 1 210 ? -0.807 27.781 18.781 1 76.69 210 ASN B N 1
ATOM 6057 C CA . ASN B 1 210 ? 0.084 27.812 17.625 1 76.69 210 ASN B CA 1
ATOM 6058 C C . ASN B 1 210 ? 1.265 28.75 17.844 1 76.69 210 ASN B C 1
ATOM 6060 O O . ASN B 1 210 ? 1.223 29.922 17.453 1 76.69 210 ASN B O 1
ATOM 6064 N N . ASP B 1 211 ? 2.314 28.203 18.5 1 82.44 211 ASP B N 1
ATOM 6065 C CA . ASP B 1 211 ? 3.441 28.984 19.016 1 82.44 211 ASP B CA 1
ATOM 6066 C C . ASP B 1 211 ? 4.156 29.719 17.891 1 82.44 211 ASP B C 1
ATOM 6068 O O . ASP B 1 211 ? 4.559 30.875 18.047 1 82.44 211 ASP B O 1
ATOM 6072 N N . TRP B 1 212 ? 4.188 29.156 16.797 1 89.38 212 TRP B N 1
ATOM 6073 C CA . TRP B 1 212 ? 4.941 29.812 15.727 1 89.38 212 TRP B CA 1
ATOM 6074 C C . TRP B 1 212 ? 4.195 31.031 15.195 1 89.38 212 TRP B C 1
ATOM 6076 O O . TRP B 1 212 ? 4.809 32.062 14.883 1 89.38 212 TRP B O 1
ATOM 6086 N N . LYS B 1 213 ? 2.867 31.016 15.156 1 87.56 213 LYS B N 1
ATOM 6087 C CA . LYS B 1 213 ? 2.057 32.125 14.703 1 87.56 213 LYS B CA 1
ATOM 6088 C C . LYS B 1 213 ? 2.213 33.344 15.625 1 87.56 213 LYS B C 1
ATOM 6090 O O . LYS B 1 213 ? 2.354 34.469 15.156 1 87.56 213 LYS B O 1
ATOM 6095 N N . HIS B 1 214 ? 2.168 33 16.906 1 85.88 214 HIS B N 1
ATOM 6096 C CA . HIS B 1 214 ? 2.328 34.062 17.891 1 85.88 214 HIS B CA 1
ATOM 6097 C C . HIS B 1 214 ? 3.691 34.75 17.766 1 85.88 214 HIS B C 1
ATOM 6099 O O . HIS B 1 214 ? 3.787 35.969 17.797 1 85.88 214 HIS B O 1
ATOM 6105 N N . LYS B 1 215 ? 4.676 33.906 17.641 1 92.81 215 LYS B N 1
ATOM 6106 C CA . LYS B 1 215 ? 6.02 34.438 17.5 1 92.81 215 LYS B CA 1
ATOM 6107 C C . LYS B 1 215 ? 6.152 35.25 16.203 1 92.81 215 LYS B C 1
ATOM 6109 O O . LYS B 1 215 ? 6.852 36.281 16.156 1 92.81 215 LYS B O 1
ATOM 6114 N N . PHE B 1 216 ? 5.547 34.844 15.203 1 92.75 216 PHE B N 1
ATOM 6115 C CA . PHE B 1 216 ? 5.566 35.562 13.938 1 92.75 216 PHE B CA 1
ATOM 6116 C C . PHE B 1 216 ? 4.895 36.938 14.086 1 92.75 216 PHE B C 1
ATOM 6118 O O . PHE B 1 216 ? 5.441 37.969 13.656 1 92.75 216 PHE B O 1
ATOM 6125 N N . MET B 1 217 ? 3.748 36.938 14.703 1 88.31 217 MET B N 1
ATOM 6126 C CA . MET B 1 217 ? 3.012 38.188 14.906 1 88.31 217 MET B CA 1
ATOM 6127 C C . MET B 1 217 ? 3.801 39.125 15.789 1 88.31 217 MET B C 1
ATOM 6129 O O . MET B 1 217 ? 3.846 40.344 15.516 1 88.31 217 MET B O 1
ATOM 6133 N N . ASP B 1 218 ? 4.398 38.562 16.812 1 91.44 218 ASP B N 1
ATOM 6134 C CA . ASP B 1 218 ? 5.273 39.375 17.656 1 91.44 218 ASP B CA 1
ATOM 6135 C C . ASP B 1 218 ? 6.402 40 16.828 1 91.44 218 ASP B C 1
ATOM 6137 O O . ASP B 1 218 ? 6.715 41.188 16.984 1 91.44 218 ASP B O 1
ATOM 6141 N N . GLY B 1 219 ? 6.996 39.125 16.047 1 94.5 219 GLY B N 1
ATOM 6142 C CA . GLY B 1 219 ? 8.078 39.594 15.18 1 94.5 219 GLY B CA 1
ATOM 6143 C C . GLY B 1 219 ? 7.652 40.719 14.234 1 94.5 219 GLY B C 1
ATOM 6144 O O . GLY B 1 219 ? 8.367 41.688 14.078 1 94.5 219 GLY B O 1
ATOM 6145 N N . MET B 1 220 ? 6.504 40.562 13.688 1 91.06 220 MET B N 1
ATOM 6146 C CA . MET B 1 220 ? 5.98 41.562 12.766 1 91.06 220 MET B CA 1
ATOM 6147 C C . MET B 1 220 ? 5.68 42.875 13.5 1 91.06 220 MET B C 1
ATOM 6149 O O . MET B 1 220 ? 5.938 43.969 12.977 1 91.06 220 MET B O 1
ATOM 6153 N N . ASP B 1 221 ? 5.117 42.781 14.695 1 90.38 221 ASP B N 1
ATOM 6154 C CA . ASP B 1 221 ? 4.859 43.938 15.508 1 90.38 221 ASP B CA 1
ATOM 6155 C C . ASP B 1 221 ? 6.152 44.688 15.812 1 90.38 221 ASP B C 1
ATOM 6157 O O . ASP B 1 221 ? 6.227 45.906 15.641 1 90.38 221 ASP B O 1
ATOM 6161 N N . HIS B 1 222 ? 7.129 43.969 16.25 1 95.56 222 HIS B N 1
ATOM 6162 C CA . HIS B 1 222 ? 8.422 44.594 16.547 1 95.56 222 HIS B CA 1
ATOM 6163 C C . HIS B 1 222 ? 9.031 45.219 15.289 1 95.56 222 HIS B C 1
ATOM 6165 O O . HIS B 1 222 ? 9.625 46.281 15.359 1 95.56 222 HIS B O 1
ATOM 6171 N N . TYR B 1 223 ? 8.891 44.469 14.227 1 93.5 223 TYR B N 1
ATOM 6172 C CA . TYR B 1 223 ? 9.375 44.969 12.938 1 93.5 223 TYR B CA 1
ATOM 6173 C C . TYR B 1 223 ? 8.75 46.312 12.594 1 93.5 223 TYR B C 1
ATOM 6175 O O . TYR B 1 223 ? 9.461 47.25 12.219 1 93.5 223 TYR B O 1
ATOM 6183 N N . LEU B 1 224 ? 7.492 46.469 12.742 1 90.81 224 LEU B N 1
ATOM 6184 C CA . LEU B 1 224 ? 6.75 47.656 12.398 1 90.81 224 LEU B CA 1
ATOM 6185 C C . LEU B 1 224 ? 7.086 48.812 13.367 1 90.81 224 LEU B C 1
ATOM 6187 O O . LEU B 1 224 ? 7.008 49.969 13 1 90.81 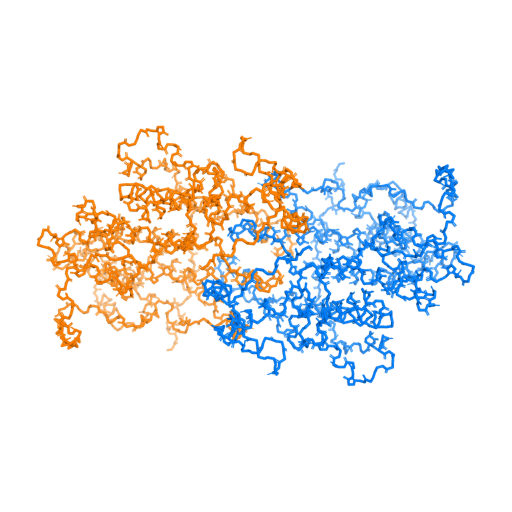224 LEU B O 1
ATOM 6191 N N . MET B 1 225 ? 7.539 48.438 14.562 1 93.75 225 MET B N 1
ATOM 6192 C CA . MET B 1 225 ? 7.891 49.438 15.578 1 93.75 225 MET B CA 1
ATOM 6193 C C . MET B 1 225 ? 9.375 49.781 15.516 1 93.75 225 MET B C 1
ATOM 6195 O O . MET B 1 225 ? 9.891 50.469 16.375 1 93.75 225 MET B O 1
ATOM 6199 N N . ASN B 1 226 ? 10.031 49.219 14.555 1 92.88 226 ASN B N 1
ATOM 6200 C CA . ASN B 1 226 ? 11.453 49.438 14.336 1 92.88 226 ASN B CA 1
ATOM 6201 C C . ASN B 1 226 ? 12.289 48.938 15.5 1 92.88 226 ASN B C 1
ATOM 6203 O O . ASN B 1 226 ? 13.305 49.531 15.859 1 92.88 226 ASN B O 1
ATOM 6207 N N . GLN B 1 227 ? 11.773 47.969 16.203 1 96.81 227 GLN B N 1
ATOM 6208 C CA . GLN B 1 227 ? 12.516 47.25 17.219 1 96.81 227 GLN B CA 1
ATOM 6209 C C . GLN B 1 227 ? 13.188 46 16.625 1 96.81 227 GLN B C 1
ATOM 6211 O O . GLN B 1 227 ? 12.719 44.875 16.844 1 96.81 227 GLN B O 1
ATOM 6216 N N . PHE B 1 228 ? 14.32 46.188 16.047 1 96.75 228 PHE B N 1
ATOM 6217 C CA . PHE B 1 228 ? 14.852 45.188 15.125 1 96.75 228 PHE B CA 1
ATOM 6218 C C . PHE B 1 228 ? 15.5 44.031 15.898 1 96.75 228 PHE B C 1
ATOM 6220 O O . PHE B 1 228 ? 15.469 42.875 15.438 1 96.75 228 PHE B O 1
ATOM 6227 N N . GLU B 1 229 ? 16.062 44.25 17.078 1 98 229 GLU B N 1
ATOM 6228 C CA . GLU B 1 229 ? 16.594 43.156 17.891 1 98 229 GLU B CA 1
ATOM 6229 C C . GLU B 1 229 ? 15.492 42.188 18.312 1 98 229 GLU B C 1
ATOM 6231 O O . GLU B 1 229 ? 15.633 40.969 18.172 1 98 229 GLU B O 1
ATOM 6236 N N . ASP B 1 230 ? 14.453 42.781 18.75 1 97.88 230 ASP B N 1
ATOM 6237 C CA . ASP B 1 230 ? 13.305 42 19.172 1 97.88 230 ASP B CA 1
ATOM 6238 C C . ASP B 1 230 ? 12.648 41.312 17.969 1 97.88 230 ASP B C 1
ATOM 6240 O O . ASP B 1 230 ? 12.188 40.156 18.078 1 97.88 230 ASP B O 1
ATOM 6244 N N . ALA B 1 231 ? 12.57 41.969 16.828 1 97.5 231 ALA B N 1
ATOM 6245 C CA . ALA B 1 231 ? 12.008 41.406 15.609 1 97.5 231 ALA B CA 1
ATOM 6246 C C . ALA B 1 231 ? 12.805 40.188 15.164 1 97.5 231 ALA B C 1
ATOM 6248 O O . ALA B 1 231 ? 12.234 39.156 14.812 1 97.5 231 ALA B O 1
ATOM 6249 N N . ARG B 1 232 ? 14.148 40.312 15.188 1 98.38 232 ARG B N 1
ATOM 6250 C CA . ARG B 1 232 ? 15.016 39.188 14.836 1 98.38 232 ARG B CA 1
ATOM 6251 C C . ARG B 1 232 ? 14.719 37.969 15.695 1 98.38 232 ARG B C 1
ATOM 6253 O O . ARG B 1 232 ? 14.477 36.875 15.18 1 98.38 232 ARG B O 1
ATOM 6260 N N . ASP B 1 233 ? 14.75 38.219 17 1 98.25 233 ASP B N 1
ATOM 6261 C CA . ASP B 1 233 ? 14.594 37.094 17.938 1 98.25 233 ASP B CA 1
ATOM 6262 C C . ASP B 1 233 ? 13.242 36.438 17.75 1 98.25 233 ASP B C 1
ATOM 6264 O O . ASP B 1 233 ? 13.156 35.188 17.75 1 98.25 233 ASP B O 1
ATOM 6268 N N . SER B 1 234 ? 12.203 37.219 17.547 1 97.25 234 SER B N 1
ATOM 6269 C CA . SER B 1 234 ? 10.859 36.656 17.391 1 97.25 234 SER B CA 1
ATOM 6270 C C . SER B 1 234 ? 10.711 35.938 16.047 1 97.25 234 SER B C 1
ATOM 6272 O O . SER B 1 234 ? 10.141 34.844 15.992 1 97.25 234 SER B O 1
ATOM 6274 N N . LEU B 1 235 ? 11.211 36.5 14.984 1 97.5 235 LEU B N 1
ATOM 6275 C CA . LEU B 1 235 ? 11.078 35.875 13.664 1 97.5 235 LEU B CA 1
ATOM 6276 C C . LEU B 1 235 ? 11.906 34.625 13.555 1 97.5 235 LEU B C 1
ATOM 6278 O O . LEU B 1 235 ? 11.477 33.625 12.953 1 97.5 235 LEU B O 1
ATOM 6282 N N . GLU B 1 236 ? 13.133 34.656 14.125 1 98.38 236 GLU B N 1
ATOM 6283 C CA . GLU B 1 236 ? 13.953 33.469 14.148 1 98.38 236 GLU B CA 1
ATOM 6284 C C . GLU B 1 236 ? 13.281 32.344 14.945 1 98.38 236 GLU B C 1
ATOM 6286 O O . GLU B 1 236 ? 13.32 31.172 14.547 1 98.38 236 GLU B O 1
ATOM 6291 N N . ALA B 1 237 ? 12.719 32.719 16.062 1 97.44 237 ALA B N 1
ATOM 6292 C CA . ALA B 1 237 ? 11.969 31.75 16.859 1 97.44 237 ALA B CA 1
ATOM 6293 C C . ALA B 1 237 ? 10.766 31.219 16.078 1 97.44 237 ALA B C 1
ATOM 6295 O O . ALA B 1 237 ? 10.453 30.031 16.156 1 97.44 237 ALA B O 1
ATOM 6296 N N . ALA B 1 238 ? 10.055 32.094 15.375 1 96 238 ALA B N 1
ATOM 6297 C CA . ALA B 1 238 ? 8.906 31.688 14.562 1 96 238 ALA B CA 1
ATOM 6298 C C . ALA B 1 238 ? 9.312 30.672 13.492 1 96 238 ALA B C 1
ATOM 6300 O O . ALA B 1 238 ? 8.602 29.688 13.25 1 96 238 ALA B O 1
ATOM 6301 N N . LEU B 1 239 ? 10.461 30.891 12.891 1 97.06 239 LEU B N 1
ATOM 6302 C CA . LEU B 1 239 ? 10.953 30 11.852 1 97.06 239 LEU B CA 1
ATOM 6303 C C . LEU B 1 239 ? 11.234 28.609 12.414 1 97.06 239 LEU B C 1
ATOM 6305 O O . LEU B 1 239 ? 10.867 27.609 11.797 1 97.06 239 LEU B O 1
ATOM 6309 N N . GLU B 1 240 ? 11.891 28.594 13.539 1 96.81 240 GLU B N 1
ATOM 6310 C CA . GLU B 1 240 ? 12.195 27.297 14.164 1 96.81 240 GLU B CA 1
ATOM 6311 C C . GLU B 1 240 ? 10.93 26.547 14.523 1 96.81 240 GLU B C 1
ATOM 6313 O O . GLU B 1 240 ? 10.828 25.344 14.289 1 96.81 240 GLU B O 1
ATOM 6318 N N . LEU B 1 241 ? 10.016 27.25 15.102 1 94.5 241 LEU B N 1
ATOM 6319 C CA . LEU B 1 241 ? 8.75 26.641 15.484 1 94.5 241 LEU B CA 1
ATOM 6320 C C . LEU B 1 241 ? 7.949 26.234 14.25 1 94.5 241 LEU B C 1
ATOM 6322 O O . LEU B 1 241 ? 7.242 25.219 14.266 1 94.5 241 LEU B O 1
ATOM 6326 N N . TRP B 1 242 ? 8.039 26.984 13.203 1 94 242 TRP B N 1
ATOM 6327 C CA . TRP B 1 242 ? 7.367 26.688 11.945 1 94 242 TRP B CA 1
ATOM 6328 C C . TRP B 1 242 ? 7.855 25.359 11.375 1 94 242 TRP B C 1
ATOM 6330 O O . TRP B 1 242 ? 7.051 24.516 10.969 1 94 242 TRP B O 1
ATOM 6340 N N . TYR B 1 243 ? 9.18 25.203 11.352 1 95.06 243 TYR B N 1
ATOM 6341 C CA . TYR B 1 243 ? 9.75 23.969 10.836 1 95.06 243 TYR B CA 1
ATOM 6342 C C . TYR B 1 243 ? 9.242 22.766 11.625 1 95.06 243 TYR B C 1
ATOM 6344 O O . TYR B 1 243 ? 8.938 21.719 11.047 1 95.06 243 TYR B O 1
ATOM 6352 N N . GLU B 1 244 ? 9.164 22.922 12.867 1 91.94 244 GLU B N 1
ATOM 6353 C CA . GLU B 1 244 ? 8.703 21.828 13.719 1 91.94 244 GLU B CA 1
ATOM 6354 C C . GLU B 1 244 ? 7.246 21.484 13.43 1 91.94 244 GLU B C 1
ATOM 6356 O O . GLU B 1 244 ? 6.898 20.297 13.305 1 91.94 244 GLU B O 1
ATOM 6361 N N . GLU B 1 245 ? 6.441 22.5 13.352 1 90.94 245 GLU B N 1
ATOM 6362 C CA . GLU B 1 245 ? 5.023 22.281 13.078 1 90.94 245 GLU B CA 1
ATOM 6363 C C . GLU B 1 245 ? 4.816 21.703 11.688 1 90.94 245 GLU B C 1
ATOM 6365 O O . GLU B 1 245 ? 3.91 20.891 11.477 1 90.94 245 GLU B O 1
ATOM 6370 N N . TYR B 1 246 ? 5.602 22.141 10.766 1 92.06 246 TYR B N 1
ATOM 6371 C CA . TYR B 1 246 ? 5.539 21.625 9.406 1 92.06 246 TYR B CA 1
ATOM 6372 C C . TYR B 1 246 ? 5.855 20.141 9.367 1 92.06 246 TYR B C 1
ATOM 6374 O O . TYR B 1 246 ? 5.172 19.375 8.695 1 92.06 246 TYR B O 1
ATOM 6382 N N . GLU B 1 247 ? 6.848 19.781 10.102 1 92.31 247 GLU B N 1
ATOM 6383 C CA . GLU B 1 247 ? 7.219 18.359 10.172 1 92.31 247 GLU B CA 1
ATOM 6384 C C . GLU B 1 247 ? 6.109 17.531 10.805 1 92.31 247 GLU B C 1
ATOM 6386 O O . GLU B 1 247 ? 5.867 16.391 10.398 1 92.31 247 GLU B O 1
ATOM 6391 N N . LYS B 1 248 ? 5.504 18.094 11.836 1 90.19 248 LYS B N 1
ATOM 6392 C CA . LYS B 1 248 ? 4.379 17.406 12.461 1 90.19 248 LYS B CA 1
ATOM 6393 C C . LYS B 1 248 ? 3.23 17.203 11.477 1 90.19 248 LYS B C 1
ATOM 6395 O O . LYS B 1 248 ? 2.629 16.141 11.422 1 90.19 248 LYS B O 1
ATOM 6400 N N . CYS B 1 249 ? 2.955 18.234 10.773 1 89.81 249 CYS B N 1
ATOM 6401 C CA . CYS B 1 249 ? 1.891 18.172 9.781 1 89.81 249 CYS B CA 1
ATOM 6402 C C . CYS B 1 249 ? 2.186 17.109 8.734 1 89.81 249 CYS B C 1
ATOM 6404 O O . CYS B 1 249 ? 1.321 16.281 8.422 1 89.81 249 CYS B O 1
ATOM 6406 N N . ARG B 1 250 ? 3.363 17.078 8.203 1 91.94 250 ARG B N 1
ATOM 6407 C CA . ARG B 1 250 ? 3.76 16.109 7.184 1 91.94 250 ARG B CA 1
ATOM 6408 C C . ARG B 1 250 ? 3.65 14.688 7.711 1 91.94 250 ARG B C 1
ATOM 6410 O O . ARG B 1 250 ? 3.154 13.805 7.016 1 91.94 250 ARG B O 1
ATOM 6417 N N . SER B 1 251 ? 4.145 14.508 8.906 1 89.5 251 SER B N 1
ATOM 6418 C CA . SER B 1 251 ? 4.125 13.188 9.523 1 89.5 251 SER B CA 1
ATOM 6419 C C . SER B 1 251 ? 2.695 12.688 9.719 1 89.5 251 SER B C 1
ATOM 6421 O O . SER B 1 251 ? 2.43 11.492 9.609 1 89.5 251 SER B O 1
ATOM 6423 N N . SER B 1 252 ? 1.797 13.586 10.031 1 86.81 252 SER B N 1
ATOM 6424 C CA . SER B 1 252 ? 0.408 13.219 10.281 1 86.81 252 SER B CA 1
ATOM 6425 C C . SER B 1 252 ? -0.259 12.68 9.023 1 86.81 252 SER B C 1
ATOM 6427 O O . SER B 1 252 ? -1.286 12 9.102 1 86.81 252 SER B O 1
ATOM 6429 N N . CYS B 1 253 ? 0.335 12.914 7.859 1 86.94 253 CYS B N 1
ATOM 6430 C CA . CYS B 1 253 ? -0.227 12.469 6.586 1 86.94 253 CYS B CA 1
ATOM 6431 C C . CYS B 1 253 ? -0.027 10.977 6.391 1 86.94 253 CYS B C 1
ATOM 6433 O O . CYS B 1 253 ? -0.652 10.367 5.52 1 86.94 253 CYS B O 1
ATOM 6435 N N . GLU B 1 254 ? 0.81 10.359 7.141 1 83.75 254 GLU B N 1
ATOM 6436 C CA . GLU B 1 254 ? 1.048 8.922 7.02 1 83.75 254 GLU B CA 1
ATOM 6437 C C . GLU B 1 254 ? -0.071 8.125 7.676 1 83.75 254 GLU B C 1
ATOM 6439 O O . GLU B 1 254 ? -0.008 6.891 7.734 1 83.75 254 GLU B O 1
ATOM 6444 N N . ARG B 1 255 ? -1.134 8.758 8.047 1 74.38 255 ARG B N 1
ATOM 6445 C CA . ARG B 1 255 ? -2.279 8.133 8.703 1 74.38 255 ARG B CA 1
ATOM 6446 C C . ARG B 1 255 ? -3.107 7.328 7.707 1 74.38 255 ARG B C 1
ATOM 6448 O O . ARG B 1 255 ? -2.98 7.508 6.496 1 74.38 255 ARG B O 1
ATOM 6455 N N . PRO B 1 256 ? -3.924 6.402 8.375 1 61.5 256 PRO B N 1
ATOM 6456 C CA . PRO B 1 256 ? -4.801 5.605 7.516 1 61.5 256 PRO B CA 1
ATOM 6457 C C . PRO B 1 256 ? -5.863 6.445 6.812 1 61.5 256 PRO B C 1
ATOM 6459 O O . PRO B 1 256 ? -6.348 7.43 7.379 1 61.5 256 PRO B O 1
ATOM 6462 N N . ASN B 1 257 ? -5.906 6.438 5.465 1 56.84 257 ASN B N 1
ATOM 6463 C CA . ASN B 1 257 ? -6.977 7.141 4.766 1 56.84 257 ASN B CA 1
ATOM 6464 C C . ASN B 1 257 ? -8.094 6.188 4.352 1 56.84 257 ASN B C 1
ATOM 6466 O O . ASN B 1 257 ? -7.902 4.973 4.32 1 56.84 257 ASN B O 1
ATOM 6470 N N . ASN B 1 258 ? -9.289 6.668 4.461 1 50.06 258 ASN B N 1
ATOM 6471 C CA . ASN B 1 258 ? -10.523 5.965 4.133 1 50.06 258 ASN B CA 1
ATOM 6472 C C . ASN B 1 258 ? -10.617 5.664 2.639 1 50.06 258 ASN B C 1
ATOM 6474 O O . ASN B 1 258 ? -11.703 5.379 2.125 1 50.06 258 ASN B O 1
ATOM 6478 N N . MET B 1 259 ? -9.422 5.781 2.055 1 50.16 259 MET B N 1
ATOM 6479 C CA . MET B 1 259 ? -9.656 5.648 0.618 1 50.16 259 MET B CA 1
ATOM 6480 C C . MET B 1 259 ? -10.109 4.234 0.268 1 50.16 259 MET B C 1
ATOM 6482 O O . MET B 1 259 ? -9.578 3.258 0.798 1 50.16 259 MET B O 1
ATOM 6486 N N . VAL B 1 260 ? -11.289 4.266 -0.222 1 50.06 260 VAL B N 1
ATOM 6487 C CA . VAL B 1 260 ? -11.781 3.035 -0.835 1 50.06 260 VAL B CA 1
ATOM 6488 C C . VAL B 1 260 ? -10.82 2.592 -1.936 1 50.06 260 VAL B C 1
ATOM 6490 O O . VAL B 1 260 ? -10.57 3.334 -2.887 1 50.06 260 VAL B O 1
ATOM 6493 N N . ILE B 1 261 ? -10.047 1.675 -1.575 1 52.66 261 ILE B N 1
ATOM 6494 C CA . ILE B 1 261 ? -9.18 1.13 -2.617 1 52.66 261 ILE B CA 1
ATOM 6495 C C . ILE B 1 261 ? -10.031 0.455 -3.691 1 52.66 261 ILE B C 1
ATOM 6497 O O . ILE B 1 261 ? -10.68 -0.562 -3.432 1 52.66 261 ILE B O 1
ATOM 6501 N N . LYS B 1 262 ? -10.258 1.297 -4.781 1 50.25 262 LYS B N 1
ATOM 6502 C CA . LYS B 1 262 ? -11.086 0.785 -5.871 1 50.25 262 LYS B CA 1
ATOM 6503 C C . LYS B 1 262 ? -10.344 -0.284 -6.668 1 50.25 262 LYS B C 1
ATOM 6505 O O . LYS B 1 262 ? -10.945 -1.253 -7.133 1 50.25 262 LYS B O 1
ATOM 6510 N N . LYS B 1 263 ? -9.031 0.126 -6.844 1 57.91 263 LYS B N 1
ATOM 6511 C CA . LYS B 1 263 ? -8.297 -0.786 -7.719 1 57.91 263 LYS B CA 1
ATOM 6512 C C . LYS B 1 263 ? -7.328 -1.652 -6.918 1 57.91 263 LYS B C 1
ATOM 6514 O O . LYS B 1 263 ? -6.516 -1.136 -6.148 1 57.91 263 LYS B O 1
ATOM 6519 N N . ASN B 1 264 ? -7.574 -2.908 -7.047 1 60.78 264 ASN B N 1
ATOM 6520 C CA . ASN B 1 264 ? -7.008 -3.803 -6.043 1 60.78 264 ASN B CA 1
ATOM 6521 C C . ASN B 1 264 ? -5.672 -4.379 -6.492 1 60.78 264 ASN B C 1
ATOM 6523 O O . ASN B 1 264 ? -5.18 -5.348 -5.91 1 60.78 264 ASN B O 1
ATOM 6527 N N . ASP B 1 265 ? -5.117 -3.846 -7.547 1 72.94 265 ASP B N 1
ATOM 6528 C CA . ASP B 1 265 ? -3.742 -4.254 -7.816 1 72.94 265 ASP B CA 1
ATOM 6529 C C . ASP B 1 265 ? -2.781 -3.648 -6.797 1 72.94 265 ASP B C 1
ATOM 6531 O O . ASP B 1 265 ? -2.953 -2.502 -6.379 1 72.94 265 ASP B O 1
ATOM 6535 N N . LEU B 1 266 ? -1.807 -4.352 -6.371 1 79.12 266 LEU B N 1
ATOM 6536 C CA . LEU B 1 266 ? -0.882 -3.953 -5.316 1 79.12 266 LEU B CA 1
ATOM 6537 C C . LEU B 1 266 ? -0.251 -2.602 -5.625 1 79.12 266 LEU B C 1
ATOM 6539 O O . LEU B 1 266 ? -0.296 -1.686 -4.801 1 79.12 266 LEU B O 1
ATOM 6543 N N . TRP B 1 267 ? 0.247 -2.463 -6.852 1 84.19 267 TRP B N 1
ATOM 6544 C CA . TRP B 1 267 ? 1.018 -1.268 -7.184 1 84.19 267 TRP B CA 1
ATOM 6545 C C . TRP B 1 267 ? 0.098 -0.071 -7.406 1 84.19 267 TRP B C 1
ATOM 6547 O O . TRP B 1 267 ? 0.45 1.061 -7.066 1 84.19 267 TRP B O 1
ATOM 6557 N N . LEU B 1 268 ? -1.038 -0.341 -7.965 1 82.25 268 LEU B N 1
ATOM 6558 C CA . LEU B 1 268 ? -2.008 0.732 -8.148 1 82.25 268 LEU B CA 1
ATOM 6559 C C . LEU B 1 268 ? -2.553 1.21 -6.812 1 82.25 268 LEU B C 1
ATOM 6561 O O . LEU B 1 268 ? -2.746 2.412 -6.605 1 82.25 268 LEU B O 1
ATOM 6565 N N . SER B 1 269 ? -2.805 0.267 -5.957 1 79.62 269 SER B N 1
ATOM 6566 C CA . SER B 1 269 ? -3.283 0.635 -4.625 1 79.62 269 SER B CA 1
ATOM 6567 C C . SER B 1 269 ? -2.236 1.443 -3.867 1 79.62 269 SER B C 1
ATOM 6569 O O . SER B 1 269 ? -2.572 2.402 -3.17 1 79.62 269 SER B O 1
ATOM 6571 N N . LEU B 1 270 ? -1.009 1.018 -3.943 1 82.94 270 LEU B N 1
ATOM 6572 C CA . LEU B 1 270 ? 0.077 1.771 -3.326 1 82.94 270 LEU B CA 1
ATOM 6573 C C . LEU B 1 270 ? 0.163 3.178 -3.912 1 82.94 270 LEU B C 1
ATOM 6575 O O . LEU B 1 270 ? 0.375 4.148 -3.18 1 82.94 270 LEU B O 1
ATOM 6579 N N . THR B 1 271 ? -0.005 3.25 -5.234 1 84.44 271 THR B N 1
ATOM 6580 C CA . THR B 1 271 ? 0.041 4.543 -5.902 1 84.44 271 THR B CA 1
ATOM 6581 C C . THR B 1 271 ? -1.063 5.461 -5.387 1 84.44 271 THR B C 1
ATOM 6583 O O . THR B 1 271 ? -0.81 6.621 -5.059 1 84.44 271 THR B O 1
ATOM 6586 N N . ASP B 1 272 ? -2.221 4.891 -5.266 1 80.5 272 ASP B N 1
ATOM 6587 C CA . ASP B 1 272 ? -3.352 5.668 -4.77 1 80.5 272 ASP B CA 1
ATOM 6588 C C . ASP B 1 272 ? -3.072 6.207 -3.369 1 80.5 272 ASP B C 1
ATOM 6590 O O . ASP B 1 272 ? -3.289 7.391 -3.098 1 80.5 272 ASP B O 1
ATOM 6594 N N . ARG B 1 273 ? -2.629 5.391 -2.562 1 82.06 273 ARG B N 1
ATOM 6595 C CA . ARG B 1 273 ? -2.355 5.773 -1.181 1 82.06 273 ARG B CA 1
ATOM 6596 C C . ARG B 1 273 ? -1.233 6.805 -1.107 1 82.06 273 ARG B C 1
ATOM 6598 O O . ARG B 1 273 ? -1.293 7.738 -0.307 1 82.06 273 ARG B O 1
ATOM 6605 N N . TYR B 1 274 ? -0.258 6.637 -1.881 1 86.81 274 TYR B N 1
ATOM 6606 C CA . TYR B 1 274 ? 0.876 7.551 -1.825 1 86.81 274 TYR B CA 1
ATOM 6607 C C . TYR B 1 274 ? 0.512 8.906 -2.418 1 86.81 274 TYR B C 1
ATOM 6609 O O . TYR B 1 274 ? 1.014 9.938 -1.972 1 86.81 274 TYR B O 1
ATOM 6617 N N . VAL B 1 275 ? -0.285 8.875 -3.455 1 85.38 275 VAL B N 1
ATOM 6618 C CA . VAL B 1 275 ? -0.77 10.133 -4.008 1 85.38 275 VAL B CA 1
ATOM 6619 C C . VAL B 1 275 ? -1.544 10.906 -2.941 1 85.38 275 VAL B C 1
ATOM 6621 O O . VAL B 1 275 ? -1.377 12.117 -2.799 1 85.38 275 VAL B O 1
ATOM 6624 N N . GLU B 1 276 ? -2.359 10.18 -2.238 1 83.06 276 GLU B N 1
ATOM 6625 C CA . GLU B 1 276 ? -3.086 10.82 -1.146 1 83.06 276 GLU B CA 1
ATOM 6626 C C . GLU B 1 276 ? -2.129 11.43 -0.126 1 83.06 276 GLU B C 1
ATOM 6628 O O . GLU B 1 276 ? -2.371 12.531 0.383 1 83.06 276 GLU B O 1
ATOM 6633 N N . LEU B 1 277 ? -1.116 10.719 0.21 1 87.69 277 LEU B N 1
ATOM 6634 C CA . LEU B 1 277 ? -0.1 11.211 1.137 1 87.69 277 LEU B CA 1
ATOM 6635 C C . LEU B 1 277 ? 0.554 12.484 0.606 1 87.69 277 LEU B C 1
ATOM 6637 O O . LEU B 1 277 ? 0.727 13.453 1.349 1 87.69 277 LEU B O 1
ATOM 6641 N N . LEU B 1 278 ? 0.888 12.453 -0.682 1 89.31 278 LEU B N 1
ATOM 6642 C CA . LEU B 1 278 ? 1.556 13.602 -1.287 1 89.31 278 LEU B CA 1
ATOM 6643 C C . LEU B 1 278 ? 0.642 14.828 -1.289 1 89.31 278 LEU B C 1
ATOM 6645 O O . LEU B 1 278 ? 1.093 15.945 -1.033 1 89.31 278 LEU B O 1
ATOM 6649 N N . LEU B 1 279 ? -0.604 14.594 -1.554 1 85.75 279 LEU B N 1
ATOM 6650 C CA . LEU B 1 279 ? -1.562 15.695 -1.558 1 85.75 279 LEU B CA 1
ATOM 6651 C C . LEU B 1 279 ? -1.765 16.25 -0.15 1 85.75 279 LEU B C 1
ATOM 6653 O O . LEU B 1 279 ? -1.861 17.453 0.039 1 85.75 279 LEU B O 1
ATOM 6657 N N . CYS B 1 280 ? -1.881 15.352 0.779 1 85.75 280 CYS B N 1
ATOM 6658 C CA . CYS B 1 280 ? -1.96 15.766 2.176 1 85.75 280 CYS B CA 1
ATOM 6659 C C . CYS B 1 280 ? -0.749 16.609 2.566 1 85.75 280 CYS B C 1
ATOM 6661 O O . CYS B 1 280 ? -0.892 17.641 3.207 1 85.75 280 CYS B O 1
ATOM 6663 N N . ARG B 1 281 ? 0.455 16.203 2.18 1 90.38 281 ARG B N 1
ATOM 6664 C CA . ARG B 1 281 ? 1.686 16.922 2.51 1 90.38 281 ARG B CA 1
ATOM 6665 C C . ARG B 1 281 ? 1.741 18.266 1.806 1 90.38 281 ARG B C 1
ATOM 6667 O O . ARG B 1 281 ? 2.236 19.25 2.367 1 90.38 281 ARG B O 1
ATOM 6674 N N . ARG B 1 282 ? 1.23 18.312 0.66 1 87.12 282 ARG B N 1
ATOM 6675 C CA . ARG B 1 282 ? 1.143 19.594 -0.054 1 87.12 282 ARG B CA 1
ATOM 6676 C C . ARG B 1 282 ? 0.228 20.562 0.676 1 87.12 282 ARG B C 1
ATOM 6678 O O . ARG B 1 282 ? 0.511 21.766 0.735 1 87.12 282 ARG B O 1
ATOM 6685 N N . ASN B 1 283 ? -0.789 20.031 1.225 1 83.19 283 ASN B N 1
ATOM 6686 C CA . ASN B 1 283 ? -1.741 20.875 1.948 1 83.19 283 ASN B CA 1
ATOM 6687 C C . ASN B 1 283 ? -1.133 21.438 3.229 1 83.19 283 ASN B C 1
ATOM 6689 O O . ASN B 1 283 ? -1.645 22.406 3.787 1 83.19 283 ASN B O 1
ATOM 6693 N N . CYS B 1 284 ? -0.11 20.812 3.699 1 87.94 284 CYS B N 1
ATOM 6694 C CA . CYS B 1 284 ? 0.562 21.328 4.887 1 87.94 284 CYS B CA 1
ATOM 6695 C C . CYS B 1 284 ? 1.117 22.719 4.633 1 87.94 284 CYS B C 1
ATOM 6697 O O . CYS B 1 284 ? 1.072 23.578 5.516 1 87.94 284 CYS B O 1
ATOM 6699 N N . ILE B 1 285 ? 1.633 22.938 3.438 1 84.31 285 ILE B N 1
ATOM 6700 C CA . ILE B 1 285 ? 2.172 24.25 3.102 1 84.31 285 ILE B CA 1
ATOM 6701 C C . ILE B 1 285 ? 1.052 25.281 3.115 1 84.31 285 ILE B C 1
ATOM 6703 O O . ILE B 1 285 ? 1.234 26.406 3.613 1 84.31 285 ILE B O 1
ATOM 6707 N N . VAL B 1 286 ? -0.073 24.891 2.65 1 78.31 286 VAL B N 1
ATOM 6708 C CA . VAL B 1 286 ? -1.228 25.781 2.59 1 78.31 286 VAL B CA 1
ATOM 6709 C C . VAL B 1 286 ? -1.731 26.078 4.004 1 78.31 286 VAL B C 1
ATOM 6711 O O . VAL B 1 286 ? -1.971 27.234 4.359 1 78.31 286 VAL B O 1
ATOM 6714 N N . ARG B 1 287 ? -1.817 25.047 4.75 1 77.88 287 ARG B N 1
ATOM 6715 C CA . ARG B 1 287 ? -2.307 25.188 6.117 1 77.88 287 ARG B CA 1
ATOM 6716 C C . ARG B 1 287 ? -1.383 26.078 6.945 1 77.88 287 ARG B C 1
ATOM 6718 O O . ARG B 1 287 ? -1.847 26.875 7.762 1 77.88 287 ARG B O 1
ATOM 6725 N N . MET B 1 288 ? -0.107 25.953 6.66 1 84.19 288 MET B N 1
ATOM 6726 C CA . MET B 1 288 ? 0.892 26.703 7.418 1 84.19 288 MET B CA 1
ATOM 6727 C C . MET B 1 288 ? 1.014 28.125 6.895 1 84.19 288 MET B C 1
ATOM 6729 O O . MET B 1 288 ? 1.793 28.922 7.422 1 84.19 288 MET B O 1
ATOM 6733 N N . SER B 1 289 ? 0.188 28.469 5.945 1 80.69 289 SER B N 1
ATOM 6734 C CA . SER B 1 289 ? 0.186 29.812 5.395 1 80.69 289 SER B CA 1
ATOM 6735 C C . SER B 1 289 ? -1.036 30.594 5.855 1 80.69 289 SER B C 1
ATOM 6737 O O . SER B 1 289 ? -1.325 31.672 5.332 1 80.69 289 SER B O 1
ATOM 6739 N N . HIS B 1 290 ? -1.708 30.047 6.766 1 74.69 290 HIS B N 1
ATOM 6740 C CA . HIS B 1 290 ? -2.863 30.734 7.336 1 74.69 290 HIS B CA 1
ATOM 6741 C C . HIS B 1 290 ? -2.557 31.266 8.727 1 74.69 290 HIS B C 1
ATOM 6743 O O . HIS B 1 290 ? -2.076 30.531 9.594 1 74.69 290 HIS B O 1
ATOM 6749 N N . ILE B 1 291 ? -2.68 32.531 8.852 1 76.31 291 ILE B N 1
ATOM 6750 C CA . ILE B 1 291 ? -2.51 33.188 10.133 1 76.31 291 ILE B CA 1
ATOM 6751 C C . ILE B 1 291 ? -3.789 33.938 10.5 1 76.31 291 ILE B C 1
ATOM 6753 O O . ILE B 1 291 ? -4.285 34.75 9.719 1 76.31 291 ILE B O 1
ATOM 6757 N N . GLU B 1 292 ? -4.27 33.625 11.703 1 69.19 292 GLU B N 1
ATOM 6758 C CA . GLU B 1 292 ? -5.473 34.281 12.219 1 69.19 292 GLU B CA 1
ATOM 6759 C C . GLU B 1 292 ? -6.586 34.281 11.172 1 69.19 292 GLU B C 1
ATOM 6761 O O . GLU B 1 292 ? -7.184 35.312 10.898 1 69.19 292 GLU B O 1
ATOM 6766 N N . GLY B 1 293 ? -6.754 33.188 10.492 1 63.44 293 GLY B N 1
ATOM 6767 C CA . GLY B 1 293 ? -7.859 32.969 9.57 1 63.44 293 GLY B CA 1
ATOM 6768 C C . GLY B 1 293 ? -7.598 33.531 8.195 1 63.44 293 GLY B C 1
ATOM 6769 O O . GLY B 1 293 ? -8.453 33.469 7.305 1 63.44 293 GLY B O 1
ATOM 6770 N N . ARG B 1 294 ? -6.508 34.156 7.988 1 66.19 294 ARG B N 1
ATOM 6771 C CA . ARG B 1 294 ? -6.184 34.75 6.691 1 66.19 294 ARG B CA 1
ATOM 6772 C C . ARG B 1 294 ? -5.031 34 6.027 1 66.19 294 ARG B C 1
ATOM 6774 O O . ARG B 1 294 ? -4.074 33.594 6.695 1 66.19 294 ARG B O 1
ATOM 6781 N N . PHE B 1 295 ? -5.207 33.875 4.836 1 73.75 295 PHE B N 1
ATOM 6782 C CA . PHE B 1 295 ? -4.148 33.25 4.047 1 73.75 295 PHE B CA 1
ATOM 6783 C C . PHE B 1 295 ? -3.051 34.281 3.734 1 73.75 295 PHE B C 1
ATOM 6785 O O . PHE B 1 295 ? -3.33 35.344 3.23 1 73.75 295 PHE B O 1
ATOM 6792 N N . VAL B 1 296 ? -1.89 33.969 4.184 1 75.69 296 VAL B N 1
ATOM 6793 C CA . VAL B 1 296 ? -0.726 34.781 3.881 1 75.69 296 VAL B CA 1
ATOM 6794 C C . VAL B 1 296 ? 0.073 34.156 2.742 1 75.69 296 VAL B C 1
ATOM 6796 O O . VAL B 1 296 ? 0.634 33.062 2.896 1 75.69 296 VAL B O 1
ATOM 6799 N N . GLU B 1 297 ? 0.06 34.812 1.682 1 74.06 297 GLU B N 1
ATOM 6800 C CA . GLU B 1 297 ? 0.788 34.312 0.524 1 74.06 297 GLU B CA 1
ATOM 6801 C C . GLU B 1 297 ? 2.285 34.219 0.805 1 74.06 297 GLU B C 1
ATOM 6803 O O . GLU B 1 297 ? 2.855 35.125 1.429 1 74.06 297 GLU B O 1
ATOM 6808 N N . GLN B 1 298 ? 2.986 33.219 0.409 1 79.94 298 GLN B N 1
ATOM 6809 C CA . GLN B 1 298 ? 4.434 33.062 0.447 1 79.94 298 GLN B CA 1
ATOM 6810 C C . GLN B 1 298 ? 4.977 33.25 1.859 1 79.94 298 GLN B C 1
ATOM 6812 O O . GLN B 1 298 ? 6 33.906 2.049 1 79.94 298 GLN B O 1
ATOM 6817 N N . LEU B 1 299 ? 4.227 32.781 2.795 1 86.69 299 LEU B N 1
ATOM 6818 C CA . LEU B 1 299 ? 4.523 33.062 4.195 1 86.69 299 LEU B CA 1
ATOM 6819 C C . LEU B 1 299 ? 5.961 32.688 4.535 1 86.69 299 LEU B C 1
ATOM 6821 O O . LEU B 1 299 ? 6.711 33.5 5.082 1 86.69 299 LEU B O 1
ATOM 6825 N N . LEU B 1 300 ? 6.387 31.5 4.211 1 91.06 300 LEU B N 1
ATOM 6826 C CA . LEU B 1 300 ? 7.73 31.047 4.559 1 91.06 300 LEU B CA 1
ATOM 6827 C C . LEU B 1 300 ? 8.789 31.938 3.904 1 91.06 300 LEU B C 1
ATOM 6829 O O . LEU B 1 300 ? 9.711 32.406 4.57 1 91.06 300 LEU B O 1
ATOM 6833 N N . ALA B 1 301 ? 8.648 32.219 2.684 1 92.38 301 ALA B N 1
ATOM 6834 C CA . ALA B 1 301 ? 9.594 33.094 1.958 1 92.38 301 ALA B CA 1
ATOM 6835 C C . ALA B 1 301 ? 9.617 34.5 2.533 1 92.38 301 ALA B C 1
ATOM 6837 O O . ALA B 1 301 ? 10.68 35.094 2.65 1 92.38 301 ALA B O 1
ATOM 6838 N N . ASN B 1 302 ? 8.445 34.938 2.916 1 90.75 302 ASN B N 1
ATOM 6839 C CA . ASN B 1 302 ? 8.336 36.312 3.436 1 90.75 302 ASN B CA 1
ATOM 6840 C C . ASN B 1 302 ? 9.055 36.438 4.77 1 90.75 302 ASN B C 1
ATOM 6842 O O . ASN B 1 302 ? 9.562 37.531 5.086 1 90.75 302 ASN B O 1
ATOM 6846 N N . MET B 1 303 ? 9.109 35.406 5.504 1 95 303 MET B N 1
ATOM 6847 C CA . MET B 1 303 ? 9.867 35.469 6.75 1 95 303 MET B CA 1
ATOM 6848 C C . MET B 1 303 ? 11.344 35.781 6.473 1 95 303 MET B C 1
ATOM 6850 O O . MET B 1 303 ? 11.969 36.562 7.191 1 95 303 MET B O 1
ATOM 6854 N N . PHE B 1 304 ? 11.852 35.25 5.418 1 96.94 304 PHE B N 1
ATOM 6855 C CA . PHE B 1 304 ? 13.234 35.562 5.051 1 96.94 304 PHE B CA 1
ATOM 6856 C C . PHE B 1 304 ? 13.367 36.969 4.496 1 96.94 304 PHE B C 1
ATOM 6858 O O . PHE B 1 304 ? 14.391 37.625 4.684 1 96.94 304 PHE B O 1
ATOM 6865 N N . HIS B 1 305 ? 12.312 37.375 3.82 1 94.44 305 HIS B N 1
ATOM 6866 C CA . HIS B 1 305 ? 12.266 38.75 3.33 1 94.44 305 HIS B CA 1
ATOM 6867 C C . HIS B 1 305 ? 12.336 39.75 4.48 1 94.44 305 HIS B C 1
ATOM 6869 O O . HIS B 1 305 ? 13.125 40.719 4.43 1 94.44 305 HIS B O 1
ATOM 6875 N N . TYR B 1 306 ? 11.594 39.531 5.527 1 95.56 306 TYR B N 1
ATOM 6876 C CA . TYR B 1 306 ? 11.617 40.406 6.695 1 95.56 306 TYR B CA 1
ATOM 6877 C C . TYR B 1 306 ? 12.953 40.312 7.422 1 95.56 306 TYR B C 1
ATOM 6879 O O . TYR B 1 306 ? 13.516 41.312 7.84 1 95.56 306 TYR B O 1
ATOM 6887 N N . LEU B 1 307 ? 13.5 39.125 7.5 1 97.88 307 LEU B N 1
ATOM 6888 C CA . LEU B 1 307 ? 14.734 38.875 8.25 1 97.88 307 LEU B CA 1
ATOM 6889 C C . LEU B 1 307 ? 15.914 39.562 7.551 1 97.88 307 LEU B C 1
ATOM 6891 O O . LEU B 1 307 ? 16.812 40.062 8.211 1 97.88 307 LEU B O 1
ATOM 6895 N N . GLN B 1 308 ? 15.953 39.531 6.188 1 96.81 308 GLN B N 1
ATOM 6896 C CA . GLN B 1 308 ? 17.062 40.188 5.488 1 96.81 308 GLN B CA 1
ATOM 6897 C C . GLN B 1 308 ? 17.125 41.656 5.82 1 96.81 308 GLN B C 1
ATOM 6899 O O . GLN B 1 308 ? 18.219 42.219 6.039 1 96.81 308 GLN B O 1
ATOM 6904 N N . TYR B 1 309 ? 15.984 42.375 5.918 1 96.12 309 TYR B N 1
ATOM 6905 C CA . TYR B 1 309 ? 15.93 43.781 6.273 1 96.12 309 TYR B CA 1
ATOM 6906 C C . TYR B 1 309 ? 16.312 43.969 7.738 1 96.12 309 TYR B C 1
ATOM 6908 O O . TYR B 1 309 ? 17.062 44.906 8.07 1 96.12 309 TYR B O 1
ATOM 6916 N N . VAL B 1 310 ? 15.75 43.062 8.57 1 97.44 310 VAL B N 1
ATOM 6917 C CA . VAL B 1 310 ? 16.047 43.156 10 1 97.44 310 VAL B CA 1
ATOM 6918 C C . VAL B 1 310 ? 17.547 43.031 10.227 1 97.44 310 VAL B C 1
ATOM 6920 O O . VAL B 1 310 ? 18.141 43.844 10.945 1 97.44 310 VAL B O 1
ATOM 6923 N N . TYR B 1 311 ? 18.188 42.094 9.641 1 97.69 311 TYR B N 1
ATOM 6924 C CA . TYR B 1 311 ? 19.625 41.906 9.805 1 97.69 311 TYR B CA 1
ATOM 6925 C C . TYR B 1 311 ? 20.406 43.062 9.203 1 97.69 311 TYR B C 1
ATOM 6927 O O . TYR B 1 311 ? 21.484 43.406 9.703 1 97.69 311 TYR B O 1
ATOM 6935 N N . PHE B 1 312 ? 19.906 43.656 8.141 1 95.62 312 PHE B N 1
ATOM 6936 C CA . PHE B 1 312 ? 20.547 44.844 7.559 1 95.62 312 PHE B CA 1
ATOM 6937 C C . PHE B 1 312 ? 20.562 46 8.547 1 95.62 312 PHE B C 1
ATOM 6939 O O . PHE B 1 312 ? 21.594 46.656 8.711 1 95.62 312 PHE B O 1
ATOM 6946 N N . GLN B 1 313 ? 19.422 46.25 9.211 1 95.44 313 GLN B N 1
ATOM 6947 C CA . GLN B 1 313 ? 19.312 47.312 10.203 1 95.44 313 GLN B CA 1
ATOM 6948 C C . GLN B 1 313 ? 20.234 47.031 11.391 1 95.44 313 GLN B C 1
ATOM 6950 O O . GLN B 1 313 ? 20.75 47.969 12.008 1 95.44 313 GLN B O 1
ATOM 6955 N N . LEU B 1 314 ? 20.484 45.781 11.633 1 97.12 314 LEU B N 1
ATOM 6956 C CA . LEU B 1 314 ? 21.328 45.375 12.758 1 97.12 314 LEU B CA 1
ATOM 6957 C C . LEU B 1 314 ? 22.797 45.25 12.328 1 97.12 314 LEU B C 1
ATOM 6959 O O . LEU B 1 314 ? 23.656 44.906 13.141 1 97.12 314 LEU B O 1
ATOM 6963 N N . LYS B 1 315 ? 23.062 45.438 11.055 1 94.81 315 LYS B N 1
ATOM 6964 C CA . LYS B 1 315 ? 24.406 45.406 10.453 1 94.81 315 LYS B CA 1
ATOM 6965 C C . LYS B 1 315 ? 25.016 44.031 10.586 1 94.81 315 LYS B C 1
ATOM 6967 O O . LYS B 1 315 ? 26.219 43.906 10.852 1 94.81 315 LYS B O 1
ATOM 6972 N N . ASP B 1 316 ? 24.188 43.031 10.641 1 95.69 316 ASP B N 1
ATOM 6973 C CA . ASP B 1 316 ? 24.609 41.656 10.531 1 95.69 316 ASP B CA 1
ATOM 6974 C C . ASP B 1 316 ? 24.625 41.188 9.078 1 95.69 316 ASP B C 1
ATOM 6976 O O . ASP B 1 316 ? 23.719 40.5 8.641 1 95.69 316 ASP B O 1
ATOM 6980 N N . TYR B 1 317 ? 25.672 41.406 8.445 1 92.88 317 TYR B N 1
ATOM 6981 C CA . TYR B 1 317 ? 25.734 41.375 6.992 1 92.88 317 TYR B CA 1
ATOM 6982 C C . TYR B 1 317 ? 25.719 39.938 6.48 1 92.88 317 TYR B C 1
ATOM 6984 O O . TYR B 1 317 ? 25.031 39.625 5.512 1 92.88 317 TYR B O 1
ATOM 6992 N N . PRO B 1 318 ? 26.438 39.031 7.105 1 94.62 318 PRO B N 1
ATOM 6993 C CA . PRO B 1 318 ? 26.344 37.656 6.629 1 94.62 318 PRO B CA 1
ATOM 6994 C C . PRO B 1 318 ? 24.922 37.125 6.609 1 94.62 318 PRO B C 1
ATOM 6996 O O . PRO B 1 318 ? 24.516 36.469 5.648 1 94.62 318 PRO B O 1
ATOM 6999 N N . ASN B 1 319 ? 24.188 37.469 7.625 1 97.25 319 ASN B N 1
ATOM 7000 C CA . ASN B 1 319 ? 22.812 37 7.695 1 97.25 319 ASN B CA 1
ATOM 7001 C C . ASN B 1 319 ? 21.891 37.75 6.723 1 97.25 319 ASN B C 1
ATOM 7003 O O . ASN B 1 319 ? 20.875 37.219 6.289 1 97.25 319 ASN B O 1
ATOM 7007 N N . VAL B 1 320 ? 22.234 38.969 6.34 1 97.12 320 VAL B N 1
ATOM 7008 C CA . VAL B 1 320 ? 21.5 39.688 5.293 1 97.12 320 VAL B CA 1
ATOM 7009 C C . VAL B 1 320 ? 21.547 38.875 3.998 1 97.12 320 VAL B C 1
ATOM 7011 O O . VAL B 1 320 ? 20.5 38.562 3.412 1 97.12 320 VAL B O 1
ATOM 7014 N N . MET B 1 321 ? 22.781 38.5 3.672 1 97.19 321 MET B N 1
ATOM 7015 C CA . MET B 1 321 ? 23 37.781 2.41 1 97.19 321 MET B CA 1
ATOM 7016 C C . MET B 1 321 ? 22.391 36.406 2.443 1 97.19 321 MET B C 1
ATOM 7018 O O . MET B 1 321 ? 21.828 35.938 1.446 1 97.19 321 MET B O 1
ATOM 7022 N N . ARG B 1 322 ? 22.438 35.688 3.578 1 97.69 322 ARG B N 1
ATOM 7023 C CA . ARG B 1 322 ? 21.891 34.344 3.74 1 97.69 322 ARG B CA 1
ATOM 7024 C C . ARG B 1 322 ? 20.375 34.344 3.561 1 97.69 322 ARG B C 1
ATOM 7026 O O . ARG B 1 322 ? 19.828 33.469 2.906 1 97.69 322 ARG B O 1
ATOM 7033 N N . ASN B 1 323 ? 19.719 35.281 4.16 1 98 323 ASN B N 1
ATOM 7034 C CA . ASN B 1 323 ? 18.266 35.344 4.074 1 98 323 ASN B CA 1
ATOM 7035 C C . ASN B 1 323 ? 17.797 35.812 2.695 1 98 323 ASN B C 1
ATOM 7037 O O . ASN B 1 323 ? 16.766 35.344 2.195 1 98 323 ASN B O 1
ATOM 7041 N N . ALA B 1 324 ? 18.547 36.719 2.039 1 97 324 ALA B N 1
ATOM 7042 C CA . ALA B 1 324 ? 18.234 37.094 0.665 1 97 324 ALA B CA 1
ATOM 7043 C C . ALA B 1 324 ? 18.359 35.906 -0.282 1 97 324 ALA B C 1
ATOM 7045 O O . ALA B 1 324 ? 17.453 35.656 -1.092 1 97 324 ALA B O 1
ATOM 7046 N N . ALA B 1 325 ? 19.469 35.188 -0.11 1 97.44 325 ALA B N 1
ATOM 7047 C CA . ALA B 1 325 ? 19.672 34 -0.927 1 97.44 325 ALA B CA 1
ATOM 7048 C C . ALA B 1 325 ? 18.562 33 -0.701 1 97.44 325 ALA B C 1
ATOM 7050 O O . ALA B 1 325 ? 18.094 32.344 -1.647 1 97.44 325 ALA B O 1
ATOM 7051 N N . THR B 1 326 ? 18.172 32.781 0.566 1 97.75 326 THR B N 1
ATOM 7052 C CA . THR B 1 326 ? 17.141 31.797 0.916 1 97.75 326 THR B CA 1
ATOM 7053 C C . THR 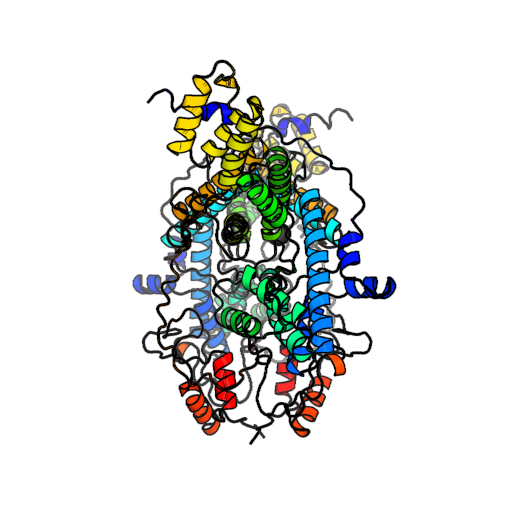B 1 326 ? 15.797 32.188 0.305 1 97.75 326 THR B C 1
ATOM 7055 O O . THR B 1 326 ? 15.086 31.328 -0.237 1 97.75 326 THR B O 1
ATOM 7058 N N . TYR B 1 327 ? 15.477 33.5 0.4 1 95.81 327 TYR B N 1
ATOM 7059 C CA . TYR B 1 327 ? 14.242 33.969 -0.225 1 95.81 327 TYR B CA 1
ATOM 7060 C C . TYR B 1 327 ? 14.234 33.656 -1.717 1 95.81 327 TYR B C 1
ATOM 7062 O O . TYR B 1 327 ? 13.211 33.219 -2.264 1 95.81 327 TYR B O 1
ATOM 7070 N N . LEU B 1 328 ? 15.312 33.75 -2.379 1 95.12 328 LEU B N 1
ATOM 7071 C CA . LEU B 1 328 ? 15.406 33.656 -3.832 1 95.12 328 LEU B CA 1
ATOM 7072 C C . LEU B 1 328 ? 15.305 32.219 -4.312 1 95.12 328 LEU B C 1
ATOM 7074 O O . LEU B 1 328 ? 15.078 31.969 -5.5 1 95.12 328 LEU B O 1
ATOM 7078 N N . ILE B 1 329 ? 15.398 31.203 -3.453 1 94.12 329 ILE B N 1
ATOM 7079 C CA . ILE B 1 329 ? 15.172 29.828 -3.908 1 94.12 329 ILE B CA 1
ATOM 7080 C C . ILE B 1 329 ? 13.688 29.609 -4.156 1 94.12 329 ILE B C 1
ATOM 7082 O O . ILE B 1 329 ? 13.305 28.797 -5.004 1 94.12 329 ILE B O 1
ATOM 7086 N N . PHE B 1 330 ? 12.891 30.344 -3.424 1 91.62 330 PHE B N 1
ATOM 7087 C CA . PHE B 1 330 ? 11.445 30.234 -3.588 1 91.62 330 PHE B CA 1
ATOM 7088 C C . PHE B 1 330 ? 10.961 31.078 -4.762 1 91.62 330 PHE B C 1
ATOM 7090 O O . PHE B 1 330 ? 10.078 30.656 -5.512 1 91.62 330 PHE B O 1
ATOM 7097 N N . TYR B 1 331 ? 11.586 32.25 -4.883 1 89.19 331 TYR B N 1
ATOM 7098 C CA . TYR B 1 331 ? 11.219 33.188 -5.941 1 89.19 331 TYR B CA 1
ATOM 7099 C C . TYR B 1 331 ? 12.469 33.781 -6.609 1 89.19 331 TYR B C 1
ATOM 7101 O O . TYR B 1 331 ? 12.82 34.938 -6.379 1 89.19 331 TYR B O 1
ATOM 7109 N N . PRO B 1 332 ? 12.961 33.031 -7.547 1 90.38 332 PRO B N 1
ATOM 7110 C CA . PRO B 1 332 ? 14.273 33.375 -8.109 1 90.38 332 PRO B CA 1
ATOM 7111 C C . PRO B 1 332 ? 14.227 34.625 -8.969 1 90.38 332 PRO B C 1
ATOM 7113 O O . PRO B 1 332 ? 15.25 35.312 -9.125 1 90.38 332 PRO B O 1
ATOM 7116 N N . THR B 1 333 ? 13.078 35.062 -9.461 1 89.31 333 THR B N 1
ATOM 7117 C CA . THR B 1 333 ? 13.008 36.188 -10.375 1 89.31 333 THR B CA 1
ATOM 7118 C C . THR B 1 333 ? 12.305 37.375 -9.719 1 89.31 333 THR B C 1
ATOM 7120 O O . THR B 1 333 ? 11.828 38.281 -10.398 1 89.31 333 THR B O 1
ATOM 7123 N N . ASP B 1 334 ? 12.156 37.312 -8.461 1 88.75 334 ASP B N 1
ATOM 7124 C CA . ASP B 1 334 ? 11.539 38.438 -7.766 1 88.75 334 ASP B CA 1
ATOM 7125 C C . ASP B 1 334 ? 12.352 39.719 -7.969 1 88.75 334 ASP B C 1
ATOM 7127 O O . ASP B 1 334 ? 13.531 39.781 -7.613 1 88.75 334 ASP B O 1
ATOM 7131 N N . PRO B 1 335 ? 11.789 40.781 -8.492 1 90.69 335 PRO B N 1
ATOM 7132 C CA . PRO B 1 335 ? 12.547 41.969 -8.844 1 90.69 335 PRO B CA 1
ATOM 7133 C C . PRO B 1 335 ? 13.094 42.719 -7.625 1 90.69 335 PRO B C 1
ATOM 7135 O O . PRO B 1 335 ? 14.211 43.219 -7.652 1 90.69 335 PRO B O 1
ATOM 7138 N N . MET B 1 336 ? 12.305 42.75 -6.605 1 91.5 336 MET B N 1
ATOM 7139 C CA . MET B 1 336 ? 12.711 43.5 -5.418 1 91.5 336 MET B CA 1
ATOM 7140 C C . MET B 1 336 ? 13.922 42.875 -4.758 1 91.5 336 MET B C 1
ATOM 7142 O O . MET B 1 336 ? 14.914 43.531 -4.473 1 91.5 336 MET B O 1
ATOM 7146 N N . MET B 1 337 ? 13.875 41.562 -4.484 1 93.69 337 MET B N 1
ATOM 7147 C CA . MET B 1 337 ? 14.961 40.875 -3.787 1 93.69 337 MET B CA 1
ATOM 7148 C C . MET B 1 337 ? 16.219 40.812 -4.656 1 93.69 337 MET B C 1
ATOM 7150 O O . MET B 1 337 ? 17.328 40.906 -4.152 1 93.69 337 MET B O 1
ATOM 7154 N N . THR B 1 338 ? 16 40.656 -5.965 1 93.19 338 THR B N 1
ATOM 7155 C CA . THR B 1 338 ? 17.156 40.688 -6.867 1 93.19 338 THR B CA 1
ATOM 7156 C C . THR B 1 338 ? 17.844 42.031 -6.836 1 93.19 338 THR B C 1
ATOM 7158 O O . THR B 1 338 ? 19.078 42.094 -6.848 1 93.19 338 THR B O 1
ATOM 7161 N N . GLN B 1 339 ? 17.047 43.094 -6.777 1 93.06 339 GLN B N 1
ATOM 7162 C CA . GLN B 1 339 ? 17.594 44.438 -6.676 1 93.06 339 GLN B CA 1
ATOM 7163 C C . GLN B 1 339 ? 18.328 44.625 -5.348 1 93.06 339 GLN B C 1
ATOM 7165 O O . GLN B 1 339 ? 19.359 45.312 -5.293 1 93.06 339 GLN B O 1
ATOM 7170 N N . ASN B 1 340 ? 17.734 44.094 -4.301 1 92.12 340 ASN B N 1
ATOM 7171 C CA . ASN B 1 340 ? 18.406 44.188 -3.004 1 92.12 340 ASN B CA 1
ATOM 7172 C C . ASN B 1 340 ? 19.781 43.5 -3.039 1 92.12 340 ASN B C 1
ATOM 7174 O O . ASN B 1 340 ? 20.766 44.062 -2.562 1 92.12 340 ASN B O 1
ATOM 7178 N N . VAL B 1 341 ? 19.859 42.312 -3.625 1 94.44 341 VAL B N 1
ATOM 7179 C CA . VAL B 1 341 ? 21.125 41.594 -3.689 1 94.44 341 VAL B CA 1
ATOM 7180 C C . VAL B 1 341 ? 22.141 42.344 -4.52 1 94.44 341 VAL B C 1
ATOM 7182 O O . VAL B 1 341 ? 23.312 42.469 -4.141 1 94.44 341 VAL B O 1
ATOM 7185 N N . ASP B 1 342 ? 21.609 42.938 -5.602 1 93 342 ASP B N 1
ATOM 7186 C CA . ASP B 1 342 ? 22.484 43.75 -6.434 1 93 342 ASP B CA 1
ATOM 7187 C C . ASP B 1 342 ? 23.047 44.938 -5.645 1 93 342 ASP B C 1
ATOM 7189 O O . ASP B 1 342 ? 24.234 45.25 -5.754 1 93 342 ASP B O 1
ATOM 7193 N N . TYR B 1 343 ? 22.203 45.531 -4.93 1 93.56 343 TYR B N 1
ATOM 7194 C CA . TYR B 1 343 ? 22.594 46.656 -4.09 1 93.56 343 TYR B CA 1
ATOM 7195 C C . TYR B 1 343 ? 23.609 46.219 -3.043 1 93.56 343 TYR B C 1
ATOM 7197 O O . TYR B 1 343 ? 24.641 46.875 -2.85 1 93.56 343 TYR B O 1
ATOM 7205 N N . PHE B 1 344 ? 23.328 45.094 -2.381 1 93.88 344 PHE B N 1
ATOM 7206 C CA . PHE B 1 344 ? 24.234 44.594 -1.347 1 93.88 344 PHE B CA 1
ATOM 7207 C C . PHE B 1 344 ? 25.625 44.312 -1.925 1 93.88 344 PHE B C 1
ATOM 7209 O O . PHE B 1 344 ? 26.641 44.625 -1.301 1 93.88 344 PHE B O 1
ATOM 7216 N N . LEU B 1 345 ? 25.625 43.812 -3.092 1 93.56 345 LEU B N 1
ATOM 7217 C CA . LEU B 1 345 ? 26.875 43.406 -3.711 1 93.56 345 LEU B CA 1
ATOM 7218 C C . LEU B 1 345 ? 27.719 44.594 -4.109 1 93.56 345 LEU B C 1
ATOM 7220 O O . LEU B 1 345 ? 28.906 44.469 -4.402 1 93.56 345 LEU B O 1
ATOM 7224 N N . THR B 1 346 ? 27.062 45.875 -4.129 1 92.56 346 THR B N 1
ATOM 7225 C CA . THR B 1 346 ? 27.828 47.094 -4.387 1 92.56 346 THR B CA 1
ATOM 7226 C C . THR B 1 346 ? 28.5 47.594 -3.109 1 92.56 346 THR B C 1
ATOM 7228 O O . THR B 1 346 ? 29.406 48.438 -3.164 1 92.56 346 THR B O 1
ATOM 7231 N N . LEU B 1 347 ? 28.078 47.031 -2.018 1 91.94 347 LEU B N 1
ATOM 7232 C CA . LEU B 1 347 ? 28.609 47.5 -0.734 1 91.94 347 LEU B CA 1
ATOM 7233 C C . LEU B 1 347 ? 29.922 46.781 -0.416 1 91.94 347 LEU B C 1
ATOM 7235 O O . LEU B 1 347 ? 30.109 45.625 -0.807 1 91.94 347 LEU B O 1
ATOM 7239 N N . PRO B 1 348 ? 30.797 47.344 0.323 1 92.81 348 PRO B N 1
ATOM 7240 C CA . PRO B 1 348 ? 32.156 46.812 0.527 1 92.81 348 PRO B CA 1
ATOM 7241 C C . PRO B 1 348 ? 32.156 45.531 1.318 1 92.81 348 PRO B C 1
ATOM 7243 O O . PRO B 1 348 ? 33.094 44.719 1.18 1 92.81 348 PRO B O 1
ATOM 7246 N N . TRP B 1 349 ? 31.172 45.281 2.127 1 91.12 349 TRP B N 1
ATOM 7247 C CA . TRP B 1 349 ? 31.203 44.125 3.014 1 91.12 349 TRP B CA 1
ATOM 7248 C C . TRP B 1 349 ? 30.625 42.906 2.314 1 91.12 349 TRP B C 1
ATOM 7250 O O . TRP B 1 349 ? 30.812 41.781 2.785 1 91.12 349 TRP B O 1
ATOM 7260 N N . ALA B 1 350 ? 30 43.031 1.222 1 89.38 350 ALA B N 1
ATOM 7261 C CA . ALA B 1 350 ? 29.234 41.938 0.601 1 89.38 350 ALA B CA 1
ATOM 7262 C C . ALA B 1 350 ? 30.031 41.281 -0.518 1 89.38 350 ALA B C 1
ATOM 7264 O O . ALA B 1 350 ? 30.734 41.938 -1.269 1 89.38 350 ALA B O 1
ATOM 7265 N N . SER B 1 351 ? 30.016 40 -0.596 1 92.69 351 SER B N 1
ATOM 7266 C CA . SER B 1 351 ? 30.578 39.188 -1.681 1 92.69 351 SER B CA 1
ATOM 7267 C C . SER B 1 351 ? 29.609 38.094 -2.102 1 92.69 351 SER B C 1
ATOM 7269 O O . SER B 1 351 ? 28.719 37.719 -1.335 1 92.69 351 SER B O 1
ATOM 7271 N N . GLU B 1 352 ? 29.812 37.625 -3.246 1 92.25 352 GLU B N 1
ATOM 7272 C CA . GLU B 1 352 ? 28.938 36.594 -3.809 1 92.25 352 GLU B CA 1
ATOM 7273 C C . GLU B 1 352 ? 29 35.312 -3.002 1 92.25 352 GLU B C 1
ATOM 7275 O O . GLU B 1 352 ? 28.016 34.562 -2.906 1 92.25 352 GLU B O 1
ATOM 7280 N N . ASP B 1 353 ? 30.047 35.031 -2.383 1 92.88 353 ASP B N 1
ATOM 7281 C CA . ASP B 1 353 ? 30.25 33.812 -1.607 1 92.88 353 ASP B CA 1
ATOM 7282 C C . ASP B 1 353 ? 29.406 33.844 -0.338 1 92.88 353 ASP B C 1
ATOM 7284 O O . ASP B 1 353 ? 29.203 32.781 0.291 1 92.88 353 ASP B O 1
ATOM 7288 N N . MET B 1 354 ? 28.922 35.031 0.028 1 94.5 354 MET B N 1
ATOM 7289 C CA . MET B 1 354 ? 28.109 35.156 1.234 1 94.5 354 MET B CA 1
ATOM 7290 C C . MET B 1 354 ? 26.672 34.75 0.962 1 94.5 354 MET B C 1
ATOM 7292 O O . MET B 1 354 ? 25.875 34.562 1.895 1 94.5 354 MET B O 1
ATOM 7296 N N . LEU B 1 355 ? 26.328 34.531 -0.332 1 95.69 355 LEU B N 1
ATOM 7297 C CA . LEU B 1 355 ? 24.969 34.125 -0.707 1 95.69 355 LEU B CA 1
ATOM 7298 C C . LEU B 1 355 ? 24.781 32.625 -0.48 1 95.69 355 LEU B C 1
ATOM 7300 O O . LEU B 1 355 ? 24.734 31.859 -1.437 1 95.69 355 LEU B O 1
ATOM 7304 N N . GLU B 1 356 ? 24.562 32.281 0.803 1 95.94 356 GLU B N 1
ATOM 7305 C CA . GLU B 1 356 ? 24.344 30.891 1.22 1 95.94 356 GLU B CA 1
ATOM 7306 C C . GLU B 1 356 ? 22.922 30.672 1.707 1 95.94 356 GLU B C 1
ATOM 7308 O O . GLU B 1 356 ? 22.438 31.422 2.557 1 95.94 356 GLU B O 1
ATOM 7313 N N . VAL B 1 357 ? 22.312 29.641 1.19 1 97.12 357 VAL B N 1
ATOM 7314 C CA . VAL B 1 357 ? 20.922 29.344 1.551 1 97.12 357 VAL B CA 1
ATOM 7315 C C . VAL B 1 357 ? 20.875 28.672 2.914 1 97.12 357 VAL B C 1
ATOM 7317 O O . VAL B 1 357 ? 21.719 27.812 3.215 1 97.12 357 VAL B O 1
ATOM 7320 N N . ARG B 1 358 ? 19.984 29.031 3.715 1 97.38 358 ARG B N 1
ATOM 7321 C CA . ARG B 1 358 ? 19.797 28.359 4.996 1 97.38 358 ARG B CA 1
ATOM 7322 C C . ARG B 1 358 ? 19.438 26.891 4.797 1 97.38 358 ARG B C 1
ATOM 7324 O O . ARG B 1 358 ? 18.5 26.562 4.062 1 97.38 358 ARG B O 1
ATOM 7331 N N . PRO B 1 359 ? 20.125 26.031 5.453 1 96.25 359 PRO B N 1
ATOM 7332 C CA . PRO B 1 359 ? 19.984 24.594 5.172 1 96.25 359 PRO B CA 1
ATOM 7333 C C . PRO B 1 359 ? 18.562 24.078 5.426 1 96.25 359 PRO B C 1
ATOM 7335 O O . PRO B 1 359 ? 18.062 23.266 4.656 1 96.25 359 PRO B O 1
ATOM 7338 N N . LYS B 1 360 ? 17.922 24.469 6.48 1 95.94 360 LYS B N 1
ATOM 7339 C CA . LYS B 1 360 ? 16.594 23.953 6.785 1 95.94 360 LYS B CA 1
ATOM 7340 C C . LYS B 1 360 ? 15.586 24.375 5.715 1 95.94 360 LYS B C 1
ATOM 7342 O O . LYS B 1 360 ? 14.719 23.578 5.324 1 95.94 360 LYS B O 1
ATOM 7347 N N . ALA B 1 361 ? 15.727 25.609 5.285 1 96.12 361 ALA B N 1
ATOM 7348 C CA . ALA B 1 361 ? 14.852 26.094 4.219 1 96.12 361 ALA B CA 1
ATOM 7349 C C . ALA B 1 361 ? 15.109 25.344 2.918 1 96.12 361 ALA B C 1
ATOM 7351 O O . ALA B 1 361 ? 14.164 25 2.197 1 96.12 361 ALA B O 1
ATOM 7352 N N . ALA B 1 362 ? 16.344 25.078 2.629 1 94.81 362 ALA B N 1
ATOM 7353 C CA . ALA B 1 362 ? 16.703 24.328 1.433 1 94.81 362 ALA B CA 1
ATOM 7354 C C . ALA B 1 362 ? 16.109 22.922 1.467 1 94.81 362 ALA B C 1
ATOM 7356 O O . ALA B 1 362 ? 15.648 22.406 0.445 1 94.81 362 ALA B O 1
ATOM 7357 N N . ALA B 1 363 ? 16.188 22.297 2.611 1 92.94 363 ALA B N 1
ATOM 7358 C CA . ALA B 1 363 ? 15.648 20.953 2.764 1 92.94 363 ALA B CA 1
ATOM 7359 C C . ALA B 1 363 ? 14.148 20.922 2.504 1 92.94 363 ALA B C 1
ATOM 7361 O O . ALA B 1 363 ? 13.648 20.031 1.817 1 92.94 363 ALA B O 1
ATOM 7362 N N . VAL B 1 364 ? 13.445 21.906 3.084 1 93.5 364 VAL B N 1
ATOM 7363 C CA . VAL B 1 364 ? 12.008 21.984 2.873 1 93.5 364 VAL B CA 1
ATOM 7364 C C . VAL B 1 364 ? 11.711 22.203 1.389 1 93.5 364 VAL B C 1
ATOM 7366 O O . VAL B 1 364 ? 10.859 21.516 0.816 1 93.5 364 VAL B O 1
ATOM 7369 N N . TYR B 1 365 ? 12.438 23.125 0.783 1 92.38 365 TYR B N 1
ATOM 7370 C CA . TYR B 1 365 ? 12.25 23.422 -0.631 1 92.38 365 TYR B CA 1
ATOM 7371 C C . TYR B 1 365 ? 12.469 22.188 -1.489 1 92.38 365 TYR B C 1
ATOM 7373 O O . TYR B 1 365 ? 11.672 21.891 -2.385 1 92.38 365 TYR B O 1
ATOM 7381 N N . GLU B 1 366 ? 13.461 21.484 -1.246 1 91.25 366 GLU B N 1
ATOM 7382 C CA . GLU B 1 366 ? 13.852 20.328 -2.041 1 91.25 366 GLU B CA 1
ATOM 7383 C C . GLU B 1 366 ? 12.781 19.234 -1.995 1 91.25 366 GLU B C 1
ATOM 7385 O O . GLU B 1 366 ? 12.359 18.734 -3.035 1 91.25 366 GLU B O 1
ATOM 7390 N N . VAL B 1 367 ? 12.383 18.859 -0.846 1 91.44 367 VAL B N 1
ATOM 7391 C CA . VAL B 1 367 ? 11.422 17.766 -0.695 1 91.44 367 VAL B CA 1
ATOM 7392 C C . VAL B 1 367 ? 10.094 18.156 -1.34 1 91.44 367 VAL B C 1
ATOM 7394 O O . VAL B 1 367 ? 9.461 17.344 -2.012 1 91.44 367 VAL B O 1
ATOM 7397 N N . VAL B 1 368 ? 9.719 19.391 -1.121 1 90.94 368 VAL B N 1
ATOM 7398 C CA . VAL B 1 368 ? 8.461 19.859 -1.688 1 90.94 368 VAL B CA 1
ATOM 7399 C C . VAL B 1 368 ? 8.531 19.812 -3.213 1 90.94 368 VAL B C 1
ATOM 7401 O O . VAL B 1 368 ? 7.586 19.375 -3.871 1 90.94 368 VAL B O 1
ATOM 7404 N N . GLU B 1 369 ? 9.633 20.219 -3.754 1 89.56 369 GLU B N 1
ATOM 7405 C CA . GLU B 1 369 ? 9.797 20.234 -5.203 1 89.56 369 GLU B CA 1
ATOM 7406 C C . GLU B 1 369 ? 9.852 18.812 -5.758 1 89.56 369 GLU B C 1
ATOM 7408 O O . GLU B 1 369 ? 9.305 18.547 -6.832 1 89.56 369 GLU B O 1
ATOM 7413 N N . LEU B 1 370 ? 10.523 17.953 -5.098 1 91.25 370 LEU B N 1
ATOM 7414 C CA . LEU B 1 370 ? 10.609 16.562 -5.547 1 91.25 370 LEU B CA 1
ATOM 7415 C C . LEU B 1 370 ? 9.242 15.891 -5.488 1 91.25 370 LEU B C 1
ATOM 7417 O O . LEU B 1 370 ? 8.875 15.133 -6.395 1 91.25 370 LEU B O 1
ATOM 7421 N N . GLU B 1 371 ? 8.531 16.094 -4.41 1 91.75 371 GLU B N 1
ATOM 7422 C CA . GLU B 1 371 ? 7.184 15.547 -4.289 1 91.75 371 GLU B CA 1
ATOM 7423 C C . GLU B 1 371 ? 6.258 16.094 -5.371 1 91.75 371 GLU B C 1
ATOM 7425 O O . GLU B 1 371 ? 5.418 15.375 -5.906 1 91.75 371 GLU B O 1
ATOM 7430 N N . ARG B 1 372 ? 6.387 17.375 -5.672 1 89.12 372 ARG B N 1
ATOM 7431 C CA . ARG B 1 372 ? 5.633 17.969 -6.766 1 89.12 372 ARG B CA 1
ATOM 7432 C C . ARG B 1 372 ? 5.969 17.297 -8.094 1 89.12 372 ARG B C 1
ATOM 7434 O O . ARG B 1 372 ? 5.074 17 -8.891 1 89.12 372 ARG B O 1
ATOM 7441 N N . LYS B 1 373 ? 7.215 17.125 -8.336 1 88.44 373 LYS B N 1
ATOM 7442 C CA . LYS B 1 373 ? 7.652 16.469 -9.562 1 88.44 373 LYS B CA 1
ATOM 7443 C C . LYS B 1 373 ? 7.059 15.062 -9.656 1 88.44 373 LYS B C 1
ATOM 7445 O O . LYS B 1 373 ? 6.668 14.625 -10.742 1 88.44 373 LYS B O 1
ATOM 7450 N N . LEU B 1 374 ? 7.098 14.367 -8.539 1 90.38 374 LEU B N 1
ATOM 7451 C CA . LEU B 1 374 ? 6.516 13.031 -8.516 1 90.38 374 LEU B CA 1
ATOM 7452 C C . LEU B 1 374 ? 5.035 13.078 -8.883 1 90.38 374 LEU B C 1
ATOM 7454 O O . LEU B 1 374 ? 4.551 12.234 -9.641 1 90.38 374 LEU B O 1
ATOM 7458 N N . LEU B 1 375 ? 4.316 14.047 -8.359 1 89.25 375 LEU B N 1
ATOM 7459 C CA . LEU B 1 375 ? 2.902 14.211 -8.68 1 89.25 375 LEU B CA 1
ATOM 7460 C C . LEU B 1 375 ? 2.711 14.508 -10.164 1 89.25 375 LEU B C 1
ATOM 7462 O O . LEU B 1 375 ? 1.772 14 -10.789 1 89.25 375 LEU B O 1
ATOM 7466 N N . LEU B 1 376 ? 3.576 15.281 -10.727 1 87.19 376 LEU B N 1
ATOM 7467 C CA . LEU B 1 376 ? 3.525 15.578 -12.156 1 87.19 376 LEU B CA 1
ATOM 7468 C C . LEU B 1 376 ? 3.754 14.312 -12.984 1 87.19 376 LEU B C 1
ATOM 7470 O O . LEU B 1 376 ? 3.078 14.094 -13.992 1 87.19 376 LEU B O 1
ATOM 7474 N N . ASP B 1 377 ? 4.727 13.492 -12.547 1 86.62 377 ASP B N 1
ATOM 7475 C CA . ASP B 1 377 ? 4.977 12.219 -13.211 1 86.62 377 ASP B CA 1
ATOM 7476 C C . ASP B 1 377 ? 3.725 11.344 -13.211 1 86.62 377 ASP B C 1
ATOM 7478 O O . ASP B 1 377 ? 3.412 10.695 -14.219 1 86.62 377 ASP B O 1
ATOM 7482 N N . ILE B 1 378 ? 3.107 11.336 -12.094 1 85.88 378 ILE B N 1
ATOM 7483 C CA . ILE B 1 378 ? 1.912 10.508 -11.953 1 85.88 378 ILE B CA 1
ATOM 7484 C C . ILE B 1 378 ? 0.823 11.008 -12.898 1 85.88 378 ILE B C 1
ATOM 7486 O O . ILE B 1 378 ? 0.178 10.211 -13.586 1 85.88 378 ILE B O 1
ATOM 7490 N N . GLN B 1 379 ? 0.632 12.281 -12.914 1 84.12 379 GLN B N 1
ATOM 7491 C CA . GLN B 1 379 ? -0.361 12.859 -13.812 1 84.12 379 GLN B CA 1
ATOM 7492 C C . GLN B 1 379 ? -0.04 12.547 -15.273 1 84.12 379 GLN B C 1
ATOM 7494 O O . GLN B 1 379 ? -0.94 12.25 -16.062 1 84.12 379 GLN B O 1
ATOM 7499 N N . GLN B 1 380 ? 1.156 12.602 -15.586 1 83.94 380 GLN B N 1
ATOM 7500 C CA . GLN B 1 380 ? 1.587 12.336 -16.953 1 83.94 380 GLN B CA 1
ATOM 7501 C C . GLN B 1 380 ? 1.392 10.859 -17.312 1 83.94 380 GLN B C 1
ATOM 7503 O O . GLN B 1 380 ? 0.97 10.539 -18.422 1 83.94 380 GLN B O 1
ATOM 7508 N N . ASN B 1 381 ? 1.721 10.039 -16.344 1 84.06 381 ASN B N 1
ATOM 7509 C CA . ASN B 1 381 ? 1.707 8.609 -16.625 1 84.06 381 ASN B CA 1
ATOM 7510 C C . ASN B 1 381 ? 0.289 8.047 -16.594 1 84.06 381 ASN B C 1
ATOM 7512 O O . ASN B 1 381 ? -0.027 7.121 -17.344 1 84.06 381 ASN B O 1
ATOM 7516 N N . PHE B 1 382 ? -0.557 8.531 -15.727 1 80.5 382 PHE B N 1
ATOM 7517 C CA . PHE B 1 382 ? -1.894 7.965 -15.57 1 80.5 382 PHE B CA 1
ATOM 7518 C C . PHE B 1 382 ? -2.924 8.812 -16.312 1 80.5 382 PHE B C 1
ATOM 7520 O O . PHE B 1 382 ? -4.062 8.383 -16.5 1 80.5 382 PHE B O 1
ATOM 7527 N N . GLY B 1 383 ? -2.486 9.906 -16.734 1 68.94 383 GLY B N 1
ATOM 7528 C CA . GLY B 1 383 ? -3.398 10.789 -17.438 1 68.94 383 GLY B CA 1
ATOM 7529 C C . GLY B 1 383 ? -4.484 11.367 -16.562 1 68.94 383 GLY B C 1
ATOM 7530 O O . GLY B 1 383 ? -4.203 11.875 -15.477 1 68.94 383 GLY B O 1
ATOM 7531 N N . ASP B 1 384 ? -5.734 11.188 -17.062 1 64.69 384 ASP B N 1
ATOM 7532 C CA . ASP B 1 384 ? -6.887 11.875 -16.5 1 64.69 384 ASP B CA 1
ATOM 7533 C C . ASP B 1 384 ? -7.375 11.172 -15.234 1 64.69 384 ASP B C 1
ATOM 7535 O O . ASP B 1 384 ? -8.281 11.664 -14.555 1 64.69 384 ASP B O 1
ATOM 7539 N N . GLU B 1 385 ? -6.688 10.109 -14.914 1 67.31 385 GLU B N 1
ATOM 7540 C CA . GLU B 1 385 ? -7.148 9.391 -13.727 1 67.31 385 GLU B CA 1
ATOM 7541 C C . GLU B 1 385 ? -6.793 10.141 -12.453 1 67.31 385 GLU B C 1
ATOM 7543 O O . GLU B 1 385 ? -7.5 10.031 -11.445 1 67.31 385 GLU B O 1
ATOM 7548 N N . TYR B 1 386 ? -5.66 10.82 -12.555 1 67.62 386 TYR B N 1
ATOM 7549 C CA . TYR B 1 386 ? -5.246 11.617 -11.406 1 67.62 386 TYR B CA 1
ATOM 7550 C C . TYR B 1 386 ? -5.242 13.102 -11.742 1 67.62 386 TYR B C 1
ATOM 7552 O O . TYR B 1 386 ? -4.305 13.602 -12.375 1 67.62 386 TYR B O 1
ATOM 7560 N N . VAL B 1 387 ? -6.34 13.695 -11.664 1 61.59 387 VAL B N 1
ATOM 7561 C CA . VAL B 1 387 ? -6.387 15.133 -11.914 1 61.59 387 VAL B CA 1
ATOM 7562 C C . VAL B 1 387 ? -6.031 15.891 -10.633 1 61.59 387 VAL B C 1
ATOM 7564 O O . VAL B 1 387 ? -6.766 15.836 -9.648 1 61.59 387 VAL B O 1
ATOM 7567 N N . ILE B 1 388 ? -4.863 16.297 -10.656 1 67.5 388 ILE B N 1
ATOM 7568 C CA . ILE B 1 388 ? -4.395 17.047 -9.5 1 67.5 388 ILE B CA 1
ATOM 7569 C C . ILE B 1 388 ? -4.27 18.531 -9.859 1 67.5 388 ILE B C 1
ATOM 7571 O O . ILE B 1 388 ? -3.465 18.906 -10.711 1 67.5 388 ILE B O 1
ATOM 7575 N N . ASP B 1 389 ? -5.148 19.297 -9.312 1 61.44 389 ASP B N 1
ATOM 7576 C CA . ASP B 1 389 ? -5.164 20.734 -9.594 1 61.44 389 ASP B CA 1
ATOM 7577 C C . ASP B 1 389 ? -3.99 21.438 -8.922 1 61.44 389 ASP B C 1
ATOM 7579 O O . ASP B 1 389 ? -3.549 21.031 -7.844 1 61.44 389 ASP B O 1
ATOM 7583 N N . GLY B 1 390 ? -3.486 22.5 -9.531 1 61.84 390 GLY B N 1
ATOM 7584 C CA . GLY B 1 390 ? -2.527 23.406 -8.922 1 61.84 390 GLY B CA 1
ATOM 7585 C C . GLY B 1 390 ? -1.1 22.891 -8.992 1 61.84 390 GLY B C 1
ATOM 7586 O O . GLY B 1 390 ? -0.248 23.312 -8.203 1 61.84 390 GLY B O 1
ATOM 7587 N N . LEU B 1 391 ? -1.038 21.781 -9.742 1 62.75 391 LEU B N 1
ATOM 7588 C CA . LEU B 1 391 ? 0.32 21.25 -9.805 1 62.75 391 LEU B CA 1
ATOM 7589 C C . LEU B 1 391 ? 1.182 22.078 -10.75 1 62.75 391 LEU B C 1
ATOM 7591 O O . LEU B 1 391 ? 2.406 22.109 -10.617 1 62.75 391 LEU B O 1
ATOM 7595 N N . GLN B 1 392 ? 0.366 22.734 -11.719 1 57.53 392 GLN B N 1
ATOM 7596 C CA . GLN B 1 392 ? 1.11 23.547 -12.688 1 57.53 392 GLN B CA 1
ATOM 7597 C C . GLN B 1 392 ? 1.472 24.906 -12.102 1 57.53 392 GLN B C 1
ATOM 7599 O O . GLN B 1 392 ? 0.697 25.484 -11.344 1 57.53 392 GLN B O 1
ATOM 7604 N N . GLY B 1 393 ? 2.768 25.25 -11.883 1 54.88 393 GLY B N 1
ATOM 7605 C CA . GLY B 1 393 ? 3.318 26.484 -11.32 1 54.88 393 GLY B CA 1
ATOM 7606 C C . GLY B 1 393 ? 4.246 26.234 -10.148 1 54.88 393 GLY B C 1
ATOM 7607 O O . GLY B 1 393 ? 4.711 25.109 -9.945 1 54.88 393 GLY B O 1
ATOM 7608 N N . ASN B 1 394 ? 4.59 27.281 -9.5 1 51.59 394 ASN B N 1
ATOM 7609 C CA . ASN B 1 394 ? 5.457 27.203 -8.328 1 51.59 394 ASN B CA 1
ATOM 7610 C C . ASN B 1 394 ? 4.742 26.562 -7.137 1 51.59 394 ASN B C 1
ATOM 7612 O O . ASN B 1 394 ? 3.602 26.922 -6.836 1 51.59 394 ASN B O 1
ATOM 7616 N N . ALA B 1 395 ? 5.109 25.25 -6.789 1 53.03 395 ALA B N 1
ATOM 7617 C CA . ALA B 1 395 ? 4.535 24.516 -5.66 1 53.03 395 ALA B CA 1
ATOM 7618 C C . ALA B 1 395 ? 4.164 25.469 -4.523 1 53.03 395 ALA B C 1
ATOM 7620 O O . ALA B 1 395 ? 3.305 25.156 -3.697 1 53.03 395 ALA B O 1
ATOM 7621 N N . TRP B 1 396 ? 4.883 26.5 -4.492 1 52.38 396 TRP B N 1
ATOM 7622 C CA . TRP B 1 396 ? 4.77 27.469 -3.408 1 52.38 396 TRP B CA 1
ATOM 7623 C C . TRP B 1 396 ? 3.766 28.562 -3.76 1 52.38 396 TRP B C 1
ATOM 7625 O O . TRP B 1 396 ? 3.375 29.359 -2.898 1 52.38 396 TRP B O 1
ATOM 7635 N N . TYR B 1 397 ? 3.416 28.656 -5.133 1 45.66 397 TYR B N 1
ATOM 7636 C CA . TYR B 1 397 ? 2.453 29.656 -5.598 1 45.66 397 TYR B CA 1
ATOM 7637 C C . TYR B 1 397 ? 1.031 29.109 -5.516 1 45.66 397 TYR B C 1
ATOM 7639 O O . TYR B 1 397 ? 0.597 28.359 -6.391 1 45.66 397 TYR B O 1
ATOM 7647 N N . GLN B 1 398 ? 0.737 28.453 -4.539 1 48.5 398 GLN B N 1
ATOM 7648 C CA . GLN B 1 398 ? -0.663 28.047 -4.602 1 48.5 398 GLN B CA 1
ATOM 7649 C C . GLN B 1 398 ? -1.584 29.266 -4.691 1 48.5 398 GLN B C 1
ATOM 7651 O O . GLN B 1 398 ? -1.543 30.141 -3.83 1 48.5 398 GLN B O 1
ATOM 7656 N N . ASP B 1 399 ? -1.907 29.891 -5.809 1 38.91 399 ASP B N 1
ATOM 7657 C CA . ASP B 1 399 ? -2.975 30.891 -5.879 1 38.91 399 ASP B CA 1
ATOM 7658 C C . ASP B 1 399 ? -4.105 30.547 -4.906 1 38.91 399 ASP B C 1
ATOM 7660 O O . ASP B 1 399 ? -4.578 29.406 -4.867 1 38.91 399 ASP B O 1
ATOM 7664 N N . GLU B 1 400 ? -4.094 31.094 -3.781 1 38.94 400 GLU B N 1
ATOM 7665 C CA . GLU B 1 400 ? -5.363 31 -3.064 1 38.94 400 GLU B CA 1
ATOM 7666 C C . GLU B 1 400 ? -6.547 31.016 -4.027 1 38.94 400 GLU B C 1
ATOM 7668 O O . GLU B 1 400 ? -6.562 31.812 -4.977 1 38.94 400 GLU B O 1
ATOM 7673 N N . PRO B 1 401 ? -7.445 30.281 -4.289 1 36.06 401 PRO B N 1
ATOM 7674 C CA . PRO B 1 401 ? -8.492 31.047 -4.961 1 36.06 401 PRO B CA 1
ATOM 7675 C C . PRO B 1 401 ? -8.531 32.5 -4.512 1 36.06 401 PRO B C 1
ATOM 7677 O O . PRO B 1 401 ? -8.414 33.406 -5.34 1 36.06 401 PRO B O 1
ATOM 7680 N N . ASN B 1 402 ? -9.555 33.125 -3.697 1 31.02 402 ASN B N 1
ATOM 7681 C CA . ASN B 1 402 ? -9.984 34.5 -3.385 1 31.02 402 ASN B CA 1
ATOM 7682 C C . ASN B 1 402 ? -9.023 35.156 -2.402 1 31.02 402 ASN B C 1
ATOM 7684 O O . ASN B 1 402 ? -9.391 36.156 -1.75 1 31.02 402 ASN B O 1
ATOM 7688 N N . ALA B 1 403 ? -8.055 34.75 -1.864 1 32.47 403 ALA B N 1
ATOM 7689 C CA . ALA B 1 403 ? -7.508 35.531 -0.761 1 32.47 403 ALA B CA 1
ATOM 7690 C C . ALA B 1 403 ? -6.547 36.594 -1.273 1 32.47 403 ALA B C 1
ATOM 7692 O O . ALA B 1 403 ? -5.508 36.281 -1.856 1 32.47 403 ALA B O 1
ATOM 7693 N N . SER B 1 404 ? -6.938 37.812 -1.65 1 28.67 404 SER B N 1
ATOM 7694 C CA . SER B 1 404 ? -6.172 39.031 -1.835 1 28.67 404 SER B CA 1
ATOM 7695 C C . SER B 1 404 ? -5.137 39.219 -0.729 1 28.67 404 SER B C 1
ATOM 7697 O O . SER B 1 404 ? -5.406 38.906 0.436 1 28.67 404 SER B O 1
ATOM 7699 N N . PRO B 1 405 ? -3.932 39.375 -0.934 1 28.12 405 PRO B N 1
ATOM 7700 C CA . PRO B 1 405 ? -2.924 39.719 0.073 1 28.12 405 PRO B CA 1
ATOM 7701 C C . PRO B 1 405 ? -3.402 40.781 1.049 1 28.12 405 PRO B C 1
ATOM 7703 O O . PRO B 1 405 ? -4.102 41.719 0.651 1 28.12 405 PRO B O 1
ATOM 7706 N N . PRO B 1 406 ? -3.545 40.562 2.346 1 29.14 406 PRO B N 1
ATOM 7707 C CA . PRO B 1 406 ? -3.832 41.781 3.121 1 29.14 406 PRO B CA 1
ATOM 7708 C C . PRO B 1 406 ? -2.828 42.906 2.863 1 29.14 406 PRO B C 1
ATOM 7710 O O . PRO B 1 406 ? -1.62 42.688 3.018 1 29.14 406 PRO B O 1
ATOM 7713 N N . ARG B 1 407 ? -2.834 43.656 1.829 1 30.45 407 ARG B N 1
ATOM 7714 C CA . ARG B 1 407 ? -2.043 44.875 1.771 1 30.45 407 ARG B CA 1
ATOM 7715 C C . ARG B 1 407 ? -2.076 45.625 3.104 1 30.45 407 ARG B C 1
ATOM 7717 O O . ARG B 1 407 ? -3.1 45.625 3.789 1 30.45 407 ARG B O 1
ATOM 7724 N N . PRO B 1 408 ? -0.859 46 3.637 1 30.09 408 PRO B N 1
ATOM 7725 C CA . PRO B 1 408 ? -0.914 46.75 4.891 1 30.09 408 PRO B CA 1
ATOM 7726 C C . PRO B 1 408 ? -2.117 47.688 4.965 1 30.09 408 PRO B C 1
ATOM 7728 O O . PRO B 1 408 ? -2.85 47.688 5.957 1 30.09 408 PRO B O 1
ATOM 7731 N N . ASN B 1 409 ? -1.844 48.969 4.473 1 27.52 409 ASN B N 1
ATOM 7732 C CA . ASN B 1 409 ? -2.6 50.156 4.766 1 27.52 409 ASN B CA 1
ATOM 7733 C C . ASN B 1 409 ? -3.928 50.188 4.016 1 27.52 409 ASN B C 1
ATOM 7735 O O . ASN B 1 409 ? -4.574 51.25 3.932 1 27.52 409 ASN B O 1
ATOM 7739 N N . GLU B 1 410 ? -3.951 49.594 2.852 1 27.14 410 GLU B N 1
ATOM 7740 C CA . GLU B 1 410 ? -5.141 50.125 2.191 1 27.14 410 GLU B CA 1
ATOM 7741 C C . GLU B 1 410 ? -6.41 49.719 2.924 1 27.14 410 GLU B C 1
ATOM 7743 O O . GLU B 1 410 ? -6.617 48.531 3.189 1 27.14 410 GLU B O 1
ATOM 7748 N N . GLU B 1 411 ? -7.047 50.625 3.676 1 27.39 411 GLU B N 1
ATOM 7749 C CA . GLU B 1 411 ? -8.414 50.594 4.195 1 27.39 411 GLU B CA 1
ATOM 7750 C C . GLU B 1 411 ? -9.344 49.844 3.252 1 27.39 411 GLU B C 1
ATOM 7752 O O . GLU B 1 411 ? -9.547 50.281 2.109 1 27.39 411 GLU B O 1
ATOM 7757 N N . GLU B 1 412 ? -9.188 48.688 3.043 1 29.39 412 GLU B N 1
ATOM 7758 C CA . GLU B 1 412 ? -10.312 48.094 2.318 1 29.39 412 GLU B CA 1
ATOM 7759 C C . GLU B 1 412 ? -11.602 48.844 2.607 1 29.39 412 GLU B C 1
ATOM 7761 O O . GLU B 1 412 ? -12.023 48.969 3.764 1 29.39 412 GLU B O 1
ATOM 7766 N N . GLU B 1 413 ? -11.883 49.875 1.851 1 26.31 413 GLU B N 1
ATOM 7767 C CA . GLU B 1 413 ? -13.273 50.281 1.801 1 26.31 413 GLU B CA 1
ATOM 7768 C C . GLU B 1 413 ? -14.219 49.094 1.769 1 26.31 413 GLU B C 1
ATOM 7770 O O . GLU B 1 413 ? -14.133 48.25 0.869 1 26.31 413 GLU B O 1
ATOM 7775 N N . GLU B 1 414 ? -14.555 48.594 2.916 1 29.34 414 GLU B N 1
ATOM 7776 C CA . GLU B 1 414 ? -15.758 47.781 3.119 1 29.34 414 GLU B CA 1
ATOM 7777 C C . GLU B 1 414 ? -16.844 48.156 2.117 1 29.34 414 GLU B C 1
ATOM 7779 O O . GLU B 1 414 ? -17.484 49.188 2.244 1 29.34 414 GLU B O 1
ATOM 7784 N N . GLU B 1 415 ? -16.562 48.156 0.87 1 28.05 415 GLU B N 1
ATOM 7785 C CA . GLU B 1 415 ? -17.844 48.312 0.19 1 28.05 415 GLU B CA 1
ATOM 7786 C C . GLU B 1 415 ? -18.906 47.375 0.812 1 28.05 415 GLU B C 1
ATOM 7788 O O . GLU B 1 415 ? -18.734 46.156 0.852 1 28.05 415 GLU B O 1
ATOM 7793 N N . GLU B 1 416 ? -19.641 47.969 1.736 1 28.33 416 GLU B N 1
ATOM 7794 C CA . GLU B 1 416 ? -20.922 47.625 2.338 1 28.33 416 GLU B CA 1
ATOM 7795 C C . GLU B 1 416 ? -21.891 47.062 1.299 1 28.33 416 GLU B C 1
ATOM 7797 O O . GLU B 1 416 ? -22.641 47.812 0.673 1 28.33 416 GLU B O 1
ATOM 7802 N N . GLU B 1 417 ? -21.469 46.531 0.267 1 28.59 417 GLU B N 1
ATOM 7803 C CA . GLU B 1 417 ? -22.703 46.094 -0.345 1 28.59 417 GLU B CA 1
ATOM 7804 C C . GLU B 1 417 ? -23.562 45.312 0.657 1 28.59 417 GLU B C 1
ATOM 7806 O O . GLU B 1 417 ? -23.203 44.219 1.073 1 28.59 417 GLU B O 1
ATOM 7811 N N . GLU B 1 418 ? -24.266 46.094 1.49 1 27.17 418 GLU B N 1
ATOM 7812 C CA . GLU B 1 418 ? -25.469 45.781 2.252 1 27.17 418 GLU B CA 1
ATOM 7813 C C . GLU B 1 418 ? -26.422 44.906 1.453 1 27.17 418 GLU B C 1
ATOM 7815 O O . GLU B 1 418 ? -27.219 45.375 0.652 1 27.17 418 GLU B O 1
ATOM 7820 N N . GLU B 1 419 ? -26 44.062 0.631 1 29.61 419 GLU B N 1
ATOM 7821 C CA . GLU B 1 419 ? -27.219 43.344 0.283 1 29.61 419 GLU B CA 1
ATOM 7822 C C . GLU B 1 419 ? -28.125 43.156 1.496 1 29.61 419 GLU B C 1
ATOM 7824 O O . GLU B 1 419 ? -27.656 42.906 2.602 1 29.61 419 GLU B O 1
ATOM 7829 N N . GLU B 1 420 ? -29.297 43.75 1.422 1 27.36 420 GLU B N 1
ATOM 7830 C CA . GLU B 1 420 ? -30.484 43.688 2.266 1 27.36 420 GLU B CA 1
ATOM 7831 C C . GLU B 1 420 ? -30.688 42.25 2.809 1 27.36 420 GLU B C 1
ATOM 7833 O O . GLU B 1 420 ? -31.266 41.406 2.137 1 27.36 420 GLU B O 1
ATOM 7838 N N . ILE B 1 421 ? -29.688 41.531 3.02 1 30.28 421 ILE B N 1
ATOM 7839 C CA . ILE B 1 421 ? -30.109 40.531 3.996 1 30.28 421 ILE B CA 1
ATOM 7840 C C . ILE B 1 421 ? -30.984 41.219 5.062 1 30.28 421 ILE B C 1
ATOM 7842 O O . ILE B 1 421 ? -30.484 42 5.859 1 30.28 421 ILE B O 1
ATOM 7846 N N . VAL B 1 422 ? -32.156 41.812 4.738 1 28.81 422 VAL B N 1
ATOM 7847 C CA . VAL B 1 422 ? -33.312 42.344 5.426 1 28.81 422 VAL B CA 1
ATOM 7848 C C . VAL B 1 422 ? -33.344 41.844 6.867 1 28.81 422 VAL B C 1
ATOM 7850 O O . VAL B 1 422 ? -32.688 40.875 7.199 1 28.81 422 VAL B O 1
ATOM 7853 N N . GLU B 1 423 ? -34.406 42.406 7.805 1 30.75 423 GLU B N 1
ATOM 7854 C CA . GLU B 1 423 ? -35.094 42.688 9.062 1 30.75 423 GLU B CA 1
ATOM 7855 C C . GLU B 1 423 ? -35.375 41.438 9.844 1 30.75 423 GLU B C 1
ATOM 7857 O O . GLU B 1 423 ? -35.719 41.469 11.023 1 30.75 423 GLU B O 1
ATOM 7862 N N . GLU B 1 424 ? -35.75 40.344 9.164 1 30.19 424 GLU B N 1
ATOM 7863 C CA . GLU B 1 424 ? -36.406 39.375 10.016 1 30.19 424 GLU B CA 1
ATOM 7864 C C . GLU B 1 424 ? -35.438 38.75 11.016 1 30.19 424 GLU B C 1
ATOM 7866 O O . GLU B 1 424 ? -35.75 37.781 11.68 1 30.19 424 GLU B O 1
ATOM 7871 N N . TRP B 1 425 ? -34.219 39.031 10.961 1 33.53 425 TRP B N 1
ATOM 7872 C CA . TRP B 1 425 ? -33.25 38.625 11.977 1 33.53 425 TRP B CA 1
ATOM 7873 C C . TRP B 1 425 ? -33.562 39.281 13.312 1 33.53 425 TRP B C 1
ATOM 7875 O O . TRP B 1 425 ? -32.688 39.406 14.172 1 33.53 425 TRP B O 1
ATOM 7885 N N . GLU B 1 426 ? -34.406 40.219 13.477 1 35.31 426 GLU B N 1
ATOM 7886 C CA . GLU B 1 426 ? -34.75 40.844 14.75 1 35.31 426 GLU B CA 1
ATOM 7887 C C . GLU B 1 426 ? -34.719 39.844 15.891 1 35.31 426 GLU B C 1
ATOM 7889 O O . GLU B 1 426 ? -34.812 40.219 17.062 1 35.31 426 GLU B O 1
ATOM 7894 N N . GLU B 1 427 ? -35.312 38.625 15.664 1 38.81 427 GLU B N 1
ATOM 7895 C CA . GLU B 1 427 ? -35.438 37.844 16.891 1 38.81 427 GLU B CA 1
ATOM 7896 C C . GLU B 1 427 ? -34.094 37.312 17.375 1 38.81 427 GLU B C 1
ATOM 7898 O O . GLU B 1 427 ? -33.219 36.969 16.578 1 38.81 427 GLU B O 1
ATOM 7903 N N . LYS B 1 428 ? -33.531 37.406 18.609 1 47 428 LYS B N 1
ATOM 7904 C CA . LYS B 1 428 ? -32.438 36.938 19.453 1 47 428 LYS B CA 1
ATOM 7905 C C . LYS B 1 428 ? -32 35.531 19.047 1 47 428 LYS B C 1
ATOM 7907 O O . LYS B 1 428 ? -32.531 34.531 19.578 1 47 428 LYS B O 1
ATOM 7912 N N . VAL B 1 429 ? -31.453 35.094 17.828 1 60.34 429 VAL B N 1
ATOM 7913 C CA . VAL B 1 429 ? -31.156 33.719 17.406 1 60.34 429 VAL B CA 1
ATOM 7914 C C . VAL B 1 429 ? -29.875 33.25 18.094 1 60.34 429 VAL B C 1
ATOM 7916 O O . VAL B 1 429 ? -28.859 33.938 18.109 1 60.34 429 VAL B O 1
ATOM 7919 N N . GLU B 1 430 ? -29.781 32.219 18.953 1 71.5 430 GLU B N 1
ATOM 7920 C CA . GLU B 1 430 ? -28.734 31.5 19.656 1 71.5 430 GLU B CA 1
ATOM 7921 C C . GLU B 1 430 ? -27.703 30.938 18.672 1 71.5 430 GLU B C 1
ATOM 7923 O O . GLU B 1 430 ? -28.016 30.719 17.5 1 71.5 430 GLU B O 1
ATOM 7928 N N . PRO B 1 431 ? -26.359 30.969 19.016 1 75.88 431 PRO B N 1
ATOM 7929 C CA . PRO B 1 431 ? -25.359 30.312 18.188 1 75.88 431 PRO B CA 1
ATOM 7930 C C . PRO B 1 431 ? -25.75 28.906 17.766 1 75.88 431 PRO B C 1
ATOM 7932 O O . PRO B 1 431 ? -26.484 28.234 18.484 1 75.88 431 PRO B O 1
ATOM 7935 N N . ARG B 1 432 ? -25.328 28.531 16.547 1 75.19 432 ARG B N 1
ATOM 7936 C CA . ARG B 1 432 ? -25.688 27.234 15.984 1 75.19 432 ARG B CA 1
ATOM 7937 C C . ARG B 1 432 ? -24.453 26.359 15.758 1 75.19 432 ARG B C 1
ATOM 7939 O O . ARG B 1 432 ? -23.328 26.859 15.836 1 75.19 432 ARG B O 1
ATOM 7946 N N . VAL B 1 433 ? -24.594 25.062 15.766 1 75.5 433 VAL B N 1
ATOM 7947 C CA . VAL B 1 433 ? -23.531 24.125 15.422 1 75.5 433 VAL B CA 1
ATOM 7948 C C . VAL B 1 433 ? -23.672 23.703 13.961 1 75.5 433 VAL B C 1
ATOM 7950 O O . VAL B 1 433 ? -24.781 23.75 13.398 1 75.5 433 VAL B O 1
ATOM 7953 N N . THR B 1 434 ? -22.484 23.625 13.289 1 63.25 434 THR B N 1
ATOM 7954 C CA . THR B 1 434 ? -22.422 23.297 11.867 1 63.25 434 THR B CA 1
ATOM 7955 C C . THR B 1 434 ? -23.234 22.047 11.57 1 63.25 434 THR B C 1
ATOM 7957 O O . THR B 1 434 ? -23.859 21.938 10.508 1 63.25 434 THR B O 1
ATOM 7960 N N . ARG B 1 435 ? -22.938 21 12.258 1 54.81 435 ARG B N 1
ATOM 7961 C CA . ARG B 1 435 ? -23.547 19.719 11.977 1 54.81 435 ARG B CA 1
ATOM 7962 C C . ARG B 1 435 ? -24.656 19.406 12.977 1 54.81 435 ARG B C 1
ATOM 7964 O O . ARG B 1 435 ? -24.531 19.734 14.164 1 54.81 435 ARG B O 1
ATOM 7971 N N . ASP B 1 436 ? -26.016 19.609 12.562 1 44.53 436 ASP B N 1
ATOM 7972 C CA . ASP B 1 436 ? -27.031 19.094 13.492 1 44.53 436 ASP B CA 1
ATOM 7973 C C . ASP B 1 436 ? -26.469 17.938 14.312 1 44.53 436 ASP B C 1
ATOM 7975 O O . ASP B 1 436 ? -26.109 16.891 13.766 1 44.53 436 ASP B O 1
ATOM 7979 N N . ALA B 1 437 ? -25.953 18.531 15.461 1 47.25 437 ALA B N 1
ATOM 7980 C CA . ALA B 1 437 ? -25.375 17.562 16.406 1 47.25 437 ALA B CA 1
ATOM 7981 C C . ALA B 1 437 ? -26.234 16.312 16.516 1 47.25 437 ALA B C 1
ATOM 7983 O O . ALA B 1 437 ? -25.797 15.289 17.016 1 47.25 437 ALA B O 1
ATOM 7984 N N . ARG B 1 438 ? -27.641 16.844 16.562 1 37.22 438 ARG B N 1
ATOM 7985 C CA . ARG B 1 438 ? -28.688 15.82 16.641 1 37.22 438 ARG B CA 1
ATOM 7986 C C . ARG B 1 438 ? -28.562 14.82 15.508 1 37.22 438 ARG B C 1
ATOM 7988 O O . ARG B 1 438 ? -29.328 13.859 15.43 1 37.22 438 ARG B O 1
ATOM 7995 N N . TYR B 1 439 ? -28.188 15.422 14.625 1 33.12 439 TYR B N 1
ATOM 7996 C CA . TYR B 1 439 ? -28.172 14.477 13.516 1 33.12 439 TYR B CA 1
ATOM 7997 C C . TYR B 1 439 ? -27.375 13.227 13.875 1 33.12 439 TYR B C 1
ATOM 7999 O O . TYR B 1 439 ? -26.297 12.992 13.32 1 33.12 439 TYR B O 1
ATOM 8007 N N . GLY B 1 440 ? -27.359 13.25 15.242 1 33.53 440 GLY B N 1
ATOM 8008 C CA . GLY B 1 440 ? -27.219 11.844 15.57 1 33.53 440 GLY B CA 1
ATOM 8009 C C . GLY B 1 440 ? -28.234 10.961 14.867 1 33.53 440 GLY B C 1
ATOM 8010 O O . GLY B 1 440 ? -29.156 11.461 14.211 1 33.53 440 GLY B O 1
ATOM 8011 N N . TYR B 1 441 ? -28.406 9.672 15.172 1 32.56 441 TYR B N 1
ATOM 8012 C CA . TYR B 1 441 ? -29.453 8.828 14.594 1 32.56 441 TYR B CA 1
ATOM 8013 C C . TYR B 1 441 ? -30.828 9.281 15.039 1 32.56 441 TYR B C 1
ATOM 8015 O O . TYR B 1 441 ? -31.344 8.805 16.062 1 32.56 441 TYR B O 1
ATOM 8023 N N . ASN B 1 442 ? -31.266 10.445 15.266 1 31.02 442 ASN B N 1
ATOM 8024 C CA . ASN B 1 442 ? -32.625 10.875 15.617 1 31.02 442 ASN B CA 1
ATOM 8025 C C . ASN B 1 442 ? -33.656 10.32 14.648 1 31.02 442 ASN B C 1
ATOM 8027 O O . ASN B 1 442 ? -33.844 10.875 13.562 1 31.02 442 ASN B O 1
ATOM 8031 N N . MET B 1 443 ? -34 9.078 14.812 1 35.12 443 MET B N 1
ATOM 8032 C CA . MET B 1 443 ? -35.219 8.562 14.211 1 35.12 443 MET B CA 1
ATOM 8033 C C . MET B 1 443 ? -36.469 8.984 15.016 1 35.12 443 MET B C 1
ATOM 8035 O O . MET B 1 443 ? -36.531 8.75 16.219 1 35.12 443 MET B O 1
ATOM 8039 N N . PRO B 1 444 ? -37.219 9.859 14.906 1 37.78 444 PRO B N 1
ATOM 8040 C CA . PRO B 1 444 ? -38.438 10.148 15.664 1 37.78 444 PRO B CA 1
ATOM 8041 C C . PRO B 1 444 ? -39.188 8.883 16.094 1 37.78 444 PRO B C 1
ATOM 8043 O O . PRO B 1 444 ? -39.375 7.969 15.289 1 37.78 444 PRO B O 1
ATOM 8046 N N . GLY B 1 445 ? -39.719 8.766 17.375 1 40.62 445 GLY B N 1
ATOM 8047 C CA . GLY B 1 445 ? -40.375 7.668 18.062 1 40.62 445 GLY B CA 1
ATOM 8048 C C . GLY B 1 445 ? -39.406 6.629 18.594 1 40.62 445 GLY B C 1
ATOM 8049 O O . GLY B 1 445 ? -39.812 5.621 19.172 1 40.62 445 GLY B O 1
ATOM 8050 N N . VAL B 1 446 ? -38.312 6.664 18.062 1 41.97 446 VAL B N 1
ATOM 8051 C CA . VAL B 1 446 ? -37.281 5.816 18.688 1 41.97 446 VAL B CA 1
ATOM 8052 C C . VAL B 1 446 ? -36.594 6.578 19.812 1 41.97 446 VAL B C 1
ATOM 8054 O O . VAL B 1 446 ? -36.094 7.68 19.609 1 41.97 446 VAL B O 1
ATOM 8057 N N . THR B 1 447 ? -36.938 6.227 20.906 1 41.69 447 THR B N 1
ATOM 8058 C CA . THR B 1 447 ? -36.312 6.734 22.109 1 41.69 447 THR B CA 1
ATOM 8059 C C . THR B 1 447 ? -35.062 5.91 22.453 1 41.69 447 THR B C 1
ATOM 8061 O O . THR B 1 447 ? -35.156 4.684 22.562 1 41.69 447 THR B O 1
ATOM 8064 N N . LEU B 1 448 ? -34.062 6.379 22.266 1 42.28 448 LEU B N 1
ATOM 8065 C CA . LEU B 1 448 ? -32.875 5.715 22.75 1 42.28 448 LEU B CA 1
ATOM 8066 C C . LEU B 1 448 ? -32.969 5.484 24.266 1 42.28 448 LEU B C 1
ATOM 8068 O O . LEU B 1 448 ? -33.156 6.43 25.031 1 42.28 448 LEU B O 1
ATOM 8072 N N . VAL B 1 449 ? -33.312 4.27 24.438 1 47.62 449 VAL B N 1
ATOM 8073 C CA . VAL B 1 449 ? -33.469 3.928 25.844 1 47.62 449 VAL B CA 1
ATOM 8074 C C . VAL B 1 449 ? -32.125 3.771 26.516 1 47.62 449 VAL B C 1
ATOM 8076 O O . VAL B 1 449 ? -31.906 4.234 27.641 1 47.62 449 VAL B O 1
ATOM 8079 N N . LYS B 1 450 ? -31.25 2.928 25.75 1 45.34 450 LYS B N 1
ATOM 8080 C CA . LYS B 1 450 ? -29.922 2.766 26.312 1 45.34 450 LYS B CA 1
ATOM 8081 C C . LYS B 1 450 ? -28.828 3.062 25.281 1 45.34 450 LYS B C 1
ATOM 8083 O O . LYS B 1 450 ? -28.953 2.654 24.125 1 45.34 450 LYS B O 1
ATOM 8088 N N . GLY B 1 451 ? -28.094 3.887 25.516 1 41.88 451 GLY B N 1
ATOM 8089 C CA . GLY B 1 451 ? -27.016 4.332 24.656 1 41.88 451 GLY B CA 1
ATOM 8090 C C . GLY B 1 451 ? -25.734 3.549 24.844 1 41.88 451 GLY B C 1
ATOM 8091 O O . GLY B 1 451 ? -25.703 2.578 25.609 1 41.88 451 GLY B O 1
ATOM 8092 N N . PRO B 1 452 ? -24.812 3.703 24.141 1 40.75 452 PRO B N 1
ATOM 8093 C CA . PRO B 1 452 ? -23.547 2.973 24.234 1 40.75 452 PRO B CA 1
ATOM 8094 C C . PRO B 1 452 ? -23.031 2.871 25.672 1 40.75 452 PRO B C 1
ATOM 8096 O O . PRO B 1 452 ? -22.422 1.865 26.047 1 40.75 452 PRO B O 1
ATOM 8099 N N . ARG B 1 453 ? -23.406 3.691 26.422 1 45.06 453 ARG B N 1
ATOM 8100 C CA . ARG B 1 453 ? -23.031 3.648 27.828 1 45.06 453 ARG B CA 1
ATOM 8101 C C . ARG B 1 453 ? -23.797 2.547 28.562 1 45.06 453 ARG B C 1
ATOM 8103 O O . ARG B 1 453 ? -23.219 1.831 29.391 1 45.06 453 ARG B O 1
ATOM 8110 N N . ASP B 1 454 ? -25 2.553 28.344 1 44.72 454 ASP B N 1
ATOM 8111 C CA . ASP B 1 454 ? -25.828 1.567 29.047 1 44.72 454 ASP B CA 1
ATOM 8112 C C . ASP B 1 454 ? -25.562 0.159 28.516 1 44.72 454 ASP B C 1
ATOM 8114 O O . ASP B 1 454 ? -25.703 -0.822 29.25 1 44.72 454 ASP B O 1
ATOM 8118 N N . LEU B 1 455 ? -25.062 0.204 27.234 1 45.25 455 LEU B N 1
ATOM 8119 C CA . LEU B 1 455 ? -24.922 -1.104 26.609 1 45.25 455 LEU B CA 1
ATOM 8120 C C . LEU B 1 455 ? -23.453 -1.487 26.469 1 45.25 455 LEU B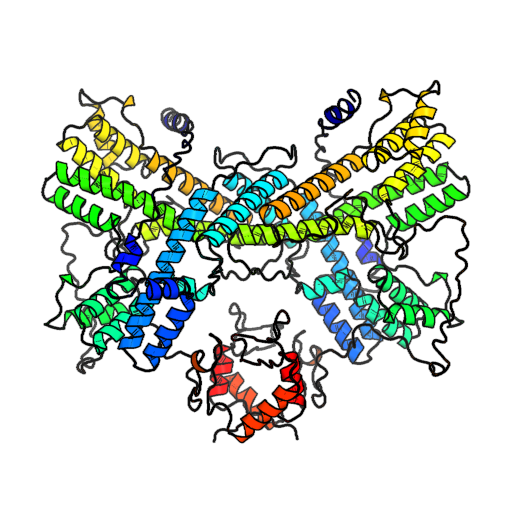 C 1
ATOM 8122 O O . LEU B 1 455 ? -23.141 -2.535 25.906 1 45.25 455 LEU B O 1
ATOM 8126 N N . LYS B 1 456 ? -22.578 -0.861 27.203 1 42.09 456 LYS B N 1
ATOM 8127 C CA . LYS B 1 456 ? -21.141 -1.054 27.312 1 42.09 456 LYS B CA 1
ATOM 8128 C C . LYS B 1 456 ? -20.516 -1.353 25.953 1 42.09 456 LYS B C 1
ATOM 8130 O O . LYS B 1 456 ? -19.703 -2.268 25.828 1 42.09 456 LYS B O 1
ATOM 8135 N N . GLY B 1 457 ? -21.047 -1.003 24.984 1 43.16 457 GLY B N 1
ATOM 8136 C CA . GLY B 1 457 ? -20.484 -1.092 23.641 1 43.16 457 GLY B CA 1
ATOM 8137 C C . GLY B 1 457 ? -20.594 0.204 22.875 1 43.16 457 GLY B C 1
ATOM 8138 O O . GLY B 1 457 ? -21.656 0.813 22.812 1 43.16 457 GLY B O 1
ATOM 8139 N N . PRO B 1 458 ? -19.484 0.893 22.609 1 42.31 458 PRO B N 1
ATOM 8140 C CA . PRO B 1 458 ? -19.469 2.264 22.094 1 42.31 458 PRO B CA 1
ATOM 8141 C C . PRO B 1 458 ? -20.375 2.453 20.891 1 42.31 458 PRO B C 1
ATOM 8143 O O . PRO B 1 458 ? -20.812 3.574 20.609 1 42.31 458 PRO B O 1
ATOM 8146 N N . LYS B 1 459 ? -20.703 1.444 20.312 1 42.34 459 LYS B N 1
ATOM 8147 C CA . LYS B 1 459 ? -21.547 1.538 19.125 1 42.34 459 LYS B CA 1
ATOM 8148 C C . LYS B 1 459 ? -22.875 0.811 19.344 1 42.34 459 LYS B C 1
ATOM 8150 O O . LYS B 1 459 ? -23.531 0.429 18.375 1 42.34 459 LYS B O 1
ATOM 8155 N N . ARG B 1 460 ? -23.047 0.602 20.656 1 43.72 460 ARG B N 1
ATOM 8156 C CA . ARG B 1 460 ? -24.281 -0.115 21 1 43.72 460 ARG B CA 1
ATOM 8157 C C . ARG B 1 460 ? -25.359 0.847 21.484 1 43.72 460 ARG B C 1
ATOM 8159 O O . ARG B 1 460 ? -25.062 1.832 22.156 1 43.72 460 ARG B O 1
ATOM 8166 N N . MET B 1 461 ? -26.422 1.032 20.969 1 45.16 461 MET B N 1
ATOM 8167 C CA . MET B 1 461 ? -27.547 1.749 21.547 1 45.16 461 MET B CA 1
ATOM 8168 C C . MET B 1 461 ? -28.781 0.858 21.594 1 45.16 461 MET B C 1
ATOM 8170 O O . MET B 1 461 ? -28.891 -0.105 20.844 1 45.16 461 MET B O 1
ATOM 8174 N N . VAL B 1 462 ? -29.312 0.806 22.906 1 48.88 462 VAL B N 1
ATOM 8175 C CA . VAL B 1 462 ? -30.641 0.231 23.031 1 48.88 462 VAL B CA 1
ATOM 8176 C C . VAL B 1 462 ? -31.688 1.334 22.922 1 48.88 462 VAL B C 1
ATOM 8178 O O . VAL B 1 462 ? -31.625 2.34 23.625 1 48.88 462 VAL B O 1
ATOM 8181 N N . ALA B 1 463 ? -32.281 1.527 22.062 1 47.38 463 ALA B N 1
ATOM 8182 C CA . ALA B 1 463 ? -33.344 2.506 21.906 1 47.38 463 ALA B CA 1
ATOM 8183 C C . ALA B 1 463 ? -34.719 1.84 22 1 47.38 463 ALA B C 1
ATOM 8185 O O . ALA B 1 463 ? -34.875 0.683 21.594 1 47.38 463 ALA B O 1
ATOM 8186 N N . ASP B 1 464 ? -35.344 2.246 23.047 1 46.97 464 ASP B N 1
ATOM 8187 C CA . ASP B 1 464 ? -36.719 1.874 23.203 1 46.97 464 ASP B CA 1
ATOM 8188 C C . ASP B 1 464 ? -37.594 2.619 22.203 1 46.97 464 ASP B C 1
ATOM 8190 O O . ASP B 1 464 ? -37.281 3.721 21.766 1 46.97 464 ASP B O 1
ATOM 8194 N N . GLY B 1 465 ? -38.5 1.918 21.938 1 43.25 465 GLY B N 1
ATOM 8195 C CA . GLY B 1 465 ? -39.5 2.455 21.016 1 43.25 465 GLY B CA 1
ATOM 8196 C C . GLY B 1 465 ? -39.156 2.264 19.562 1 43.25 465 GLY B C 1
ATOM 8197 O O . GLY B 1 465 ? -39.75 2.869 18.688 1 43.25 465 GLY B O 1
ATOM 8198 N N . VAL B 1 466 ? -38.031 1.603 19.656 1 45.62 466 VAL B N 1
ATOM 8199 C CA . VAL B 1 466 ? -37.531 1.251 18.328 1 45.62 466 VAL B CA 1
ATOM 8200 C C . VAL B 1 466 ? -38.406 0.137 17.734 1 45.62 466 VAL B C 1
ATOM 8202 O O . VAL B 1 466 ? -38.656 0.11 16.531 1 45.62 466 VAL B O 1
ATOM 8205 N N . ALA B 1 467 ? -38.625 -0.809 18.844 1 46.47 467 ALA B N 1
ATOM 8206 C CA . ALA B 1 467 ? -39.594 -1.873 18.609 1 46.47 467 ALA B CA 1
ATOM 8207 C C . ALA B 1 467 ? -40.594 -1.976 19.75 1 46.47 467 ALA B C 1
ATOM 8209 O O . ALA B 1 467 ? -40.281 -1.608 20.891 1 46.47 467 ALA B O 1
ATOM 8210 N N . SER B 1 468 ? -41.844 -1.938 19.703 1 45.16 468 SER B N 1
ATOM 8211 C CA . SER B 1 468 ? -42.812 -2.188 20.781 1 45.16 468 SER B CA 1
ATOM 8212 C C . SER B 1 468 ? -42.438 -3.43 21.578 1 45.16 468 SER B C 1
ATOM 8214 O O . SER B 1 468 ? -41.594 -4.219 21.156 1 45.16 468 SER B O 1
ATOM 8216 N N . GLU B 1 469 ? -42.812 -3.502 22.719 1 46.06 469 GLU B N 1
ATOM 8217 C CA . GLU B 1 469 ? -42.594 -4.609 23.641 1 46.06 469 GLU B CA 1
ATOM 8218 C C . GLU B 1 469 ? -42.75 -5.953 22.938 1 46.06 469 GLU B C 1
ATOM 8220 O O . GLU B 1 469 ? -41.969 -6.879 23.172 1 46.06 469 GLU B O 1
ATOM 8225 N N . GLU B 1 470 ? -43.719 -6.078 22.125 1 47.34 470 GLU B N 1
ATOM 8226 C CA . GLU B 1 470 ? -43.938 -7.32 21.391 1 47.34 470 GLU B CA 1
ATOM 8227 C C . GLU B 1 470 ? -42.844 -7.566 20.344 1 47.34 470 GLU B C 1
ATOM 8229 O O . GLU B 1 470 ? -42.375 -8.695 20.188 1 47.34 470 GLU B O 1
ATOM 8234 N N . GLU B 1 471 ? -42.375 -6.496 19.812 1 45.41 471 GLU B N 1
ATOM 8235 C CA . GLU B 1 471 ? -41.281 -6.637 18.844 1 45.41 471 GLU B CA 1
ATOM 8236 C C . GLU B 1 471 ? -39.969 -7.023 19.516 1 45.41 471 GLU B C 1
ATOM 8238 O O . GLU B 1 471 ? -39.219 -7.844 18.984 1 45.41 471 GLU B O 1
ATOM 8243 N N . CYS B 1 472 ? -39.75 -6.504 20.594 1 45.22 472 CYS B N 1
ATOM 8244 C CA . CYS B 1 472 ? -38.531 -6.828 21.375 1 45.22 472 CYS B CA 1
ATOM 8245 C C . CYS B 1 472 ? -38.562 -8.281 21.828 1 45.22 472 CYS B C 1
ATOM 8247 O O . CYS B 1 472 ? -37.531 -8.969 21.781 1 45.22 472 CYS B O 1
ATOM 8249 N N . LYS B 1 473 ? -39.594 -8.672 22.344 1 46.88 473 LYS B N 1
ATOM 8250 C CA . LYS B 1 473 ? -39.719 -10.078 22.719 1 46.88 473 LYS B CA 1
ATOM 8251 C C . LYS B 1 473 ? -39.469 -10.992 21.516 1 46.88 473 LYS B C 1
ATOM 8253 O O . LYS B 1 473 ? -38.781 -12.023 21.656 1 46.88 473 LYS B O 1
ATOM 8258 N N . MET B 1 474 ? -39.844 -10.57 20.422 1 44.56 474 MET B N 1
ATOM 8259 C CA . MET B 1 474 ? -39.594 -11.367 19.219 1 44.56 474 MET B CA 1
ATOM 8260 C C . MET B 1 474 ? -38.094 -11.328 18.859 1 44.56 474 MET B C 1
ATOM 8262 O O . MET B 1 474 ? -37.531 -12.359 18.5 1 44.56 474 MET B O 1
ATOM 8266 N N . LEU B 1 475 ? -37.594 -10.234 19.094 1 44.03 475 LEU B N 1
ATOM 8267 C CA . LEU B 1 475 ? -36.156 -10.141 18.828 1 44.03 475 LEU B CA 1
ATOM 8268 C C . LEU B 1 475 ? -35.375 -10.93 19.875 1 44.03 475 LEU B C 1
ATOM 8270 O O . LEU B 1 475 ? -34.375 -11.586 19.547 1 44.03 475 LEU B O 1
ATOM 8274 N N . SER B 1 476 ? -35.719 -10.781 21.031 1 45.22 476 SER B N 1
ATOM 8275 C CA . SER B 1 476 ? -35.094 -11.562 22.094 1 45.22 476 SER B CA 1
ATOM 8276 C C . SER B 1 476 ? -35.219 -13.055 21.844 1 45.22 476 SER B C 1
ATOM 8278 O O . SER B 1 476 ? -34.281 -13.82 22.109 1 45.22 476 SER B O 1
ATOM 8280 N N . HIS B 1 477 ? -36.281 -13.477 21.406 1 45.91 477 HIS B N 1
ATOM 8281 C CA . HIS B 1 477 ? -36.469 -14.883 21.062 1 45.91 477 HIS B CA 1
ATOM 8282 C C . HIS B 1 477 ? -35.594 -15.266 19.859 1 45.91 477 HIS B C 1
ATOM 8284 O O . HIS B 1 477 ? -35.062 -16.359 19.812 1 45.91 477 HIS B O 1
ATOM 8290 N N . LEU B 1 478 ? -35.469 -14.336 19 1 41.69 478 LEU B N 1
ATOM 8291 C CA . LEU B 1 478 ? -34.562 -14.578 17.859 1 41.69 478 LEU B CA 1
ATOM 8292 C C . LEU B 1 478 ? -33.125 -14.578 18.297 1 41.69 478 LEU B C 1
ATOM 8294 O O . LEU B 1 478 ? -32.312 -15.344 17.75 1 41.69 478 LEU B O 1
ATOM 8298 N N . ALA B 1 479 ? -32.781 -13.734 19.188 1 43.34 479 ALA B N 1
ATOM 8299 C CA . ALA B 1 479 ? -31.438 -13.664 19.734 1 43.34 479 ALA B CA 1
ATOM 8300 C C . ALA B 1 479 ? -31.078 -14.938 20.5 1 43.34 479 ALA B C 1
ATOM 8302 O O . ALA B 1 479 ? -29.906 -15.312 20.594 1 43.34 479 ALA B O 1
ATOM 8303 N N . LYS B 1 480 ? -31.969 -15.461 21.047 1 45.22 480 LYS B N 1
ATOM 8304 C CA . LYS B 1 480 ? -31.688 -16.703 21.734 1 45.22 480 LYS B CA 1
ATOM 8305 C C . LYS B 1 480 ? -31.172 -17.781 20.781 1 45.22 480 LYS B C 1
ATOM 8307 O O . LYS B 1 480 ? -30.422 -18.672 21.172 1 45.22 480 LYS B O 1
ATOM 8312 N N . GLY B 1 481 ? -31.531 -17.828 19.516 1 41.38 481 GLY B N 1
ATOM 8313 C CA . GLY B 1 481 ? -30.922 -18.75 18.562 1 41.38 481 GLY B CA 1
ATOM 8314 C C . GLY B 1 481 ? -29.594 -18.25 18.016 1 41.38 481 GLY B C 1
ATOM 8315 O O . GLY B 1 481 ? -29.047 -18.844 17.094 1 41.38 481 GLY B O 1
ATOM 8316 N N . GLY B 1 482 ? -29.234 -17.031 18.422 1 41.19 482 GLY B N 1
ATOM 8317 C CA . GLY B 1 482 ? -27.969 -16.438 18.031 1 41.19 482 GLY B CA 1
ATOM 8318 C C . GLY B 1 482 ? -26.781 -17.047 18.75 1 41.19 482 GLY B C 1
ATOM 8319 O O . GLY B 1 482 ? -26.938 -17.719 19.781 1 41.19 482 GLY B O 1
ATOM 8320 N N . THR B 1 483 ? -25.75 -17.406 17.906 1 41.84 483 THR B N 1
ATOM 8321 C CA . THR B 1 483 ? -24.578 -17.938 18.578 1 41.84 483 THR B CA 1
ATOM 8322 C C . THR B 1 483 ? -23.953 -16.891 19.5 1 41.84 483 THR B C 1
ATOM 8324 O O . THR B 1 483 ? -24.062 -15.695 19.25 1 41.84 483 THR B O 1
ATOM 8327 N N . GLU B 1 484 ? -23.734 -17.359 20.516 1 43.06 484 GLU B N 1
ATOM 8328 C CA . GLU B 1 484 ? -22.969 -16.625 21.516 1 43.06 484 GLU B CA 1
ATOM 8329 C C . GLU B 1 484 ? -21.625 -16.172 20.953 1 43.06 484 GLU B C 1
ATOM 8331 O O . GLU B 1 484 ? -20.906 -16.953 20.328 1 43.06 484 GLU B O 1
ATOM 8336 N N . GLY B 1 485 ? -21.438 -15.008 20.688 1 40.75 485 GLY B N 1
ATOM 8337 C CA . GLY B 1 485 ? -20.172 -14.375 20.344 1 40.75 485 GLY B CA 1
ATOM 8338 C C . GLY B 1 485 ? -20.328 -13.219 19.359 1 40.75 485 GLY B C 1
ATOM 8339 O O . GLY B 1 485 ? -21.422 -12.977 18.859 1 40.75 485 GLY B O 1
ATOM 8340 N N . ASN B 1 486 ? -19.594 -12.133 19.516 1 40.22 486 ASN B N 1
ATOM 8341 C CA . ASN B 1 486 ? -19.734 -10.836 18.859 1 40.22 486 ASN B CA 1
ATOM 8342 C C . ASN B 1 486 ? -19.703 -10.961 17.344 1 40.22 486 ASN B C 1
ATOM 8344 O O . ASN B 1 486 ? -19.688 -9.961 16.625 1 40.22 486 ASN B O 1
ATOM 8348 N N . GLY B 1 487 ? -20.031 -12.109 16.703 1 35.5 487 GLY B N 1
ATOM 8349 C CA . GLY B 1 487 ? -19.969 -12.375 15.281 1 35.5 487 GLY B CA 1
ATOM 8350 C C . GLY B 1 487 ? -18.578 -12.25 14.695 1 35.5 487 GLY B C 1
ATOM 8351 O O . GLY B 1 487 ? -18.359 -12.578 13.531 1 35.5 487 GLY B O 1
ATOM 8352 N N . TYR B 1 488 ? -17.734 -11.305 15.297 1 32.06 488 TYR B N 1
ATOM 8353 C CA . TYR B 1 488 ? -16.359 -11.25 14.797 1 32.06 488 TYR B CA 1
ATOM 8354 C C . TYR B 1 488 ? -15.578 -12.492 15.211 1 32.06 488 TYR B C 1
ATOM 8356 O O . TYR B 1 488 ? -16.172 -13.508 15.602 1 32.06 488 TYR B O 1
ATOM 8364 N N . GLU B 1 489 ? -14.32 -12.266 15.766 1 36.44 489 GLU B N 1
ATOM 8365 C CA . GLU B 1 489 ? -13.258 -13.219 16.078 1 36.44 489 GLU B CA 1
ATOM 8366 C C . GLU B 1 489 ? -13.633 -14.102 17.266 1 36.44 489 GLU B C 1
ATOM 8368 O O . GLU B 1 489 ? -12.766 -14.531 18.016 1 36.44 489 GLU B O 1
ATOM 8373 N N . GLY B 1 490 ? -14.844 -14.688 17.469 1 38.59 490 GLY B N 1
ATOM 8374 C CA . GLY B 1 490 ? -15.102 -15.68 18.484 1 38.59 490 GLY B CA 1
ATOM 8375 C C . GLY B 1 490 ? -15.344 -15.078 19.859 1 38.59 490 GLY B C 1
ATOM 8376 O O . GLY B 1 490 ? -15.398 -15.797 20.859 1 38.59 490 GLY B O 1
ATOM 8377 N N . ASP B 1 491 ? -14.867 -13.781 20.078 1 38.25 491 ASP B N 1
ATOM 8378 C CA . ASP B 1 491 ? -15.078 -13.312 21.438 1 38.25 491 ASP B CA 1
ATOM 8379 C C . ASP B 1 491 ? -16.562 -13.281 21.781 1 38.25 491 ASP B C 1
ATOM 8381 O O . ASP B 1 491 ? -17.375 -12.75 21.031 1 38.25 491 ASP B O 1
ATOM 8385 N N . LYS B 1 492 ? -16.969 -14.188 22.562 1 44.38 492 LYS B N 1
ATOM 8386 C CA . LYS B 1 492 ? -18.297 -14.398 23.125 1 44.38 492 LYS B CA 1
ATOM 8387 C C . LYS B 1 492 ? -18.891 -13.102 23.672 1 44.38 492 LYS B C 1
ATOM 8389 O O . LYS B 1 492 ? -20.094 -12.984 23.844 1 44.38 492 LYS B O 1
ATOM 8394 N N . HIS B 1 493 ? -17.938 -12.336 24.281 1 39.97 493 HIS B N 1
ATOM 8395 C CA . HIS B 1 493 ? -18.359 -11.086 24.906 1 39.97 493 HIS B CA 1
ATOM 8396 C C . HIS B 1 493 ? -18.016 -9.891 24.031 1 39.97 493 HIS B C 1
ATOM 8398 O O . HIS B 1 493 ? -16.922 -9.805 23.469 1 39.97 493 HIS B O 1
ATOM 8404 N N . VAL B 1 494 ? -18.844 -9.328 23.359 1 39.62 494 VAL B N 1
ATOM 8405 C CA . VAL B 1 494 ? -18.578 -8.289 22.375 1 39.62 494 VAL B CA 1
ATOM 8406 C C . VAL B 1 494 ? -17.812 -7.145 23.016 1 39.62 494 VAL B C 1
ATOM 8408 O O . VAL B 1 494 ? -16.812 -6.668 22.469 1 39.62 494 VAL B O 1
ATOM 8411 N N . HIS B 1 495 ? -18.312 -6.32 24.125 1 35.28 495 HIS B N 1
ATOM 8412 C CA . HIS B 1 495 ? -17.719 -5.133 24.734 1 35.28 495 HIS B CA 1
ATOM 8413 C C . HIS B 1 495 ? -17.297 -5.41 26.172 1 35.28 495 HIS B C 1
ATOM 8415 O O . HIS B 1 495 ? -16.281 -4.879 26.625 1 35.28 495 HIS B O 1
ATOM 8421 N N . THR B 1 496 ? -18.125 -5.84 27.25 1 35.78 496 THR B N 1
ATOM 8422 C CA . THR B 1 496 ? -17.797 -6.184 28.625 1 35.78 496 THR B CA 1
ATOM 8423 C C . THR B 1 496 ? -18 -7.676 28.875 1 35.78 496 THR B C 1
ATOM 8425 O O . THR B 1 496 ? -18.688 -8.352 28.109 1 35.78 496 THR B O 1
ATOM 8428 N N . GLU B 1 497 ? -17.234 -8.242 29.828 1 40.75 497 GLU B N 1
ATOM 8429 C CA . GLU B 1 497 ? -17.281 -9.633 30.281 1 40.75 497 GLU B CA 1
ATOM 8430 C C . GLU B 1 497 ? -18.719 -10.055 30.609 1 40.75 497 GLU B C 1
ATOM 8432 O O . GLU B 1 497 ? -19.031 -11.242 30.578 1 40.75 497 GLU B O 1
ATOM 8437 N N . PHE B 1 498 ? -19.516 -9.172 31.281 1 35.16 498 PHE B N 1
ATOM 8438 C CA . PHE B 1 498 ? -20.859 -9.516 31.719 1 35.16 498 PHE B CA 1
ATOM 8439 C C . PHE B 1 498 ? -21.844 -9.438 30.562 1 35.16 498 PHE B C 1
ATOM 8441 O O . PHE B 1 498 ? -23.047 -9.656 30.75 1 35.16 498 PHE B O 1
ATOM 8448 N N . GLU B 1 499 ? -21.375 -8.758 29.562 1 31.97 499 GLU B N 1
ATOM 8449 C CA . GLU B 1 499 ? -22.281 -8.648 28.438 1 31.97 499 GLU B CA 1
ATOM 8450 C C . GLU B 1 499 ? -22.234 -9.898 27.562 1 31.97 499 GLU B C 1
ATOM 8452 O O . GLU B 1 499 ? -21.172 -10.477 27.344 1 31.97 499 GLU B O 1
ATOM 8457 N N . ARG B 1 500 ? -23.156 -10.648 27.734 1 39.25 500 ARG B N 1
ATOM 8458 C CA . ARG B 1 500 ? -23.391 -11.789 26.859 1 39.25 500 ARG B CA 1
ATOM 8459 C C . ARG B 1 500 ? -23.906 -11.344 25.484 1 39.25 500 ARG B C 1
ATOM 8461 O O . ARG B 1 500 ? -24.844 -10.555 25.406 1 39.25 500 ARG B O 1
ATOM 8468 N N . PHE B 1 501 ? -23.047 -11 24.594 1 37.38 501 PHE B N 1
ATOM 8469 C CA . PHE B 1 501 ? -23.516 -10.617 23.281 1 37.38 501 PHE B CA 1
ATOM 8470 C C . PHE B 1 501 ? -23.891 -11.844 22.453 1 37.38 501 PHE B C 1
ATOM 8472 O O . PHE B 1 501 ? -23.078 -12.766 22.297 1 37.38 501 PHE B O 1
ATOM 8479 N N . ASP B 1 502 ? -24.938 -12.086 22.547 1 40.06 502 ASP B N 1
ATOM 8480 C CA . ASP B 1 502 ? -25.484 -13.055 21.594 1 40.06 502 ASP B CA 1
ATOM 8481 C C . ASP B 1 502 ? -25.844 -12.398 20.266 1 40.06 502 ASP B C 1
ATOM 8483 O O . ASP B 1 502 ? -26.641 -11.453 20.234 1 40.06 502 ASP B O 1
ATOM 8487 N N . GLY B 1 503 ? -24.828 -12.102 19.578 1 39.94 503 GLY B N 1
ATOM 8488 C CA . GLY B 1 503 ? -25.062 -11.383 18.328 1 39.94 503 GLY B CA 1
ATOM 8489 C C . GLY B 1 503 ? -25.484 -12.281 17.188 1 39.94 503 GLY B C 1
ATOM 8490 O O . GLY B 1 503 ? -25.188 -13.477 17.188 1 39.94 503 GLY B O 1
ATOM 8491 N N . LEU B 1 504 ? -26.453 -12 16.672 1 40.06 504 LEU B N 1
ATOM 8492 C CA . LEU B 1 504 ? -26.859 -12.695 15.461 1 40.06 504 LEU B CA 1
ATOM 8493 C C . LEU B 1 504 ? -25.984 -12.281 14.281 1 40.06 504 LEU B C 1
ATOM 8495 O O . LEU B 1 504 ? -25.703 -11.102 14.094 1 40.06 504 LEU B O 1
ATOM 8499 N N . THR B 1 505 ? -25.156 -13.016 14.016 1 38.31 505 THR B N 1
ATOM 8500 C CA . THR B 1 505 ? -24.5 -12.688 12.766 1 38.31 505 THR B CA 1
ATOM 8501 C C . THR B 1 505 ? -25.5 -12.234 11.711 1 38.31 505 THR B C 1
ATOM 8503 O O . THR B 1 505 ? -26.703 -12.469 11.859 1 38.31 505 THR B O 1
ATOM 8506 N N . VAL B 1 506 ? -25.172 -11.398 10.945 1 35.47 506 VAL B N 1
ATOM 8507 C CA . VAL B 1 506 ? -26.109 -11.031 9.883 1 35.47 506 VAL B CA 1
ATOM 8508 C C . VAL B 1 506 ? -26.797 -12.281 9.344 1 35.47 506 VAL B C 1
ATOM 8510 O O . VAL B 1 506 ? -28.016 -12.266 9.102 1 35.47 506 VAL B O 1
ATOM 8513 N N . LEU B 1 507 ? -26.062 -13.273 9.352 1 34.22 507 LEU B N 1
ATOM 8514 C CA . LEU B 1 507 ? -26.641 -14.547 8.922 1 34.22 507 LEU B CA 1
ATOM 8515 C C . LEU B 1 507 ? -27.578 -15.102 9.984 1 34.22 507 LEU B C 1
ATOM 8517 O O . LEU B 1 507 ? -28.672 -15.586 9.656 1 34.22 507 LEU B O 1
ATOM 8521 N N . GLN B 1 508 ? -27.188 -14.875 11.148 1 41.47 508 GLN B N 1
ATOM 8522 C CA . GLN B 1 508 ? -28.016 -15.414 12.219 1 41.47 508 GLN B CA 1
ATOM 8523 C C . GLN B 1 508 ? -29.266 -14.555 12.422 1 41.47 508 GLN B C 1
ATOM 8525 O O . GLN B 1 508 ? -30.359 -15.078 12.641 1 41.47 508 GLN B O 1
ATOM 8530 N N . ALA B 1 509 ? -29.047 -13.391 12.32 1 41.38 509 ALA B N 1
ATOM 8531 C CA . ALA B 1 509 ? -30.172 -12.453 12.43 1 41.38 509 ALA B CA 1
ATOM 8532 C C . ALA B 1 509 ? -31.156 -12.648 11.289 1 41.38 509 ALA B C 1
ATOM 8534 O O . ALA B 1 509 ? -32.375 -12.594 11.5 1 41.38 509 ALA B O 1
ATOM 8535 N N . ALA B 1 510 ? -30.672 -12.953 10.188 1 39.53 510 ALA B N 1
ATOM 8536 C CA . ALA B 1 510 ? -31.484 -13.297 9.023 1 39.53 510 ALA B CA 1
ATOM 8537 C C . ALA B 1 510 ? -32.188 -14.633 9.242 1 39.53 510 ALA B C 1
ATOM 8539 O O . ALA B 1 510 ? -33.375 -14.789 8.875 1 39.53 510 ALA B O 1
ATOM 8540 N N . GLU B 1 511 ? -31.469 -15.43 9.93 1 41.69 511 GLU B N 1
ATOM 8541 C CA . GLU B 1 511 ? -32.062 -16.719 10.273 1 41.69 511 GLU B CA 1
ATOM 8542 C C . GLU B 1 511 ? -33.156 -16.578 11.297 1 41.69 511 GLU B C 1
ATOM 8544 O O . GLU B 1 511 ? -34.219 -17.203 11.164 1 41.69 511 GLU B O 1
ATOM 8549 N N . VAL B 1 512 ? -32.938 -15.773 12.266 1 43.22 512 VAL B N 1
ATOM 8550 C CA . VAL B 1 512 ? -33.875 -15.586 13.367 1 43.22 512 VAL B CA 1
ATOM 8551 C C . VAL B 1 512 ? -35.094 -14.781 12.891 1 43.22 512 VAL B C 1
ATOM 8553 O O . VAL B 1 512 ? -36.219 -15.023 13.32 1 43.22 512 VAL B O 1
ATOM 8556 N N . CYS B 1 513 ? -34.812 -13.945 12.031 1 40.22 513 CYS B N 1
ATOM 8557 C CA . CYS B 1 513 ? -35.906 -13.234 11.391 1 40.22 513 CYS B CA 1
ATOM 8558 C C . CYS B 1 513 ? -36.812 -14.195 10.594 1 40.22 513 CYS B C 1
ATOM 8560 O O . CYS B 1 513 ? -38.031 -14.039 10.578 1 40.22 513 CYS B O 1
ATOM 8562 N N . GLY B 1 514 ? -36.188 -15.117 10.008 1 37.78 514 GLY B N 1
ATOM 8563 C CA . GLY B 1 514 ? -36.906 -16.172 9.344 1 37.78 514 GLY B CA 1
ATOM 8564 C C . GLY B 1 514 ? -37.781 -17 10.297 1 37.78 514 GLY B C 1
ATOM 8565 O O . GLY B 1 514 ? -38.875 -17.438 9.938 1 37.78 514 GLY B O 1
ATOM 8566 N N . GLU B 1 515 ? -37.281 -17.172 11.57 1 41.66 515 GLU B N 1
ATOM 8567 C CA . GLU B 1 515 ? -38.062 -18.016 12.492 1 41.66 515 GLU B CA 1
ATOM 8568 C C . GLU B 1 515 ? -39.125 -17.219 13.227 1 41.66 515 GLU B C 1
ATOM 8570 O O . GLU B 1 515 ? -39.781 -17.734 14.133 1 41.66 515 GLU B O 1
ATOM 8575 N N . GLY B 1 516 ? -39.75 -16.125 12.914 1 38.78 516 GLY B N 1
ATOM 8576 C CA . GLY B 1 516 ? -40.906 -15.391 13.398 1 38.78 516 GLY B CA 1
ATOM 8577 C C . GLY B 1 516 ? -40.594 -14.484 14.57 1 38.78 516 GLY B C 1
ATOM 8578 O O . GLY B 1 516 ? -41.5 -13.961 15.219 1 38.78 516 GLY B O 1
ATOM 8579 N N . GLY B 1 517 ? -39.594 -14.57 15.219 1 35.56 517 GLY B N 1
ATOM 8580 C CA . GLY B 1 517 ? -39.438 -13.914 16.5 1 35.56 517 GLY B CA 1
ATOM 8581 C C . GLY B 1 517 ? -39.406 -12.398 16.406 1 35.56 517 GLY B C 1
ATOM 8582 O O . GLY B 1 517 ? -39.531 -11.703 17.406 1 35.56 517 GLY B O 1
ATOM 8583 N N . ILE B 1 518 ? -38.906 -11.703 15.477 1 35.16 518 ILE B N 1
ATOM 8584 C CA . ILE B 1 518 ? -38.844 -10.25 15.57 1 35.16 518 ILE B CA 1
ATOM 8585 C C . ILE B 1 518 ? -39.875 -9.617 14.641 1 35.16 518 ILE B C 1
ATOM 8587 O O . ILE B 1 518 ? -39.938 -9.969 13.453 1 35.16 518 ILE B O 1
ATOM 8591 N N . ARG B 1 519 ? -41.188 -9.062 15.234 1 32.03 519 ARG B N 1
ATOM 8592 C CA . ARG B 1 519 ? -42.312 -8.453 14.555 1 32.03 519 ARG B CA 1
ATOM 8593 C C . ARG B 1 519 ? -41.938 -7.094 13.977 1 32.03 519 ARG B C 1
ATOM 8595 O O . ARG B 1 519 ? -41.094 -6.398 14.516 1 32.03 519 ARG B O 1
ATOM 8602 N N . LYS B 1 520 ? -42.688 -6.668 12.906 1 30.58 520 LYS B N 1
ATOM 8603 C CA . LYS B 1 520 ? -42.719 -5.441 12.117 1 30.58 520 LYS B CA 1
ATOM 8604 C C . LYS B 1 520 ? -43.469 -4.332 12.875 1 30.58 520 LYS B C 1
ATOM 8606 O O . LYS B 1 520 ? -44.594 -4.52 13.336 1 30.58 520 LYS B O 1
ATOM 8611 N N . ILE B 1 521 ? -43.062 -3.51 13.906 1 26.17 521 ILE B N 1
ATOM 8612 C CA . ILE B 1 521 ? -43.906 -2.482 14.492 1 26.17 521 ILE B CA 1
ATOM 8613 C C . ILE B 1 521 ? -44.25 -1.427 13.445 1 26.17 521 ILE B C 1
ATOM 8615 O O . ILE B 1 521 ? -43.344 -0.815 12.859 1 26.17 521 ILE B O 1
ATOM 8619 N N . ALA B 1 522 ? -45.5 -1.386 12.852 1 22.02 522 ALA B N 1
ATOM 8620 C CA . ALA B 1 522 ? -46.312 -0.473 12.023 1 22.02 522 ALA B CA 1
ATOM 8621 C C . ALA B 1 522 ? -46.531 0.853 12.75 1 22.02 522 ALA B C 1
ATOM 8623 O O . ALA B 1 522 ? -47.062 0.879 13.852 1 22.02 522 ALA B O 1
ATOM 8624 N N . SER B 1 523 ? -45.656 1.805 12.992 1 20.23 523 SER B N 1
ATOM 8625 C CA . SER B 1 523 ? -46.25 3.014 13.547 1 20.23 523 SER B CA 1
ATOM 8626 C C . SER B 1 523 ? -47.406 3.51 12.672 1 20.23 523 SER B C 1
ATOM 8628 O O . SER B 1 523 ? -47.312 3.467 11.445 1 20.23 523 SER B O 1
ATOM 8630 N N . PRO B 1 524 ? -48.625 3.832 13.273 1 22.83 524 PRO B N 1
ATOM 8631 C CA . PRO B 1 524 ? -49.719 4.625 12.68 1 22.83 524 PRO B CA 1
ATOM 8632 C C . PRO B 1 524 ? -49.281 6.031 12.289 1 22.83 524 PRO B C 1
ATOM 8634 O O . PRO B 1 524 ? -48.344 6.574 12.891 1 22.83 524 PRO B O 1
#

Organism: Branchiostoma lanceolatum (NCBI:txid7740)

Nearest PDB structures (foldseek):
  8k0i-assembly1_a  TM=7.572E-01  e=7.099E-15  Homo sapiens
  8k0f-assembly1_A  TM=5.779E-01  e=3.473E-16  Homo sapiens
  8k17-assembly1_A  TM=5.925E-01  e=5.539E-15  Homo sapiens
  8kc9-assembly1_A  TM=5.760E-01  e=1.476E-15  Homo sapiens
  8k0m-assembly1_A  TM=5.664E-01  e=2.325E-15  Homo sapiens

pLDDT: mean 70.7, std 25.01, range [20.17, 98.38]